Protein AF-0000000066665147 (afdb_homodimer)

Foldseek 3Di:
DDDPDPPDPPPPPPPPPPQPQFFQDFFFLFFADDLLLQLQLQQLLHWDFLVVSCVRSVHDSVSSVVSVVLCVVLQQKDWDQVPFDPPDPDDTRTTMHGPQQAAWEWFWEQDLFKIKIFIGTLSLHTPDIDIDTQDLPALVVRLLVSLVVNQVVVVVDDRYHYAFFEYEYAAFADFRQRFGDDVSSRDDRRRSQSSNCSSNVHHYTYDHLQLLLVSLLLRHDFPVRNPPSDPPPNPPCAWKEWEWEAELATFIWIDHNGGIDADPVGGDHQQAPALPAQCDDPVGDGRGLNCLQYFVNLVVVCCVVVVDPQDDPPHGDGSLRLLVSVVVPRPVSVVSLLSSLLSQLLSQQVVCQVVVTQEYEYEYCNCQVHPVSVVSSVVSNVVNHPDDDHHYYYRSHRPCSSVSSRSCRGNRVCSNPVSVSSVSRVVSD/DPPPDPPPPPPPPPPPPPQPLFFQDFFFLFFADDLLLQLQLVQLLHWDFLVVSCVVSVHDSVSSVVSQVLCVVLQQKDWDPVPFDPPDDDDTRTTMHGPQQAAWEWFWEQDLFKIKIFIGTLSLHTPDIDMDTQDLPALVVRLLVSLVVNQVVVVVDDRYHYAFFEYEYAAFADFRQRFGDDVSSRGDRRRSQSSNCSSNVHHYTYDHLQLLLVSLLLRHDFPVRNPPSDPPPNPPCAWKEWEWEAELATFIWIDHNGGIDADPVGGDHQQAPALPAQCDDPVGDGRGLNCLQYFVNLVVVCCVVVVDPQDDPPHGDGSLRLLVSVVVPRPVSVVSLLSSLLSQLLSQQVVCQVVVTQEYEYEYCNPQVHPVSVVSSVVSNVVNHPDDDHHYYYRSHRPCSSVSSRSCRGNRVCSNPVSVSSVSRVVSD

Nearest PDB structures (foldseek):
  5f7q-assembly1_J  TM=7.949E-01  e=7.055E-25  Listeria monocytogenes EGD-e
  3bp8-assembly2_A  TM=7.799E-01  e=2.335E-23  unclassified
  5f7r-assembly1_E  TM=8.277E-01  e=1.127E-18  Listeria monocytogenes EGD-e
  4ija-assembly1_B  TM=8.262E-01  e=5.347E-19  Staphylococcus aureus subsp. aureus N315
  5f7p-assembly1_E  TM=7.651E-01  e=4.151E-16  Listeria monocytogenes EGD-e

Structure (mmCIF, N/CA/C/O backbone):
data_AF-0000000066665147-model_v1
#
loop_
_entity.id
_entity.type
_entity.pdbx_description
1 polymer 'Transcriptional regulator'
#
loop_
_atom_site.group_PDB
_atom_site.id
_atom_site.type_symbol
_atom_site.label_atom_id
_atom_site.label_alt_id
_atom_site.label_comp_id
_atom_site.label_asym_id
_atom_site.label_entity_id
_atom_site.label_seq_id
_atom_site.pdbx_PDB_ins_code
_atom_site.Cartn_x
_atom_site.Cartn_y
_atom_site.Cartn_z
_atom_site.occupancy
_atom_site.B_iso_or_equiv
_atom_site.auth_seq_id
_atom_site.auth_comp_id
_atom_site.auth_asym_id
_atom_site.auth_atom_id
_atom_site.pdbx_PDB_model_num
ATOM 1 N N . MET A 1 1 ? -17.891 -16.344 -84.375 1 28.75 1 MET A N 1
ATOM 2 C CA . MET A 1 1 ? -17.75 -17.281 -83.312 1 28.75 1 MET A CA 1
ATOM 3 C C . MET A 1 1 ? -17.594 -16.547 -81.938 1 28.75 1 MET A C 1
ATOM 5 O O . MET A 1 1 ? -16.594 -15.859 -81.75 1 28.75 1 MET A O 1
ATOM 9 N N . SER A 1 2 ? -18.719 -16.141 -81.375 1 32.28 2 SER A N 1
ATOM 10 C CA . SER A 1 2 ? -19.016 -15.273 -80.188 1 32.28 2 SER A CA 1
ATOM 11 C C . SER A 1 2 ? -18.453 -15.859 -78.938 1 32.28 2 SER A C 1
ATOM 13 O O . SER A 1 2 ? -18.672 -17.031 -78.625 1 32.28 2 SER A O 1
ATOM 15 N N . LEU A 1 3 ? -17.297 -15.336 -78.5 1 34.94 3 LEU A N 1
ATOM 16 C CA . LEU A 1 3 ? -16.516 -15.766 -77.375 1 34.94 3 LEU A CA 1
ATOM 17 C C . LEU A 1 3 ? -17.375 -15.781 -76.125 1 34.94 3 LEU A C 1
ATOM 19 O O . LEU A 1 3 ? -18.047 -14.789 -75.812 1 34.94 3 LEU A O 1
ATOM 23 N N . PRO A 1 4 ? -17.797 -17.016 -75.688 1 35.25 4 PRO A N 1
ATOM 24 C CA . PRO A 1 4 ? -18.688 -17.203 -74.5 1 35.25 4 PRO A CA 1
ATOM 25 C C . PRO A 1 4 ? -18.188 -16.5 -73.25 1 35.25 4 PRO A C 1
ATOM 27 O O . PRO A 1 4 ? -16.984 -16.391 -73.062 1 35.25 4 PRO A O 1
ATOM 30 N N . THR A 1 5 ? -18.953 -15.477 -72.875 1 34.41 5 THR A N 1
ATOM 31 C CA . THR A 1 5 ? -18.75 -14.664 -71.625 1 34.41 5 THR A CA 1
ATOM 32 C C . THR A 1 5 ? -18.609 -15.547 -70.438 1 34.41 5 THR A C 1
ATOM 34 O O . THR A 1 5 ? -19.5 -16.344 -70.125 1 34.41 5 THR A O 1
ATOM 37 N N . LEU A 1 6 ? -17.375 -15.914 -70.062 1 34.59 6 LEU A N 1
ATOM 38 C CA . LEU A 1 6 ? -17.016 -16.688 -68.875 1 34.59 6 LEU A CA 1
ATOM 39 C C . LEU A 1 6 ? -17.703 -16.109 -67.625 1 34.59 6 LEU A C 1
ATOM 41 O O . LEU A 1 6 ? -17.562 -14.922 -67.375 1 34.59 6 LEU A O 1
ATOM 45 N N . GLU A 1 7 ? -18.781 -16.719 -67.188 1 31.02 7 GLU A N 1
ATOM 46 C CA . GLU A 1 7 ? -19.594 -16.453 -66 1 31.02 7 GLU A CA 1
ATOM 47 C C . GLU A 1 7 ? -18.719 -16.375 -64.75 1 31.02 7 GLU A C 1
ATOM 49 O O . GLU A 1 7 ? -17.906 -17.266 -64.5 1 31.02 7 GLU A O 1
ATOM 54 N N . ARG A 1 8 ? -18.484 -15.109 -64.312 1 31.14 8 ARG A N 1
ATOM 55 C CA . ARG A 1 8 ? -17.781 -14.766 -63.062 1 31.14 8 ARG A CA 1
ATOM 56 C C . ARG A 1 8 ? -18.312 -15.586 -61.906 1 31.14 8 ARG A C 1
ATOM 58 O O . ARG A 1 8 ? -19.516 -15.609 -61.656 1 31.14 8 ARG A O 1
ATOM 65 N N . SER A 1 9 ? -17.609 -16.719 -61.562 1 28.72 9 SER A N 1
ATOM 66 C CA . SER A 1 9 ? -17.891 -17.547 -60.406 1 28.72 9 SER A CA 1
ATOM 67 C C . SER A 1 9 ? -18.141 -16.688 -59.156 1 28.72 9 SER A C 1
ATOM 69 O O . SER A 1 9 ? -17.406 -15.742 -58.906 1 28.72 9 SER A O 1
ATOM 71 N N . THR A 1 10 ? -19.359 -16.578 -58.719 1 32.88 10 THR A N 1
ATOM 72 C CA . THR A 1 10 ? -19.828 -15.984 -57.469 1 32.88 10 THR A CA 1
ATOM 73 C C . THR A 1 10 ? -18.969 -16.469 -56.312 1 32.88 10 THR A C 1
ATOM 75 O O . THR A 1 10 ? -18.844 -17.672 -56.094 1 32.88 10 THR A O 1
ATOM 78 N N . ALA A 1 11 ? -18 -15.578 -55.938 1 34.41 11 ALA A N 1
ATOM 79 C CA . ALA A 1 11 ? -17.219 -15.758 -54.719 1 34.41 11 ALA A CA 1
ATOM 80 C C . ALA A 1 11 ? -18.141 -16.094 -53.531 1 34.41 11 ALA A C 1
ATOM 82 O O . ALA A 1 11 ? -19.031 -15.32 -53.219 1 34.41 11 ALA A O 1
ATOM 83 N N . ARG A 1 12 ? -18.297 -17.359 -53.281 1 31.16 12 ARG A N 1
ATOM 84 C CA . ARG A 1 12 ? -18.922 -17.828 -52.062 1 31.16 12 ARG A CA 1
ATOM 85 C C . ARG A 1 12 ? -18.375 -17.109 -50.844 1 31.16 12 ARG A C 1
ATOM 87 O O . ARG A 1 12 ? -17.172 -17.156 -50.594 1 31.16 12 ARG A O 1
ATOM 94 N N . VAL A 1 13 ? -18.984 -15.984 -50.5 1 31.97 13 VAL A N 1
ATOM 95 C CA . VAL A 1 13 ? -18.766 -15.383 -49.188 1 31.97 13 VAL A CA 1
ATOM 96 C C . VAL A 1 13 ? -18.906 -16.438 -48.094 1 31.97 13 VAL A C 1
ATOM 98 O O . VAL A 1 13 ? -19.984 -17 -47.906 1 31.97 13 VAL A O 1
ATOM 101 N N . THR A 1 14 ? -17.938 -17.281 -48.031 1 30.41 14 THR A N 1
ATOM 102 C CA . THR A 1 14 ? -17.906 -18.125 -46.844 1 30.41 14 THR A CA 1
ATOM 103 C C . THR A 1 14 ? -18.219 -17.297 -45.594 1 30.41 14 THR A C 1
ATOM 105 O O . THR A 1 14 ? -17.625 -16.234 -45.375 1 30.41 14 THR A O 1
ATOM 108 N N . ASN A 1 15 ? -19.5 -17.234 -45.281 1 32.78 15 ASN A N 1
ATOM 109 C CA . ASN A 1 15 ? -20.016 -16.734 -44.031 1 32.78 15 ASN A CA 1
ATOM 110 C C . ASN A 1 15 ? -19.172 -17.219 -42.844 1 32.78 15 ASN A C 1
ATOM 112 O O . ASN A 1 15 ? -19.328 -18.359 -42.406 1 32.78 15 ASN A O 1
ATOM 116 N N . GLY A 1 16 ? -17.922 -17.047 -42.906 1 30.8 16 GLY A N 1
ATOM 117 C CA . GLY A 1 16 ? -17.172 -17.328 -41.688 1 30.8 16 GLY A CA 1
ATOM 118 C C . GLY A 1 16 ? -17.875 -16.844 -40.438 1 30.8 16 GLY A C 1
ATOM 119 O O . GLY A 1 16 ? -18.266 -15.68 -40.344 1 30.8 16 GLY A O 1
ATOM 120 N N . ARG A 1 17 ? -18.594 -17.672 -39.781 1 32.81 17 ARG A N 1
ATOM 121 C CA . ARG A 1 17 ? -19.172 -17.344 -38.5 1 32.81 17 ARG A CA 1
ATOM 122 C C . ARG A 1 17 ? -18.234 -16.453 -37.688 1 32.81 17 ARG A C 1
ATOM 124 O O . ARG A 1 17 ? -17.016 -16.688 -37.625 1 32.81 17 ARG A O 1
ATOM 131 N N . ALA A 1 18 ? -18.641 -15.336 -37.5 1 35.16 18 ALA A N 1
ATOM 132 C CA . ALA A 1 18 ? -17.969 -14.43 -36.562 1 35.16 18 ALA A CA 1
ATOM 133 C C . ALA A 1 18 ? -17.469 -15.172 -35.344 1 35.16 18 ALA A C 1
ATOM 135 O O . ALA A 1 18 ? -18.266 -15.75 -34.594 1 35.16 18 ALA A O 1
ATOM 136 N N . ARG A 1 19 ? -16.328 -15.906 -35.344 1 37.78 19 ARG A N 1
ATOM 137 C CA . ARG A 1 19 ? -15.672 -16.562 -34.188 1 37.78 19 ARG A CA 1
ATOM 138 C C . ARG A 1 19 ? -15.914 -15.781 -32.906 1 37.78 19 ARG A C 1
ATOM 140 O O . ARG A 1 19 ? -15.625 -14.586 -32.844 1 37.78 19 ARG A O 1
ATOM 147 N N . VAL A 1 20 ? -16.812 -16.203 -32.125 1 39.81 20 VAL A N 1
ATOM 148 C CA . VAL A 1 20 ? -17.156 -15.594 -30.859 1 39.81 20 VAL A CA 1
ATOM 149 C C . VAL A 1 20 ? -15.906 -15.414 -30 1 39.81 20 VAL A C 1
ATOM 151 O O . VAL A 1 20 ? -15.242 -16.391 -29.656 1 39.81 20 VAL A O 1
ATOM 154 N N . GLN A 1 21 ? -15.062 -14.555 -30.234 1 49.97 21 GLN A N 1
ATOM 155 C CA . GLN A 1 21 ? -13.906 -14.172 -29.422 1 49.97 21 GLN A CA 1
ATOM 156 C C . GLN A 1 21 ? -14.234 -14.195 -27.938 1 49.97 21 GLN A C 1
ATOM 158 O O . GLN A 1 21 ? -15.133 -13.484 -27.484 1 49.97 21 GLN A O 1
ATOM 163 N N . ARG A 1 22 ? -14.062 -15.359 -27.297 1 61.22 22 ARG A N 1
ATOM 164 C CA . ARG A 1 22 ? -14.312 -15.383 -25.859 1 61.22 22 ARG A CA 1
ATOM 165 C C . ARG A 1 22 ? -13.453 -14.359 -25.125 1 61.22 22 ARG A C 1
ATOM 167 O O . ARG A 1 22 ? -12.266 -14.211 -25.422 1 61.22 22 ARG A O 1
ATOM 174 N N . PRO A 1 23 ? -14.117 -13.617 -24.172 1 77 23 PRO A N 1
ATOM 175 C CA . PRO A 1 23 ? -13.648 -12.344 -23.625 1 77 23 PRO A CA 1
ATOM 176 C C . PRO A 1 23 ? -12.594 -12.516 -22.531 1 77 23 PRO A C 1
ATOM 178 O O . PRO A 1 23 ? -12.609 -13.523 -21.812 1 77 23 PRO A O 1
ATOM 181 N N . VAL A 1 24 ? -11.398 -12.109 -22.609 1 94.75 24 VAL A N 1
ATOM 182 C CA . VAL A 1 24 ? -10.484 -11.883 -21.484 1 94.75 24 VAL A CA 1
ATOM 183 C C . VAL A 1 24 ? -11.234 -11.242 -20.328 1 94.75 24 VAL A C 1
ATOM 185 O O . VAL A 1 24 ? -11.969 -10.266 -20.516 1 94.75 24 VAL A O 1
ATOM 188 N N . VAL A 1 25 ? -11.227 -11.977 -19.188 1 96.81 25 VAL A N 1
ATOM 189 C CA . VAL A 1 25 ? -11.852 -11.461 -17.969 1 96.81 25 VAL A CA 1
ATOM 190 C C . VAL A 1 25 ? -10.781 -11.094 -16.953 1 96.81 25 VAL A C 1
ATOM 192 O O . VAL A 1 25 ? -9.875 -11.891 -16.672 1 96.81 25 VAL A O 1
ATOM 195 N N . ALA A 1 26 ? -10.836 -9.875 -16.438 1 95.94 26 ALA A N 1
ATOM 196 C CA . ALA A 1 26 ? -9.852 -9.461 -15.445 1 95.94 26 ALA A CA 1
ATOM 197 C C . ALA A 1 26 ? -9.875 -10.383 -14.234 1 95.94 26 ALA A C 1
ATOM 199 O O . ALA A 1 26 ? -10.945 -10.773 -13.758 1 95.94 26 ALA A O 1
ATOM 200 N N . PRO A 1 27 ? -8.695 -10.805 -13.742 1 96.88 27 PRO A N 1
ATOM 201 C CA . PRO A 1 27 ? -8.656 -11.625 -12.531 1 96.88 27 PRO A CA 1
ATOM 202 C C . PRO A 1 27 ? -9.148 -10.883 -11.289 1 96.88 27 PRO A C 1
ATOM 204 O O . PRO A 1 27 ? -9.148 -9.648 -11.273 1 96.88 27 PRO A O 1
ATOM 207 N N . GLU A 1 28 ? -9.648 -11.609 -10.367 1 96.81 28 GLU A N 1
ATOM 208 C CA . GLU A 1 28 ? -10.086 -11.078 -9.086 1 96.81 28 GLU A CA 1
ATOM 209 C C . GLU A 1 28 ? -9.195 -11.578 -7.949 1 96.81 28 GLU A C 1
ATOM 211 O O . GLU A 1 28 ? -9.586 -12.469 -7.188 1 96.81 28 GLU A O 1
ATOM 216 N N . LEU A 1 29 ? -8.109 -10.906 -7.707 1 96.19 29 LEU A N 1
ATOM 217 C CA . LEU A 1 29 ? -7.125 -11.352 -6.727 1 96.19 29 LEU A CA 1
ATOM 218 C C . LEU A 1 29 ? -7.48 -10.852 -5.332 1 96.19 29 LEU A C 1
ATOM 220 O O . LEU A 1 29 ? -6.691 -10.141 -4.703 1 96.19 29 LEU A O 1
ATOM 224 N N . ARG A 1 30 ? -8.648 -11.281 -4.926 1 95 30 ARG A N 1
ATOM 225 C CA . ARG A 1 30 ? -9.203 -10.82 -3.658 1 95 30 ARG A CA 1
ATOM 226 C C . ARG A 1 30 ? -10.164 -11.852 -3.074 1 95 30 ARG A C 1
ATOM 228 O O . ARG A 1 30 ? -10.703 -12.688 -3.805 1 95 30 ARG A O 1
ATOM 235 N N . LEU A 1 31 ? -10.383 -11.68 -1.777 1 93.5 31 LEU A N 1
ATOM 236 C CA . LEU A 1 31 ? -11.461 -12.406 -1.128 1 93.5 31 LEU A CA 1
ATOM 237 C C . LEU A 1 31 ? -12.82 -11.883 -1.585 1 93.5 31 LEU A C 1
ATOM 239 O O . LEU A 1 31 ? -13.055 -10.672 -1.591 1 93.5 31 LEU A O 1
ATOM 243 N N . GLY A 1 32 ? -13.633 -12.789 -1.979 1 93 32 GLY A N 1
ATOM 244 C CA . GLY A 1 32 ? -14.984 -12.398 -2.354 1 93 32 GLY A CA 1
ATOM 245 C C . GLY A 1 32 ? -15.773 -11.82 -1.196 1 93 32 GLY A C 1
ATOM 246 O O . GLY A 1 32 ? -15.648 -12.281 -0.06 1 93 32 GLY A O 1
ATOM 247 N N . ASP A 1 33 ? -16.625 -10.891 -1.503 1 88.75 33 ASP A N 1
ATOM 248 C CA . ASP A 1 33 ? -17.359 -10.203 -0.445 1 88.75 33 ASP A CA 1
ATOM 249 C C . ASP A 1 33 ? -18.844 -10.562 -0.481 1 88.75 33 ASP A C 1
ATOM 251 O O . ASP A 1 33 ? -19.641 -10.008 0.28 1 88.75 33 ASP A O 1
ATOM 255 N N . ASN A 1 34 ? -19.234 -11.461 -1.342 1 94.25 34 ASN A N 1
ATOM 256 C CA . ASN A 1 34 ? -20.641 -11.844 -1.401 1 94.25 34 ASN A CA 1
ATOM 257 C C . ASN A 1 34 ? -20.891 -13.172 -0.69 1 94.25 34 ASN A C 1
ATOM 259 O O . ASN A 1 34 ? -19.969 -13.945 -0.471 1 94.25 34 ASN A O 1
ATOM 263 N N . PRO A 1 35 ? -22.141 -13.477 -0.321 1 96.62 35 PRO A N 1
ATOM 264 C CA . PRO A 1 35 ? -22.469 -14.656 0.485 1 96.62 35 PRO A CA 1
ATOM 265 C C . PRO A 1 35 ? -22.109 -15.961 -0.212 1 96.62 35 PRO A C 1
ATOM 267 O O . PRO A 1 35 ? -21.641 -16.906 0.434 1 96.62 35 PRO A O 1
ATOM 270 N N . ALA A 1 36 ? -22.312 -16 -1.492 1 97.69 36 ALA A N 1
ATOM 271 C CA . ALA A 1 36 ? -22 -17.234 -2.219 1 97.69 36 ALA A CA 1
ATOM 272 C C . ALA A 1 36 ? -20.516 -17.547 -2.145 1 97.69 36 ALA A C 1
ATOM 274 O O . ALA A 1 36 ? -20.125 -18.688 -1.946 1 97.69 36 ALA A O 1
ATOM 275 N N . ALA A 1 37 ? -19.719 -16.547 -2.303 1 97.56 37 ALA A N 1
ATOM 276 C CA . ALA A 1 37 ? -18.266 -16.703 -2.219 1 97.56 37 ALA A CA 1
ATOM 277 C C . ALA A 1 37 ? -17.844 -17.172 -0.828 1 97.56 37 ALA A C 1
ATOM 279 O O . ALA A 1 37 ? -16.969 -18.031 -0.69 1 97.56 37 ALA A O 1
ATOM 280 N N . ALA A 1 38 ? -18.484 -16.594 0.152 1 96 38 ALA A N 1
ATOM 281 C CA . ALA A 1 38 ? -18.156 -16.969 1.529 1 96 38 ALA A CA 1
ATOM 282 C C . ALA A 1 38 ? -18.484 -18.438 1.799 1 96 38 ALA A C 1
ATOM 284 O O . ALA A 1 38 ? -17.703 -19.141 2.432 1 96 38 ALA A O 1
ATOM 285 N N . VAL A 1 39 ? -19.562 -18.828 1.343 1 96.75 39 VAL A N 1
ATOM 286 C CA . VAL A 1 39 ? -19.984 -20.219 1.549 1 96.75 39 VAL A CA 1
ATOM 287 C C . VAL A 1 39 ? -19.047 -21.156 0.801 1 96.75 39 VAL A C 1
ATOM 289 O O . VAL A 1 39 ? -18.641 -22.188 1.337 1 96.75 39 VAL A O 1
ATOM 292 N N . LEU A 1 40 ? -18.734 -20.828 -0.416 1 96.5 40 LEU A N 1
ATOM 293 C CA . LEU A 1 40 ? -17.812 -21.641 -1.186 1 96.5 40 LEU A CA 1
ATOM 294 C C . LEU A 1 40 ? -16.469 -21.766 -0.473 1 96.5 40 LEU A C 1
ATOM 296 O O . LEU A 1 40 ? -15.898 -22.844 -0.387 1 96.5 40 LEU A O 1
ATOM 300 N N . ARG A 1 41 ? -16 -20.672 -0.014 1 93.31 41 ARG A N 1
ATOM 301 C CA . ARG A 1 41 ? -14.719 -20.625 0.689 1 93.31 41 ARG A CA 1
ATOM 302 C C . ARG A 1 41 ? -14.75 -21.531 1.917 1 93.31 41 ARG A C 1
ATOM 304 O O . ARG A 1 41 ? -13.75 -22.188 2.232 1 93.31 41 ARG A O 1
ATOM 311 N N . ALA A 1 42 ? -15.812 -21.562 2.604 1 92.12 42 ALA A N 1
ATOM 312 C CA . ALA A 1 42 ? -15.953 -22.391 3.795 1 92.12 42 ALA A CA 1
ATOM 313 C C . ALA A 1 42 ? -15.781 -23.875 3.453 1 92.12 42 ALA A C 1
ATOM 315 O O . ALA A 1 42 ? -15.406 -24.672 4.312 1 92.12 42 ALA A O 1
ATOM 316 N N . ALA A 1 43 ? -16.016 -24.203 2.225 1 93.06 43 ALA A N 1
ATOM 317 C CA . ALA A 1 43 ? -15.984 -25.609 1.816 1 93.06 43 ALA A CA 1
ATOM 318 C C . ALA A 1 43 ? -14.641 -25.969 1.177 1 93.06 43 ALA A C 1
ATOM 320 O O . ALA A 1 43 ? -14.43 -27.109 0.77 1 93.06 43 ALA A O 1
ATOM 321 N N . THR A 1 44 ? -13.727 -25.047 1.032 1 88.12 44 THR A N 1
ATOM 322 C CA . THR A 1 44 ? -12.461 -25.297 0.346 1 88.12 44 THR A CA 1
ATOM 323 C C . THR A 1 44 ? -11.609 -26.281 1.123 1 88.12 44 THR A C 1
ATOM 325 O O . THR A 1 44 ? -10.82 -27.031 0.535 1 88.12 44 THR A O 1
ATOM 328 N N . GLY A 1 45 ? -11.82 -26.359 2.4 1 84 45 GLY A N 1
ATOM 329 C CA . GLY A 1 45 ? -11.039 -27.266 3.238 1 84 45 GLY A CA 1
ATOM 330 C C . GLY A 1 45 ? -11.633 -28.656 3.326 1 84 45 GLY A C 1
ATOM 331 O O . GLY A 1 45 ? -11.039 -29.547 3.928 1 84 45 GLY A O 1
ATOM 332 N N . GLY A 1 46 ? -12.75 -28.781 2.764 1 88.81 46 GLY A N 1
ATOM 333 C CA . GLY A 1 46 ? -13.43 -30.062 2.832 1 88.81 46 GLY A CA 1
ATOM 334 C C . GLY A 1 46 ? -14.898 -29.953 3.184 1 88.81 46 GLY A C 1
ATOM 335 O O . GLY A 1 46 ? -15.461 -28.859 3.164 1 88.81 46 GLY A O 1
ATOM 336 N N . PRO A 1 47 ? -15.438 -31.109 3.434 1 93.56 47 PRO A N 1
ATOM 337 C CA . PRO A 1 47 ? -16.875 -31.109 3.744 1 93.56 47 PRO A CA 1
ATOM 338 C C . PRO A 1 47 ? -17.203 -30.297 4.996 1 93.56 47 PRO A C 1
ATOM 340 O O . PRO A 1 47 ? -16.453 -30.344 5.977 1 93.56 47 PRO A O 1
ATOM 343 N N . VAL A 1 48 ? -18.266 -29.578 4.914 1 94.62 48 VAL A N 1
ATOM 344 C CA . VAL A 1 48 ? -18.672 -28.719 6.023 1 94.62 48 VAL A CA 1
ATOM 345 C C . VAL A 1 48 ? -20.188 -28.75 6.168 1 94.62 48 VAL A C 1
ATOM 347 O O . VAL A 1 48 ? -20.906 -28.859 5.176 1 94.62 48 VAL A O 1
ATOM 350 N N . SER A 1 49 ? -20.656 -28.656 7.43 1 94.38 49 SER A N 1
ATOM 351 C CA . SER A 1 49 ? -22.094 -28.578 7.676 1 94.38 49 SER A CA 1
ATOM 352 C C . SER A 1 49 ? -22.594 -27.156 7.48 1 94.38 49 SER A C 1
ATOM 354 O O . SER A 1 49 ? -21.812 -26.188 7.531 1 94.38 49 SER A O 1
ATOM 356 N N . ARG A 1 50 ? -23.891 -27.031 7.207 1 94.62 50 ARG A N 1
ATOM 357 C CA . ARG A 1 50 ? -24.484 -25.719 7.047 1 94.62 50 ARG A CA 1
ATOM 358 C C . ARG A 1 50 ? -24.359 -24.891 8.32 1 94.62 50 ARG A C 1
ATOM 360 O O . ARG A 1 50 ? -24.141 -23.672 8.266 1 94.62 50 ARG A O 1
ATOM 367 N N . ASP A 1 51 ? -24.375 -25.531 9.453 1 92.94 51 ASP A N 1
ATOM 368 C CA . ASP A 1 51 ? -24.219 -24.844 10.727 1 92.94 51 ASP A CA 1
ATOM 369 C C . ASP A 1 51 ? -22.797 -24.297 10.875 1 92.94 51 ASP A C 1
ATOM 371 O O . ASP A 1 51 ? -22.609 -23.156 11.312 1 92.94 51 ASP A O 1
ATOM 375 N N . ASN A 1 52 ? -21.938 -25.125 10.578 1 93.19 52 ASN A N 1
ATOM 376 C CA . ASN A 1 52 ? -20.547 -24.672 10.648 1 93.19 52 ASN A CA 1
ATOM 377 C C . ASN A 1 52 ? -20.25 -23.562 9.656 1 93.19 52 ASN A C 1
ATOM 379 O O . ASN A 1 52 ? -19.5 -22.641 9.953 1 93.19 52 ASN A O 1
ATOM 383 N N . ALA A 1 53 ? -20.812 -23.672 8.492 1 94.81 53 ALA A N 1
ATOM 384 C CA . ALA A 1 53 ? -20.656 -22.625 7.496 1 94.81 53 ALA A CA 1
ATOM 385 C C . ALA A 1 53 ? -21.219 -21.297 7.996 1 94.81 53 ALA A C 1
ATOM 387 O O . ALA A 1 53 ? -20.625 -20.234 7.793 1 94.81 53 ALA A O 1
ATOM 388 N N . ALA A 1 54 ? -22.359 -21.344 8.586 1 95.06 54 ALA A N 1
ATOM 389 C CA . ALA A 1 54 ? -22.969 -20.141 9.148 1 95.06 54 ALA A CA 1
ATOM 390 C C . ALA A 1 54 ? -22.047 -19.516 10.211 1 95.06 54 ALA A C 1
ATOM 392 O O . ALA A 1 54 ? -21.859 -18.297 10.219 1 95.06 54 ALA A O 1
ATOM 393 N N . ARG A 1 55 ? -21.5 -20.344 11.016 1 93.31 55 ARG A N 1
ATOM 394 C CA . ARG A 1 55 ? -20.625 -19.875 12.086 1 93.31 55 ARG A CA 1
ATOM 395 C C . ARG A 1 55 ? -19.359 -19.234 11.508 1 93.31 55 ARG A C 1
ATOM 397 O O . ARG A 1 55 ? -18.969 -18.141 11.938 1 93.31 55 ARG A O 1
ATOM 404 N N . THR A 1 56 ? -18.812 -19.875 10.562 1 90.19 56 THR A N 1
ATOM 405 C CA . THR A 1 56 ? -17.531 -19.438 10.031 1 90.19 56 THR A CA 1
ATOM 406 C C . THR A 1 56 ? -17.719 -18.188 9.172 1 90.19 56 THR A C 1
ATOM 408 O O . THR A 1 56 ? -16.828 -17.328 9.133 1 90.19 56 THR A O 1
ATOM 411 N N . THR A 1 57 ? -18.797 -18.078 8.508 1 92.75 57 THR A N 1
ATOM 412 C CA . THR A 1 57 ? -19 -16.969 7.59 1 92.75 57 THR A CA 1
ATOM 413 C C . THR A 1 57 ? -19.672 -15.797 8.305 1 92.75 57 THR A C 1
ATOM 415 O O . THR A 1 57 ? -19.641 -14.664 7.812 1 92.75 57 THR A O 1
ATOM 418 N N . GLY A 1 58 ? -20.328 -16.109 9.383 1 93.38 58 GLY A N 1
ATOM 419 C CA . GLY A 1 58 ? -21.109 -15.094 10.078 1 93.38 58 GLY A CA 1
ATOM 420 C C . GLY A 1 58 ? -22.453 -14.82 9.414 1 93.38 58 GLY A C 1
ATOM 421 O O . GLY A 1 58 ? -23.156 -13.883 9.797 1 93.38 58 GLY A O 1
ATOM 422 N N . LEU A 1 59 ? -22.844 -15.578 8.477 1 95.38 59 LEU A N 1
ATOM 423 C CA . LEU A 1 59 ? -24.109 -15.438 7.77 1 95.38 59 LEU A CA 1
ATOM 424 C C . LEU A 1 59 ? -25.234 -16.125 8.531 1 95.38 59 LEU A C 1
ATOM 426 O O . LEU A 1 59 ? -24.984 -17.031 9.328 1 95.38 59 LEU A O 1
ATOM 430 N N . SER A 1 60 ? -26.453 -15.656 8.242 1 96.75 60 SER A N 1
ATOM 431 C CA . SER A 1 60 ? -27.609 -16.359 8.805 1 96.75 60 SER A CA 1
ATOM 432 C C . SER A 1 60 ? -27.766 -17.734 8.188 1 96.75 60 SER A C 1
ATOM 434 O O . SER A 1 60 ? -27.375 -17.953 7.039 1 96.75 60 SER A O 1
ATOM 436 N N . ILE A 1 61 ? -28.391 -18.625 8.969 1 95.25 61 ILE A N 1
ATOM 437 C CA . ILE A 1 61 ? -28.625 -19.984 8.484 1 95.25 61 ILE A CA 1
ATOM 438 C C . ILE A 1 61 ? -29.5 -19.938 7.242 1 95.25 61 ILE A C 1
ATOM 440 O O . ILE A 1 61 ? -29.328 -20.734 6.316 1 95.25 61 ILE A O 1
ATOM 444 N N . ALA A 1 62 ? -30.391 -19.016 7.133 1 97.06 62 ALA A N 1
ATOM 445 C CA . ALA A 1 62 ? -31.25 -18.859 5.969 1 97.06 62 ALA A CA 1
ATOM 446 C C . ALA A 1 62 ? -30.453 -18.469 4.73 1 97.06 62 ALA A C 1
ATOM 448 O O . ALA A 1 62 ? -30.672 -19.016 3.645 1 97.06 62 ALA A O 1
ATOM 449 N N . THR A 1 63 ? -29.516 -17.609 4.906 1 97.38 63 THR A N 1
ATOM 450 C CA . THR A 1 63 ? -28.656 -17.172 3.805 1 97.38 63 THR A CA 1
ATOM 451 C C . THR A 1 63 ? -27.75 -18.312 3.342 1 97.38 63 THR A C 1
ATOM 453 O O . THR A 1 63 ? -27.594 -18.531 2.139 1 97.38 63 THR A O 1
ATOM 456 N N . VAL A 1 64 ? -27.219 -19.031 4.301 1 97.38 64 VAL A N 1
ATOM 457 C CA . VAL A 1 64 ? -26.359 -20.156 3.969 1 97.38 64 VAL A CA 1
ATOM 458 C C . VAL A 1 64 ? -27.156 -21.188 3.182 1 97.38 64 VAL A C 1
ATOM 460 O O . VAL A 1 64 ? -26.688 -21.688 2.15 1 97.38 64 VAL A O 1
ATOM 463 N N . ASN A 1 65 ? -28.328 -21.438 3.629 1 96.69 65 ASN A N 1
ATOM 464 C CA . ASN A 1 65 ? -29.156 -22.406 2.941 1 96.69 65 ASN A CA 1
ATOM 465 C C . ASN A 1 65 ? -29.438 -22 1.499 1 96.69 65 ASN A C 1
ATOM 467 O O . ASN A 1 65 ? -29.344 -22.812 0.583 1 96.69 65 ASN A O 1
ATOM 471 N N . ARG A 1 66 ? -29.734 -20.781 1.346 1 97.94 66 ARG A N 1
ATOM 472 C CA . ARG A 1 66 ? -30.031 -20.25 0.014 1 97.94 66 ARG A CA 1
ATOM 473 C C . ARG A 1 66 ? -28.797 -20.359 -0.887 1 97.94 66 ARG A C 1
ATOM 475 O O . ARG A 1 66 ? -28.906 -20.75 -2.051 1 97.94 66 ARG A O 1
ATOM 482 N N . GLN A 1 67 ? -2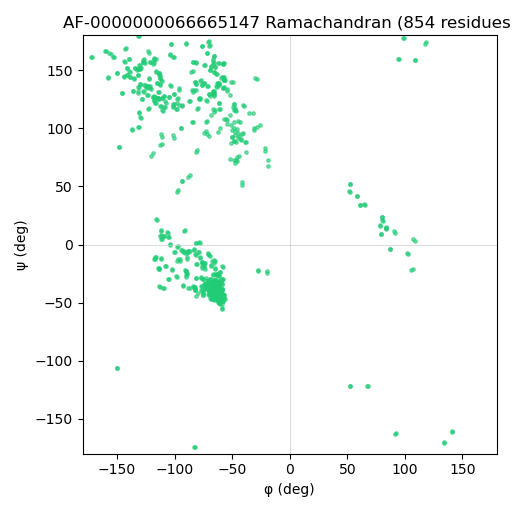7.688 -20 -0.369 1 97.94 67 GLN A N 1
ATOM 483 C CA . GLN A 1 67 ? -26.453 -20.016 -1.155 1 97.94 67 GLN A CA 1
ATOM 484 C C . GLN A 1 67 ? -26 -21.438 -1.461 1 97.94 67 GLN A C 1
ATOM 486 O O . GLN A 1 67 ? -25.516 -21.719 -2.559 1 97.94 67 GLN A O 1
ATOM 491 N N . VAL A 1 68 ? -26.125 -22.312 -0.495 1 97.69 68 VAL A N 1
ATOM 492 C CA . VAL A 1 68 ? -25.766 -23.703 -0.725 1 97.69 68 VAL A CA 1
ATOM 493 C C . VAL A 1 68 ? -26.641 -24.281 -1.846 1 97.69 68 VAL A C 1
ATOM 495 O O . VAL A 1 68 ? -26.125 -24.938 -2.756 1 97.69 68 VAL A O 1
ATOM 498 N N . SER A 1 69 ? -27.891 -24 -1.777 1 97.81 69 SER A N 1
ATOM 499 C CA . SER A 1 69 ? -28.797 -24.484 -2.814 1 97.81 69 SER A CA 1
ATOM 500 C C . SER A 1 69 ? -28.406 -23.953 -4.188 1 97.81 69 SER A C 1
ATOM 502 O O . SER A 1 69 ? -28.391 -24.703 -5.168 1 97.81 69 SER A O 1
ATOM 504 N N . ALA A 1 70 ? -28.094 -22.719 -4.238 1 97.88 70 ALA A N 1
ATOM 505 C CA . ALA A 1 70 ? -27.703 -22.094 -5.5 1 97.88 70 ALA A CA 1
ATOM 506 C C . ALA A 1 70 ? -26.406 -22.703 -6.031 1 97.88 70 ALA A C 1
ATOM 508 O O . ALA A 1 70 ? -26.281 -22.953 -7.23 1 97.88 70 ALA A O 1
ATOM 509 N N . LEU A 1 71 ? -25.469 -22.953 -5.18 1 97.94 71 LEU A N 1
ATOM 510 C CA . LEU A 1 71 ? -24.172 -23.5 -5.566 1 97.94 71 LEU A CA 1
ATOM 511 C C . LEU A 1 71 ? -24.281 -24.969 -5.961 1 97.94 71 LEU A C 1
ATOM 513 O O . LEU A 1 71 ? -23.562 -25.438 -6.84 1 97.94 71 LEU A O 1
ATOM 517 N N . LEU A 1 72 ? -25.188 -25.672 -5.297 1 97.25 72 LEU A N 1
ATOM 518 C CA . LEU A 1 72 ? -25.484 -27.031 -5.703 1 97.25 72 LEU A CA 1
ATOM 519 C C . LEU A 1 72 ? -26.094 -27.078 -7.098 1 97.25 72 LEU A C 1
ATOM 521 O O . LEU A 1 72 ? -25.688 -27.875 -7.938 1 97.25 72 LEU A O 1
ATOM 525 N N . ALA A 1 73 ? -26.969 -26.156 -7.293 1 97 73 ALA A N 1
ATOM 526 C CA . ALA A 1 73 ? -27.641 -26.078 -8.594 1 97 73 ALA A CA 1
ATOM 527 C C . ALA A 1 73 ? -26.641 -25.734 -9.695 1 97 73 ALA A C 1
ATOM 529 O O . ALA A 1 73 ? -26.781 -26.203 -10.828 1 97 73 ALA A O 1
ATOM 530 N N . ALA A 1 74 ? -25.672 -24.984 -9.375 1 95.75 74 ALA A N 1
ATOM 531 C CA . ALA A 1 74 ? -24.656 -24.547 -10.336 1 95.75 74 ALA A CA 1
ATOM 532 C C . ALA A 1 74 ? -23.594 -25.625 -10.539 1 95.75 74 ALA A C 1
ATOM 534 O O . ALA A 1 74 ? -22.719 -25.484 -11.391 1 95.75 74 ALA A O 1
ATOM 535 N N . GLY A 1 75 ? -23.625 -26.672 -9.727 1 95.06 75 GLY A N 1
ATOM 536 C CA . GLY A 1 75 ? -22.703 -27.781 -9.859 1 95.06 75 GLY A CA 1
ATOM 537 C C . GLY A 1 75 ? -21.359 -27.531 -9.172 1 95.06 75 GLY A C 1
ATOM 538 O O . GLY A 1 75 ? -20.406 -28.266 -9.398 1 95.06 75 GLY A O 1
ATOM 539 N N . LEU A 1 76 ? -21.266 -26.531 -8.336 1 97.06 76 LEU A N 1
ATOM 540 C CA . LEU A 1 76 ? -20.016 -26.188 -7.68 1 97.06 76 LEU A CA 1
ATOM 541 C C . LEU A 1 76 ? -19.875 -26.922 -6.355 1 97.06 76 LEU A C 1
ATOM 543 O O . LEU A 1 76 ? -18.75 -27.156 -5.879 1 97.06 76 LEU A O 1
ATOM 547 N N . LEU A 1 77 ? -21 -27.266 -5.766 1 97.69 77 LEU A N 1
ATOM 548 C CA . LEU A 1 77 ? -21.016 -28.031 -4.531 1 97.69 77 LEU A CA 1
ATOM 549 C C . LEU A 1 77 ? -21.703 -29.375 -4.746 1 97.69 77 LEU A C 1
ATOM 551 O O . LEU A 1 77 ? -22.406 -29.562 -5.738 1 97.69 77 LEU A O 1
ATOM 555 N N . ARG A 1 78 ? -21.406 -30.25 -3.887 1 97.19 78 ARG A N 1
ATOM 556 C CA . ARG A 1 78 ? -22.125 -31.516 -3.805 1 97.19 78 ARG A CA 1
ATOM 557 C C . ARG A 1 78 ? -22.391 -31.906 -2.354 1 97.19 78 ARG A C 1
ATOM 559 O O . ARG A 1 78 ? -21.625 -31.531 -1.46 1 97.19 78 ARG A O 1
ATOM 566 N N . GLU A 1 79 ? -23.438 -32.562 -2.129 1 96.12 79 GLU A N 1
ATOM 567 C CA . GLU A 1 79 ? -23.766 -33.062 -0.792 1 96.12 79 GLU A CA 1
ATOM 568 C C . GLU A 1 79 ? -23.094 -34.375 -0.493 1 96.12 79 GLU A C 1
ATOM 570 O O . GLU A 1 79 ? -22.812 -35.156 -1.407 1 96.12 79 GLU A O 1
ATOM 575 N N . ARG A 1 80 ? -22.828 -34.531 0.772 1 95.31 80 ARG A N 1
ATOM 576 C CA . ARG A 1 80 ? -22.156 -35.719 1.24 1 95.31 80 ARG A CA 1
ATOM 577 C C . ARG A 1 80 ? -23.016 -36.469 2.262 1 95.31 80 ARG A C 1
ATOM 579 O O . ARG A 1 80 ? -22.688 -36.5 3.451 1 95.31 80 ARG A O 1
ATOM 586 N N . PRO A 1 81 ? -24 -37.156 1.815 1 91.44 81 PRO A N 1
ATOM 587 C CA . PRO A 1 81 ? -24.844 -37.906 2.742 1 91.44 81 PRO A CA 1
ATOM 588 C C . PRO A 1 81 ? -24.094 -39 3.506 1 91.44 81 PRO A C 1
ATOM 590 O O . PRO A 1 81 ? -24.484 -39.375 4.613 1 91.44 81 PRO A O 1
ATOM 593 N N . ASP A 1 82 ? -23.016 -39.5 2.965 1 90.75 82 ASP A N 1
ATOM 594 C CA . ASP A 1 82 ? -22.203 -40.531 3.58 1 90.75 82 ASP A CA 1
ATOM 595 C C . ASP A 1 82 ? -21.531 -40.031 4.855 1 90.75 82 ASP A C 1
ATOM 597 O O . ASP A 1 82 ? -21.094 -40.812 5.688 1 90.75 82 ASP A O 1
ATOM 601 N N . LEU A 1 83 ? -21.516 -38.688 5.023 1 89.44 83 LEU A N 1
ATOM 602 C CA . LEU A 1 83 ? -20.844 -38.125 6.188 1 89.44 83 LEU A CA 1
ATOM 603 C C . LEU A 1 83 ? -21.859 -37.656 7.219 1 89.44 83 LEU A C 1
ATOM 605 O O . LEU A 1 83 ? -21.484 -37.031 8.219 1 89.44 83 LEU A O 1
ATOM 609 N N . THR A 1 84 ? -23.062 -37.938 6.973 1 83.56 84 THR A N 1
ATOM 610 C CA . THR A 1 84 ? -24.109 -37.531 7.906 1 83.56 84 THR A CA 1
ATOM 611 C C . THR A 1 84 ? -24 -38.312 9.219 1 83.56 84 THR A C 1
ATOM 613 O O . THR A 1 84 ? -23.859 -39.531 9.211 1 83.56 84 THR A O 1
ATOM 616 N N . ALA A 1 85 ? -23.609 -37.656 10.438 1 70 85 ALA A N 1
ATOM 617 C CA . ALA A 1 85 ? -23.547 -38.312 11.734 1 70 85 ALA A CA 1
ATOM 618 C C . ALA A 1 85 ? -24.844 -39.031 12.047 1 70 85 ALA A C 1
ATOM 620 O O . ALA A 1 85 ? -25.938 -38.531 11.773 1 70 85 ALA A O 1
ATOM 621 N N . SER A 1 86 ? -24.641 -40.312 12.414 1 61.75 86 SER A N 1
ATOM 622 C CA . SER A 1 86 ? -25.703 -41.188 12.891 1 61.75 86 SER A CA 1
ATOM 623 C C . SER A 1 86 ? -26.25 -40.688 14.234 1 61.75 86 SER A C 1
ATOM 625 O O . SER A 1 86 ? -25.484 -40.219 15.07 1 61.75 86 SER A O 1
ATOM 627 N N . GLY A 1 87 ? -27.703 -40.5 14.352 1 58 87 GLY A N 1
ATOM 628 C CA . GLY A 1 87 ? -28.406 -40.312 15.625 1 58 87 GLY A CA 1
ATOM 629 C C . GLY A 1 87 ? -28.859 -38.875 15.852 1 58 87 GLY A C 1
ATOM 630 O O . GLY A 1 87 ? -29.312 -38.531 16.938 1 58 87 GLY A O 1
ATOM 631 N N . ALA A 1 88 ? -28.188 -37.938 15.141 1 51.97 88 ALA A N 1
ATOM 632 C CA . ALA A 1 88 ? -28.641 -36.625 15.539 1 51.97 88 ALA A CA 1
ATOM 633 C C . ALA A 1 88 ? -30.156 -36.5 15.383 1 51.97 88 ALA A C 1
ATOM 635 O O . ALA A 1 88 ? -30.734 -37 14.406 1 51.97 88 ALA A O 1
ATOM 636 N N . VAL A 1 89 ? -30.859 -36.469 16.5 1 53.53 89 VAL A N 1
ATOM 637 C CA . VAL A 1 89 ? -32.281 -36.125 16.531 1 53.53 89 VAL A CA 1
ATOM 638 C C . VAL A 1 89 ? -32.531 -34.875 15.719 1 53.53 89 VAL A C 1
ATOM 640 O O . VAL A 1 89 ? -31.844 -33.875 15.891 1 53.53 89 VAL A O 1
ATOM 643 N N . GLY A 1 90 ? -33.406 -34.938 14.523 1 57.03 90 GLY A N 1
ATOM 644 C CA . GLY A 1 90 ? -33.844 -33.844 13.648 1 57.03 90 GLY A CA 1
ATOM 645 C C . GLY A 1 90 ? -33.375 -34.031 12.219 1 57.03 90 GLY A C 1
ATOM 646 O O . GLY A 1 90 ? -32.844 -35.094 11.852 1 57.03 90 GLY A O 1
ATOM 647 N N . ARG A 1 91 ? -33.812 -33.188 11.383 1 58.38 91 ARG A N 1
ATOM 648 C CA . ARG A 1 91 ? -33.469 -33.219 9.961 1 58.38 91 ARG A CA 1
ATOM 649 C C . ARG A 1 91 ? -31.953 -33.406 9.766 1 58.38 91 ARG A C 1
ATOM 651 O O . ARG A 1 91 ? -31.156 -32.719 10.383 1 58.38 91 ARG A O 1
ATOM 658 N N . PRO A 1 92 ? -31.609 -34.5 9.203 1 62.72 92 PRO A N 1
ATOM 659 C CA . PRO A 1 92 ? -30.188 -34.781 9.031 1 62.72 92 PRO A CA 1
ATOM 660 C C . PRO A 1 92 ? -29.422 -33.594 8.43 1 62.72 92 PRO A C 1
ATOM 662 O O . PRO A 1 92 ? -29.875 -33 7.465 1 62.72 92 PRO A O 1
ATOM 665 N N . ARG A 1 93 ? -28.438 -33.062 9.07 1 81.88 93 ARG A N 1
ATOM 666 C CA . ARG A 1 93 ? -27.578 -31.969 8.586 1 81.88 93 ARG A CA 1
ATOM 667 C C . ARG A 1 93 ? -26.484 -32.5 7.664 1 81.88 93 ARG A C 1
ATOM 669 O O . ARG A 1 93 ? -25.406 -32.875 8.117 1 81.88 93 ARG A O 1
ATOM 676 N N . VAL A 1 94 ? -26.828 -32.781 6.348 1 90.88 94 VAL A N 1
ATOM 677 C CA . VAL A 1 94 ? -25.953 -33.312 5.32 1 90.88 94 VAL A CA 1
ATOM 678 C C . VAL A 1 94 ? -24.844 -32.312 4.996 1 90.88 94 VAL A C 1
ATOM 680 O O . VAL A 1 94 ? -25.141 -31.188 4.578 1 90.88 94 VAL A O 1
ATOM 683 N N . PRO A 1 95 ? -23.625 -32.719 5.277 1 95.94 95 PRO A N 1
ATOM 684 C CA . PRO A 1 95 ? -22.547 -31.797 4.91 1 95.94 95 PRO A CA 1
ATOM 685 C C . PRO A 1 95 ? -22.406 -31.609 3.398 1 95.94 95 PRO A C 1
ATOM 687 O O . PRO A 1 95 ? -22.906 -32.438 2.627 1 95.94 95 PRO A O 1
ATOM 690 N N . PHE A 1 96 ? -21.875 -30.547 3.02 1 96.81 96 PHE A N 1
ATOM 691 C CA . PHE A 1 96 ? -21.578 -30.281 1.617 1 96.81 96 PHE A CA 1
ATOM 692 C C . PHE A 1 96 ? -20.078 -30.016 1.426 1 96.81 96 PHE A C 1
ATOM 694 O O . PHE A 1 96 ? -19.375 -29.719 2.387 1 96.81 96 PHE A O 1
ATOM 701 N N . GLU A 1 97 ? -19.562 -30.219 0.216 1 96.62 97 GLU A N 1
ATOM 702 C CA . GLU A 1 97 ? -18.203 -29.891 -0.18 1 96.62 97 GLU A CA 1
ATOM 703 C C . GLU A 1 97 ? -18.156 -29.375 -1.616 1 96.62 97 GLU A C 1
ATOM 705 O O . GLU A 1 97 ? -19.141 -29.438 -2.34 1 96.62 97 GLU A O 1
ATOM 710 N N . ILE A 1 98 ? -17.047 -28.859 -1.952 1 96.69 98 ILE A N 1
ATOM 711 C CA . ILE A 1 98 ? -16.844 -28.453 -3.342 1 96.69 98 ILE A CA 1
ATOM 712 C C . ILE A 1 98 ? -16.828 -29.703 -4.23 1 96.69 98 ILE A C 1
ATOM 714 O O . ILE A 1 98 ? -16.203 -30.719 -3.887 1 96.69 98 ILE A O 1
ATOM 718 N N . ASP A 1 99 ? -17.578 -29.656 -5.324 1 96.25 99 ASP A N 1
ATOM 719 C CA . ASP A 1 99 ? -17.469 -30.766 -6.281 1 96.25 99 ASP A CA 1
ATOM 720 C C . ASP A 1 99 ? -16.141 -30.719 -7.023 1 96.25 99 ASP A C 1
ATOM 722 O O . ASP A 1 99 ? -16.031 -30.109 -8.086 1 96.25 99 ASP A O 1
ATOM 726 N N . HIS A 1 100 ? -15.188 -31.453 -6.52 1 93.69 100 HIS A N 1
ATOM 727 C CA . HIS A 1 100 ? -13.828 -31.359 -7.039 1 93.69 100 HIS A CA 1
ATOM 728 C C . HIS A 1 100 ? -13.586 -32.375 -8.148 1 93.69 100 HIS A C 1
ATOM 730 O O . HIS A 1 100 ? -12.469 -32.5 -8.648 1 93.69 100 HIS A O 1
ATOM 736 N N . GLU A 1 101 ? -14.633 -33.031 -8.68 1 94.38 101 GLU A N 1
ATOM 737 C CA . GLU A 1 101 ? -14.453 -34.062 -9.703 1 94.38 101 GLU A CA 1
ATOM 738 C C . GLU A 1 101 ? -15.047 -33.625 -11.039 1 94.38 101 GLU A C 1
ATOM 740 O O . GLU A 1 101 ? -14.688 -34.156 -12.086 1 94.38 101 GLU A O 1
ATOM 745 N N . ALA A 1 102 ? -15.898 -32.719 -10.938 1 93.69 102 ALA A N 1
ATOM 746 C CA . ALA A 1 102 ? -16.672 -32.375 -12.125 1 93.69 102 ALA A CA 1
ATOM 747 C C . ALA A 1 102 ? -15.906 -31.422 -13.031 1 93.69 102 ALA A C 1
ATOM 749 O O . ALA A 1 102 ? -16.016 -31.484 -14.258 1 93.69 102 ALA A O 1
ATOM 750 N N . TYR A 1 103 ? -15.195 -30.547 -12.445 1 96.19 103 TYR A N 1
ATOM 751 C CA . TYR A 1 103 ? -14.617 -29.453 -13.211 1 96.19 103 TYR A CA 1
ATOM 752 C C . TYR A 1 103 ? -13.109 -29.359 -12.992 1 96.19 103 TYR A C 1
ATOM 754 O O . TYR A 1 103 ? -12.578 -29.938 -12.039 1 96.19 103 TYR A O 1
ATOM 762 N N . LEU A 1 104 ? -12.414 -28.719 -13.883 1 97.25 104 LEU A N 1
ATOM 763 C CA . LEU A 1 104 ? -11.023 -28.328 -13.695 1 97.25 104 LEU A CA 1
ATOM 764 C C . LEU A 1 104 ? -10.781 -26.922 -14.266 1 97.25 104 LEU A C 1
ATOM 766 O O . LEU A 1 104 ? -11.617 -26.406 -15 1 97.25 104 LEU A O 1
ATOM 770 N N . THR A 1 105 ? -9.758 -26.312 -13.828 1 97.94 105 THR A N 1
ATOM 771 C CA . THR A 1 105 ? -9.234 -25.094 -14.438 1 97.94 105 THR A CA 1
ATOM 772 C C . THR A 1 105 ? -7.812 -25.312 -14.938 1 97.94 105 THR A C 1
ATOM 774 O O . THR A 1 105 ? -7.129 -26.234 -14.5 1 97.94 105 THR A O 1
ATOM 777 N N . LEU A 1 106 ? -7.465 -24.5 -15.906 1 98.62 106 LEU A N 1
ATOM 778 C CA . LEU A 1 106 ? -6.137 -24.578 -16.5 1 98.62 106 LEU A CA 1
ATOM 779 C C . LEU A 1 106 ? -5.285 -23.375 -16.094 1 98.62 106 LEU A C 1
ATOM 781 O O . LEU A 1 106 ? -5.66 -22.234 -16.359 1 98.62 106 LEU A O 1
ATOM 785 N N . GLY A 1 107 ? -4.176 -23.656 -15.398 1 98.81 107 GLY A N 1
ATOM 786 C CA . GLY A 1 107 ? -3.217 -22.609 -15.047 1 98.81 107 GLY A CA 1
ATOM 787 C C . GLY A 1 107 ? -1.967 -22.641 -15.906 1 98.81 107 GLY A C 1
ATOM 788 O O . GLY A 1 107 ? -1.412 -23.719 -16.172 1 98.81 107 GLY A O 1
ATOM 789 N N . ILE A 1 108 ? -1.507 -21.453 -16.344 1 98.88 108 ILE A N 1
ATOM 790 C CA . ILE A 1 108 ? -0.304 -21.328 -17.156 1 98.88 108 ILE A CA 1
ATOM 791 C C . ILE A 1 108 ? 0.606 -20.25 -16.578 1 98.88 108 ILE A C 1
ATOM 793 O O . ILE A 1 108 ? 0.225 -19.078 -16.5 1 98.88 108 ILE A O 1
ATOM 797 N N . HIS A 1 109 ? 1.718 -20.609 -16.094 1 98.62 109 HIS A N 1
ATOM 798 C CA . HIS A 1 109 ? 2.74 -19.641 -15.742 1 98.62 109 HIS A CA 1
ATOM 799 C C . HIS A 1 109 ? 3.787 -19.5 -16.844 1 98.62 109 HIS A C 1
ATOM 801 O O . HIS A 1 109 ? 4.508 -20.469 -17.141 1 98.62 109 HIS A O 1
ATOM 807 N N . VAL A 1 110 ? 3.871 -18.375 -17.406 1 97.94 110 VAL A N 1
ATOM 808 C CA . VAL A 1 110 ? 4.871 -18.125 -18.438 1 97.94 110 VAL A CA 1
ATOM 809 C C . VAL A 1 110 ? 6.113 -17.5 -17.797 1 97.94 110 VAL A C 1
ATOM 811 O O . VAL A 1 110 ? 6.152 -16.281 -17.562 1 97.94 110 VAL A O 1
ATOM 814 N N . GLY A 1 111 ? 7.07 -18.312 -17.594 1 94.62 111 GLY A N 1
ATOM 815 C CA . GLY A 1 111 ? 8.344 -17.828 -17.078 1 94.62 111 GLY A CA 1
ATOM 816 C C . GLY A 1 111 ? 9.312 -17.438 -18.172 1 94.62 111 GLY A C 1
ATOM 817 O O . GLY A 1 111 ? 9.039 -17.641 -19.359 1 94.62 111 GLY A O 1
ATOM 818 N N . ALA A 1 112 ? 10.414 -16.859 -17.766 1 89.56 112 ALA A N 1
ATOM 819 C CA . ALA A 1 112 ? 11.43 -16.406 -18.719 1 89.56 112 ALA A CA 1
ATOM 820 C C . ALA A 1 112 ? 12.07 -17.594 -19.438 1 89.56 112 ALA A C 1
ATOM 822 O O . ALA A 1 112 ? 12.375 -17.516 -20.625 1 89.56 112 ALA A O 1
ATOM 823 N N . ALA A 1 113 ? 12.227 -18.703 -18.734 1 87.56 113 ALA A N 1
ATOM 824 C CA . ALA A 1 113 ? 12.914 -19.859 -19.312 1 87.56 113 ALA A CA 1
ATOM 825 C C . ALA A 1 113 ? 11.953 -21.031 -19.5 1 87.56 113 ALA A C 1
ATOM 827 O O . ALA A 1 113 ? 12.086 -21.797 -20.438 1 87.56 113 ALA A O 1
ATOM 828 N N . VAL A 1 114 ? 11.055 -21.125 -18.547 1 92.56 114 VAL A N 1
ATOM 829 C CA . VAL A 1 114 ? 10.18 -22.297 -18.516 1 92.56 114 VAL A CA 1
ATOM 830 C C . VAL A 1 114 ? 8.727 -21.844 -18.391 1 92.56 114 VAL A C 1
ATOM 832 O O . VAL A 1 114 ? 8.422 -20.922 -17.625 1 92.56 114 VAL A O 1
ATOM 835 N N . THR A 1 115 ? 7.867 -22.484 -19.125 1 97.44 115 THR A N 1
ATOM 836 C CA . THR A 1 115 ? 6.426 -22.312 -19 1 97.44 115 THR A CA 1
ATOM 837 C C . THR A 1 115 ? 5.793 -23.547 -18.375 1 97.44 115 THR A C 1
ATOM 839 O O . THR A 1 115 ? 6.012 -24.672 -18.828 1 97.44 115 THR A O 1
ATOM 842 N N . LYS A 1 116 ? 5.098 -23.297 -17.266 1 98.19 116 LYS A N 1
ATOM 843 C CA . LYS A 1 116 ? 4.391 -24.359 -16.562 1 98.19 116 LYS A CA 1
ATOM 844 C C . LYS A 1 116 ? 2.9 -24.344 -16.891 1 98.19 116 LYS A C 1
ATOM 846 O O . LYS A 1 116 ? 2.271 -23.281 -16.859 1 98.19 116 LYS A O 1
ATOM 851 N N . ILE A 1 117 ? 2.34 -25.484 -17.266 1 98.75 117 ILE A N 1
ATOM 852 C CA . ILE A 1 117 ? 0.915 -25.672 -17.516 1 98.75 117 ILE A CA 1
ATOM 853 C C . ILE A 1 117 ? 0.349 -26.703 -16.547 1 98.75 117 ILE A C 1
ATOM 855 O O . ILE A 1 117 ? 0.836 -27.844 -16.484 1 98.75 117 ILE A O 1
ATOM 859 N N . VAL A 1 118 ? -0.694 -26.297 -15.789 1 98.62 118 VAL A N 1
ATOM 860 C CA . VAL A 1 118 ? -1.192 -27.219 -14.766 1 98.62 118 VAL A CA 1
ATOM 861 C C . VAL A 1 118 ? -2.719 -27.25 -14.805 1 98.62 118 VAL A C 1
ATOM 863 O O . VAL A 1 118 ? -3.365 -26.25 -15.109 1 98.62 118 VAL A O 1
ATOM 866 N N . ALA A 1 119 ? -3.25 -28.406 -14.57 1 98.56 119 ALA A N 1
ATOM 867 C CA . ALA A 1 119 ? -4.68 -28.578 -14.312 1 98.56 119 ALA A CA 1
ATOM 868 C C . ALA A 1 119 ? -4.973 -28.625 -12.82 1 98.56 119 ALA A C 1
ATOM 870 O O . ALA A 1 119 ? -4.238 -29.25 -12.055 1 98.56 119 ALA A O 1
ATOM 871 N N . ALA A 1 120 ? -5.98 -27.875 -12.398 1 97.62 120 ALA A N 1
ATOM 872 C CA . ALA A 1 120 ? -6.348 -27.859 -10.984 1 97.62 120 ALA A CA 1
ATOM 873 C C . ALA A 1 120 ? -7.848 -28.062 -10.797 1 97.62 120 ALA A C 1
ATOM 875 O O . ALA A 1 120 ? -8.641 -27.734 -11.688 1 97.62 120 ALA A O 1
ATOM 876 N N . ASP A 1 121 ? -8.203 -28.641 -9.68 1 96.69 121 ASP A N 1
ATOM 877 C CA . ASP A 1 121 ? -9.625 -28.703 -9.352 1 96.69 121 ASP A CA 1
ATOM 878 C C . ASP A 1 121 ? -10.094 -27.391 -8.703 1 96.69 121 ASP A C 1
ATOM 880 O O . ASP A 1 121 ? -9.328 -26.438 -8.602 1 96.69 121 ASP A O 1
ATOM 884 N N . LEU A 1 122 ? -11.297 -27.375 -8.273 1 96.62 122 LEU A N 1
ATOM 885 C CA . LEU A 1 122 ? -11.898 -26.125 -7.828 1 96.62 122 LEU A CA 1
ATOM 886 C C . LEU A 1 122 ? -11.406 -25.75 -6.438 1 96.62 122 LEU A C 1
ATOM 888 O O . LEU A 1 122 ? -11.625 -24.625 -5.973 1 96.62 122 LEU A O 1
ATOM 892 N N . ARG A 1 123 ? -10.719 -26.656 -5.73 1 94.69 123 ARG A N 1
ATOM 893 C CA . ARG A 1 123 ? -10.141 -26.375 -4.426 1 94.69 123 ARG A CA 1
ATOM 894 C C . ARG A 1 123 ? -8.734 -25.812 -4.562 1 94.69 123 ARG A C 1
ATOM 896 O O . ARG A 1 123 ? -8.102 -25.453 -3.566 1 94.69 123 ARG A O 1
ATOM 903 N N . GLY A 1 124 ? -8.234 -25.797 -5.812 1 95.56 124 GLY A N 1
ATOM 904 C CA . GLY A 1 124 ? -6.891 -25.281 -6.051 1 95.56 124 GLY A CA 1
ATOM 905 C C . GLY A 1 124 ? -5.824 -26.359 -5.992 1 95.56 124 GLY A C 1
ATOM 906 O O . GLY A 1 124 ? -4.629 -26.062 -5.98 1 95.56 124 GLY A O 1
ATOM 907 N N . ARG A 1 125 ? -6.23 -27.578 -5.945 1 94.81 125 ARG A N 1
ATOM 908 C CA . ARG A 1 125 ? -5.281 -28.688 -5.953 1 94.81 125 ARG A CA 1
ATOM 909 C C . ARG A 1 125 ? -4.816 -29 -7.371 1 94.81 125 ARG A C 1
ATOM 911 O O . ARG A 1 125 ? -5.637 -29.141 -8.281 1 94.81 125 ARG A O 1
ATOM 918 N N . ILE A 1 126 ? -3.562 -29.141 -7.5 1 96.5 126 ILE A N 1
ATOM 919 C CA . ILE A 1 126 ? -3.006 -29.453 -8.805 1 96.5 126 ILE A CA 1
ATOM 920 C C . ILE A 1 126 ? -3.188 -30.953 -9.094 1 96.5 126 ILE A C 1
ATOM 922 O O . ILE A 1 126 ? -2.771 -31.797 -8.305 1 96.5 126 ILE A O 1
ATOM 926 N N . LEU A 1 127 ? -3.771 -31.25 -10.172 1 97.12 127 LEU A N 1
ATOM 927 C CA . LEU A 1 127 ? -4.059 -32.625 -10.602 1 97.12 127 LEU A CA 1
ATOM 928 C C . LEU A 1 127 ? -2.936 -33.156 -11.477 1 97.12 127 LEU A C 1
ATOM 930 O O . LEU A 1 127 ? -2.672 -34.344 -11.492 1 97.12 127 LEU A O 1
ATOM 934 N N . GLY A 1 128 ? -2.375 -32.344 -12.242 1 97.31 128 GLY A N 1
ATOM 935 C CA . GLY A 1 128 ? -1.303 -32.688 -13.18 1 97.31 128 GLY A CA 1
ATOM 936 C C . GLY A 1 128 ? -0.702 -31.438 -13.828 1 97.31 128 GLY A C 1
ATOM 937 O O . GLY A 1 128 ? -1.268 -30.344 -13.75 1 97.31 128 GLY A O 1
ATOM 938 N N . GLY A 1 129 ? 0.491 -31.703 -14.352 1 97.5 129 GLY A N 1
ATOM 939 C CA . GLY A 1 129 ? 1.172 -30.562 -14.969 1 97.5 129 GLY A CA 1
ATOM 940 C C . GLY A 1 129 ? 2.203 -30.984 -16 1 97.5 129 GLY A C 1
ATOM 941 O O . GLY A 1 129 ? 2.525 -32.156 -16.125 1 97.5 129 GLY A O 1
ATOM 942 N N . LEU A 1 130 ? 2.59 -30.031 -16.781 1 96 130 LEU A N 1
ATOM 943 C CA . LEU A 1 130 ? 3.658 -30.156 -17.766 1 96 130 LEU A CA 1
ATOM 944 C C . LEU A 1 130 ? 4.504 -28.891 -17.828 1 96 130 LEU A C 1
ATOM 946 O O . LEU A 1 130 ? 4.047 -27.812 -17.422 1 96 130 LEU A O 1
ATOM 950 N N . ALA A 1 131 ? 5.734 -29.062 -18.203 1 96.75 131 ALA A N 1
ATOM 951 C CA . ALA A 1 131 ? 6.652 -27.953 -18.406 1 96.75 131 ALA A CA 1
ATOM 952 C C . ALA A 1 131 ? 7.211 -27.938 -19.828 1 96.75 131 ALA A C 1
ATOM 954 O O . ALA A 1 131 ? 7.535 -29 -20.375 1 96.75 131 ALA A O 1
ATOM 955 N N . ILE A 1 132 ? 7.246 -26.812 -20.422 1 96.5 132 ILE A N 1
ATOM 956 C CA . ILE A 1 132 ? 7.91 -26.641 -21.719 1 96.5 132 ILE A CA 1
ATOM 957 C C . ILE A 1 132 ? 8.906 -25.484 -21.625 1 96.5 132 ILE A C 1
ATOM 959 O O . ILE A 1 132 ? 8.797 -24.625 -20.75 1 96.5 132 ILE A O 1
ATOM 963 N N . ALA A 1 133 ? 9.898 -25.516 -22.516 1 94.12 133 ALA A N 1
ATOM 964 C CA . ALA A 1 133 ? 10.758 -24.344 -22.625 1 94.12 133 ALA A CA 1
ATOM 965 C C . ALA A 1 133 ? 9.984 -23.141 -23.141 1 94.12 133 ALA A C 1
ATOM 967 O O . ALA A 1 133 ? 9.211 -23.25 -24.094 1 94.12 133 ALA A O 1
ATOM 968 N N . THR A 1 134 ? 10.086 -22 -22.469 1 95.62 134 THR A N 1
ATOM 969 C CA . THR A 1 134 ? 9.453 -20.797 -23 1 95.62 134 THR A CA 1
ATOM 970 C C . THR A 1 134 ? 10.047 -20.422 -24.359 1 95.62 134 THR A C 1
ATOM 972 O O . THR A 1 134 ? 11.258 -20.203 -24.469 1 95.62 134 THR A O 1
ATOM 975 N N . PRO A 1 135 ? 9.203 -20.344 -25.375 1 93.88 135 PRO A N 1
ATOM 976 C CA . PRO A 1 135 ? 9.758 -20.016 -26.688 1 93.88 135 PRO A CA 1
ATOM 977 C C . PRO A 1 135 ? 10.406 -18.625 -26.734 1 93.88 135 PRO A C 1
ATOM 979 O O . PRO A 1 135 ? 9.867 -17.672 -26.172 1 93.88 135 PRO A O 1
ATOM 982 N N . GLN A 1 136 ? 11.531 -18.516 -27.391 1 90.31 136 GLN A N 1
ATOM 983 C CA . GLN A 1 136 ? 12.289 -17.266 -27.453 1 90.31 136 GLN A CA 1
ATOM 984 C C . GLN A 1 136 ? 12.219 -16.656 -28.844 1 90.31 136 GLN A C 1
ATOM 986 O O . GLN A 1 136 ? 12.953 -15.711 -29.156 1 90.31 136 GLN A O 1
ATOM 991 N N . THR A 1 137 ? 11.414 -17.188 -29.75 1 87.5 137 THR A N 1
ATOM 992 C CA . THR A 1 137 ? 11.391 -16.828 -31.172 1 87.5 137 THR A CA 1
ATOM 993 C C . THR A 1 137 ? 10.281 -15.812 -31.438 1 87.5 137 THR A C 1
ATOM 995 O O . THR A 1 137 ? 9.555 -15.945 -32.438 1 87.5 137 THR A O 1
ATOM 998 N N . GLY A 1 138 ? 10.109 -14.781 -30.688 1 92.25 138 GLY A N 1
ATOM 999 C CA . GLY A 1 138 ? 9.125 -13.734 -30.938 1 92.25 138 GLY A CA 1
ATOM 1000 C C . GLY A 1 138 ? 7.812 -13.969 -30.203 1 92.25 138 GLY A C 1
ATOM 1001 O O . GLY A 1 138 ? 7.414 -15.117 -29.984 1 92.25 138 GLY A O 1
ATOM 1002 N N . GLN A 1 139 ? 7.047 -12.938 -30.031 1 96 139 GLN A N 1
ATOM 1003 C CA . GLN A 1 139 ? 5.883 -13.008 -29.156 1 96 139 GLN A CA 1
ATOM 1004 C C . GLN A 1 139 ? 4.727 -13.734 -29.828 1 96 139 GLN A C 1
ATOM 1006 O O . GLN A 1 139 ? 3.969 -14.453 -29.172 1 96 139 GLN A O 1
ATOM 1011 N N . GLU A 1 140 ? 4.543 -13.586 -31.156 1 96.12 140 GLU A N 1
ATOM 1012 C CA . GLU A 1 140 ? 3.443 -14.266 -31.844 1 96.12 140 GLU A CA 1
ATOM 1013 C C . GLU A 1 140 ? 3.625 -15.781 -31.812 1 96.12 140 GLU A C 1
ATOM 1015 O O . GLU A 1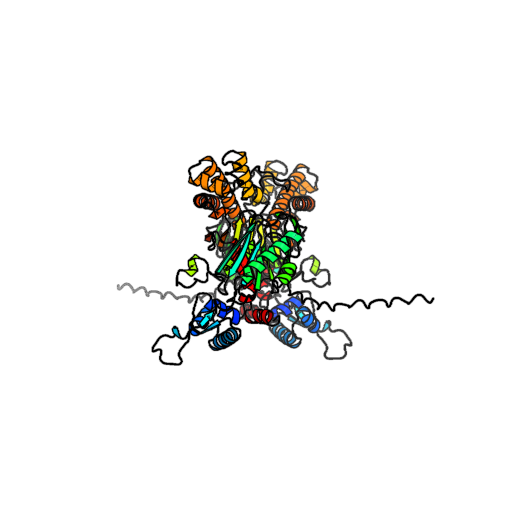 140 ? 2.691 -16.516 -31.469 1 96.12 140 GLU A O 1
ATOM 1020 N N . PHE A 1 141 ? 4.812 -16.125 -32.156 1 96.25 141 PHE A N 1
ATOM 1021 C CA . PHE A 1 141 ? 5.133 -17.547 -32.125 1 96.25 141 PHE A CA 1
ATOM 1022 C C . PHE A 1 141 ? 5.039 -18.078 -30.703 1 96.25 141 PHE A C 1
ATOM 1024 O O . PHE A 1 141 ? 4.5 -19.172 -30.469 1 96.25 141 PHE A O 1
ATOM 1031 N N . ALA A 1 142 ? 5.523 -17.422 -29.75 1 97.38 142 ALA A N 1
ATOM 1032 C CA . ALA A 1 142 ? 5.539 -17.844 -28.359 1 97.38 142 ALA A CA 1
ATOM 1033 C C . ALA A 1 142 ? 4.121 -18.016 -27.812 1 97.38 142 ALA A C 1
ATOM 1035 O O . ALA A 1 142 ? 3.797 -19.047 -27.219 1 97.38 142 ALA A O 1
ATOM 1036 N N . THR A 1 143 ? 3.273 -17 -28.062 1 97.69 143 THR A N 1
ATOM 1037 C CA . THR A 1 143 ? 1.907 -17.062 -27.547 1 97.69 143 THR A CA 1
ATOM 1038 C C . THR A 1 143 ? 1.142 -18.219 -28.188 1 97.69 143 THR A C 1
ATOM 1040 O O . THR A 1 143 ? 0.408 -18.938 -27.5 1 97.69 143 THR A O 1
ATOM 1043 N N . THR A 1 144 ? 1.361 -18.406 -29.453 1 97.5 144 THR A N 1
ATOM 1044 C CA . THR A 1 144 ? 0.688 -19.484 -30.156 1 97.5 144 THR A CA 1
ATOM 1045 C C . THR A 1 144 ? 1.175 -20.844 -29.656 1 97.5 144 THR A C 1
ATOM 1047 O O . THR A 1 144 ? 0.375 -21.75 -29.438 1 97.5 144 THR A O 1
ATOM 1050 N N . THR A 1 145 ? 2.449 -20.938 -29.5 1 97.94 145 THR A N 1
ATOM 1051 C CA . THR A 1 145 ? 3.031 -22.188 -29.016 1 97.94 145 THR A CA 1
ATOM 1052 C C . THR A 1 145 ? 2.512 -22.531 -27.625 1 97.94 145 THR A C 1
ATOM 1054 O O . THR A 1 145 ? 2.152 -23.672 -27.344 1 97.94 145 THR A O 1
ATOM 1057 N N . VAL A 1 146 ? 2.461 -21.609 -26.766 1 98.12 146 VAL A N 1
ATOM 1058 C CA . VAL A 1 146 ? 1.944 -21.812 -25.406 1 98.12 146 VAL A CA 1
ATOM 1059 C C . VAL A 1 146 ? 0.479 -22.234 -25.469 1 98.12 146 VAL A C 1
ATOM 1061 O O . VAL A 1 146 ? 0.073 -23.188 -24.797 1 98.12 146 VAL A O 1
ATOM 1064 N N . ALA A 1 147 ? -0.266 -21.578 -26.328 1 98.12 147 ALA A N 1
ATOM 1065 C CA . ALA A 1 147 ? -1.692 -21.859 -26.453 1 98.12 147 ALA A CA 1
ATOM 1066 C C . ALA A 1 147 ? -1.92 -23.281 -26.969 1 98.12 147 ALA A C 1
ATOM 1068 O O . ALA A 1 147 ? -2.768 -24.016 -26.453 1 98.12 147 ALA A O 1
ATOM 1069 N N . ARG A 1 148 ? -1.183 -23.656 -27.922 1 98.25 148 ARG A N 1
ATOM 1070 C CA . ARG A 1 148 ? -1.337 -24.969 -28.516 1 98.25 148 ARG A CA 1
ATOM 1071 C C . ARG A 1 148 ? -0.894 -26.062 -27.547 1 98.25 148 ARG A C 1
ATOM 1073 O O . ARG A 1 148 ? -1.504 -27.125 -27.484 1 98.25 148 ARG A O 1
ATOM 1080 N N . SER A 1 149 ? 0.145 -25.781 -26.844 1 98.44 149 SER A N 1
ATOM 1081 C CA . SER A 1 149 ? 0.592 -26.734 -25.828 1 98.44 149 SER A CA 1
ATOM 1082 C C . SER A 1 149 ? -0.458 -26.891 -24.734 1 98.44 149 SER A C 1
ATOM 1084 O O . SER A 1 149 ? -0.705 -28 -24.266 1 98.44 149 SER A O 1
ATOM 1086 N N . ALA A 1 150 ? -1.029 -25.828 -24.375 1 98.5 150 ALA A N 1
ATOM 1087 C CA . ALA A 1 150 ? -2.084 -25.859 -23.359 1 98.5 150 ALA A CA 1
ATOM 1088 C C . ALA A 1 150 ? -3.289 -26.656 -23.844 1 98.5 150 ALA A C 1
ATOM 1090 O O . ALA A 1 150 ? -3.861 -27.438 -23.094 1 98.5 150 ALA A O 1
ATOM 1091 N N . LYS A 1 151 ? -3.664 -26.453 -25.078 1 98.12 151 LYS A N 1
ATOM 1092 C CA . LYS A 1 151 ? -4.789 -27.188 -25.656 1 98.12 151 LYS A CA 1
ATOM 1093 C C . LYS A 1 151 ? -4.516 -28.688 -25.688 1 98.12 151 LYS A C 1
ATOM 1095 O O . LYS A 1 151 ? -5.375 -29.484 -25.312 1 98.12 151 LYS A O 1
ATOM 1100 N N . ALA A 1 152 ? -3.316 -28.984 -26.109 1 97.94 152 ALA A N 1
ATOM 1101 C CA . ALA A 1 152 ? -2.932 -30.391 -26.156 1 97.94 152 ALA A CA 1
ATOM 1102 C C . ALA A 1 152 ? -2.973 -31.016 -24.766 1 97.94 152 ALA A C 1
ATOM 1104 O O . ALA A 1 152 ? -3.422 -32.156 -24.609 1 97.94 152 ALA A O 1
ATOM 1105 N N . PHE A 1 153 ? -2.549 -30.328 -23.797 1 98 153 PHE A N 1
ATOM 1106 C CA . PHE A 1 153 ? -2.561 -30.797 -22.422 1 98 153 PHE A CA 1
ATOM 1107 C C . PHE A 1 153 ? -3.988 -30.953 -21.906 1 98 153 PHE A C 1
ATOM 1109 O O . PHE A 1 153 ? -4.312 -31.938 -21.234 1 98 153 PHE A O 1
ATOM 1116 N N . LEU A 1 154 ? -4.77 -30.016 -22.219 1 96.81 154 LEU A N 1
ATOM 1117 C CA . LEU A 1 154 ? -6.16 -30.016 -21.781 1 96.81 154 LEU A CA 1
ATOM 1118 C C . LEU A 1 154 ? -6.91 -31.219 -22.328 1 96.81 154 LEU A C 1
ATOM 1120 O O . LEU A 1 154 ? -7.785 -31.766 -21.672 1 96.81 154 LEU A O 1
ATOM 1124 N N . GLN A 1 155 ? -6.566 -31.672 -23.5 1 95.19 155 GLN A N 1
ATOM 1125 C CA . GLN A 1 155 ? -7.25 -32.781 -24.188 1 95.19 155 GLN A CA 1
ATOM 1126 C C . GLN A 1 155 ? -6.996 -34.094 -23.5 1 95.19 155 GLN A C 1
ATOM 1128 O O . GLN A 1 155 ? -7.695 -35.094 -23.75 1 95.19 155 GLN A O 1
ATOM 1133 N N . ARG A 1 156 ? -6.133 -34.094 -22.594 1 93.69 156 ARG A N 1
ATOM 1134 C CA . ARG A 1 156 ? -5.836 -35.312 -21.844 1 93.69 156 ARG A CA 1
ATOM 1135 C C . ARG A 1 156 ? -6.859 -35.562 -20.734 1 93.69 156 ARG A C 1
ATOM 1137 O O . ARG A 1 156 ? -6.93 -36.656 -20.172 1 93.69 156 ARG A O 1
ATOM 1144 N N . TRP A 1 157 ? -7.559 -34.531 -20.453 1 93.69 157 TRP A N 1
ATOM 1145 C CA . TRP A 1 157 ? -8.5 -34.594 -19.344 1 93.69 157 TRP A CA 1
ATOM 1146 C C . TRP A 1 157 ? -9.922 -34.781 -19.844 1 93.69 157 TRP A C 1
ATOM 1148 O O . TRP A 1 157 ? -10.633 -33.812 -20.109 1 93.69 157 TRP A O 1
ATOM 1158 N N . HIS A 1 158 ? -10.359 -36 -19.906 1 91.31 158 HIS A N 1
ATOM 1159 C CA . HIS A 1 158 ? -11.641 -36.281 -20.531 1 91.31 158 HIS A CA 1
ATOM 1160 C C . HIS A 1 158 ? -12.758 -36.406 -19.5 1 91.31 158 HIS A C 1
ATOM 1162 O O . HIS A 1 158 ? -13.938 -36.281 -19.828 1 91.31 158 HIS A O 1
ATOM 1168 N N . ARG A 1 159 ? -12.438 -36.531 -18.281 1 92.5 159 ARG A N 1
ATOM 1169 C CA . ARG A 1 159 ? -13.445 -36.812 -17.266 1 92.5 159 ARG A CA 1
ATOM 1170 C C . ARG A 1 159 ? -13.914 -35.531 -16.594 1 92.5 159 ARG A C 1
ATOM 1172 O O . ARG A 1 159 ? -14.922 -35.531 -15.875 1 92.5 159 ARG A O 1
ATOM 1179 N N . ARG A 1 160 ? -13.242 -34.438 -16.797 1 94.62 160 ARG A N 1
ATOM 1180 C CA . ARG A 1 160 ? -13.578 -33.156 -16.156 1 94.62 160 ARG A CA 1
ATOM 1181 C C . ARG A 1 160 ? -13.836 -32.062 -17.203 1 94.62 160 ARG A C 1
ATOM 1183 O O . ARG A 1 160 ? -13.141 -32 -18.219 1 94.62 160 ARG A O 1
ATOM 1190 N N . LYS A 1 161 ? -14.75 -31.25 -16.938 1 95.19 161 LYS A N 1
ATOM 1191 C CA . LYS A 1 161 ? -15.047 -30.125 -17.812 1 95.19 161 LYS A CA 1
ATOM 1192 C C . LYS A 1 161 ? -14.172 -28.922 -17.484 1 95.19 161 LYS A C 1
ATOM 1194 O O . LYS A 1 161 ? -14.172 -28.453 -16.344 1 95.19 161 LYS A O 1
ATOM 1199 N N . PRO A 1 162 ? -13.414 -28.375 -18.406 1 96.38 162 PRO A N 1
ATOM 1200 C CA . PRO A 1 162 ? -12.641 -27.156 -18.156 1 96.38 162 PRO A CA 1
ATOM 1201 C C . PRO A 1 162 ? -13.531 -25.922 -18.047 1 96.38 162 PRO A C 1
ATOM 1203 O O . PRO A 1 162 ? -14.438 -25.719 -18.859 1 96.38 162 PRO A O 1
ATOM 1206 N N . LEU A 1 163 ? -13.227 -25.047 -17.016 1 95.81 163 LEU A N 1
ATOM 1207 C CA . LEU A 1 163 ? -14.094 -23.906 -16.781 1 95.81 163 LEU A CA 1
ATOM 1208 C C . LEU A 1 163 ? -13.391 -22.609 -17.172 1 95.81 163 LEU A C 1
ATOM 1210 O O . LEU A 1 163 ? -14.031 -21.656 -17.625 1 95.81 163 LEU A O 1
ATOM 1214 N N . TRP A 1 164 ? -12.156 -22.594 -16.906 1 97.38 164 TRP A N 1
ATOM 1215 C CA . TRP A 1 164 ? -11.453 -21.312 -16.953 1 97.38 164 TRP A CA 1
ATOM 1216 C C . TRP A 1 164 ? -9.953 -21.516 -17.141 1 97.38 164 TRP A C 1
ATOM 1218 O O . TRP A 1 164 ? -9.398 -22.516 -16.688 1 97.38 164 TRP A O 1
ATOM 1228 N N . ALA A 1 165 ? -9.328 -20.656 -17.859 1 98.38 165 ALA A N 1
ATOM 1229 C CA . ALA A 1 165 ? -7.871 -20.641 -17.953 1 98.38 165 ALA A CA 1
ATOM 1230 C C . ALA A 1 165 ? -7.289 -19.391 -17.312 1 98.38 165 ALA A C 1
ATOM 1232 O O . ALA A 1 165 ? -7.863 -18.297 -17.438 1 98.38 165 ALA A O 1
ATOM 1233 N N . GLY A 1 166 ? -6.23 -19.531 -16.594 1 98.69 166 GLY A N 1
ATOM 1234 C CA . GLY A 1 166 ? -5.508 -18.438 -15.977 1 98.69 166 GLY A CA 1
ATOM 1235 C C . GLY A 1 166 ? -4.039 -18.391 -16.344 1 98.69 166 GLY A C 1
ATOM 1236 O O . GLY A 1 166 ? -3.363 -19.422 -16.328 1 98.69 166 GLY A O 1
ATOM 1237 N N . VAL A 1 167 ? -3.562 -17.219 -16.672 1 98.81 167 VAL A N 1
ATOM 1238 C CA . VAL A 1 167 ? -2.164 -17.016 -17.031 1 98.81 167 VAL A CA 1
ATOM 1239 C C . VAL A 1 167 ? -1.502 -16.094 -16.016 1 98.81 167 VAL A C 1
ATOM 1241 O O . VAL A 1 167 ? -2 -14.992 -15.742 1 98.81 167 VAL A O 1
ATOM 1244 N N . ALA A 1 168 ? -0.469 -16.562 -15.383 1 98.12 168 ALA A N 1
ATOM 1245 C CA . ALA A 1 168 ? 0.417 -15.719 -14.578 1 98.12 168 ALA A CA 1
ATOM 1246 C C . ALA A 1 168 ? 1.732 -15.461 -15.305 1 98.12 168 ALA A C 1
ATOM 1248 O O . ALA A 1 168 ? 2.408 -16.391 -15.734 1 98.12 168 ALA A O 1
ATOM 1249 N N . ILE A 1 169 ? 2.082 -14.203 -15.438 1 96.44 169 ILE A N 1
ATOM 1250 C CA . ILE A 1 169 ? 3.258 -13.867 -16.234 1 96.44 169 ILE A CA 1
ATOM 1251 C C . ILE A 1 169 ? 3.904 -12.594 -15.695 1 96.44 169 ILE A C 1
ATOM 1253 O O . ILE A 1 169 ? 3.221 -11.727 -15.156 1 96.44 169 ILE A O 1
ATOM 1257 N N . GLY A 1 170 ? 5.223 -12.555 -15.82 1 91.31 170 GLY A N 1
ATOM 1258 C CA . GLY A 1 170 ? 5.922 -11.336 -15.469 1 91.31 170 GLY A CA 1
ATOM 1259 C C . GLY A 1 170 ? 5.68 -10.203 -16.453 1 91.31 170 GLY A C 1
ATOM 1260 O O . GLY A 1 170 ? 4.988 -10.383 -17.453 1 91.31 170 GLY A O 1
ATOM 1261 N N . GLY A 1 171 ? 6.223 -9.016 -16.094 1 87.94 171 GLY A N 1
ATOM 1262 C CA . GLY A 1 171 ? 6.059 -7.844 -16.953 1 87.94 171 GLY A CA 1
ATOM 1263 C C . GLY A 1 171 ? 4.848 -7.008 -16.578 1 87.94 171 GLY A C 1
ATOM 1264 O O . GLY A 1 171 ? 4.375 -7.051 -15.445 1 87.94 171 GLY A O 1
ATOM 1265 N N . ARG A 1 172 ? 4.484 -6.164 -17.578 1 87.62 172 ARG A N 1
ATOM 1266 C CA . ARG A 1 172 ? 3.307 -5.324 -17.391 1 87.62 172 ARG A CA 1
ATOM 1267 C C . ARG A 1 172 ? 2.082 -5.953 -18.062 1 87.62 172 ARG A C 1
ATOM 1269 O O . ARG A 1 172 ? 2.066 -6.172 -19.266 1 87.62 172 ARG A O 1
ATOM 1276 N N . VAL A 1 173 ? 1.089 -6.18 -17.266 1 92.88 173 VAL A N 1
ATOM 1277 C CA . VAL A 1 173 ? -0.112 -6.871 -17.734 1 92.88 173 VAL A CA 1
ATOM 1278 C C . VAL A 1 173 ? -1.307 -5.922 -17.672 1 92.88 173 VAL A C 1
ATOM 1280 O O . VAL A 1 173 ? -1.538 -5.262 -16.656 1 92.88 173 VAL A O 1
ATOM 1283 N N . ASP A 1 174 ? -1.979 -5.773 -18.75 1 91.44 174 ASP A N 1
ATOM 1284 C CA . ASP A 1 174 ? -3.32 -5.203 -18.719 1 91.44 174 ASP A CA 1
ATOM 1285 C C . ASP A 1 174 ? -4.367 -6.27 -18.406 1 91.44 174 ASP A C 1
ATOM 1287 O O . ASP A 1 174 ? -4.691 -7.094 -19.266 1 91.44 174 ASP A O 1
ATOM 1291 N N . PRO A 1 175 ? -4.852 -6.234 -17.219 1 91 175 PRO A N 1
ATOM 1292 C CA . PRO A 1 175 ? -5.711 -7.352 -16.828 1 91 175 PRO A CA 1
ATOM 1293 C C . PRO A 1 175 ? -7.039 -7.375 -17.578 1 91 175 PRO A C 1
ATOM 1295 O O . PRO A 1 175 ? -7.719 -8.406 -17.609 1 91 175 PRO A O 1
ATOM 1298 N N . VAL A 1 176 ? -7.473 -6.336 -18.188 1 91.62 176 VAL A N 1
ATOM 1299 C CA . VAL A 1 176 ? -8.75 -6.254 -18.875 1 91.62 176 VAL A CA 1
ATOM 1300 C C . VAL A 1 176 ? -8.625 -6.859 -20.281 1 91.62 176 VAL A C 1
ATOM 1302 O O . VAL A 1 176 ? -9.492 -7.613 -20.719 1 91.62 176 VAL A O 1
ATOM 1305 N N . THR A 1 177 ? -7.496 -6.598 -20.906 1 94.06 177 THR A N 1
ATOM 1306 C CA . THR A 1 177 ? -7.34 -7.043 -22.297 1 94.06 177 THR A CA 1
ATOM 1307 C C . THR A 1 177 ? -6.465 -8.297 -22.359 1 94.06 177 THR A C 1
ATOM 1309 O O . THR A 1 177 ? -6.461 -9 -23.375 1 94.06 177 THR A O 1
ATOM 1312 N N . GLY A 1 178 ? -5.684 -8.508 -21.344 1 95.06 178 GLY A N 1
ATOM 1313 C CA . GLY A 1 178 ? -4.738 -9.617 -21.359 1 95.06 178 GLY A CA 1
ATOM 1314 C C . GLY A 1 178 ? -3.502 -9.328 -22.188 1 95.06 178 GLY A C 1
ATOM 1315 O O . GLY A 1 178 ? -2.818 -10.258 -22.625 1 95.06 178 GLY A O 1
ATOM 1316 N N . VAL A 1 179 ? -3.273 -8.07 -22.484 1 96.06 179 VAL A N 1
ATOM 1317 C CA . VAL A 1 179 ? -2.096 -7.652 -23.234 1 96.06 179 VAL A CA 1
ATOM 1318 C C . VAL A 1 179 ? -0.901 -7.52 -22.297 1 96.06 179 VAL A C 1
ATOM 1320 O O . VAL A 1 179 ? -1.041 -7.039 -21.172 1 96.06 179 VAL A O 1
ATOM 1323 N N . VAL A 1 180 ? 0.319 -7.98 -22.781 1 95.31 180 VAL A N 1
ATOM 1324 C CA . VAL A 1 180 ? 1.475 -8.047 -21.906 1 95.31 180 VAL A CA 1
ATOM 1325 C C . VAL A 1 180 ? 2.686 -7.41 -22.578 1 95.31 180 VAL A C 1
ATOM 1327 O O . VAL A 1 180 ? 2.957 -7.676 -23.75 1 95.31 180 VAL A O 1
ATOM 1330 N N . ASP A 1 181 ? 3.361 -6.527 -21.875 1 92.44 181 ASP A N 1
ATOM 1331 C CA . ASP A 1 181 ? 4.73 -6.121 -22.172 1 92.44 181 ASP A CA 1
ATOM 1332 C C . ASP A 1 181 ? 5.727 -6.832 -21.25 1 92.44 181 ASP A C 1
ATOM 1334 O O . ASP A 1 181 ? 5.59 -6.805 -20.031 1 92.44 181 ASP A O 1
ATOM 1338 N N . HIS A 1 182 ? 6.613 -7.551 -21.797 1 92 182 HIS A N 1
ATOM 1339 C CA . HIS A 1 182 ? 7.582 -8.336 -21.031 1 92 182 HIS A CA 1
ATOM 1340 C C . HI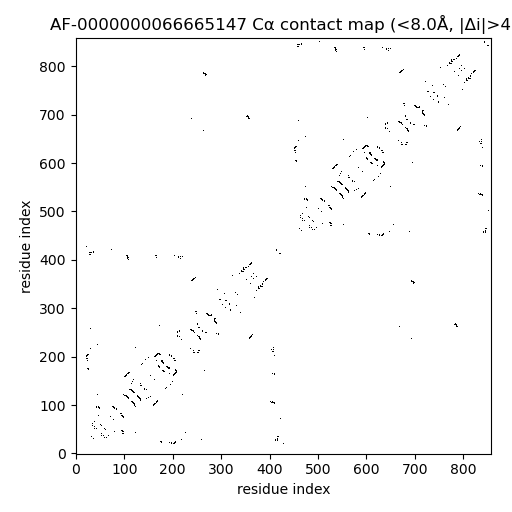S A 1 182 ? 9 -8.109 -21.547 1 92 182 HIS A C 1
ATOM 1342 O O . HIS A 1 182 ? 9.453 -8.812 -22.453 1 92 182 HIS A O 1
ATOM 1348 N N . PRO A 1 183 ? 9.805 -7.301 -20.891 1 85.12 183 PRO A N 1
ATOM 1349 C CA . PRO A 1 183 ? 11.133 -6.93 -21.391 1 85.12 183 PRO A CA 1
ATOM 1350 C C . PRO A 1 183 ? 12.062 -8.133 -21.531 1 85.12 183 PRO A C 1
ATOM 1352 O O . PRO A 1 183 ? 12.766 -8.258 -22.531 1 85.12 183 PRO A O 1
ATOM 1355 N N . LYS A 1 184 ? 12.039 -9.031 -20.625 1 85.94 184 LYS A N 1
ATOM 1356 C CA . LYS A 1 184 ? 12.945 -10.172 -20.672 1 85.94 184 LYS A CA 1
ATOM 1357 C C . LYS A 1 184 ? 12.609 -11.086 -21.859 1 85.94 184 LYS A C 1
ATOM 1359 O O . LYS A 1 184 ? 13.5 -11.719 -22.438 1 85.94 184 LYS A O 1
ATOM 1364 N N . LEU A 1 185 ? 11.344 -11.164 -22.188 1 92.69 185 LEU A N 1
ATOM 1365 C CA . LEU A 1 185 ? 10.906 -11.984 -23.297 1 92.69 185 LEU A CA 1
ATOM 1366 C C . LEU A 1 185 ? 10.844 -11.164 -24.578 1 92.69 185 LEU A C 1
ATOM 1368 O O . LEU A 1 185 ? 10.523 -11.688 -25.656 1 92.69 185 LEU A O 1
ATOM 1372 N N . GLU A 1 186 ? 11.062 -9.898 -24.438 1 93.38 186 GLU A N 1
ATOM 1373 C CA . GLU A 1 186 ? 10.977 -8.945 -25.531 1 93.38 186 GLU A CA 1
ATOM 1374 C C . GLU A 1 186 ? 9.57 -8.914 -26.125 1 93.38 186 GLU A C 1
ATOM 1376 O O . GLU A 1 186 ? 9.414 -8.906 -27.344 1 93.38 186 GLU A O 1
ATOM 1381 N N . TRP A 1 187 ? 8.602 -9.094 -25.328 1 95.69 187 TRP A N 1
ATOM 1382 C CA . TRP A 1 187 ? 7.207 -8.961 -25.734 1 95.69 187 TRP A CA 1
ATOM 1383 C C . TRP A 1 187 ? 6.754 -7.508 -25.656 1 95.69 187 TRP A C 1
ATOM 1385 O O . TRP A 1 187 ? 7.059 -6.805 -24.688 1 95.69 187 TRP A O 1
ATOM 1395 N N . GLN A 1 188 ? 6.129 -7.051 -26.656 1 95.81 188 GLN A N 1
ATOM 1396 C CA . GLN A 1 188 ? 5.508 -5.734 -26.719 1 95.81 188 GLN A CA 1
ATOM 1397 C C . GLN A 1 188 ? 4.066 -5.828 -27.219 1 95.81 188 GLN A C 1
ATOM 1399 O O . GLN A 1 188 ? 3.818 -6.129 -28.391 1 95.81 188 GLN A O 1
ATOM 1404 N N . GLY A 1 189 ? 3.203 -5.582 -26.312 1 96.19 189 GLY A N 1
ATOM 1405 C CA . GLY A 1 189 ? 1.794 -5.664 -26.656 1 96.19 189 GLY A CA 1
ATOM 1406 C C . GLY A 1 189 ? 1.356 -7.062 -27.047 1 96.19 189 GLY A C 1
ATOM 1407 O O . GLY A 1 189 ? 0.555 -7.234 -27.969 1 96.19 189 GLY A O 1
ATOM 1408 N N . ALA A 1 190 ? 1.912 -8.047 -26.438 1 97.38 190 ALA A N 1
ATOM 1409 C CA . ALA A 1 190 ? 1.577 -9.43 -26.766 1 97.38 190 ALA A CA 1
ATOM 1410 C C . ALA A 1 190 ? 0.141 -9.758 -26.375 1 97.38 190 ALA A C 1
ATOM 1412 O O . ALA A 1 190 ? -0.266 -9.516 -25.234 1 97.38 190 ALA A O 1
ATOM 1413 N N . GLN A 1 191 ? -0.646 -10.32 -27.219 1 96.94 191 GLN A N 1
ATOM 1414 C CA . GLN A 1 191 ? -2.064 -10.594 -27.016 1 96.94 191 GLN A CA 1
ATOM 1415 C C . GLN A 1 191 ? -2.285 -12 -26.484 1 96.94 191 GLN A C 1
ATOM 1417 O O . GLN A 1 191 ? -3.107 -12.75 -27.016 1 96.94 191 GLN A O 1
ATOM 1422 N N . ILE A 1 192 ? -1.651 -12.305 -25.422 1 97.62 192 ILE A N 1
ATOM 1423 C CA . ILE A 1 192 ? -1.664 -13.672 -24.938 1 97.62 192 ILE A CA 1
ATOM 1424 C C . ILE A 1 192 ? -3.074 -14.047 -24.484 1 97.62 192 ILE A C 1
ATOM 1426 O O . ILE A 1 192 ? -3.514 -15.18 -24.672 1 97.62 192 ILE A O 1
ATOM 1430 N N . GLY A 1 193 ? -3.799 -13.117 -23.875 1 97.81 193 GLY A N 1
ATOM 1431 C CA . GLY A 1 193 ? -5.168 -13.398 -23.469 1 97.81 193 GLY A CA 1
ATOM 1432 C C . GLY A 1 193 ? -6.06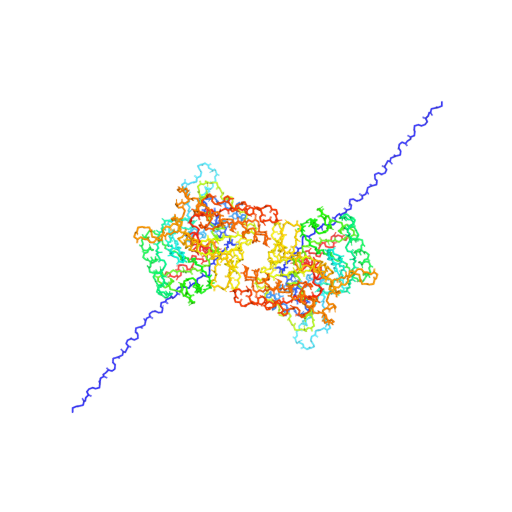2 -13.789 -24.641 1 97.81 193 GLY A C 1
ATOM 1433 O O . GLY A 1 193 ? -6.723 -14.836 -24.594 1 97.81 193 GLY A O 1
ATOM 1434 N N . ALA A 1 194 ? -6.066 -13.008 -25.656 1 96.69 194 ALA A N 1
ATOM 1435 C CA . ALA A 1 194 ? -6.914 -13.242 -26.828 1 96.69 194 ALA A CA 1
ATOM 1436 C C . ALA A 1 194 ? -6.535 -14.547 -27.531 1 96.69 194 ALA A C 1
ATOM 1438 O O . ALA A 1 194 ? -7.41 -15.312 -27.938 1 96.69 194 ALA A O 1
ATOM 1439 N N . VAL A 1 195 ? -5.258 -14.766 -27.688 1 97.56 195 VAL A N 1
ATOM 1440 C CA . VAL A 1 195 ? -4.77 -15.961 -28.375 1 97.56 195 VAL A CA 1
ATOM 1441 C C . VAL A 1 195 ? -5.207 -17.203 -27.609 1 97.56 195 VAL A C 1
ATOM 1443 O O . VAL A 1 195 ? -5.727 -18.156 -28.203 1 97.56 195 VAL A O 1
ATOM 1446 N N . LEU A 1 196 ? -5.039 -17.203 -26.328 1 97.81 196 LEU A N 1
ATOM 1447 C CA . LEU A 1 196 ? -5.43 -18.344 -25.5 1 97.81 196 LEU A CA 1
ATOM 1448 C C . LEU A 1 196 ? -6.945 -18.531 -25.531 1 97.81 196 LEU A C 1
ATOM 1450 O O . LEU A 1 196 ? -7.43 -19.672 -25.594 1 97.81 196 LEU A O 1
ATOM 1454 N N . GLY A 1 197 ? -7.637 -17.453 -25.438 1 96.44 197 GLY A N 1
ATOM 1455 C CA . GLY A 1 197 ? -9.086 -17.547 -25.5 1 96.44 197 GLY A CA 1
ATOM 1456 C C . GLY A 1 197 ? -9.578 -18.203 -26.781 1 96.44 197 GLY A C 1
ATOM 1457 O O . GLY A 1 197 ? -10.484 -19.047 -26.734 1 96.44 197 GLY A O 1
ATOM 1458 N N . GLU A 1 198 ? -8.992 -17.844 -27.844 1 95.31 198 GLU A N 1
ATOM 1459 C CA . GLU A 1 198 ? -9.383 -18.375 -29.141 1 95.31 198 GLU A CA 1
ATOM 1460 C C . GLU A 1 198 ? -9.039 -19.859 -29.25 1 95.31 198 GLU A C 1
ATOM 1462 O O . GLU A 1 198 ? -9.859 -20.672 -29.688 1 95.31 198 GLU A O 1
ATOM 1467 N N . VAL A 1 199 ? -7.93 -20.203 -28.812 1 96.75 199 VAL A N 1
ATOM 1468 C CA . VAL A 1 199 ? -7.426 -21.562 -29 1 96.75 199 VAL A CA 1
ATOM 1469 C C . VAL A 1 199 ? -8.109 -22.5 -28.016 1 96.75 199 VAL A C 1
ATOM 1471 O O . VAL A 1 199 ? -8.477 -23.625 -28.375 1 96.75 199 VAL A O 1
ATOM 1474 N N . LEU A 1 200 ? -8.328 -22.062 -26.797 1 96.31 200 LEU A N 1
ATOM 1475 C CA . LEU A 1 200 ? -8.859 -22.938 -25.75 1 96.31 200 LEU A CA 1
ATOM 1476 C C . LEU A 1 200 ? -10.383 -22.906 -25.734 1 96.31 200 LEU A C 1
ATOM 1478 O O . LEU A 1 200 ? -11.016 -23.812 -25.188 1 96.31 200 LEU A O 1
ATOM 1482 N N . GLU A 1 201 ? -10.883 -21.828 -26.266 1 94.31 201 GLU A N 1
ATOM 1483 C CA . GLU A 1 201 ? -12.328 -21.609 -26.234 1 94.31 201 GLU A CA 1
ATOM 1484 C C . GLU A 1 201 ? -12.852 -21.609 -24.797 1 94.31 201 GLU A C 1
ATOM 1486 O O . GLU A 1 201 ? -13.844 -22.281 -24.5 1 94.31 201 GLU A O 1
ATOM 1491 N N . LEU A 1 202 ? -12.141 -20.984 -23.906 1 95.44 202 LEU A N 1
ATOM 1492 C CA . LEU A 1 202 ? -12.461 -20.781 -22.5 1 95.44 202 LEU A CA 1
ATOM 1493 C C . LEU A 1 202 ? -12.297 -19.312 -22.125 1 95.44 202 LEU A C 1
ATOM 1495 O O . LEU A 1 202 ? -11.547 -18.578 -22.766 1 95.44 202 LEU A O 1
ATOM 1499 N N . PRO A 1 203 ? -13.078 -18.859 -21.125 1 96.31 203 PRO A N 1
ATOM 1500 C CA . PRO A 1 203 ? -12.672 -17.578 -20.547 1 96.31 203 PRO A CA 1
ATOM 1501 C C . PRO A 1 203 ? -11.234 -17.594 -20.031 1 96.31 203 PRO A C 1
ATOM 1503 O O . PRO A 1 203 ? -10.781 -18.609 -19.484 1 96.31 203 PRO A O 1
ATOM 1506 N N . VAL A 1 204 ? -10.547 -16.469 -20.234 1 98 204 VAL A N 1
ATOM 1507 C CA . VAL A 1 204 ? -9.133 -16.406 -19.859 1 98 204 VAL A CA 1
ATOM 1508 C C . VAL A 1 204 ? -8.891 -15.188 -18.969 1 98 204 VAL A C 1
ATOM 1510 O O . VAL A 1 204 ? -9.406 -14.094 -19.25 1 98 204 VAL A O 1
ATOM 1513 N N . SER A 1 205 ? -8.227 -15.375 -17.906 1 98.31 205 SER A N 1
ATOM 1514 C CA . SER A 1 205 ? -7.699 -14.281 -17.094 1 98.31 205 SER A CA 1
ATOM 1515 C C . SER A 1 205 ? -6.176 -14.234 -17.156 1 98.31 205 SER A C 1
ATOM 1517 O O . SER A 1 205 ? -5.516 -15.281 -17.156 1 98.31 205 SER A O 1
ATOM 1519 N N . VAL A 1 206 ? -5.605 -13.055 -17.203 1 97.88 206 VAL A N 1
ATOM 1520 C CA . VAL A 1 206 ? -4.16 -12.844 -17.219 1 97.88 206 VAL A CA 1
ATOM 1521 C C . VAL A 1 206 ? -3.766 -11.93 -16.047 1 97.88 206 VAL A C 1
ATOM 1523 O O . VAL A 1 206 ? -4.363 -10.875 -15.859 1 97.88 206 VAL A O 1
ATOM 1526 N N . ALA A 1 207 ? -2.789 -12.391 -15.273 1 96.56 207 ALA A N 1
ATOM 1527 C CA . ALA A 1 207 ? -2.367 -11.641 -14.094 1 96.56 207 ALA A CA 1
ATOM 1528 C C . ALA A 1 207 ? -0.848 -11.492 -14.055 1 96.56 207 ALA A C 1
ATOM 1530 O O . ALA A 1 207 ? -0.123 -12.352 -14.562 1 96.56 207 ALA A O 1
ATOM 1531 N N . PRO A 1 208 ? -0.354 -10.391 -13.414 1 94.62 208 PRO A N 1
ATOM 1532 C CA . PRO A 1 208 ? 1.067 -10.383 -13.062 1 94.62 208 PRO A CA 1
ATOM 1533 C C . PRO A 1 208 ? 1.44 -11.484 -12.078 1 94.62 208 PRO A C 1
ATOM 1535 O O . PRO A 1 208 ? 0.704 -11.742 -11.125 1 94.62 208 PRO A O 1
ATOM 1538 N N . HIS A 1 209 ? 2.498 -12.102 -12.281 1 95.56 209 HIS A N 1
ATOM 1539 C CA . HIS A 1 209 ? 2.738 -13.367 -11.594 1 95.56 209 HIS A CA 1
ATOM 1540 C C . HIS A 1 209 ? 3.025 -13.133 -10.109 1 95.56 209 HIS A C 1
ATOM 1542 O O . HIS A 1 209 ? 2.609 -13.93 -9.266 1 95.56 209 HIS A O 1
ATOM 1548 N N . VAL A 1 210 ? 3.686 -12.008 -9.727 1 95.56 210 VAL A N 1
ATOM 1549 C CA . VAL A 1 210 ? 3.973 -11.797 -8.312 1 95.56 210 VAL A CA 1
ATOM 1550 C C . VAL A 1 210 ? 2.676 -11.508 -7.559 1 95.56 210 VAL A C 1
ATOM 1552 O O . VAL A 1 210 ? 2.467 -12.016 -6.453 1 95.56 210 VAL A O 1
ATOM 1555 N N . GLU A 1 211 ? 1.842 -10.68 -8.148 1 95.38 211 GLU A N 1
ATOM 1556 C CA . GLU A 1 211 ? 0.53 -10.445 -7.555 1 95.38 211 GLU A CA 1
ATOM 1557 C C . GLU A 1 211 ? -0.267 -11.742 -7.441 1 95.38 211 GLU A C 1
ATOM 1559 O O . GLU A 1 211 ? -0.952 -11.969 -6.441 1 95.38 211 GLU A O 1
ATOM 1564 N N . ALA A 1 212 ? -0.139 -12.539 -8.422 1 97.19 212 ALA A N 1
ATOM 1565 C CA . ALA A 1 212 ? -0.821 -13.828 -8.383 1 97.19 212 ALA A CA 1
ATOM 1566 C C . ALA A 1 212 ? -0.257 -14.711 -7.277 1 97.19 212 ALA A C 1
ATOM 1568 O O . ALA A 1 212 ? -1.003 -15.43 -6.605 1 97.19 212 ALA A O 1
ATOM 1569 N N . MET A 1 213 ? 0.986 -14.711 -7.102 1 97.12 213 MET A N 1
ATOM 1570 C CA . MET A 1 213 ? 1.605 -15.477 -6.023 1 97.12 213 MET A CA 1
ATOM 1571 C C . MET A 1 213 ? 1.107 -15 -4.66 1 97.12 213 MET A C 1
ATOM 1573 O O . MET A 1 213 ? 0.784 -15.812 -3.795 1 97.12 213 MET A O 1
ATOM 1577 N N . ALA A 1 214 ? 1.051 -13.727 -4.547 1 96.19 214 ALA A N 1
ATOM 1578 C CA . ALA A 1 214 ? 0.489 -13.18 -3.312 1 96.19 214 ALA A CA 1
ATOM 1579 C C . ALA A 1 214 ? -0.956 -13.633 -3.121 1 96.19 214 ALA A C 1
ATOM 1581 O O . ALA A 1 214 ? -1.362 -13.984 -2.01 1 96.19 214 ALA A O 1
ATOM 1582 N N . ALA A 1 215 ? -1.681 -13.617 -4.168 1 96.88 215 ALA A N 1
ATOM 1583 C CA . ALA A 1 215 ? -3.082 -14.023 -4.105 1 96.88 215 ALA A CA 1
ATOM 1584 C C . ALA A 1 215 ? -3.207 -15.5 -3.729 1 96.88 215 ALA A C 1
ATOM 1586 O O . ALA A 1 215 ? -4.176 -15.898 -3.082 1 96.88 215 ALA A O 1
ATOM 1587 N N . SER A 1 216 ? -2.27 -16.328 -4.148 1 96.75 216 SER A N 1
ATOM 1588 C CA . SER A 1 216 ? -2.291 -17.734 -3.764 1 96.75 216 SER A CA 1
ATOM 1589 C C . SER A 1 216 ? -2.24 -17.891 -2.248 1 96.75 216 SER A C 1
ATOM 1591 O O . SER A 1 216 ? -2.941 -18.734 -1.685 1 96.75 216 SER A O 1
ATOM 1593 N N . GLU A 1 217 ? -1.469 -17.062 -1.6 1 94.56 217 GLU A N 1
ATOM 1594 C CA . GLU A 1 217 ? -1.359 -17.094 -0.144 1 94.56 217 GLU A CA 1
ATOM 1595 C C . GLU A 1 217 ? -2.686 -16.734 0.518 1 94.56 217 GLU A C 1
ATOM 1597 O O . GLU A 1 217 ? -2.982 -17.188 1.621 1 94.56 217 GLU A O 1
ATOM 1602 N N . LEU A 1 218 ? -3.385 -15.914 -0.196 1 91.94 218 LEU A N 1
ATOM 1603 C CA . LEU A 1 218 ? -4.637 -15.383 0.329 1 91.94 218 LEU A CA 1
ATOM 1604 C C . LEU A 1 218 ? -5.781 -16.359 0.096 1 91.94 218 LEU A C 1
ATOM 1606 O O . LEU A 1 218 ? -6.637 -16.547 0.968 1 91.94 218 LEU A O 1
ATOM 1610 N N . LEU A 1 219 ? -5.75 -17.047 -1.06 1 94.06 219 LEU A N 1
ATOM 1611 C CA . LEU A 1 219 ? -6.977 -17.672 -1.54 1 94.06 219 LEU A CA 1
ATOM 1612 C C . LEU A 1 219 ? -6.852 -19.188 -1.521 1 94.06 219 LEU A C 1
ATOM 1614 O O . LEU A 1 219 ? -7.859 -19.906 -1.563 1 94.06 219 LEU A O 1
ATOM 1618 N N . LEU A 1 220 ? -5.648 -19.703 -1.511 1 93.31 220 LEU A N 1
ATOM 1619 C CA . LEU A 1 220 ? -5.465 -21.141 -1.643 1 93.31 220 LEU A CA 1
ATOM 1620 C C . LEU A 1 220 ? -4.918 -21.734 -0.351 1 93.31 220 LEU A C 1
ATOM 1622 O O . LEU A 1 220 ? -4.168 -21.078 0.374 1 93.31 220 LEU A O 1
ATOM 1626 N N . PRO A 1 221 ? -5.367 -22.891 -0.041 1 84.62 221 PRO A N 1
ATOM 1627 C CA . PRO A 1 221 ? -4.711 -23.578 1.071 1 84.62 221 PRO A CA 1
ATOM 1628 C C . PRO A 1 221 ? -3.25 -23.906 0.783 1 84.62 221 PRO A C 1
ATOM 1630 O O . PRO A 1 221 ? -2.91 -24.297 -0.337 1 84.62 221 PRO A O 1
ATOM 1633 N N . THR A 1 222 ? -2.512 -23.641 1.789 1 77.25 222 THR A N 1
ATOM 1634 C CA . THR A 1 222 ? -1.101 -23.969 1.602 1 77.25 222 THR A CA 1
ATOM 1635 C C . THR A 1 222 ? -0.882 -25.484 1.623 1 77.25 222 THR A C 1
ATOM 1637 O O . THR A 1 222 ? -1.77 -26.234 2.023 1 77.25 222 THR A O 1
ATOM 1640 N N . ILE A 1 223 ? 0.253 -25.812 1.163 1 67.19 223 ILE A N 1
ATOM 1641 C CA . ILE A 1 223 ? 0.577 -27.234 1.051 1 67.19 223 ILE A CA 1
ATOM 1642 C C . ILE A 1 223 ? 0.55 -27.875 2.434 1 67.19 223 ILE A C 1
ATOM 1644 O O . ILE A 1 223 ? 0.022 -28.984 2.602 1 67.19 223 ILE A O 1
ATOM 1648 N N . GLU A 1 224 ? 1.027 -27.094 3.406 1 61.94 224 GLU A N 1
ATOM 1649 C CA . GLU A 1 224 ? 1.072 -27.641 4.762 1 61.94 224 GLU A CA 1
ATOM 1650 C C . GLU A 1 224 ? -0.326 -27.719 5.371 1 61.94 224 GLU A C 1
ATOM 1652 O O . GLU A 1 224 ? -0.618 -28.625 6.152 1 61.94 224 GLU A O 1
ATOM 1657 N N . SER A 1 225 ? -1.174 -26.766 5.051 1 59.19 225 SER A N 1
ATOM 1658 C CA . SER A 1 225 ? -2.512 -26.719 5.629 1 59.19 225 SER A CA 1
ATOM 1659 C C . SER A 1 225 ? -3.418 -27.781 5.031 1 59.19 225 SER A C 1
ATOM 1661 O O . SER A 1 225 ? -4.441 -28.141 5.617 1 59.19 225 SER A O 1
ATOM 1663 N N . ARG A 1 226 ? -3.084 -28.297 3.902 1 56.56 226 ARG A N 1
ATOM 1664 C CA . ARG A 1 226 ? -3.891 -29.312 3.23 1 56.56 226 ARG A CA 1
ATOM 1665 C C . ARG A 1 226 ? -3.807 -30.641 3.959 1 56.56 226 ARG A C 1
ATOM 1667 O O . ARG A 1 226 ? -4.762 -31.422 3.949 1 56.56 226 ARG A O 1
ATOM 1674 N N . ASP A 1 227 ? -2.691 -31.031 4.598 1 50.78 227 ASP A N 1
ATOM 1675 C CA . ASP A 1 227 ? -2.549 -32.281 5.34 1 50.78 227 ASP A CA 1
ATOM 1676 C C . ASP A 1 227 ? -3.148 -32.156 6.738 1 50.78 227 ASP A C 1
ATOM 1678 O O . ASP A 1 227 ? -3.469 -33.156 7.371 1 50.78 227 ASP A O 1
ATOM 1682 N N . ALA A 1 228 ? -2.945 -31.25 7.328 1 43.78 228 ALA A N 1
ATOM 1683 C CA . ALA A 1 228 ? -3.477 -31.125 8.68 1 43.78 228 ALA A CA 1
ATOM 1684 C C . ALA A 1 228 ? -4.984 -30.875 8.664 1 43.78 228 ALA A C 1
ATOM 1686 O O . ALA A 1 228 ? -5.48 -30.078 7.859 1 43.78 228 ALA A O 1
ATOM 1687 N N . ALA A 1 229 ? -5.715 -31.969 8.852 1 39.53 229 ALA A N 1
ATOM 1688 C CA . ALA A 1 229 ? -7.16 -31.828 9.023 1 39.53 229 ALA A CA 1
ATOM 1689 C C . ALA A 1 229 ? -7.504 -30.469 9.617 1 39.53 229 ALA A C 1
ATOM 1691 O O . ALA A 1 229 ? -8.641 -30.234 10.023 1 39.53 229 ALA A O 1
ATOM 1692 N N . ALA A 1 230 ? -6.504 -29.891 10.289 1 34.53 230 ALA A N 1
ATOM 1693 C CA . ALA A 1 230 ? -6.805 -28.781 11.188 1 34.53 230 ALA A CA 1
ATOM 1694 C C . ALA A 1 230 ? -7.145 -27.516 10.398 1 34.53 230 ALA A C 1
ATOM 1696 O O . ALA A 1 230 ? -6.594 -27.281 9.32 1 34.53 230 ALA A O 1
ATOM 1697 N N . GLY A 1 231 ? -8.203 -26.922 10.57 1 37.22 231 GLY A N 1
ATOM 1698 C CA . GLY A 1 231 ? -8.875 -25.719 10.109 1 37.22 231 GLY A CA 1
ATOM 1699 C C . GLY A 1 231 ? -7.914 -24.625 9.703 1 37.22 231 GLY A C 1
ATOM 1700 O O . GLY A 1 231 ? -6.855 -24.453 10.312 1 37.22 231 GLY A O 1
ATOM 1701 N N . ARG A 1 232 ? -7.727 -24.5 8.5 1 41.62 232 ARG A N 1
ATOM 1702 C CA . ARG A 1 232 ? -7.047 -23.281 8.094 1 41.62 232 ARG A CA 1
ATOM 1703 C C . ARG A 1 232 ? -7.18 -22.203 9.164 1 41.62 232 ARG A C 1
ATOM 1705 O O . ARG A 1 232 ? -8.289 -21.828 9.547 1 41.62 232 ARG A O 1
ATOM 1712 N N . THR A 1 233 ? -6.383 -22.297 10.055 1 36.66 233 THR A N 1
ATOM 1713 C CA . THR A 1 233 ? -6.504 -21.016 10.734 1 36.66 233 THR A CA 1
ATOM 1714 C C . THR A 1 233 ? -6.512 -19.859 9.734 1 36.66 233 THR A C 1
ATOM 1716 O O . THR A 1 233 ? -5.609 -19.75 8.898 1 36.66 233 THR A O 1
ATOM 1719 N N . ALA A 1 234 ? -7.594 -19.703 9.094 1 40.41 234 ALA A N 1
ATOM 1720 C CA . ALA A 1 234 ? -7.801 -18.5 8.273 1 40.41 234 ALA A CA 1
ATOM 1721 C C . ALA A 1 234 ? -6.836 -17.391 8.672 1 40.41 234 ALA A C 1
ATOM 1723 O O . ALA A 1 234 ? -6.836 -16.938 9.82 1 40.41 234 ALA A O 1
ATOM 1724 N N . GLY A 1 235 ? -5.613 -17.609 8.422 1 43.56 235 GLY A N 1
ATOM 1725 C CA . GLY A 1 235 ? -4.777 -16.453 8.695 1 43.56 235 GLY A CA 1
ATOM 1726 C C . GLY A 1 235 ? -5.508 -15.133 8.508 1 43.56 235 GLY A C 1
ATOM 1727 O O . GLY A 1 235 ? -6.57 -15.094 7.883 1 43.56 235 GLY A O 1
ATOM 1728 N N . PRO A 1 236 ? -5.219 -14.195 9.336 1 46.59 236 PRO A N 1
ATOM 1729 C CA . PRO A 1 236 ? -6.059 -13.008 9.523 1 46.59 236 PRO A CA 1
ATOM 1730 C C . PRO A 1 236 ? -6.398 -12.32 8.203 1 46.59 236 PRO A C 1
ATOM 1732 O O . PRO A 1 236 ? -5.496 -11.914 7.465 1 46.59 236 PRO A O 1
ATOM 1735 N N . GLU A 1 237 ? -7.59 -12.758 7.406 1 55.16 237 GLU A N 1
ATOM 1736 C CA . GLU A 1 237 ? -8.328 -12.023 6.387 1 55.16 237 GLU A CA 1
ATOM 1737 C C . GLU A 1 237 ? -8.07 -10.523 6.496 1 55.16 237 GLU A C 1
ATOM 1739 O O . GLU A 1 237 ? -8.055 -9.812 5.484 1 55.16 237 GLU A O 1
ATOM 1744 N N . ARG A 1 238 ? -7.641 -10.141 7.75 1 63.53 238 ARG A N 1
ATOM 1745 C CA . ARG A 1 238 ? -7.527 -8.703 7.945 1 63.53 238 ARG A CA 1
ATOM 1746 C C . ARG A 1 238 ? -6.078 -8.289 8.156 1 63.53 238 ARG A C 1
ATOM 1748 O O . ARG A 1 238 ? -5.258 -9.086 8.609 1 63.53 238 ARG A O 1
ATOM 1755 N N . GLY A 1 239 ? -5.57 -7.445 7.469 1 80.56 239 GLY A N 1
ATOM 1756 C CA . GLY A 1 239 ? -4.27 -6.824 7.668 1 80.56 239 GLY A CA 1
ATOM 1757 C C . GLY A 1 239 ? -3.516 -6.586 6.375 1 80.56 239 GLY A C 1
ATOM 1758 O O . GLY A 1 239 ? -4.125 -6.422 5.316 1 80.56 239 GLY A O 1
ATOM 1759 N N . SER A 1 240 ? -2.184 -6.406 6.555 1 88.81 240 SER A N 1
ATOM 1760 C CA . SER A 1 240 ? -1.329 -6.082 5.418 1 88.81 240 SER A CA 1
ATOM 1761 C C . SER A 1 240 ? -0.194 -7.09 5.273 1 88.81 240 SER A C 1
ATOM 1763 O O . SER A 1 240 ? 0.322 -7.598 6.273 1 88.81 240 SER A O 1
ATOM 1765 N N . SER A 1 241 ? 0.047 -7.5 4.039 1 92.94 241 SER A N 1
ATOM 1766 C CA . SER A 1 241 ? 1.162 -8.406 3.773 1 92.94 241 SER A CA 1
ATOM 1767 C C . SER A 1 241 ? 1.999 -7.922 2.596 1 92.94 241 SER A C 1
ATOM 1769 O O . SER A 1 241 ? 1.483 -7.258 1.692 1 92.94 241 SER A O 1
ATOM 1771 N N . LEU A 1 242 ? 3.289 -8.172 2.701 1 94.38 242 LEU A N 1
ATOM 1772 C CA . LEU A 1 242 ? 4.254 -7.941 1.633 1 94.38 242 LEU A CA 1
ATOM 1773 C C . LEU A 1 242 ? 4.781 -9.266 1.084 1 94.38 242 LEU A C 1
ATOM 1775 O O . LEU A 1 242 ? 5.359 -10.062 1.826 1 94.38 242 LEU A O 1
ATOM 1779 N N . TYR A 1 243 ? 4.512 -9.547 -0.134 1 96.44 243 TYR A N 1
ATOM 1780 C CA . TYR A 1 243 ? 5.078 -10.695 -0.826 1 96.44 243 TYR A CA 1
ATOM 1781 C C . TYR A 1 243 ? 6.336 -10.305 -1.594 1 96.44 243 TYR A C 1
ATOM 1783 O O . TYR A 1 243 ? 6.293 -9.43 -2.457 1 96.44 243 TYR A O 1
ATOM 1791 N N . PHE A 1 244 ? 7.461 -10.914 -1.277 1 96.88 244 PHE A N 1
ATOM 1792 C CA . PHE A 1 244 ? 8.758 -10.656 -1.893 1 96.88 244 PHE A CA 1
ATOM 1793 C C . PHE A 1 244 ? 9.219 -11.859 -2.705 1 96.88 244 PHE A C 1
ATOM 1795 O O . PHE A 1 244 ? 9.43 -12.945 -2.154 1 96.88 244 PHE A O 1
ATOM 1802 N N . TYR A 1 245 ? 9.414 -11.641 -4.035 1 96.62 245 TYR A N 1
ATOM 1803 C CA . TYR A 1 245 ? 9.711 -12.742 -4.938 1 96.62 245 TYR A CA 1
ATOM 1804 C C . TYR A 1 245 ? 11.039 -12.523 -5.652 1 96.62 245 TYR A C 1
ATOM 1806 O O . TYR A 1 245 ? 11.32 -11.414 -6.125 1 96.62 245 TYR A O 1
ATOM 1814 N N . VAL A 1 246 ? 11.891 -13.641 -5.695 1 96.06 246 VAL A N 1
ATOM 1815 C CA . VAL A 1 246 ? 13.094 -13.57 -6.52 1 96.06 246 VAL A CA 1
ATOM 1816 C C . VAL A 1 246 ? 13.391 -14.945 -7.117 1 96.06 246 VAL A C 1
ATOM 1818 O O . VAL A 1 246 ? 13.414 -15.945 -6.402 1 96.06 246 VAL A O 1
ATOM 1821 N N . ARG A 1 247 ? 13.609 -14.992 -8.312 1 94.44 247 ARG A N 1
ATOM 1822 C CA . ARG A 1 247 ? 14.18 -16.062 -9.117 1 94.44 247 ARG A CA 1
ATOM 1823 C C . ARG A 1 247 ? 14.93 -15.516 -10.32 1 94.44 247 ARG A C 1
ATOM 1825 O O . ARG A 1 247 ? 15.953 -14.844 -10.172 1 94.44 247 ARG A O 1
ATOM 1832 N N . GLU A 1 248 ? 14.234 -15.703 -11.508 1 90.12 248 GLU A N 1
ATOM 1833 C CA . GLU A 1 248 ? 14.789 -15.039 -12.68 1 90.12 248 GLU A CA 1
ATOM 1834 C C . GLU A 1 248 ? 14.531 -13.531 -12.625 1 90.12 248 GLU A C 1
ATOM 1836 O O . GLU A 1 248 ? 15.391 -12.734 -13.031 1 90.12 248 GLU A O 1
ATOM 1841 N N . THR A 1 249 ? 13.383 -13.203 -12.141 1 90.75 249 THR A N 1
ATOM 1842 C CA . THR A 1 249 ? 12.992 -11.812 -11.93 1 90.75 249 THR A CA 1
ATOM 1843 C C . THR A 1 249 ? 12.734 -11.539 -10.453 1 90.75 249 THR A C 1
ATOM 1845 O O . THR A 1 249 ? 12.641 -12.469 -9.648 1 90.75 249 THR A O 1
ATOM 1848 N N . ALA A 1 250 ? 12.781 -10.281 -10.117 1 93.44 250 ALA A N 1
ATOM 1849 C CA . ALA A 1 250 ? 12.469 -9.836 -8.766 1 93.44 250 ALA A CA 1
ATOM 1850 C C . ALA A 1 250 ? 11.219 -8.961 -8.75 1 93.44 250 ALA A C 1
ATOM 1852 O O . ALA A 1 250 ? 11 -8.164 -9.664 1 93.44 250 ALA A O 1
ATOM 1853 N N . GLY A 1 251 ? 10.391 -9.18 -7.746 1 94.06 251 GLY A N 1
ATOM 1854 C CA . GLY A 1 251 ? 9.188 -8.375 -7.621 1 94.06 251 GLY A CA 1
ATOM 1855 C C . GLY A 1 251 ? 8.594 -8.391 -6.227 1 94.06 251 GLY A C 1
ATOM 1856 O O . GLY A 1 251 ? 9.023 -9.172 -5.375 1 94.06 251 GLY A O 1
ATOM 1857 N N . VAL A 1 252 ? 7.66 -7.453 -5.98 1 94.44 252 VAL A N 1
ATOM 1858 C CA . VAL A 1 252 ? 6.934 -7.383 -4.715 1 94.44 252 VAL A CA 1
ATOM 1859 C C . VAL A 1 252 ? 5.441 -7.176 -4.988 1 94.44 252 VAL A C 1
ATOM 1861 O O . VAL A 1 252 ? 5.062 -6.664 -6.043 1 94.44 252 VAL A O 1
ATOM 1864 N N . ALA A 1 253 ? 4.641 -7.625 -4.121 1 94.25 253 ALA A N 1
ATOM 1865 C CA . ALA A 1 253 ? 3.201 -7.391 -4.141 1 94.25 253 ALA A CA 1
ATOM 1866 C C . ALA A 1 253 ? 2.672 -7.102 -2.74 1 94.25 253 ALA A C 1
ATOM 1868 O O . ALA A 1 253 ? 3.15 -7.672 -1.758 1 94.25 253 ALA A O 1
ATOM 1869 N N . VAL A 1 254 ? 1.689 -6.219 -2.693 1 91.44 254 VAL A N 1
ATOM 1870 C CA . VAL A 1 254 ? 1.109 -5.816 -1.417 1 91.44 254 VAL A CA 1
ATOM 1871 C C . VAL A 1 254 ? -0.341 -6.285 -1.336 1 91.44 254 VAL A C 1
ATOM 1873 O O . VAL A 1 254 ? -1.107 -6.121 -2.287 1 91.44 254 VAL A O 1
ATOM 1876 N N . THR A 1 255 ? -0.662 -6.902 -0.236 1 92.62 255 THR A N 1
ATOM 1877 C CA . THR A 1 255 ? -2.037 -7.277 0.074 1 92.62 255 THR A CA 1
ATOM 1878 C C . THR A 1 255 ? -2.574 -6.453 1.239 1 92.62 255 THR A C 1
ATOM 1880 O O . THR A 1 255 ? -1.918 -6.332 2.277 1 92.62 255 THR A O 1
ATOM 1883 N N . LEU A 1 256 ? -3.689 -5.828 1.011 1 87.69 256 LEU A N 1
ATOM 1884 C CA . LEU A 1 256 ? -4.363 -5.055 2.049 1 87.69 256 LEU A CA 1
ATOM 1885 C C . LEU A 1 256 ? -5.824 -5.465 2.168 1 87.69 256 LEU A C 1
ATOM 1887 O O . LEU A 1 256 ? -6.555 -5.48 1.173 1 87.69 256 LEU A O 1
ATOM 1891 N N . ASP A 1 257 ? -6.223 -5.812 3.303 1 84.06 257 ASP A N 1
ATOM 1892 C CA . ASP A 1 257 ? -7.613 -6.109 3.633 1 84.06 257 ASP A CA 1
ATOM 1893 C C . ASP A 1 257 ? -8.203 -7.121 2.656 1 84.06 257 ASP A C 1
ATOM 1895 O O . ASP A 1 257 ? -9.258 -6.879 2.064 1 84.06 257 ASP A O 1
ATOM 1899 N N . GLY A 1 258 ? -7.488 -8.133 2.387 1 89.94 258 GLY A N 1
ATOM 1900 C CA . GLY A 1 258 ? -7.988 -9.266 1.635 1 89.94 258 GLY A CA 1
ATOM 1901 C C . GLY A 1 258 ? -7.922 -9.07 0.133 1 89.94 258 GLY A C 1
ATOM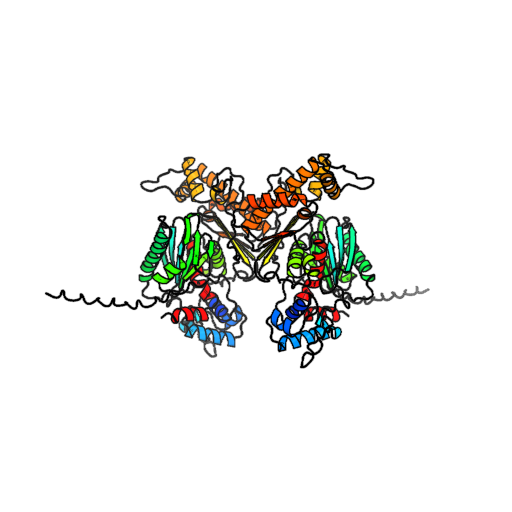 1902 O O . GLY A 1 258 ? -8.578 -9.789 -0.624 1 89.94 258 GLY A O 1
ATOM 1903 N N . ARG A 1 259 ? -7.203 -8.102 -0.298 1 92.31 259 ARG A N 1
ATOM 1904 C CA . ARG A 1 259 ? -7.074 -7.805 -1.722 1 92.31 259 ARG A CA 1
ATOM 1905 C C . ARG A 1 259 ? -5.625 -7.52 -2.094 1 92.31 259 ARG A C 1
ATOM 1907 O O . ARG A 1 259 ? -4.938 -6.77 -1.402 1 92.31 259 ARG A O 1
ATOM 1914 N N . VAL A 1 260 ? -5.199 -8.188 -3.188 1 93.69 260 VAL A N 1
ATOM 1915 C CA . VAL A 1 260 ? -3.893 -7.84 -3.738 1 93.69 260 VAL A CA 1
ATOM 1916 C C . VAL A 1 260 ? -4.004 -6.543 -4.543 1 93.69 260 VAL A C 1
ATOM 1918 O O . VAL A 1 260 ? -4.852 -6.43 -5.434 1 93.69 260 VAL A O 1
ATOM 1921 N N . HIS A 1 261 ? -3.186 -5.59 -4.215 1 86.88 261 HIS A N 1
ATOM 1922 C CA . HIS A 1 261 ? -3.289 -4.277 -4.844 1 86.88 261 HIS A CA 1
ATOM 1923 C C . HIS A 1 261 ? -2.293 -4.137 -5.992 1 86.88 261 HIS A C 1
ATOM 1925 O O . HIS A 1 261 ? -1.111 -4.449 -5.836 1 86.88 261 HIS A O 1
ATOM 1931 N N . THR A 1 262 ? -2.846 -3.805 -7.102 1 80.94 262 THR A N 1
ATOM 1932 C CA . THR A 1 262 ? -2.029 -3.42 -8.25 1 80.94 262 THR A CA 1
ATOM 1933 C C . THR A 1 262 ? -2.393 -2.016 -8.719 1 80.94 262 THR A C 1
ATOM 1935 O O . THR A 1 262 ? -3.535 -1.763 -9.109 1 80.94 262 THR A O 1
ATOM 1938 N N . PRO A 1 263 ? -1.43 -1.14 -8.641 1 76.81 263 PRO A N 1
ATOM 1939 C CA . PRO A 1 263 ? -1.728 0.209 -9.133 1 76.81 263 PRO A CA 1
ATOM 1940 C C . PRO A 1 263 ? -2.168 0.225 -10.594 1 76.81 263 PRO A C 1
ATOM 1942 O O . PRO A 1 263 ? -1.851 -0.698 -11.344 1 76.81 263 PRO A O 1
ATOM 1945 N N . SER A 1 264 ? -2.91 1.258 -10.992 1 74.94 264 SER A N 1
ATOM 1946 C CA . SER A 1 264 ? -3.418 1.373 -12.359 1 74.94 264 SER A CA 1
ATOM 1947 C C . SER A 1 264 ? -2.279 1.515 -13.359 1 74.94 264 SER A C 1
ATOM 1949 O O . SER A 1 264 ? -2.402 1.09 -14.508 1 74.94 264 SER A O 1
ATOM 1951 N N . ASN A 1 265 ? -1.177 2.049 -12.805 1 74.12 265 ASN A N 1
ATOM 1952 C CA . ASN A 1 265 ? -0.009 2.225 -13.664 1 74.12 265 ASN A CA 1
ATOM 1953 C C . ASN A 1 265 ? 0.778 0.925 -13.812 1 74.12 265 ASN A C 1
ATOM 1955 O O . ASN A 1 265 ? 1.771 0.876 -14.539 1 74.12 265 ASN A O 1
ATOM 1959 N N . GLY A 1 266 ? 0.262 -0.127 -13.172 1 76.06 266 GLY A N 1
ATOM 1960 C CA . GLY A 1 266 ? 0.976 -1.394 -13.188 1 76.06 266 GLY A CA 1
ATOM 1961 C C . GLY A 1 266 ? 1.778 -1.638 -11.922 1 76.06 266 GLY A C 1
ATOM 1962 O O . GLY A 1 266 ? 1.839 -0.776 -11.039 1 76.06 266 GLY A O 1
ATOM 1963 N N . PRO A 1 267 ? 2.383 -2.822 -11.93 1 78.5 267 PRO A N 1
ATOM 1964 C CA . PRO A 1 267 ? 3.145 -3.168 -10.727 1 78.5 267 PRO A CA 1
ATOM 1965 C C . PRO A 1 267 ? 4.402 -2.32 -10.562 1 78.5 267 PRO A C 1
ATOM 1967 O O . PRO A 1 267 ? 4.938 -1.805 -11.547 1 78.5 267 PRO A O 1
ATOM 1970 N N . GLY A 1 268 ? 4.77 -2.127 -9.352 1 86.19 268 GLY A N 1
ATOM 1971 C CA . GLY A 1 268 ? 6.078 -1.557 -9.086 1 86.19 268 GLY A CA 1
ATOM 1972 C C . GLY A 1 268 ? 7.219 -2.504 -9.406 1 86.19 268 GLY A C 1
ATOM 1973 O O . GLY A 1 268 ? 6.992 -3.66 -9.766 1 86.19 268 GLY A O 1
ATOM 1974 N N . SER A 1 269 ? 8.453 -1.923 -9.344 1 90.44 269 SER A N 1
ATOM 1975 C CA . SER A 1 269 ? 9.633 -2.723 -9.633 1 90.44 269 SER A CA 1
ATOM 1976 C C . SER A 1 269 ? 10.695 -2.561 -8.555 1 90.44 269 SER A C 1
ATOM 1978 O O . SER A 1 269 ? 10.945 -1.449 -8.086 1 90.44 269 SER A O 1
ATOM 1980 N N . ILE A 1 270 ? 11.242 -3.67 -8.164 1 93.94 270 ILE A N 1
ATOM 1981 C CA . ILE A 1 270 ? 12.367 -3.631 -7.234 1 93.94 270 ILE A CA 1
ATOM 1982 C C . ILE A 1 270 ? 13.641 -4.098 -7.938 1 93.94 270 ILE A C 1
ATOM 1984 O O . ILE A 1 270 ? 14.68 -4.289 -7.301 1 93.94 270 ILE A O 1
ATOM 1988 N N . ALA A 1 271 ? 13.547 -4.277 -9.219 1 92.94 271 ALA A N 1
ATOM 1989 C CA . ALA A 1 271 ? 14.641 -4.844 -10.008 1 92.94 271 ALA A CA 1
ATOM 1990 C C . ALA A 1 271 ? 15.906 -4 -9.875 1 92.94 271 ALA A C 1
ATOM 1992 O O . ALA A 1 271 ? 17.016 -4.531 -9.891 1 92.94 271 ALA A O 1
ATOM 1993 N N . HIS A 1 272 ? 15.734 -2.729 -9.664 1 92.75 272 HIS A N 1
ATOM 1994 C CA . HIS A 1 272 ? 16.875 -1.823 -9.75 1 92.75 272 HIS A CA 1
ATOM 1995 C C . HIS A 1 272 ? 17.234 -1.255 -8.383 1 92.75 272 HIS A C 1
ATOM 1997 O O . HIS A 1 272 ? 17.969 -0.269 -8.289 1 92.75 272 HIS A O 1
ATOM 2003 N N . LEU A 1 273 ? 16.688 -1.807 -7.328 1 93.12 273 LEU A N 1
ATOM 2004 C CA . LEU A 1 273 ? 17.125 -1.395 -6 1 93.12 273 LEU A CA 1
ATOM 2005 C C . LEU A 1 273 ? 18.625 -1.603 -5.828 1 93.12 273 LEU A C 1
ATOM 2007 O O . LEU A 1 273 ? 19.156 -2.615 -6.273 1 93.12 273 LEU A O 1
ATOM 2011 N N . PRO A 1 274 ? 19.234 -0.701 -5.172 1 89.56 274 PRO A N 1
ATOM 2012 C CA . PRO A 1 274 ? 20.688 -0.804 -5.02 1 89.56 274 PRO A CA 1
ATOM 2013 C C . PRO A 1 274 ? 21.109 -1.879 -4.02 1 89.56 274 PRO A C 1
ATOM 2015 O O . PRO A 1 274 ? 20.469 -2.025 -2.969 1 89.56 274 PRO A O 1
ATOM 2018 N N . THR A 1 275 ? 22.141 -2.631 -4.32 1 92.88 275 THR A N 1
ATOM 2019 C CA . THR A 1 275 ? 22.625 -3.68 -3.428 1 92.88 275 THR A CA 1
ATOM 2020 C C . THR A 1 275 ? 24.047 -3.383 -2.967 1 92.88 275 THR A C 1
ATOM 2022 O O . THR A 1 275 ? 24.562 -4.031 -2.051 1 92.88 275 THR A O 1
ATOM 2025 N N . GLY A 1 276 ? 24.734 -2.424 -3.59 1 87.69 276 GLY A N 1
ATOM 2026 C CA . GLY A 1 276 ? 26.125 -2.127 -3.297 1 87.69 276 GLY A CA 1
ATOM 2027 C C . GLY A 1 276 ? 27.094 -2.979 -4.098 1 87.69 276 GLY A C 1
ATOM 2028 O O . GLY A 1 276 ? 28.312 -2.76 -4.043 1 87.69 276 GLY A O 1
ATOM 2029 N N . SER A 1 277 ? 26.562 -3.943 -4.898 1 91.25 277 SER A N 1
ATOM 2030 C CA . SER A 1 277 ? 27.422 -4.777 -5.727 1 91.25 277 SER A CA 1
ATOM 2031 C C . SER A 1 277 ? 27.922 -4.016 -6.949 1 91.25 277 SER A C 1
ATOM 2033 O O . SER A 1 277 ? 27.453 -2.912 -7.234 1 91.25 277 SER A O 1
ATOM 2035 N N . ASP A 1 278 ? 28.844 -4.633 -7.641 1 91.75 278 ASP A N 1
ATOM 2036 C CA . ASP A 1 278 ? 29.438 -3.99 -8.805 1 91.75 278 ASP A CA 1
ATOM 2037 C C . ASP A 1 278 ? 28.938 -4.629 -10.102 1 91.75 278 ASP A C 1
ATOM 2039 O O . ASP A 1 278 ? 29.469 -4.367 -11.18 1 91.75 278 ASP A O 1
ATOM 2043 N N . VAL A 1 279 ? 27.953 -5.441 -9.961 1 94 279 VAL A N 1
ATOM 2044 C CA . VAL A 1 279 ? 27.422 -6.117 -11.141 1 94 279 VAL A CA 1
ATOM 2045 C C . VAL A 1 279 ? 26.781 -5.094 -12.078 1 94 279 VAL A C 1
ATOM 2047 O O . VAL A 1 279 ? 25.969 -4.277 -11.641 1 94 279 VAL A O 1
ATOM 2050 N N . GLU A 1 280 ? 27.109 -5.152 -13.336 1 93.69 280 GLU A N 1
ATOM 2051 C CA . GLU A 1 280 ? 26.578 -4.203 -14.32 1 93.69 280 GLU A CA 1
ATOM 2052 C C . GLU A 1 280 ? 25.141 -4.523 -14.688 1 93.69 280 GLU A C 1
ATOM 2054 O O . GLU A 1 280 ? 24.781 -5.691 -14.867 1 93.69 280 GLU A O 1
ATOM 2059 N N . CYS A 1 281 ? 24.406 -3.539 -14.758 1 93.06 281 CYS A N 1
ATOM 2060 C CA . CYS A 1 281 ? 23.016 -3.672 -15.164 1 93.06 281 CYS A CA 1
ATOM 2061 C C . CYS A 1 281 ? 22.766 -2.996 -16.5 1 93.06 281 CYS A C 1
ATOM 2063 O O . CYS A 1 281 ? 23.406 -1.993 -16.828 1 93.06 281 CYS A O 1
ATOM 2065 N N . THR A 1 282 ? 21.859 -3.537 -17.281 1 88.06 282 THR A N 1
ATOM 2066 C CA . THR A 1 282 ? 21.531 -2.984 -18.594 1 88.06 282 THR A CA 1
ATOM 2067 C C . THR A 1 282 ? 20.906 -1.603 -18.453 1 88.06 282 THR A C 1
ATOM 2069 O O . THR A 1 282 ? 20.828 -0.851 -19.438 1 88.06 282 THR A O 1
ATOM 2072 N N . CYS A 1 283 ? 20.5 -1.225 -17.281 1 86.38 283 CYS A N 1
ATOM 2073 C CA . CYS A 1 283 ? 19.891 0.086 -17.078 1 86.38 283 CYS A CA 1
ATOM 2074 C C . CYS A 1 283 ? 20.953 1.172 -17 1 86.38 283 CYS A C 1
ATOM 2076 O O . CYS A 1 283 ? 20.641 2.359 -16.938 1 86.38 283 CYS A O 1
ATOM 2078 N N . GLY A 1 284 ? 22.219 0.775 -16.984 1 89.75 284 GLY A N 1
ATOM 2079 C CA . GLY A 1 284 ? 23.312 1.728 -16.938 1 89.75 284 GLY A CA 1
ATOM 2080 C C . GLY A 1 284 ? 23.938 1.871 -15.562 1 89.75 284 GLY A C 1
ATOM 2081 O O . GLY A 1 284 ? 25 2.463 -15.414 1 89.75 284 GLY A O 1
ATOM 2082 N N . ARG A 1 285 ? 23.328 1.264 -14.531 1 90 285 ARG A N 1
ATOM 2083 C CA . ARG A 1 285 ? 23.844 1.334 -13.172 1 90 285 ARG A CA 1
ATOM 2084 C C . ARG A 1 285 ? 24.547 0.036 -12.781 1 90 285 ARG A C 1
ATOM 2086 O O . ARG A 1 285 ? 24.578 -0.917 -13.562 1 90 285 ARG A O 1
ATOM 2093 N N . ARG A 1 286 ? 25.141 0.139 -11.641 1 92.62 286 ARG A N 1
ATOM 2094 C CA . ARG A 1 286 ? 25.734 -1.056 -11.062 1 92.62 286 ARG A CA 1
ATOM 2095 C C . ARG A 1 286 ? 25 -1.473 -9.789 1 92.62 286 ARG A C 1
ATOM 2097 O O . ARG A 1 286 ? 24.484 -0.624 -9.055 1 92.62 286 ARG A O 1
ATOM 2104 N N . GLY A 1 287 ? 24.969 -2.744 -9.648 1 93.69 287 GLY A N 1
ATOM 2105 C CA . GLY A 1 287 ? 24.531 -3.293 -8.375 1 93.69 287 GLY A CA 1
ATOM 2106 C C . GLY A 1 287 ? 23.016 -3.312 -8.227 1 93.69 287 GLY A C 1
ATOM 2107 O O . GLY A 1 287 ? 22.5 -3.254 -7.113 1 93.69 287 GLY A O 1
ATOM 2108 N N . CYS A 1 288 ? 22.281 -3.311 -9.328 1 94.81 288 CYS A N 1
ATOM 2109 C CA . CYS A 1 288 ? 20.828 -3.457 -9.258 1 94.81 288 CYS A CA 1
ATOM 2110 C C . CYS A 1 288 ? 20.453 -4.832 -8.727 1 94.81 288 CYS A C 1
ATOM 2112 O O . CYS A 1 288 ? 21.125 -5.824 -9.023 1 94.81 288 CYS A O 1
ATOM 2114 N N . LEU A 1 289 ? 19.375 -4.914 -8.047 1 96.5 289 LEU A N 1
ATOM 2115 C CA . LEU A 1 289 ? 18.984 -6.105 -7.301 1 96.5 289 LEU A CA 1
ATOM 2116 C C . LEU A 1 289 ? 18.859 -7.309 -8.227 1 96.5 289 LEU A C 1
ATOM 2118 O O . LEU A 1 289 ? 19.516 -8.328 -8.023 1 96.5 289 LEU A O 1
ATOM 2122 N N . GLU A 1 290 ? 18.094 -7.227 -9.227 1 94.69 290 GLU A N 1
ATOM 2123 C CA . GLU A 1 290 ? 17.75 -8.375 -10.055 1 94.69 290 GLU A CA 1
ATOM 2124 C C . GLU A 1 290 ? 18.984 -8.961 -10.727 1 94.69 290 GLU A C 1
ATOM 2126 O O . GLU A 1 290 ? 19.172 -10.18 -10.742 1 94.69 290 GLU A O 1
ATOM 2131 N N . VAL A 1 291 ? 19.891 -8.117 -11.266 1 94.81 291 VAL A N 1
ATOM 2132 C CA . VAL A 1 291 ? 21.078 -8.609 -11.977 1 94.81 291 VAL A CA 1
ATOM 2133 C C . VAL A 1 291 ? 22.094 -9.148 -10.969 1 94.81 291 VAL A C 1
ATOM 2135 O O . VAL A 1 291 ? 23.047 -9.828 -11.344 1 94.81 291 VAL A O 1
ATOM 2138 N N . THR A 1 292 ? 21.953 -8.781 -9.742 1 96.69 292 THR A N 1
ATOM 2139 C CA . THR A 1 292 ? 22.875 -9.234 -8.719 1 96.69 292 THR A CA 1
ATOM 2140 C C . THR A 1 292 ? 22.438 -10.578 -8.148 1 96.69 292 THR A C 1
ATOM 2142 O O . THR A 1 292 ? 23.266 -11.461 -7.922 1 96.69 292 THR A O 1
ATOM 2145 N N . VAL A 1 293 ? 21.109 -10.75 -8 1 97.25 293 VAL A N 1
ATOM 2146 C CA . VAL A 1 293 ? 20.688 -11.891 -7.203 1 97.25 293 VAL A CA 1
ATOM 2147 C C . VAL A 1 293 ? 19.891 -12.859 -8.078 1 97.25 293 VAL A C 1
ATOM 2149 O O . VAL A 1 293 ? 19.594 -13.984 -7.652 1 97.25 293 VAL A O 1
ATOM 2152 N N . GLY A 1 294 ? 19.516 -12.516 -9.234 1 95.19 294 GLY A N 1
ATOM 2153 C CA . GLY A 1 294 ? 18.734 -13.375 -10.102 1 95.19 294 GLY A CA 1
ATOM 2154 C C . GLY A 1 294 ? 19.438 -14.664 -10.469 1 95.19 294 GLY A C 1
ATOM 2155 O O . GLY A 1 294 ? 20.672 -14.711 -10.516 1 95.19 294 GLY A O 1
ATOM 2156 N N . ASP A 1 295 ? 18.703 -15.672 -10.82 1 94 295 ASP A N 1
ATOM 2157 C CA . ASP A 1 295 ? 19.25 -17 -11.086 1 94 295 ASP A CA 1
ATOM 2158 C C . ASP A 1 295 ? 20.234 -16.969 -12.242 1 94 295 ASP A C 1
ATOM 2160 O O . ASP A 1 295 ? 21.359 -17.484 -12.133 1 94 295 ASP A O 1
ATOM 2164 N N . ARG A 1 296 ? 19.859 -16.406 -13.297 1 89.94 296 ARG A N 1
ATOM 2165 C CA . ARG A 1 296 ? 20.719 -16.391 -14.477 1 89.94 296 ARG A CA 1
ATOM 2166 C C . ARG A 1 296 ? 22.016 -15.625 -14.195 1 89.94 296 ARG A C 1
ATOM 2168 O O . ARG A 1 296 ? 23.094 -16.047 -14.609 1 89.94 296 ARG A O 1
ATOM 2175 N N . SER A 1 297 ? 21.844 -14.516 -13.562 1 91.69 297 SER A N 1
ATOM 2176 C CA . SER A 1 297 ? 23 -13.695 -13.242 1 91.69 297 SER A CA 1
ATOM 2177 C C . SER A 1 297 ? 23.953 -14.422 -12.289 1 91.69 297 SER A C 1
ATOM 2179 O O . SER A 1 297 ? 25.172 -14.398 -12.469 1 91.69 297 SER A O 1
ATOM 2181 N N . LEU A 1 298 ? 23.422 -15.016 -11.305 1 95.06 298 LEU A N 1
ATOM 2182 C CA . LEU A 1 298 ? 24.219 -15.75 -10.328 1 95.06 298 LEU A CA 1
ATOM 2183 C C . LEU A 1 298 ? 24.922 -16.938 -10.992 1 95.06 298 LEU A C 1
ATOM 2185 O O . LEU A 1 298 ? 26.094 -17.219 -10.703 1 95.06 298 LEU A O 1
ATOM 2189 N N . HIS A 1 299 ? 24.203 -17.641 -11.844 1 95.44 299 HIS A N 1
ATOM 2190 C CA . HIS A 1 299 ? 24.781 -18.75 -12.609 1 95.44 299 HIS A CA 1
ATOM 2191 C C . HIS A 1 299 ? 25.953 -18.281 -13.453 1 95.44 299 HIS A C 1
ATOM 2193 O O . HIS A 1 299 ? 27.031 -18.891 -13.43 1 95.44 299 HIS A O 1
ATOM 2199 N N . SER A 1 300 ? 25.75 -17.219 -14.156 1 94.75 300 SER A N 1
ATOM 2200 C CA . SER A 1 300 ? 26.797 -16.656 -15.008 1 94.75 300 SER A CA 1
ATOM 2201 C C . SER A 1 300 ? 28.047 -16.312 -14.195 1 94.75 300 SER A C 1
ATOM 2203 O O . SER A 1 300 ? 29.172 -16.562 -14.625 1 94.75 300 SER A O 1
ATOM 2205 N N . ARG A 1 301 ? 27.844 -15.742 -13.094 1 95.38 301 ARG A N 1
ATOM 2206 C CA . ARG A 1 301 ? 28.953 -15.375 -12.227 1 95.38 301 ARG A CA 1
ATOM 2207 C C . ARG A 1 301 ? 29.672 -16.625 -11.703 1 95.38 301 ARG A C 1
ATOM 2209 O O . ARG A 1 301 ? 30.906 -16.641 -11.602 1 95.38 301 ARG A O 1
ATOM 2216 N N . ALA A 1 302 ? 28.938 -17.625 -11.352 1 97.62 302 ALA A N 1
ATOM 2217 C CA . ALA A 1 302 ? 29.531 -18.875 -10.883 1 97.62 302 ALA A CA 1
ATOM 2218 C C . ALA A 1 302 ? 30.406 -19.516 -11.961 1 97.62 302 ALA A C 1
ATOM 2220 O O . ALA A 1 302 ? 31.516 -19.984 -11.68 1 97.62 302 ALA A O 1
ATOM 2221 N N . VAL A 1 303 ? 29.859 -19.5 -13.164 1 97.25 303 VAL A N 1
ATOM 2222 C CA . VAL A 1 303 ? 30.609 -20.047 -14.297 1 97.25 303 VAL A CA 1
ATOM 2223 C C . VAL A 1 303 ? 31.859 -19.188 -14.555 1 97.25 303 VAL A C 1
ATOM 2225 O O . VAL A 1 303 ? 32.969 -19.719 -14.711 1 97.25 303 VAL A O 1
ATOM 2228 N N . GLY A 1 304 ? 31.672 -17.922 -14.562 1 96.12 304 GLY A N 1
ATOM 2229 C CA . GLY A 1 304 ? 32.781 -16.984 -14.812 1 96.12 304 GLY A CA 1
ATOM 2230 C C . GLY A 1 304 ? 33.906 -17.109 -13.805 1 96.12 304 GLY A C 1
ATOM 2231 O O . GLY A 1 304 ? 35.062 -16.922 -14.141 1 96.12 304 GLY A O 1
ATOM 2232 N N . ARG A 1 305 ? 33.562 -17.469 -12.609 1 96.5 305 ARG A N 1
ATOM 2233 C CA . ARG A 1 305 ? 34.531 -17.594 -11.539 1 96.5 305 ARG A CA 1
ATOM 2234 C C . ARG A 1 305 ? 35.125 -19 -11.484 1 96.5 305 ARG A C 1
ATOM 2236 O O . ARG A 1 305 ? 35.969 -19.297 -10.633 1 96.5 305 ARG A O 1
ATOM 2243 N N . GLY A 1 306 ? 34.562 -19.844 -12.273 1 96.56 306 GLY A N 1
ATOM 2244 C CA . GLY A 1 306 ? 35.062 -21.219 -12.32 1 96.56 306 GLY A CA 1
ATOM 2245 C C . GLY A 1 306 ? 34.531 -22.062 -11.188 1 96.56 306 GLY A C 1
ATOM 2246 O O . GLY A 1 306 ? 35.125 -23.094 -10.852 1 96.56 306 GLY A O 1
ATOM 2247 N N . ILE A 1 307 ? 33.469 -21.656 -10.609 1 97.44 307 ILE A N 1
ATOM 2248 C CA . ILE A 1 307 ? 32.875 -22.391 -9.492 1 97.44 307 ILE A CA 1
ATOM 2249 C C . ILE A 1 307 ? 32.156 -23.641 -10.023 1 97.44 307 ILE A C 1
ATOM 2251 O O . ILE A 1 307 ? 32.219 -24.703 -9.406 1 97.44 307 ILE A O 1
ATOM 2255 N N . ILE A 1 308 ? 31.438 -23.484 -11.148 1 96.94 308 ILE A N 1
ATOM 2256 C CA . ILE A 1 308 ? 30.812 -24.578 -11.859 1 96.94 308 ILE A CA 1
ATOM 2257 C C . ILE A 1 308 ? 31.156 -24.5 -13.344 1 96.94 308 ILE A C 1
ATOM 2259 O O . ILE A 1 308 ? 31.484 -23.422 -13.852 1 96.94 308 ILE A O 1
ATOM 2263 N N . PRO A 1 309 ? 31.109 -25.625 -13.953 1 94.69 309 PRO A N 1
ATOM 2264 C CA . PRO A 1 309 ? 31.422 -25.609 -15.383 1 94.69 309 PRO A CA 1
ATOM 2265 C C . PRO A 1 309 ? 30.297 -25.016 -16.219 1 94.69 309 PRO A C 1
ATOM 2267 O O . PRO A 1 309 ? 29.156 -24.984 -15.789 1 94.69 309 PRO A O 1
ATOM 2270 N N . ALA A 1 310 ? 30.688 -24.484 -17.375 1 92.25 310 ALA A N 1
ATOM 2271 C CA . ALA A 1 310 ? 29.719 -23.922 -18.297 1 92.25 310 ALA A CA 1
ATOM 2272 C C . ALA A 1 310 ? 28.797 -25.016 -18.844 1 92.25 310 ALA A C 1
ATOM 2274 O O . ALA A 1 310 ? 27.641 -24.766 -19.188 1 92.25 310 ALA A O 1
ATOM 2275 N N . HIS A 1 311 ? 29.438 -26.188 -18.922 1 88.31 311 HIS A N 1
ATOM 2276 C CA . HIS A 1 311 ? 28.688 -27.312 -19.453 1 88.31 311 HIS A CA 1
ATOM 2277 C C . HIS A 1 311 ? 28.703 -28.5 -18.5 1 88.31 311 HIS A C 1
ATOM 2279 O O . HIS A 1 311 ? 29.688 -28.719 -17.797 1 88.31 311 HIS A O 1
ATOM 2285 N N . ASN A 1 312 ? 27.531 -29.047 -18.406 1 82.25 312 ASN A N 1
ATOM 2286 C CA . ASN A 1 312 ? 27.391 -30.312 -17.703 1 82.25 312 ASN A CA 1
ATOM 2287 C C . ASN A 1 312 ? 27.031 -31.438 -18.672 1 82.25 312 ASN A C 1
ATOM 2289 O O . ASN A 1 312 ? 25.859 -31.688 -18.953 1 82.25 312 ASN A O 1
ATOM 2293 N N . GLY A 1 313 ? 27.953 -32.125 -19.109 1 78.56 313 GLY A N 1
ATOM 2294 C CA . GLY A 1 313 ? 27.75 -33.094 -20.172 1 78.56 313 GLY A CA 1
ATOM 2295 C C . GLY A 1 313 ? 27.391 -32.469 -21.5 1 78.56 313 GLY A C 1
ATOM 2296 O O . GLY A 1 313 ? 28.078 -31.562 -21.984 1 78.56 313 GLY A O 1
ATOM 2297 N N . THR A 1 314 ? 26.266 -32.812 -22.062 1 75.19 314 THR A N 1
ATOM 2298 C CA . THR A 1 314 ? 25.812 -32.312 -23.359 1 75.19 314 THR A CA 1
ATOM 2299 C C . THR A 1 314 ? 24.906 -31.109 -23.203 1 75.19 314 THR A C 1
ATOM 2301 O O . THR A 1 314 ? 24.516 -30.484 -24.188 1 75.19 314 THR A O 1
ATOM 2304 N N . ALA A 1 315 ? 24.641 -30.828 -21.922 1 82.94 315 ALA A N 1
ATOM 2305 C CA . ALA A 1 315 ? 23.719 -29.703 -21.703 1 82.94 315 ALA A CA 1
ATOM 2306 C C . ALA A 1 315 ? 24.422 -28.562 -20.969 1 82.94 315 ALA A C 1
ATOM 2308 O O . ALA A 1 315 ? 25.453 -28.781 -20.328 1 82.94 315 ALA A O 1
ATOM 2309 N N . GLY A 1 316 ? 24.031 -27.469 -21.219 1 88.19 316 GLY A N 1
ATOM 2310 C CA . GLY A 1 316 ? 24.531 -26.344 -20.438 1 88.19 316 GLY A CA 1
ATOM 2311 C C . GLY A 1 316 ? 24.234 -26.469 -18.953 1 88.19 316 GLY A C 1
ATOM 2312 O O . GLY A 1 316 ? 23.219 -27.062 -18.562 1 88.19 316 GLY A O 1
ATOM 2313 N N . SER A 1 317 ? 25.141 -26.031 -18.094 1 92.31 317 SER A N 1
ATOM 2314 C CA . SER A 1 317 ? 24.875 -26.016 -16.656 1 92.31 317 SER A CA 1
ATOM 2315 C C . SER A 1 317 ? 23.781 -25.016 -16.297 1 92.31 317 SER A C 1
ATOM 2317 O O . SER A 1 317 ? 23.422 -24.156 -17.109 1 92.31 317 SER A O 1
ATOM 2319 N N . THR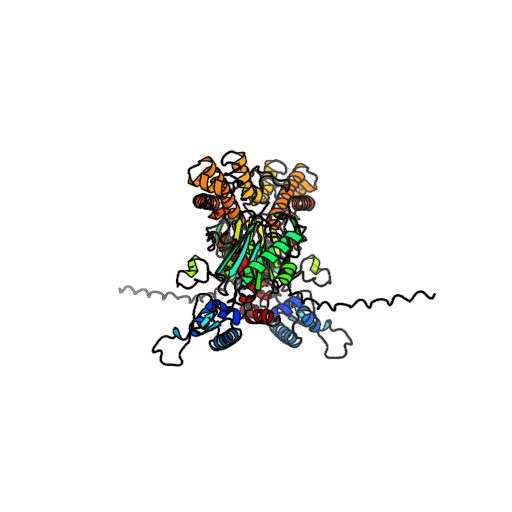 A 1 318 ? 23.203 -25.188 -15.195 1 91.75 318 THR A N 1
ATOM 2320 C CA . THR A 1 318 ? 22.156 -24.312 -14.664 1 91.75 318 THR A CA 1
ATOM 2321 C C . THR A 1 318 ? 22.453 -23.938 -13.211 1 91.75 318 THR A C 1
ATOM 2323 O O . THR A 1 318 ? 23.453 -24.391 -12.641 1 91.75 318 THR A O 1
ATOM 2326 N N . ILE A 1 319 ? 21.625 -23.188 -12.695 1 93.81 319 ILE A N 1
ATOM 2327 C CA . ILE A 1 319 ? 21.781 -22.766 -11.305 1 93.81 319 ILE A CA 1
ATOM 2328 C C . ILE A 1 319 ? 21.703 -23.984 -10.383 1 93.81 319 ILE A C 1
ATOM 2330 O O . ILE A 1 319 ? 22.312 -23.984 -9.305 1 93.81 319 ILE A O 1
ATOM 2334 N N . ALA A 1 320 ? 21.047 -25 -10.797 1 93.19 320 ALA A N 1
ATOM 2335 C CA . ALA A 1 320 ? 20.953 -26.234 -10.023 1 93.19 320 ALA A CA 1
ATOM 2336 C C . ALA A 1 320 ? 22.344 -26.828 -9.797 1 93.19 320 ALA A C 1
ATOM 2338 O O . ALA A 1 320 ? 22.594 -27.422 -8.742 1 93.19 320 ALA A O 1
ATOM 2339 N N . ASP A 1 321 ? 23.172 -26.625 -10.727 1 96.06 321 ASP A N 1
ATOM 2340 C CA . ASP A 1 321 ? 24.531 -27.125 -10.602 1 96.06 321 ASP A CA 1
ATOM 2341 C C . ASP A 1 321 ? 25.281 -26.375 -9.5 1 96.06 321 ASP A C 1
ATOM 2343 O O . ASP A 1 321 ? 26.141 -26.953 -8.82 1 96.06 321 ASP A O 1
ATOM 2347 N N . LEU A 1 322 ? 25.016 -25.125 -9.375 1 97.38 322 LEU A N 1
ATOM 2348 C CA . LEU A 1 322 ? 25.594 -24.344 -8.289 1 97.38 322 LEU A CA 1
ATOM 2349 C C . LEU A 1 322 ? 25.125 -24.859 -6.934 1 97.38 322 LEU A C 1
ATOM 2351 O O . LEU A 1 322 ? 25.922 -25.016 -6.008 1 97.38 322 LEU A O 1
ATOM 2355 N N . TYR A 1 323 ? 23.828 -25.156 -6.805 1 97.12 323 TYR A N 1
ATOM 2356 C CA . TYR A 1 323 ? 23.281 -25.703 -5.574 1 97.12 323 TYR A CA 1
ATOM 2357 C C . TYR A 1 323 ? 23.938 -27.047 -5.242 1 97.12 323 TYR A C 1
ATOM 2359 O O . TYR A 1 323 ? 24.328 -27.281 -4.098 1 97.12 323 TYR A O 1
ATOM 2367 N N . ARG A 1 324 ? 24.078 -27.844 -6.246 1 96.62 324 ARG A N 1
ATOM 2368 C CA . ARG A 1 324 ? 24.672 -29.156 -6.055 1 96.62 324 ARG A CA 1
ATOM 2369 C C . ARG A 1 324 ? 26.125 -29.031 -5.609 1 96.62 324 ARG A C 1
ATOM 2371 O O . ARG A 1 324 ? 26.594 -29.797 -4.75 1 96.62 324 ARG A O 1
ATOM 2378 N N . ALA A 1 325 ? 26.781 -28.141 -6.242 1 97.5 325 ALA A N 1
ATOM 2379 C CA . ALA A 1 325 ? 28.172 -27.906 -5.852 1 97.5 325 ALA A CA 1
ATOM 2380 C C . ALA A 1 325 ? 28.266 -27.484 -4.383 1 97.5 325 ALA A C 1
ATOM 2382 O O . ALA A 1 325 ? 29.141 -27.969 -3.654 1 97.5 325 ALA A O 1
ATOM 2383 N N . ALA A 1 326 ? 27.422 -26.625 -3.973 1 98.19 326 ALA A N 1
ATOM 2384 C CA . ALA A 1 326 ? 27.406 -26.188 -2.58 1 98.19 326 ALA A CA 1
ATOM 2385 C C . ALA A 1 326 ? 27.078 -27.344 -1.643 1 98.19 326 ALA A C 1
ATOM 2387 O O . ALA A 1 326 ? 27.719 -27.5 -0.597 1 98.19 326 ALA A O 1
ATOM 2388 N N . GLU A 1 327 ? 26.156 -28.156 -2.029 1 97.56 327 GLU A N 1
ATOM 2389 C CA . GLU A 1 327 ? 25.766 -29.312 -1.234 1 97.56 327 GLU A CA 1
ATOM 2390 C C . GLU A 1 327 ? 26.906 -30.312 -1.123 1 97.56 327 GLU A C 1
ATOM 2392 O O . GLU A 1 327 ? 27.062 -30.984 -0.101 1 97.56 327 GLU A O 1
ATOM 2397 N N . ALA A 1 328 ? 27.656 -30.297 -2.156 1 97.31 328 ALA A N 1
ATOM 2398 C CA . ALA A 1 328 ? 28.781 -31.219 -2.203 1 97.31 328 ALA A CA 1
ATOM 2399 C C . ALA A 1 328 ? 29.984 -30.656 -1.45 1 97.31 328 ALA A C 1
ATOM 2401 O O . ALA A 1 328 ? 31.031 -31.297 -1.383 1 97.31 328 ALA A O 1
ATOM 2402 N N . GLY A 1 329 ? 29.859 -29.438 -0.961 1 97.12 329 GLY A N 1
ATOM 2403 C CA . GLY A 1 329 ? 30.875 -28.922 -0.057 1 97.12 329 GLY A CA 1
ATOM 2404 C C . GLY A 1 329 ? 31.766 -27.875 -0.691 1 97.12 329 GLY A C 1
ATOM 2405 O O . GLY A 1 329 ? 32.75 -27.438 -0.087 1 97.12 329 GLY A O 1
ATOM 2406 N N . SER A 1 330 ? 31.469 -27.5 -1.877 1 98.12 330 SER A N 1
ATOM 2407 C CA . SER A 1 330 ? 32.25 -26.438 -2.506 1 98.12 330 SER A CA 1
ATOM 2408 C C . SER A 1 330 ? 32.156 -25.125 -1.729 1 98.12 330 SER A C 1
ATOM 2410 O O . SER A 1 330 ? 31.078 -24.5 -1.707 1 98.12 330 SER A O 1
ATOM 2412 N N . GLU A 1 331 ? 33.25 -24.656 -1.214 1 98 331 GLU A N 1
ATOM 2413 C CA . GLU A 1 331 ? 33.25 -23.438 -0.405 1 98 331 GLU A CA 1
ATOM 2414 C C . GLU A 1 331 ? 32.969 -22.219 -1.258 1 98 331 GLU A C 1
ATOM 2416 O O . GLU A 1 331 ? 32.156 -21.359 -0.866 1 98 331 GLU A O 1
ATOM 2421 N N . PRO A 1 332 ? 33.531 -22.125 -2.484 1 98.25 332 PRO A N 1
ATOM 2422 C CA . PRO A 1 332 ? 33.188 -20.969 -3.326 1 98.25 332 PRO A CA 1
ATOM 2423 C C . PRO A 1 332 ? 31.719 -20.922 -3.668 1 98.25 332 PRO A C 1
ATOM 2425 O O . PRO A 1 332 ? 31.141 -19.828 -3.756 1 98.25 332 PRO A O 1
ATOM 2428 N N . ALA A 1 333 ? 31.109 -22.094 -3.871 1 98.5 333 ALA A N 1
ATOM 2429 C CA . ALA A 1 333 ? 29.672 -22.141 -4.145 1 98.5 333 ALA A CA 1
ATOM 2430 C C . ALA A 1 333 ? 28.859 -21.672 -2.939 1 98.5 333 ALA A C 1
ATOM 2432 O O . ALA A 1 333 ? 27.953 -20.859 -3.078 1 98.5 333 ALA A O 1
ATOM 2433 N N . ARG A 1 334 ? 29.25 -22.141 -1.799 1 98.38 334 ARG A N 1
ATOM 2434 C CA . ARG A 1 334 ? 28.562 -21.766 -0.565 1 98.38 334 ARG A CA 1
ATOM 2435 C C . ARG A 1 334 ? 28.703 -20.266 -0.302 1 98.38 334 ARG A C 1
ATOM 2437 O O . ARG A 1 334 ? 27.734 -19.625 0.117 1 98.38 334 ARG A O 1
ATOM 2444 N N . GLU A 1 335 ? 29.859 -19.734 -0.566 1 98.12 335 GLU A N 1
ATOM 2445 C CA . GLU A 1 335 ? 30.109 -18.312 -0.35 1 98.12 335 GLU A CA 1
ATOM 2446 C C . GLU A 1 335 ? 29.266 -17.453 -1.283 1 98.12 335 GLU A C 1
ATOM 2448 O O . GLU A 1 335 ? 28.703 -16.438 -0.864 1 98.12 335 GLU A O 1
ATOM 2453 N N . LEU A 1 336 ? 29.203 -17.828 -2.52 1 97.88 336 LEU A N 1
ATOM 2454 C CA . LEU A 1 336 ? 28.422 -17.094 -3.494 1 97.88 336 LEU A CA 1
ATOM 2455 C C . LEU A 1 336 ? 26.938 -17.094 -3.123 1 97.88 336 LEU A C 1
ATOM 2457 O O . LEU A 1 336 ? 26.266 -16.062 -3.213 1 97.88 336 LEU A O 1
ATOM 2461 N N . LEU A 1 337 ? 26.484 -18.219 -2.666 1 98.31 337 LEU A N 1
ATOM 2462 C CA . LEU A 1 337 ? 25.094 -18.344 -2.26 1 98.31 337 LEU A CA 1
ATOM 2463 C C . LEU A 1 337 ? 24.828 -17.562 -0.978 1 98.31 337 LEU A C 1
ATOM 2465 O O . LEU A 1 337 ? 23.75 -16.984 -0.811 1 98.31 337 LEU A O 1
ATOM 2469 N N . ALA A 1 338 ? 25.781 -17.516 -0.121 1 98.12 338 ALA A N 1
ATOM 2470 C CA . ALA A 1 338 ? 25.672 -16.734 1.104 1 98.12 338 ALA A CA 1
ATOM 2471 C C . ALA A 1 338 ? 25.609 -15.242 0.791 1 98.12 338 ALA A C 1
ATOM 2473 O O . ALA A 1 338 ? 24.859 -14.5 1.419 1 98.12 338 ALA A O 1
ATOM 2474 N N . GLU A 1 339 ? 26.422 -14.852 -0.131 1 97.5 339 GLU A N 1
ATOM 2475 C CA . GLU A 1 339 ? 26.406 -13.461 -0.57 1 97.5 339 GLU A CA 1
ATOM 2476 C C . GLU A 1 339 ? 25.047 -13.062 -1.114 1 97.5 339 GLU A C 1
ATOM 2478 O O . GLU A 1 339 ? 24.5 -12.031 -0.731 1 97.5 339 GLU A O 1
ATOM 2483 N N . ARG A 1 340 ? 24.516 -13.898 -1.979 1 97.94 340 ARG A N 1
ATOM 2484 C CA . ARG A 1 340 ? 23.188 -13.664 -2.521 1 97.94 340 ARG A CA 1
ATOM 2485 C C . ARG A 1 340 ? 22.141 -13.547 -1.406 1 97.94 340 ARG A C 1
ATOM 2487 O O . ARG A 1 340 ? 21.328 -12.625 -1.395 1 97.94 340 ARG A O 1
ATOM 2494 N N . ALA A 1 341 ? 22.219 -14.469 -0.48 1 98.19 341 ALA A N 1
ATOM 2495 C CA . ALA A 1 341 ? 21.25 -14.531 0.619 1 98.19 341 ALA A CA 1
ATOM 2496 C C . ALA A 1 341 ? 21.344 -13.281 1.493 1 98.19 341 ALA A C 1
ATOM 2498 O O . ALA A 1 341 ? 20.312 -12.742 1.914 1 98.19 341 ALA A O 1
ATOM 2499 N N . THR A 1 342 ? 22.531 -12.844 1.739 1 98.06 342 THR A N 1
ATOM 2500 C CA . THR A 1 342 ? 22.75 -11.648 2.547 1 98.06 342 THR A CA 1
ATOM 2501 C C . THR A 1 342 ? 22.141 -10.414 1.865 1 98.06 342 THR A C 1
ATOM 2503 O O . THR A 1 342 ? 21.453 -9.617 2.506 1 98.06 342 THR A O 1
ATOM 2506 N N . ILE A 1 343 ? 22.359 -10.297 0.591 1 97.44 343 ILE A N 1
ATOM 2507 C CA . ILE A 1 343 ? 21.812 -9.188 -0.182 1 97.44 343 ILE A CA 1
ATOM 2508 C C . ILE A 1 343 ? 20.281 -9.234 -0.136 1 97.44 343 ILE A C 1
ATOM 2510 O O . ILE A 1 343 ? 19.625 -8.211 0.059 1 97.44 343 ILE A O 1
ATOM 2514 N N . LEU A 1 344 ? 19.75 -10.414 -0.297 1 97.94 344 LEU A N 1
ATOM 2515 C CA . LEU A 1 344 ? 18.297 -10.594 -0.252 1 97.94 344 LEU A CA 1
ATOM 2516 C C . LEU A 1 344 ? 17.734 -10.188 1.107 1 97.94 344 LEU A C 1
ATOM 2518 O O . LEU A 1 344 ? 16.766 -9.438 1.185 1 97.94 344 LEU A O 1
ATOM 2522 N N . GLY A 1 345 ? 18.391 -10.648 2.184 1 97.5 345 GLY A N 1
ATOM 2523 C CA . GLY A 1 345 ? 17.938 -10.289 3.521 1 97.5 345 GLY A CA 1
ATOM 2524 C C . GLY A 1 345 ? 17.938 -8.789 3.766 1 97.5 345 GLY A C 1
ATOM 2525 O O . GLY A 1 345 ? 16.969 -8.25 4.312 1 97.5 345 GLY A O 1
ATOM 2526 N N . ASN A 1 346 ? 18.984 -8.133 3.322 1 95.62 346 ASN A N 1
ATOM 2527 C CA . ASN A 1 346 ? 19.094 -6.688 3.461 1 95.62 346 ASN A CA 1
ATOM 2528 C C . ASN A 1 346 ? 17.984 -5.973 2.678 1 95.62 346 ASN A C 1
ATOM 2530 O O . ASN A 1 346 ? 17.406 -5.004 3.166 1 95.62 346 ASN A O 1
ATOM 2534 N N . THR A 1 347 ? 17.734 -6.461 1.488 1 96.25 347 THR A N 1
ATOM 2535 C CA . THR A 1 347 ? 16.734 -5.832 0.635 1 96.25 347 THR A CA 1
ATOM 2536 C C . THR A 1 347 ? 15.336 -6.004 1.227 1 96.25 347 THR A C 1
ATOM 2538 O O . THR A 1 347 ? 14.547 -5.055 1.254 1 96.25 347 THR A O 1
ATOM 2541 N N . VAL A 1 348 ? 15.07 -7.164 1.729 1 97.06 348 VAL A N 1
ATOM 2542 C CA . VAL A 1 348 ? 13.773 -7.426 2.346 1 97.06 348 VAL A CA 1
ATOM 2543 C C . VAL A 1 348 ? 13.586 -6.52 3.561 1 97.06 348 VAL A C 1
ATOM 2545 O O . VAL A 1 348 ? 12.508 -5.953 3.762 1 97.06 348 VAL A O 1
ATOM 2548 N N . ALA A 1 349 ? 14.633 -6.395 4.324 1 95.62 349 ALA A N 1
ATOM 2549 C CA . ALA A 1 349 ? 14.57 -5.527 5.496 1 95.62 349 ALA A CA 1
ATOM 2550 C C . ALA A 1 349 ? 14.227 -4.094 5.102 1 95.62 349 ALA A C 1
ATOM 2552 O O . ALA A 1 349 ? 13.375 -3.455 5.723 1 95.62 349 ALA A O 1
ATOM 2553 N N . MET A 1 350 ? 14.875 -3.641 4.105 1 93.19 350 MET A N 1
ATOM 2554 C CA . MET A 1 350 ? 14.68 -2.271 3.635 1 93.19 350 MET A CA 1
ATOM 2555 C C . MET A 1 350 ? 13.234 -2.053 3.184 1 93.19 350 MET A C 1
ATOM 2557 O O . MET A 1 350 ? 12.594 -1.08 3.588 1 93.19 350 MET A O 1
ATOM 2561 N N . VAL A 1 351 ? 12.727 -2.932 2.365 1 94.44 351 VAL A N 1
ATOM 2562 C CA . VAL A 1 351 ? 11.383 -2.801 1.814 1 94.44 351 VAL A CA 1
ATOM 2563 C C . VAL A 1 351 ? 10.352 -2.963 2.93 1 94.44 351 VAL A C 1
ATOM 2565 O O . VAL A 1 351 ? 9.383 -2.207 2.998 1 94.44 351 VAL A O 1
ATOM 2568 N N . ARG A 1 352 ? 10.594 -3.893 3.779 1 94.81 352 ARG A N 1
ATOM 2569 C CA . ARG A 1 352 ? 9.719 -4.117 4.922 1 94.81 352 ARG A CA 1
ATOM 2570 C C . ARG A 1 352 ? 9.641 -2.877 5.809 1 94.81 352 ARG A C 1
ATOM 2572 O O . ARG A 1 352 ? 8.555 -2.492 6.254 1 94.81 352 ARG A O 1
ATOM 2579 N N . ASP A 1 353 ? 10.711 -2.275 6.086 1 92.31 353 ASP A N 1
ATOM 2580 C CA . ASP A 1 353 ? 10.727 -1.105 6.957 1 92.31 353 ASP A CA 1
ATOM 2581 C C . ASP A 1 353 ? 9.945 0.052 6.34 1 92.31 353 ASP A C 1
ATOM 2583 O O . ASP A 1 353 ? 9.297 0.819 7.055 1 92.31 353 ASP A O 1
ATOM 2587 N N . MET A 1 354 ? 10.008 0.139 5.117 1 90.25 354 MET A N 1
ATOM 2588 C CA . MET A 1 354 ? 9.32 1.223 4.422 1 90.25 354 MET A CA 1
ATOM 2589 C C . MET A 1 354 ? 7.809 1.056 4.516 1 90.25 354 MET A C 1
ATOM 2591 O O . MET A 1 354 ? 7.078 2.039 4.645 1 90.25 354 MET A O 1
ATOM 2595 N N . LEU A 1 355 ? 7.352 -0.152 4.477 1 88.5 355 LEU A N 1
ATOM 2596 C CA . LEU A 1 355 ? 5.918 -0.396 4.375 1 88.5 355 LEU A CA 1
ATOM 2597 C C . LEU A 1 355 ? 5.352 -0.868 5.711 1 88.5 355 LEU A C 1
ATOM 2599 O O . LEU A 1 355 ? 4.152 -0.739 5.961 1 88.5 355 LEU A O 1
ATOM 2603 N N . ASN A 1 356 ? 6.145 -1.519 6.477 1 90.44 356 ASN A N 1
ATOM 2604 C CA . ASN A 1 356 ? 5.844 -2.055 7.801 1 90.44 356 ASN A CA 1
ATOM 2605 C C . ASN A 1 356 ? 4.586 -2.914 7.785 1 90.44 356 ASN A C 1
ATOM 2607 O O . ASN A 1 356 ? 3.678 -2.709 8.594 1 90.44 356 ASN A O 1
ATOM 2611 N N . PRO A 1 357 ? 4.559 -3.869 6.875 1 90.38 357 PRO A N 1
ATOM 2612 C CA . PRO A 1 357 ? 3.404 -4.77 6.812 1 90.38 357 PRO A CA 1
ATOM 2613 C C . PRO A 1 357 ? 3.279 -5.656 8.047 1 90.38 357 PRO A C 1
ATOM 2615 O O . PRO A 1 357 ? 4.246 -5.82 8.797 1 90.38 357 PRO A O 1
ATOM 2618 N N . ASP A 1 358 ? 2.086 -6.23 8.234 1 88.56 358 ASP A N 1
ATOM 2619 C CA . ASP A 1 358 ? 1.872 -7.16 9.336 1 88.56 358 ASP A CA 1
ATOM 2620 C C . ASP A 1 358 ? 2.641 -8.461 9.117 1 88.56 358 ASP A C 1
ATOM 2622 O O . ASP A 1 358 ? 3.037 -9.125 10.078 1 88.56 358 ASP A O 1
ATOM 2626 N N . ARG A 1 359 ? 2.82 -8.797 7.793 1 92.19 359 ARG A N 1
ATOM 2627 C CA . ARG A 1 359 ? 3.49 -10.039 7.438 1 92.19 359 ARG A CA 1
ATOM 2628 C C . ARG A 1 359 ? 4.348 -9.867 6.188 1 92.19 359 ARG A C 1
ATOM 2630 O O . ARG A 1 359 ? 3.979 -9.125 5.273 1 92.19 359 ARG A O 1
ATOM 2637 N N . VAL A 1 360 ? 5.461 -10.578 6.223 1 95.25 360 VAL A N 1
ATOM 2638 C CA . VAL A 1 360 ? 6.32 -10.656 5.043 1 95.25 360 VAL A CA 1
ATOM 2639 C C . VAL A 1 360 ? 6.418 -12.109 4.57 1 95.25 360 VAL A C 1
ATOM 2641 O O . VAL A 1 360 ? 6.695 -13.008 5.363 1 95.25 360 VAL A O 1
ATOM 2644 N N . ILE A 1 361 ? 6.137 -12.336 3.326 1 96.38 361 ILE A N 1
ATOM 2645 C CA . ILE A 1 361 ? 6.23 -13.664 2.732 1 96.38 361 ILE A CA 1
ATOM 2646 C C . ILE A 1 361 ? 7.324 -13.68 1.669 1 96.38 361 ILE A C 1
ATOM 2648 O O . ILE A 1 361 ? 7.336 -12.836 0.768 1 96.38 361 ILE A O 1
ATOM 2652 N N . LEU A 1 362 ? 8.242 -14.625 1.815 1 97 362 LEU A N 1
ATOM 2653 C CA . LEU A 1 362 ? 9.336 -14.773 0.869 1 97 362 LEU A CA 1
ATOM 2654 C C . LEU A 1 362 ? 9.07 -15.93 -0.096 1 97 362 LEU A C 1
ATOM 2656 O O . LEU A 1 362 ? 8.891 -17.078 0.329 1 97 362 LEU A O 1
ATOM 2660 N N . GLY A 1 363 ? 9 -15.562 -1.36 1 96.06 363 GLY A N 1
ATOM 2661 C CA . GLY A 1 363 ? 8.773 -16.578 -2.381 1 96.06 363 GLY A CA 1
ATOM 2662 C C . GLY A 1 363 ? 9.812 -16.547 -3.482 1 96.06 363 GLY A C 1
ATOM 2663 O O . GLY A 1 363 ? 10.492 -15.539 -3.686 1 96.06 363 GLY A O 1
ATOM 2664 N N . GLY A 1 364 ? 9.961 -17.734 -4.172 1 94.94 364 GLY A N 1
ATOM 2665 C CA . GLY A 1 364 ? 10.914 -17.875 -5.262 1 94.94 364 GLY A CA 1
ATOM 2666 C C . GLY A 1 364 ? 12.109 -18.75 -4.898 1 94.94 364 GLY A C 1
ATOM 2667 O O . GLY A 1 364 ? 12.5 -18.828 -3.732 1 94.94 364 GLY A O 1
ATOM 2668 N N . GLN A 1 365 ? 12.742 -19.25 -5.852 1 93.56 365 GLN A N 1
ATOM 2669 C CA . GLN A 1 365 ? 13.797 -20.25 -5.668 1 93.56 365 GLN A CA 1
ATOM 2670 C C . GLN A 1 365 ? 15.07 -19.609 -5.125 1 93.56 365 GLN A C 1
ATOM 2672 O O . GLN A 1 365 ? 15.961 -20.312 -4.641 1 93.56 365 GLN A O 1
ATOM 2677 N N . ALA A 1 366 ? 15.133 -18.281 -5.23 1 94.81 366 ALA A N 1
ATOM 2678 C CA . ALA A 1 366 ? 16.266 -17.609 -4.586 1 94.81 366 ALA A CA 1
ATOM 2679 C C . ALA A 1 366 ? 16.25 -17.859 -3.08 1 94.81 366 ALA A C 1
ATOM 2681 O O . ALA A 1 366 ? 17.312 -17.812 -2.434 1 94.81 366 ALA A O 1
ATOM 2682 N N . PHE A 1 367 ? 15.094 -18.094 -2.57 1 94.75 367 PHE A N 1
ATOM 2683 C CA . PHE A 1 367 ? 14.961 -18.328 -1.139 1 94.75 367 PHE A CA 1
ATOM 2684 C C . PHE A 1 367 ? 14.883 -19.828 -0.845 1 94.75 367 PHE A C 1
ATOM 2686 O O . PHE A 1 367 ? 15.289 -20.266 0.231 1 94.75 367 PHE A O 1
ATOM 2693 N N . THR A 1 368 ? 14.398 -20.609 -1.793 1 92.19 368 THR A N 1
ATOM 2694 C CA . THR A 1 368 ? 14.055 -21.984 -1.453 1 92.19 368 THR A CA 1
ATOM 2695 C C . THR A 1 368 ? 15 -22.969 -2.139 1 92.19 368 THR A C 1
ATOM 2697 O O . THR A 1 368 ? 15.047 -24.141 -1.779 1 92.19 368 THR A O 1
ATOM 2700 N N . GLY A 1 369 ? 15.789 -22.578 -3.064 1 92.5 369 GLY A N 1
ATOM 2701 C CA . GLY A 1 369 ? 16.594 -23.484 -3.859 1 92.5 369 GLY A CA 1
ATOM 2702 C C . GLY A 1 369 ? 17.75 -24.078 -3.08 1 92.5 369 GLY A C 1
ATOM 2703 O O . GLY A 1 369 ? 18.234 -25.172 -3.418 1 92.5 369 GLY A O 1
ATOM 2704 N N . TYR A 1 370 ? 18.234 -23.359 -2.119 1 95.44 370 TYR A N 1
ATOM 2705 C CA . TYR A 1 370 ? 19.328 -23.797 -1.252 1 95.44 370 TYR A CA 1
ATOM 2706 C C . TYR A 1 370 ? 19.047 -23.438 0.202 1 95.44 370 TYR A C 1
ATOM 2708 O O . TYR A 1 370 ? 19.391 -22.344 0.655 1 95.44 370 TYR A O 1
ATOM 2716 N N . ARG A 1 371 ? 18.562 -24.375 0.965 1 93.44 371 ARG A N 1
ATOM 2717 C CA . ARG A 1 371 ? 17.969 -24.188 2.285 1 93.44 371 ARG A CA 1
ATOM 2718 C C . ARG A 1 371 ? 18.984 -23.594 3.256 1 93.44 371 ARG A C 1
ATOM 2720 O O . ARG A 1 371 ? 18.641 -22.719 4.051 1 93.44 371 ARG A O 1
ATOM 2727 N N . PRO A 1 372 ? 20.188 -23.938 3.178 1 95.94 372 PRO A N 1
ATOM 2728 C CA . PRO A 1 372 ? 21.141 -23.406 4.152 1 95.94 372 PRO A CA 1
ATOM 2729 C C . PRO A 1 372 ? 21.312 -21.891 4.039 1 95.94 372 PRO A C 1
ATOM 2731 O O . PRO A 1 372 ? 21.75 -21.25 4.992 1 95.94 372 PRO A O 1
ATOM 2734 N N . ALA A 1 373 ? 20.984 -21.375 2.953 1 96.12 373 ALA A N 1
ATOM 2735 C CA . ALA A 1 373 ? 21.188 -19.938 2.742 1 96.12 373 ALA A CA 1
ATOM 2736 C C . ALA A 1 373 ? 20.125 -19.125 3.477 1 96.12 373 ALA A C 1
ATOM 2738 O O . ALA A 1 373 ? 20.281 -17.906 3.666 1 96.12 373 ALA A O 1
ATOM 2739 N N . VAL A 1 374 ? 19.047 -19.75 3.916 1 95.31 374 VAL A N 1
ATOM 2740 C CA . VAL A 1 374 ? 17.953 -19.047 4.57 1 95.31 374 VAL A CA 1
ATOM 2741 C C . VAL A 1 374 ? 18.438 -18.422 5.871 1 95.31 374 VAL A C 1
ATOM 2743 O O . VAL A 1 374 ? 17.984 -17.328 6.246 1 95.31 374 VAL A O 1
ATOM 2746 N N . ALA A 1 375 ? 19.344 -19.094 6.504 1 96.69 375 ALA A N 1
ATOM 2747 C CA . ALA A 1 375 ? 19.906 -18.547 7.742 1 96.69 375 ALA A CA 1
ATOM 2748 C C . ALA A 1 375 ? 20.609 -17.219 7.488 1 96.69 375 ALA A C 1
ATOM 2750 O O . ALA A 1 375 ? 20.562 -16.328 8.336 1 96.69 375 ALA A O 1
ATOM 2751 N N . HIS A 1 376 ? 21.281 -17.109 6.336 1 97.75 376 HIS A N 1
ATOM 2752 C CA . HIS A 1 376 ? 21.938 -15.867 5.973 1 97.75 376 HIS A CA 1
ATOM 2753 C C . HIS A 1 376 ? 20.922 -14.773 5.684 1 97.75 376 HIS A C 1
ATOM 2755 O O . HIS A 1 376 ? 21.141 -13.602 6.02 1 97.75 376 HIS A O 1
ATOM 2761 N N . VAL A 1 377 ? 19.766 -15.109 5.078 1 97.62 377 VAL A N 1
ATOM 2762 C CA . VAL A 1 377 ? 18.688 -14.156 4.832 1 97.62 377 VAL A CA 1
ATOM 2763 C C . VAL A 1 377 ? 18.172 -13.617 6.156 1 97.62 377 VAL A C 1
ATOM 2765 O O . VAL A 1 377 ? 18.062 -12.398 6.34 1 97.62 377 VAL A O 1
ATOM 2768 N N . ALA A 1 378 ? 17.906 -14.531 7.062 1 96.25 378 ALA A N 1
ATOM 2769 C CA . ALA A 1 378 ? 17.344 -14.164 8.359 1 96.25 378 ALA A CA 1
ATOM 2770 C C . ALA A 1 378 ? 18.297 -13.258 9.133 1 96.25 378 ALA A C 1
ATOM 2772 O O . ALA A 1 378 ? 17.875 -12.258 9.719 1 96.25 378 ALA A O 1
ATOM 2773 N N . ARG A 1 379 ? 19.531 -13.602 9.156 1 96.56 379 ARG A N 1
ATOM 2774 C CA . ARG A 1 379 ? 20.516 -12.812 9.867 1 96.56 379 ARG A CA 1
ATOM 2775 C C . ARG A 1 379 ? 20.625 -11.406 9.273 1 96.56 379 ARG A C 1
ATOM 2777 O O . ARG A 1 379 ? 20.609 -10.414 10.008 1 96.56 379 ARG A O 1
ATOM 2784 N N . ALA A 1 380 ? 20.719 -11.328 7.98 1 96.31 380 ALA A N 1
ATOM 2785 C CA . ALA A 1 380 ? 20.828 -10.039 7.301 1 96.31 380 ALA A CA 1
ATOM 2786 C C . ALA A 1 380 ? 19.578 -9.195 7.527 1 96.31 380 ALA A C 1
ATOM 2788 O O . ALA A 1 380 ? 19.672 -7.988 7.754 1 96.31 380 ALA A O 1
ATOM 2789 N N . PHE A 1 381 ? 18.438 -9.805 7.512 1 96 381 PHE A N 1
ATOM 2790 C CA . PHE A 1 381 ? 17.156 -9.133 7.75 1 96 381 PHE A CA 1
ATOM 2791 C C . PHE A 1 381 ? 17.125 -8.531 9.148 1 96 381 PHE A C 1
ATOM 2793 O O . PHE A 1 381 ? 16.781 -7.355 9.312 1 96 381 PHE A O 1
ATOM 2800 N N . ASN A 1 382 ? 17.469 -9.336 10.07 1 94.56 382 ASN A N 1
ATOM 2801 C CA . ASN A 1 382 ? 17.438 -8.906 11.461 1 94.56 382 ASN A CA 1
ATOM 2802 C C . ASN A 1 382 ? 18.406 -7.766 11.719 1 94.56 382 ASN A C 1
ATOM 2804 O O . ASN A 1 382 ? 18.125 -6.852 12.492 1 94.56 382 ASN A O 1
ATOM 2808 N N . GLN A 1 383 ? 19.531 -7.824 11.078 1 92.12 383 GLN A N 1
ATOM 2809 C CA . GLN A 1 383 ? 20.531 -6.785 11.242 1 92.12 383 GLN A CA 1
ATOM 2810 C C . GLN A 1 383 ? 20.141 -5.512 10.5 1 92.12 383 GLN A C 1
ATOM 2812 O O . GLN A 1 383 ? 20.5 -4.41 10.906 1 92.12 383 GLN A O 1
ATOM 2817 N N . GLY A 1 384 ? 19.422 -5.699 9.43 1 90.88 384 GLY A N 1
ATOM 2818 C CA . GLY A 1 384 ? 19.125 -4.582 8.547 1 90.88 384 GLY A CA 1
ATOM 2819 C C . GLY A 1 384 ? 17.859 -3.842 8.93 1 90.88 384 GLY A C 1
ATOM 2820 O O . GLY A 1 384 ? 17.688 -2.674 8.57 1 90.88 384 GLY A O 1
ATOM 2821 N N . SER A 1 385 ? 16.938 -4.473 9.594 1 90.38 385 SER A N 1
ATOM 2822 C CA . SER A 1 385 ? 15.664 -3.85 9.945 1 90.38 385 SER A CA 1
ATOM 2823 C C . SER A 1 385 ? 15.805 -2.977 11.188 1 90.38 385 SER A C 1
ATOM 2825 O O . SER A 1 385 ? 16.5 -3.35 12.141 1 90.38 385 SER A O 1
ATOM 2827 N N . SER A 1 386 ? 15.172 -1.809 11.141 1 86.12 386 SER A N 1
ATOM 2828 C CA . SER A 1 386 ? 15.195 -0.881 12.266 1 86.12 386 SER A CA 1
ATOM 2829 C C . SER A 1 386 ? 13.875 -0.897 13.023 1 86.12 386 SER A C 1
ATOM 2831 O O . SER A 1 386 ? 13.688 -0.125 13.969 1 86.12 386 SER A O 1
ATOM 2833 N N . LEU A 1 387 ? 12.953 -1.688 12.617 1 86.25 387 LEU A N 1
ATOM 2834 C CA . LEU A 1 387 ? 11.633 -1.767 13.227 1 86.25 387 LEU A CA 1
ATOM 2835 C C . LEU A 1 387 ? 11.508 -3.023 14.086 1 86.25 387 LEU A C 1
ATOM 2837 O O . LEU A 1 387 ? 12.32 -3.943 13.969 1 86.25 387 LEU A O 1
ATOM 2841 N N . PRO A 1 388 ? 10.508 -3.037 14.938 1 83.44 388 PRO A N 1
ATOM 2842 C CA . PRO A 1 388 ? 10.266 -4.258 15.719 1 83.44 388 PRO A CA 1
ATOM 2843 C C . PRO A 1 388 ? 10.016 -5.48 14.836 1 83.44 388 PRO A C 1
ATOM 2845 O O . PRO A 1 388 ? 9.617 -5.34 13.68 1 83.44 388 PRO A O 1
ATOM 2848 N N . PRO A 1 389 ? 10.297 -6.629 15.43 1 84.75 389 PRO A N 1
ATOM 2849 C CA . PRO A 1 389 ? 10.164 -7.852 14.633 1 84.75 389 PRO A CA 1
ATOM 2850 C C . PRO A 1 389 ? 8.766 -8.039 14.062 1 84.75 389 PRO A C 1
ATOM 2852 O O . PRO A 1 389 ? 7.777 -7.648 14.703 1 84.75 389 PRO A O 1
ATOM 2855 N N . THR A 1 390 ? 8.734 -8.562 12.898 1 84.75 390 THR A N 1
ATOM 2856 C CA . THR A 1 390 ? 7.492 -8.875 12.195 1 84.75 390 THR A CA 1
ATOM 2857 C C . THR A 1 390 ? 7.426 -10.359 11.836 1 84.75 390 THR A C 1
ATOM 2859 O O . THR A 1 390 ? 8.43 -11.07 11.945 1 84.75 390 THR A O 1
ATOM 2862 N N . ASP A 1 391 ? 6.25 -10.797 11.484 1 87.38 391 ASP A N 1
ATOM 2863 C CA . ASP A 1 391 ? 6.062 -12.156 10.984 1 87.38 391 ASP A CA 1
ATOM 2864 C C . ASP A 1 391 ? 6.641 -12.305 9.578 1 87.38 391 ASP A C 1
ATOM 2866 O O . ASP A 1 391 ? 6.164 -11.672 8.633 1 87.38 391 ASP A O 1
ATOM 2870 N N . ILE A 1 392 ? 7.762 -12.977 9.484 1 91.75 392 ILE A N 1
ATOM 2871 C CA . ILE A 1 392 ? 8.406 -13.242 8.203 1 91.75 392 ILE A CA 1
ATOM 2872 C C . ILE A 1 392 ? 8.469 -14.75 7.961 1 91.75 392 ILE A C 1
ATOM 2874 O O . ILE A 1 392 ? 8.891 -15.508 8.836 1 91.75 392 ILE A O 1
ATOM 2878 N N . ARG A 1 393 ? 7.977 -15.195 6.781 1 92.56 393 ARG A N 1
ATOM 2879 C CA . ARG A 1 393 ? 7.941 -16.625 6.496 1 92.56 393 ARG A CA 1
ATOM 2880 C C . ARG A 1 393 ? 8.234 -16.906 5.027 1 92.56 393 ARG A C 1
ATOM 2882 O O . ARG A 1 393 ? 8.055 -16.031 4.176 1 92.56 393 ARG A O 1
ATOM 2889 N N . ILE A 1 394 ? 8.664 -18.094 4.777 1 93.94 394 ILE A N 1
ATOM 2890 C CA . ILE A 1 394 ? 8.766 -18.594 3.41 1 93.94 394 ILE A CA 1
ATOM 2891 C C . ILE A 1 394 ? 7.387 -19 2.9 1 93.94 394 ILE A C 1
ATOM 2893 O O . ILE A 1 394 ? 6.59 -19.578 3.646 1 93.94 394 ILE A O 1
ATOM 2897 N N . SER A 1 395 ? 7.148 -18.719 1.685 1 93.94 395 SER A N 1
ATOM 2898 C CA . SER A 1 395 ? 5.863 -19.062 1.085 1 93.94 395 SER A CA 1
ATOM 2899 C C . SER A 1 395 ? 5.5 -20.516 1.355 1 93.94 395 SER A C 1
ATOM 2901 O O . SER A 1 395 ? 6.352 -21.406 1.25 1 93.94 395 SER A O 1
ATOM 2903 N N . GLY A 1 396 ? 4.258 -20.766 1.634 1 89.75 396 GLY A N 1
ATOM 2904 C CA . GLY A 1 396 ? 3.752 -22.094 1.872 1 89.75 396 GLY A CA 1
ATOM 2905 C C . GLY A 1 396 ? 3.686 -22.953 0.613 1 89.75 396 GLY A C 1
ATOM 2906 O O . GLY A 1 396 ? 3.486 -24.156 0.684 1 89.75 396 GLY A O 1
ATOM 2907 N N . PHE A 1 397 ? 3.928 -22.344 -0.498 1 92.81 397 PHE A N 1
ATOM 2908 C CA . PHE A 1 397 ? 3.84 -23.062 -1.765 1 92.81 397 PHE A CA 1
ATOM 2909 C C . PHE A 1 397 ? 5.223 -23.469 -2.254 1 92.81 397 PHE A C 1
ATOM 2911 O O . PHE A 1 397 ? 5.352 -24.141 -3.279 1 92.81 397 PHE A O 1
ATOM 2918 N N . GLY A 1 398 ? 6.215 -23 -1.553 1 86.56 398 GLY A N 1
ATOM 2919 C CA . GLY A 1 398 ? 7.578 -23.453 -1.75 1 86.56 398 GLY A CA 1
ATOM 2920 C C . GLY A 1 398 ? 8.031 -23.375 -3.195 1 86.56 398 GLY A C 1
ATOM 2921 O O . GLY A 1 398 ? 7.91 -22.312 -3.828 1 86.56 398 GLY A O 1
ATOM 2922 N N . GLY A 1 399 ? 8.438 -24.562 -3.713 1 86.69 399 GLY A N 1
ATOM 2923 C CA . GLY A 1 399 ? 8.992 -24.625 -5.055 1 86.69 399 GLY A CA 1
ATOM 2924 C C . GLY A 1 399 ? 7.93 -24.578 -6.141 1 86.69 399 GLY A C 1
ATOM 2925 O O . GLY A 1 399 ? 8.25 -24.531 -7.328 1 86.69 399 GLY A O 1
ATOM 2926 N N . LYS A 1 400 ? 6.664 -24.453 -5.754 1 93.12 400 LYS A N 1
ATOM 2927 C CA . LYS A 1 400 ? 5.578 -24.5 -6.734 1 93.12 400 LYS A CA 1
ATOM 2928 C C . LYS A 1 400 ? 4.84 -23.156 -6.793 1 93.12 400 LYS A C 1
ATOM 2930 O O . LYS A 1 400 ? 3.668 -23.109 -7.172 1 93.12 400 LYS A O 1
ATOM 2935 N N . VAL A 1 401 ? 5.488 -22.078 -6.348 1 95.44 401 VAL A N 1
ATOM 2936 C CA . VAL A 1 401 ? 4.848 -20.781 -6.301 1 95.44 401 VAL A CA 1
ATOM 2937 C C . VAL A 1 401 ? 4.375 -20.375 -7.699 1 95.44 401 VAL A C 1
ATOM 2939 O O . VAL A 1 401 ? 3.324 -19.75 -7.852 1 95.44 401 VAL A O 1
ATOM 2942 N N . GLN A 1 402 ? 5.117 -20.766 -8.75 1 96.94 402 GLN A N 1
ATOM 2943 C CA . GLN A 1 402 ? 4.742 -20.422 -10.117 1 96.94 402 GLN A CA 1
ATOM 2944 C C . GLN A 1 402 ? 3.457 -21.125 -10.539 1 96.94 402 GLN A C 1
ATOM 2946 O O . GLN A 1 402 ? 2.541 -20.5 -11.078 1 96.94 402 GLN A O 1
ATOM 2951 N N . GLU A 1 403 ? 3.391 -22.391 -10.258 1 97.62 403 GLU A N 1
ATOM 2952 C CA . GLU A 1 403 ? 2.211 -23.188 -10.586 1 97.62 403 GLU A CA 1
ATOM 2953 C C . GLU A 1 403 ? 0.973 -22.656 -9.867 1 97.62 403 GLU A C 1
ATOM 2955 O O . GLU A 1 403 ? -0.085 -22.484 -10.477 1 97.62 403 GLU A O 1
ATOM 2960 N N . PHE A 1 404 ? 1.157 -22.328 -8.641 1 97.69 404 PHE A N 1
ATOM 2961 C CA . PHE A 1 404 ? -0.002 -21.906 -7.863 1 97.69 404 PHE A CA 1
ATOM 2962 C C . PHE A 1 404 ? -0.398 -20.469 -8.219 1 97.69 404 PHE A C 1
ATOM 2964 O O . PHE A 1 404 ? -1.566 -20.094 -8.094 1 97.69 404 PHE A O 1
ATOM 2971 N N . ALA A 1 405 ? 0.568 -19.672 -8.648 1 98.25 405 ALA A N 1
ATOM 2972 C CA . ALA A 1 405 ? 0.211 -18.375 -9.219 1 98.25 405 ALA A CA 1
ATOM 2973 C C . ALA A 1 405 ? -0.735 -18.547 -10.406 1 98.25 405 ALA A C 1
ATOM 2975 O O . ALA A 1 405 ? -1.717 -17.797 -10.531 1 98.25 405 ALA A O 1
ATOM 2976 N N . ALA A 1 406 ? -0.448 -19.484 -11.227 1 98.69 406 ALA A N 1
ATOM 2977 C CA . ALA A 1 406 ? -1.289 -19.766 -12.391 1 98.69 406 ALA A CA 1
ATOM 2978 C C . ALA A 1 406 ? -2.645 -20.328 -11.961 1 98.69 406 ALA A C 1
ATOM 2980 O O . ALA A 1 406 ? -3.682 -19.922 -12.5 1 98.69 406 ALA A O 1
ATOM 2981 N N . VAL A 1 407 ? -2.637 -21.188 -11.008 1 98.44 407 VAL A N 1
ATOM 2982 C CA . VAL A 1 407 ? -3.859 -21.812 -10.516 1 98.44 407 VAL A CA 1
ATOM 2983 C C . VAL A 1 407 ? -4.793 -20.75 -9.953 1 98.44 407 VAL A C 1
ATOM 2985 O O . VAL A 1 407 ? -5.977 -20.703 -10.297 1 98.44 407 VAL A O 1
ATOM 2988 N N . VAL A 1 408 ? -4.25 -19.891 -9.141 1 98.31 408 VAL A N 1
ATOM 2989 C CA . VAL A 1 408 ? -5.109 -18.891 -8.5 1 98.31 408 VAL A CA 1
ATOM 2990 C C . VAL A 1 408 ? -5.676 -17.953 -9.555 1 98.31 408 VAL A C 1
ATOM 2992 O O . VAL A 1 408 ? -6.816 -17.484 -9.438 1 98.31 408 VAL A O 1
ATOM 2995 N N . THR A 1 409 ? -4.895 -17.656 -10.547 1 98.62 409 THR A N 1
ATOM 2996 C CA . THR A 1 409 ? -5.383 -16.797 -11.617 1 98.62 409 THR A CA 1
ATOM 2997 C C . THR A 1 409 ? -6.578 -17.438 -12.32 1 98.62 409 THR A C 1
ATOM 2999 O O . THR A 1 409 ? -7.535 -16.734 -12.672 1 98.62 409 THR A O 1
ATOM 3002 N N . SER A 1 410 ? -6.582 -18.719 -12.492 1 98.5 410 SER A N 1
ATOM 3003 C CA . SER A 1 410 ? -7.664 -19.422 -13.172 1 98.5 410 SER A CA 1
ATOM 3004 C C . SER A 1 410 ? -8.883 -19.562 -12.266 1 98.5 410 SER A C 1
ATOM 3006 O O . SER A 1 410 ? -10 -19.781 -12.75 1 98.5 410 SER A O 1
ATOM 3008 N N . LEU A 1 411 ? -8.688 -19.406 -10.961 1 98.12 411 LEU A N 1
ATOM 3009 C CA . LEU A 1 411 ? -9.766 -19.672 -10.016 1 98.12 411 LEU A CA 1
ATOM 3010 C C . LEU A 1 411 ? -10.305 -18.375 -9.43 1 98.12 411 LEU A C 1
ATOM 3012 O O . LEU A 1 411 ? -11.391 -18.359 -8.844 1 98.12 411 LEU A O 1
ATOM 3016 N N . SER A 1 412 ? -9.578 -17.297 -9.508 1 97.62 412 SER A N 1
ATOM 3017 C CA . SER A 1 412 ? -9.82 -16.094 -8.727 1 97.62 412 SER A CA 1
ATOM 3018 C C . SER A 1 412 ? -11.211 -15.523 -9.008 1 97.62 412 SER A C 1
ATOM 3020 O O . SER A 1 412 ? -11.898 -15.078 -8.094 1 97.62 412 SER A O 1
ATOM 3022 N N . VAL A 1 413 ? -11.602 -15.539 -10.281 1 97.38 413 VAL A N 1
ATOM 3023 C CA . VAL A 1 413 ? -12.906 -15 -10.641 1 97.38 413 VAL A CA 1
ATOM 3024 C C . VAL A 1 413 ? -14.008 -15.859 -10.016 1 97.38 413 VAL A C 1
ATOM 3026 O O . VAL A 1 413 ? -14.977 -15.328 -9.469 1 97.38 413 VAL A O 1
ATOM 3029 N N . LEU A 1 414 ? -13.836 -17.141 -10.086 1 96.94 414 LEU A N 1
ATOM 3030 C CA . LEU A 1 414 ? -14.781 -18.062 -9.484 1 96.94 414 LEU A CA 1
ATOM 3031 C C . LEU A 1 414 ? -14.867 -17.859 -7.977 1 96.94 414 LEU A C 1
ATOM 3033 O O . LEU A 1 414 ? -15.961 -17.875 -7.402 1 96.94 414 LEU A O 1
ATOM 3037 N N . TYR A 1 415 ? -13.758 -17.703 -7.316 1 97.25 415 TYR A N 1
ATOM 3038 C CA . TYR A 1 415 ? -13.719 -17.531 -5.871 1 97.25 415 TYR A CA 1
ATOM 3039 C C . TYR A 1 415 ? -14.352 -16.203 -5.465 1 97.25 415 TYR A C 1
ATOM 3041 O O . TYR A 1 415 ? -14.945 -16.094 -4.387 1 97.25 415 TYR A O 1
ATOM 3049 N N . ALA A 1 416 ? -14.227 -15.203 -6.289 1 96.75 416 ALA A N 1
ATOM 3050 C CA . ALA A 1 416 ? -14.742 -13.875 -5.98 1 96.75 416 ALA A CA 1
ATOM 3051 C C . ALA A 1 416 ? -16.266 -13.828 -6.141 1 96.75 416 ALA A C 1
ATOM 3053 O O . ALA A 1 416 ? -16.953 -13.234 -5.316 1 96.75 416 ALA A O 1
ATOM 3054 N N . ASP A 1 417 ? -16.75 -14.43 -7.215 1 96.88 417 ASP A N 1
ATOM 3055 C CA . ASP A 1 417 ? -18.172 -14.484 -7.516 1 96.88 417 ASP A CA 1
ATOM 3056 C C . ASP A 1 417 ? -18.531 -15.773 -8.258 1 96.88 417 ASP A C 1
ATOM 3058 O O . ASP A 1 417 ? -18.734 -15.758 -9.477 1 96.88 417 ASP A O 1
ATOM 3062 N N . PRO A 1 418 ? -18.734 -16.781 -7.492 1 97.25 418 PRO A N 1
ATOM 3063 C CA . PRO A 1 418 ? -18.875 -18.109 -8.102 1 97.25 418 PRO A CA 1
ATOM 3064 C C . PRO A 1 418 ? -20.078 -18.203 -9.023 1 97.25 418 PRO A C 1
ATOM 3066 O O . PRO A 1 418 ? -19.984 -18.766 -10.117 1 97.25 418 PRO A O 1
ATOM 3069 N N . LEU A 1 419 ? -21.203 -17.641 -8.648 1 96.31 419 LEU A N 1
ATOM 3070 C CA . LEU A 1 419 ? -22.422 -17.797 -9.43 1 96.31 419 LEU A CA 1
ATOM 3071 C C . LEU A 1 419 ? -22.344 -17 -10.727 1 96.31 419 LEU A C 1
ATOM 3073 O O . LEU A 1 419 ? -22.75 -17.469 -11.781 1 96.31 419 LEU A O 1
ATOM 3077 N N . ALA A 1 420 ? -21.75 -15.82 -10.664 1 94.88 420 ALA A N 1
ATOM 3078 C CA . ALA A 1 420 ? -21.562 -15.031 -11.883 1 94.88 420 ALA A CA 1
ATOM 3079 C C . ALA A 1 420 ? -20.547 -15.695 -12.812 1 94.88 420 ALA A C 1
ATOM 3081 O O . ALA A 1 420 ? -20.719 -15.672 -14.039 1 94.88 420 ALA A O 1
ATOM 3082 N N . ALA A 1 421 ? -19.562 -16.266 -12.258 1 94.62 421 ALA A N 1
ATOM 3083 C CA . ALA A 1 421 ? -18.5 -16.891 -13.047 1 94.62 421 ALA A CA 1
ATOM 3084 C C . ALA A 1 421 ? -19.031 -18.094 -13.812 1 94.62 421 ALA A C 1
ATOM 3086 O O . ALA A 1 421 ? -18.719 -18.266 -14.992 1 94.62 421 ALA A O 1
ATOM 3087 N N . ILE A 1 422 ? -19.812 -18.891 -13.188 1 93.69 422 ILE A N 1
ATOM 3088 C CA . ILE A 1 422 ? -20.312 -20.094 -13.828 1 93.69 422 ILE A CA 1
ATOM 3089 C C . ILE A 1 422 ? -21.281 -19.719 -14.953 1 93.69 422 ILE A C 1
ATOM 3091 O O . ILE A 1 422 ? -21.344 -20.406 -15.984 1 93.69 422 ILE A O 1
ATOM 3095 N N . ARG A 1 423 ? -22.016 -18.672 -14.734 1 91.25 423 ARG A N 1
ATOM 3096 C CA . ARG A 1 423 ? -22.906 -18.203 -15.781 1 91.25 423 ARG A CA 1
ATOM 3097 C C . ARG A 1 423 ? -22.141 -17.797 -17.031 1 91.25 423 ARG A C 1
ATOM 3099 O O . ARG A 1 423 ? -22.625 -17.969 -18.156 1 91.25 423 ARG A O 1
ATOM 3106 N N . ARG A 1 424 ? -21.031 -17.312 -16.812 1 86.81 424 ARG A N 1
ATOM 3107 C CA . ARG A 1 424 ? -20.203 -16.891 -17.922 1 86.81 424 ARG A CA 1
ATOM 3108 C C . ARG A 1 424 ? -19.672 -18.078 -18.703 1 86.81 424 ARG A C 1
ATOM 3110 O O . ARG A 1 424 ? -19.391 -17.969 -19.906 1 86.81 424 ARG A O 1
ATOM 3117 N N . THR A 1 425 ? -19.453 -19.172 -18.062 1 85.25 425 THR A N 1
ATOM 3118 C CA . THR A 1 425 ? -18.891 -20.359 -18.703 1 85.25 425 THR A CA 1
ATOM 3119 C C . THR A 1 425 ? -19.984 -21.141 -19.438 1 85.25 425 THR A C 1
ATOM 3121 O O . THR A 1 425 ? -19.688 -21.891 -20.375 1 85.25 425 THR A O 1
ATOM 3124 N N . THR A 1 426 ? -21.219 -21.062 -18.969 1 71.56 426 THR A N 1
ATOM 3125 C CA . THR A 1 426 ? -22.312 -21.812 -19.578 1 71.56 426 THR A CA 1
ATOM 3126 C C . THR A 1 426 ? -22.844 -21.062 -20.812 1 71.56 426 THR A C 1
ATOM 3128 O O . THR A 1 426 ? -23.328 -21.688 -21.75 1 71.56 426 THR A O 1
ATOM 3131 N N . LEU A 1 427 ? -22.922 -19.734 -20.75 1 54.25 427 LEU A N 1
ATOM 3132 C CA . LEU A 1 427 ? -23.422 -18.984 -21.891 1 54.25 427 LEU A CA 1
ATOM 3133 C C . LEU A 1 427 ? -22.578 -19.234 -23.125 1 54.25 427 LEU A C 1
ATOM 3135 O O . LEU A 1 427 ? -23.016 -19 -24.25 1 54.25 427 LEU A O 1
ATOM 3139 N N . ALA A 1 428 ? -21.438 -19.719 -22.859 1 49.06 428 ALA A N 1
ATOM 3140 C CA . ALA A 1 428 ? -20.578 -19.984 -24 1 49.06 428 ALA A CA 1
ATOM 3141 C C . ALA A 1 428 ? -20.797 -21.391 -24.547 1 49.06 428 ALA A C 1
ATOM 3143 O O . ALA A 1 428 ? -20.266 -21.75 -25.594 1 49.06 428 ALA A O 1
ATOM 3144 N N . ASP A 1 429 ? -21.469 -22.25 -23.938 1 46 429 ASP A N 1
ATOM 3145 C CA . ASP A 1 429 ? -21.797 -23.562 -24.469 1 46 429 ASP A CA 1
ATOM 3146 C C . ASP A 1 429 ? -23.016 -23.484 -25.406 1 46 429 ASP A C 1
ATOM 3148 O O . ASP A 1 429 ? -23.984 -22.781 -25.109 1 46 429 ASP A O 1
ATOM 3152 N N . MET B 1 1 ? -8.648 11.938 85.438 1 28.56 1 MET B N 1
ATOM 3153 C CA . MET B 1 1 ? -9.008 12.867 84.375 1 28.56 1 MET B CA 1
ATOM 3154 C C . MET B 1 1 ? -8.914 12.195 83 1 28.56 1 MET B C 1
ATOM 3156 O O . MET B 1 1 ? -7.852 11.719 82.562 1 28.56 1 MET B O 1
ATOM 3160 N N . SER B 1 2 ? -10 11.5 82.562 1 32.16 2 SER B N 1
ATOM 3161 C CA . SER B 1 2 ? -10.312 10.586 81.438 1 32.16 2 SER B CA 1
ATOM 3162 C C . SER B 1 2 ? -10.164 11.281 80.125 1 32.16 2 SER B C 1
ATOM 3164 O O . SER B 1 2 ? -10.734 12.352 79.875 1 32.16 2 SER B O 1
ATOM 3166 N N . LEU B 1 3 ? -8.984 11.094 79.5 1 34.56 3 LEU B N 1
ATOM 3167 C CA . LEU B 1 3 ? -8.578 11.766 78.312 1 34.56 3 LEU B CA 1
ATOM 3168 C C . LEU B 1 3 ? -9.633 11.586 77.188 1 34.56 3 LEU B C 1
ATOM 3170 O O . LEU B 1 3 ? -10.117 10.469 77 1 34.56 3 LEU B O 1
ATOM 3174 N N . PRO B 1 4 ? -10.391 12.688 76.875 1 35.22 4 PRO B N 1
ATOM 3175 C CA . PRO B 1 4 ? -11.492 12.68 75.875 1 35.22 4 PRO B CA 1
ATOM 3176 C C . PRO B 1 4 ? -11.102 12.039 74.562 1 35.22 4 PRO B C 1
ATOM 3178 O O . PRO B 1 4 ? -9.93 12.078 74.188 1 35.22 4 PRO B O 1
ATOM 3181 N N . THR B 1 5 ? -11.758 10.93 74.25 1 33.25 5 THR B N 1
ATOM 3182 C CA . THR B 1 5 ? -11.656 10.141 73.062 1 33.25 5 THR B CA 1
ATOM 3183 C C . THR B 1 5 ? -11.781 11.023 71.812 1 33.25 5 THR B C 1
ATOM 3185 O O . THR B 1 5 ? -12.758 11.758 71.625 1 33.25 5 THR B O 1
ATOM 3188 N N . LEU B 1 6 ? -10.656 11.406 71.188 1 34.12 6 LEU B N 1
ATOM 3189 C CA . LEU B 1 6 ? -10.508 12.172 70 1 34.12 6 LEU B CA 1
ATOM 3190 C C . LEU B 1 6 ? -11.398 11.602 68.875 1 34.12 6 LEU B C 1
ATOM 3192 O O . LEU B 1 6 ? -11.273 10.43 68.5 1 34.12 6 LEU B O 1
ATOM 3196 N N . GLU B 1 7 ? -12.617 12.117 68.75 1 30.86 7 GLU B N 1
ATOM 3197 C CA . GLU B 1 7 ? -13.586 11.75 67.688 1 30.86 7 GLU B CA 1
ATOM 3198 C C . GLU B 1 7 ? -12.945 11.781 66.312 1 30.86 7 GLU B C 1
ATOM 3200 O O . GLU B 1 7 ? -12.273 12.75 66 1 30.86 7 GLU B O 1
ATOM 3205 N N . ARG B 1 8 ? -12.68 10.562 65.75 1 30.98 8 ARG B N 1
ATOM 3206 C CA . ARG B 1 8 ? -12.188 10.312 64.438 1 30.98 8 ARG B CA 1
ATOM 3207 C C . ARG B 1 8 ? -12.984 11.109 63.375 1 30.98 8 ARG B C 1
ATOM 3209 O O . ARG B 1 8 ? -14.211 11 63.312 1 30.98 8 ARG B O 1
ATOM 3216 N N . SER B 1 9 ? -12.516 12.359 63.094 1 28.12 9 SER B N 1
ATOM 3217 C CA . SER B 1 9 ? -13.125 13.133 62.031 1 28.12 9 SER B CA 1
ATOM 3218 C C . SER B 1 9 ? -13.398 12.273 60.781 1 28.12 9 SER B C 1
ATOM 3220 O O . SER B 1 9 ? -12.539 11.5 60.375 1 28.12 9 SER B O 1
ATOM 3222 N N . THR B 1 10 ? -14.609 11.922 60.531 1 32.34 10 THR B N 1
ATOM 3223 C CA . THR B 1 10 ? -15.117 11.266 59.312 1 32.34 10 THR B CA 1
ATOM 3224 C C . THR B 1 10 ? -14.547 11.922 58.062 1 32.34 10 THR B C 1
ATOM 3226 O O . THR B 1 10 ? -14.672 13.133 57.875 1 32.34 10 THR B O 1
ATOM 3229 N N . ALA B 1 11 ? -13.453 11.289 57.562 1 33.88 11 ALA B N 1
ATOM 3230 C CA . ALA B 1 11 ? -12.93 11.656 56.25 1 33.88 11 ALA B CA 1
ATOM 3231 C C . ALA B 1 11 ? -14.062 11.82 55.25 1 33.88 11 ALA B C 1
ATOM 3233 O O . ALA B 1 11 ? -14.836 10.891 55.031 1 33.88 11 ALA B O 1
ATOM 3234 N N . ARG B 1 12 ? -14.547 13.031 55.094 1 30.23 12 ARG B N 1
ATOM 3235 C CA . ARG B 1 12 ? -15.445 13.352 54 1 30.23 12 ARG B CA 1
ATOM 3236 C C . ARG B 1 12 ? -14.93 12.766 52.688 1 30.23 12 ARG B C 1
ATOM 3238 O O . ARG B 1 12 ? -13.82 13.086 52.25 1 30.23 12 ARG B O 1
ATOM 3245 N N . VAL B 1 13 ? -15.328 11.562 52.312 1 31.84 13 VAL B N 1
ATOM 3246 C CA . VAL B 1 13 ? -15.172 11.039 50.969 1 31.84 13 VAL B CA 1
ATOM 3247 C C . VAL B 1 13 ? -15.641 12.07 49.938 1 31.84 13 VAL B C 1
ATOM 3249 O O . VAL B 1 13 ? -16.828 12.422 49.906 1 31.84 13 VAL B O 1
ATOM 3252 N N . THR B 1 14 ? -14.867 13.125 49.812 1 29.39 14 THR B N 1
ATOM 3253 C CA . THR B 1 14 ? -15.188 13.945 48.656 1 29.39 14 THR B CA 1
ATOM 3254 C C . THR B 1 14 ? -15.484 13.078 47.438 1 29.39 14 THR B C 1
ATOM 3256 O O . THR B 1 14 ? -14.703 12.18 47.094 1 29.39 14 THR B O 1
ATOM 3259 N N . ASN B 1 15 ? -16.734 12.719 47.25 1 32.38 15 ASN B N 1
ATOM 3260 C CA . ASN B 1 15 ? -17.25 12.133 46.031 1 32.38 15 ASN B CA 1
ATOM 3261 C C . ASN B 1 15 ? -16.672 12.812 44.781 1 32.38 15 ASN B C 1
ATOM 3263 O O . ASN B 1 15 ? -17.109 13.906 44.438 1 32.38 15 ASN B O 1
ATOM 3267 N N . GLY B 1 16 ? -15.406 12.859 44.719 1 33.56 16 GLY B N 1
ATOM 3268 C CA . GLY B 1 16 ? -14.883 13.344 43.438 1 33.56 16 GLY B CA 1
ATOM 3269 C C . GLY B 1 16 ? -15.625 12.797 42.25 1 33.56 16 GLY B C 1
ATOM 3270 O O . GLY B 1 16 ? -15.82 11.586 42.125 1 33.56 16 GLY B O 1
ATOM 3271 N N . ARG B 1 17 ? -16.594 13.523 41.75 1 33.12 17 ARG B N 1
ATOM 3272 C CA . ARG B 1 17 ? -17.266 13.18 40.5 1 33.12 17 ARG B CA 1
ATOM 3273 C C . ARG B 1 17 ? -16.297 12.484 39.562 1 33.12 17 ARG B C 1
ATOM 3275 O O . ARG B 1 17 ? -15.172 12.945 39.344 1 33.12 17 ARG B O 1
ATOM 3282 N N . ALA B 1 18 ? -16.469 11.312 39.281 1 34.56 18 ALA B N 1
ATOM 3283 C CA . ALA B 1 18 ? -15.789 10.516 38.281 1 34.56 18 ALA B CA 1
ATOM 3284 C C . ALA B 1 18 ? -15.648 11.297 36.969 1 34.56 18 ALA B C 1
ATOM 3286 O O . ALA B 1 18 ? -16.656 11.664 36.344 1 34.56 18 ALA B O 1
ATOM 3287 N N . ARG B 1 19 ? -14.711 12.297 36.844 1 37.28 19 ARG B N 1
ATOM 3288 C CA . ARG B 1 19 ? -14.391 13.047 35.625 1 37.28 19 ARG B CA 1
ATOM 3289 C C . ARG B 1 19 ? -14.602 12.195 34.375 1 37.28 19 ARG B C 1
ATOM 3291 O O . ARG B 1 19 ? -14.055 11.094 34.281 1 37.28 19 ARG B O 1
ATOM 3298 N N . VAL B 1 20 ? -15.672 12.32 33.719 1 39.72 20 VAL B N 1
ATOM 3299 C CA . VAL B 1 20 ? -16.031 11.641 32.469 1 39.72 20 VAL B CA 1
ATOM 3300 C C . VAL B 1 20 ? -14.859 11.719 31.5 1 39.72 20 VAL B C 1
ATOM 3302 O O . VAL B 1 20 ? -14.453 12.812 31.094 1 39.72 20 VAL B O 1
ATOM 3305 N N . GLN B 1 21 ? -13.82 11.055 31.656 1 49.66 21 GLN B N 1
ATOM 3306 C CA . GLN B 1 21 ? -12.711 10.945 30.703 1 49.66 21 GLN B CA 1
ATOM 3307 C C . GLN B 1 21 ? -13.227 10.859 29.266 1 49.66 21 GLN B C 1
ATOM 3309 O O . GLN B 1 21 ? -14 9.961 28.938 1 49.66 21 GLN B O 1
ATOM 3314 N N . ARG B 1 22 ? -13.43 12.023 28.625 1 61.47 22 ARG B N 1
ATOM 3315 C CA . ARG B 1 22 ? -13.844 11.961 27.234 1 61.47 22 ARG B CA 1
ATOM 3316 C C . ARG B 1 22 ? -12.875 11.117 26.406 1 61.47 22 ARG B C 1
ATOM 3318 O O . ARG B 1 22 ? -11.656 11.242 26.562 1 61.47 22 ARG B O 1
ATOM 3325 N N . PRO B 1 23 ? -13.453 10.203 25.562 1 76.94 23 PRO B N 1
ATOM 3326 C CA . PRO B 1 23 ? -12.789 9.047 24.953 1 76.94 23 PRO B CA 1
ATOM 3327 C C . PRO B 1 23 ? -11.945 9.43 23.734 1 76.94 23 PRO B C 1
ATOM 3329 O O . PRO B 1 23 ? -12.266 10.391 23.031 1 76.94 23 PRO B O 1
ATOM 3332 N N . VAL B 1 24 ? -10.695 9.281 23.656 1 94.69 24 VAL B N 1
ATOM 3333 C CA . VAL B 1 24 ? -9.906 9.234 22.438 1 94.69 24 VAL B CA 1
ATOM 3334 C C . VAL B 1 24 ? -10.648 8.438 21.359 1 94.69 24 VAL B C 1
ATOM 3336 O O . VAL B 1 24 ? -11.141 7.336 21.641 1 94.69 24 VAL B O 1
ATOM 3339 N N . VAL B 1 25 ? -10.938 9.141 20.234 1 96.75 25 VAL B N 1
ATOM 3340 C CA . VAL B 1 25 ? -11.586 8.492 19.094 1 96.75 25 VAL B CA 1
ATOM 3341 C C . VAL B 1 25 ? -10.594 8.352 17.953 1 96.75 25 VAL B C 1
ATOM 3343 O O . VAL B 1 25 ? -9.922 9.312 17.578 1 96.75 25 VAL B O 1
ATOM 3346 N N . ALA B 1 26 ? -10.461 7.133 17.438 1 95.94 26 ALA B N 1
ATOM 3347 C CA . ALA B 1 26 ? -9.547 6.918 16.328 1 95.94 26 ALA B CA 1
ATOM 3348 C C . ALA B 1 26 ? -9.906 7.805 15.133 1 95.94 26 ALA B C 1
ATOM 3350 O O . ALA B 1 26 ? -11.086 7.961 14.805 1 95.94 26 ALA B O 1
ATOM 3351 N N . PRO B 1 27 ? -8.922 8.461 14.5 1 96.75 27 PRO B N 1
ATOM 3352 C CA . PRO B 1 27 ? -9.203 9.266 13.305 1 96.75 27 PRO B CA 1
ATOM 3353 C C . PRO B 1 27 ? -9.68 8.414 12.125 1 96.75 27 PRO B C 1
ATOM 3355 O O . PRO B 1 27 ? -9.438 7.207 12.094 1 96.75 27 PRO B O 1
ATOM 3358 N N . GLU B 1 28 ? -10.438 9.023 11.289 1 96.75 28 GLU B N 1
ATOM 3359 C CA . GLU B 1 28 ? -10.914 8.406 10.062 1 96.75 28 GLU B CA 1
ATOM 3360 C C . GLU B 1 28 ? -10.281 9.055 8.836 1 96.75 28 GLU B C 1
ATOM 3362 O O . GLU B 1 28 ? -10.93 9.844 8.141 1 96.75 28 GLU B O 1
ATOM 3367 N N . LEU B 1 29 ? -9.133 8.609 8.43 1 96.12 29 LEU B N 1
ATOM 3368 C CA . LEU B 1 29 ? -8.383 9.234 7.348 1 96.12 29 LEU B CA 1
ATOM 3369 C C . LEU B 1 29 ? -8.797 8.656 6 1 96.12 29 LEU B C 1
ATOM 3371 O O . LEU B 1 29 ? -7.965 8.141 5.254 1 96.12 29 LEU B O 1
ATOM 3375 N N . ARG B 1 30 ? -10.078 8.805 5.762 1 95 30 ARG B N 1
ATOM 3376 C CA . ARG B 1 30 ? -10.68 8.227 4.566 1 95 30 ARG B CA 1
ATOM 3377 C C . ARG B 1 30 ? -11.906 9.031 4.125 1 95 30 ARG B C 1
ATOM 3379 O O . ARG B 1 30 ? -12.508 9.742 4.934 1 95 30 ARG B O 1
ATOM 3386 N N . LEU B 1 31 ? -12.25 8.805 2.867 1 93.56 31 LEU B N 1
ATOM 3387 C CA . LEU B 1 31 ? -13.531 9.281 2.371 1 93.56 31 LEU B CA 1
ATOM 3388 C C . LEU B 1 31 ? -14.688 8.492 2.99 1 93.56 31 LEU B C 1
ATOM 3390 O O . LEU B 1 31 ? -14.656 7.262 3.012 1 93.56 31 LEU B O 1
ATOM 3394 N N . GLY B 1 32 ? -15.609 9.234 3.496 1 93 32 GLY B N 1
ATOM 3395 C CA . GLY B 1 32 ? -16.781 8.57 4.031 1 93 32 GLY B CA 1
ATOM 3396 C C . GLY B 1 32 ? -17.578 7.824 2.973 1 93 32 GLY B C 1
ATOM 3397 O O . GLY B 1 32 ? -17.688 8.281 1.835 1 93 32 GLY B O 1
ATOM 3398 N N . ASP B 1 33 ? -18.156 6.746 3.369 1 88.75 33 ASP B N 1
ATOM 3399 C CA . ASP B 1 33 ? -18.859 5.906 2.402 1 88.75 33 ASP B CA 1
ATOM 3400 C C . ASP B 1 33 ? -20.359 5.945 2.627 1 88.75 33 ASP B C 1
ATOM 3402 O O . ASP B 1 33 ? -21.109 5.23 1.96 1 88.75 33 ASP B O 1
ATOM 3406 N N . ASN B 1 34 ? -20.828 6.75 3.547 1 94.25 34 ASN B N 1
ATOM 3407 C CA . ASN B 1 34 ? -22.266 6.832 3.783 1 94.25 34 ASN B CA 1
ATOM 3408 C C . ASN B 1 34 ? -22.875 8.062 3.127 1 94.25 34 ASN B C 1
ATOM 3410 O O . ASN B 1 34 ? -22.172 9.016 2.807 1 94.25 34 ASN B O 1
ATOM 3414 N N . PRO B 1 35 ? -24.203 8.094 2.912 1 96.62 35 PRO B N 1
ATOM 3415 C CA . PRO B 1 35 ? -24.859 9.172 2.168 1 96.62 35 PRO B CA 1
ATOM 3416 C C . PRO B 1 35 ? -24.703 10.531 2.832 1 96.62 35 PRO B C 1
ATOM 3418 O O . PRO B 1 35 ? -24.516 11.539 2.143 1 96.62 35 PRO B O 1
ATOM 3421 N N . ALA B 1 36 ? -24.734 10.547 4.125 1 97.69 36 ALA B N 1
ATOM 3422 C CA . ALA B 1 36 ? -24.594 11.82 4.824 1 97.69 36 ALA B CA 1
ATOM 3423 C C . ALA B 1 36 ? -23.219 12.438 4.566 1 97.69 36 ALA B C 1
ATOM 3425 O O . ALA B 1 36 ? -23.109 13.641 4.336 1 97.69 36 ALA B O 1
ATOM 3426 N N . ALA B 1 37 ? -22.234 11.625 4.617 1 97.56 37 ALA B N 1
ATOM 3427 C CA . ALA B 1 37 ? -20.875 12.086 4.355 1 97.56 37 ALA B CA 1
ATOM 3428 C C . ALA B 1 37 ? -20.734 12.609 2.928 1 97.56 37 ALA B C 1
ATOM 3430 O O . ALA B 1 37 ? -20.078 13.625 2.695 1 97.56 37 ALA B O 1
ATOM 3431 N N . ALA B 1 38 ? -21.344 11.906 2.027 1 96 38 ALA B N 1
ATOM 3432 C CA . ALA B 1 38 ? -21.281 12.312 0.625 1 96 38 ALA B CA 1
ATOM 3433 C C . ALA B 1 38 ? -21.938 13.68 0.42 1 96 38 ALA B C 1
ATOM 3435 O O . ALA B 1 38 ? -21.406 14.531 -0.294 1 96 38 ALA B O 1
ATOM 3436 N N . VAL B 1 39 ? -23.016 13.852 1.008 1 96.75 39 VAL B N 1
ATOM 3437 C CA . VAL B 1 39 ? -23.75 15.109 0.876 1 96.75 39 VAL B CA 1
ATOM 3438 C C . VAL B 1 39 ? -22.938 16.234 1.516 1 96.75 39 VAL B C 1
ATOM 3440 O O . VAL B 1 39 ? -22.828 17.328 0.949 1 96.75 39 VAL B O 1
ATOM 3443 N N . LEU B 1 40 ? -22.422 15.992 2.682 1 96.5 40 LEU B N 1
ATOM 3444 C CA . LEU B 1 40 ? -21.594 17 3.34 1 96.5 40 LEU B CA 1
ATOM 3445 C C . LEU B 1 40 ? -20.406 17.391 2.471 1 96.5 40 LEU B C 1
ATOM 3447 O O . LEU B 1 40 ? -20.078 18.562 2.328 1 96.5 40 LEU B O 1
ATOM 3451 N N . ARG B 1 41 ? -19.781 16.391 1.946 1 93.31 41 ARG B N 1
ATOM 3452 C CA . ARG B 1 41 ? -18.625 16.625 1.088 1 93.31 41 ARG B CA 1
ATOM 3453 C C . ARG B 1 41 ? -18.984 17.484 -0.114 1 93.31 41 ARG B C 1
ATOM 3455 O O . ARG B 1 41 ? -18.203 18.328 -0.539 1 93.31 41 ARG B O 1
ATOM 3462 N N . ALA B 1 42 ? -20.109 17.281 -0.664 1 92.06 42 ALA B N 1
ATOM 3463 C CA . ALA B 1 42 ? -20.562 18.062 -1.815 1 92.06 42 ALA B CA 1
ATOM 3464 C C . ALA B 1 42 ? -20.656 19.547 -1.476 1 92.06 42 ALA B C 1
ATOM 3466 O O . ALA B 1 42 ? -20.562 20.391 -2.361 1 92.06 42 ALA B O 1
ATOM 3467 N N . ALA B 1 43 ? -20.812 19.844 -0.221 1 93.06 43 ALA B N 1
ATOM 3468 C CA . ALA B 1 43 ? -21.016 21.219 0.204 1 93.06 43 ALA B CA 1
ATOM 3469 C C . ALA B 1 43 ? -19.719 21.859 0.676 1 93.06 43 ALA B C 1
ATOM 3471 O O . ALA B 1 43 ? -19.688 23.031 1.065 1 93.06 43 ALA B O 1
ATOM 3472 N N . THR B 1 44 ? -18.609 21.141 0.686 1 88.19 44 THR B N 1
ATOM 3473 C CA . THR B 1 44 ? -17.344 21.656 1.212 1 88.19 44 THR B CA 1
ATOM 3474 C C . THR B 1 44 ? -16.828 22.797 0.346 1 88.19 44 THR B C 1
ATOM 3476 O O . THR B 1 44 ? -16.125 23.688 0.838 1 88.19 44 THR B O 1
ATOM 3479 N N . GLY B 1 45 ? -17.203 22.797 -0.894 1 84.06 45 GLY B N 1
ATOM 3480 C CA . GLY B 1 45 ? -16.75 23.844 -1.81 1 84.06 45 GLY B CA 1
ATOM 3481 C C . GLY B 1 45 ? -17.625 25.078 -1.801 1 84.06 45 GLY B C 1
ATOM 3482 O O . GLY B 1 45 ? -17.312 26.062 -2.459 1 84.06 45 GLY B O 1
ATOM 3483 N N . GLY B 1 46 ? -18.672 24.984 -1.085 1 88.75 46 GLY B N 1
ATOM 3484 C CA . GLY B 1 46 ? -19.594 26.094 -1.049 1 88.75 46 GLY B CA 1
ATOM 3485 C C . GLY B 1 46 ? -21.047 25.672 -1.212 1 88.75 46 GLY B C 1
ATOM 3486 O O . GLY B 1 46 ? -21.359 24.484 -1.136 1 88.75 46 GLY B O 1
ATOM 3487 N N . PRO B 1 47 ? -21.828 26.688 -1.385 1 93.56 47 PRO B N 1
ATOM 3488 C CA . PRO B 1 47 ? -23.266 26.391 -1.515 1 93.56 47 PRO B CA 1
ATOM 3489 C C . PRO B 1 47 ? -23.578 25.516 -2.725 1 93.56 47 PRO B C 1
ATOM 3491 O O . PRO B 1 47 ? -22.984 25.703 -3.795 1 93.56 47 PRO B O 1
ATOM 3494 N N . VAL B 1 48 ? -24.438 24.594 -2.529 1 94.69 48 VAL B N 1
ATOM 3495 C CA . VAL B 1 48 ? -24.797 23.656 -3.592 1 94.69 48 VAL B CA 1
ATOM 3496 C C . VAL B 1 48 ? -26.297 23.375 -3.543 1 94.69 48 VAL B C 1
ATOM 3498 O O . VAL B 1 48 ? -26.891 23.328 -2.465 1 94.69 48 VAL B O 1
ATOM 3501 N N . SER B 1 49 ? -26.891 23.172 -4.734 1 94.44 49 SER B N 1
ATOM 3502 C CA . SER B 1 49 ? -28.297 22.781 -4.801 1 94.44 49 SER B CA 1
ATOM 3503 C C . SER B 1 49 ? -28.469 21.281 -4.566 1 94.44 49 SER B C 1
ATOM 3505 O O . SER B 1 49 ? -27.531 20.516 -4.73 1 94.44 49 SER B O 1
ATOM 3507 N N . ARG B 1 50 ? -29.656 20.891 -4.133 1 94.62 50 ARG B N 1
ATOM 3508 C CA . ARG B 1 50 ? -29.953 19.484 -3.914 1 94.62 50 ARG B CA 1
ATOM 3509 C C . ARG B 1 50 ? -29.812 18.688 -5.207 1 94.62 50 ARG B C 1
ATOM 3511 O O . ARG B 1 50 ? -29.344 17.547 -5.195 1 94.62 50 ARG B O 1
ATOM 3518 N N . ASP B 1 51 ? -30.109 19.312 -6.316 1 92.94 51 ASP B N 1
ATOM 3519 C CA . ASP B 1 51 ? -29.969 18.641 -7.613 1 92.94 51 ASP B CA 1
ATOM 3520 C C . ASP B 1 51 ? -28.5 18.406 -7.949 1 92.94 51 ASP B C 1
ATOM 3522 O O . ASP B 1 51 ? -28.141 17.328 -8.422 1 92.94 51 ASP B O 1
ATOM 3526 N N . ASN B 1 52 ? -27.797 19.391 -7.75 1 93.25 52 ASN B N 1
ATOM 3527 C CA . ASN B 1 52 ? -26.375 19.25 -8.008 1 93.25 52 ASN B CA 1
ATOM 3528 C C . ASN B 1 52 ? -25.734 18.234 -7.066 1 93.25 52 ASN B C 1
ATOM 3530 O O . ASN B 1 52 ? -24.844 17.484 -7.469 1 93.25 52 ASN B O 1
ATOM 3534 N N . ALA B 1 53 ? -26.156 18.234 -5.852 1 94.88 53 ALA B N 1
ATOM 3535 C CA . ALA B 1 53 ? -25.641 17.25 -4.898 1 94.88 53 ALA B CA 1
ATOM 3536 C C . ALA B 1 53 ? -26 15.836 -5.344 1 94.88 53 ALA B C 1
ATOM 3538 O O . ALA B 1 53 ? -25.172 14.922 -5.234 1 94.88 53 ALA B O 1
ATOM 3539 N N . ALA B 1 54 ? -27.172 15.648 -5.785 1 95.06 54 ALA B N 1
ATOM 3540 C CA . ALA B 1 54 ? -27.594 14.336 -6.289 1 95.06 54 ALA B CA 1
ATOM 3541 C C . ALA B 1 54 ? -26.719 13.898 -7.461 1 95.06 54 ALA B C 1
ATOM 3543 O O . ALA B 1 54 ? -26.266 12.758 -7.512 1 95.06 54 ALA B O 1
ATOM 3544 N N . ARG B 1 55 ? -26.453 14.812 -8.32 1 93.31 55 ARG B N 1
ATOM 3545 C CA . ARG B 1 55 ? -25.625 14.523 -9.492 1 93.31 55 ARG B CA 1
ATOM 3546 C C . ARG B 1 55 ? -24.203 14.156 -9.094 1 93.31 55 ARG B C 1
ATOM 3548 O O . ARG B 1 55 ? -23.641 13.18 -9.586 1 93.31 55 ARG B O 1
ATOM 3555 N N . THR B 1 56 ? -23.688 14.922 -8.219 1 90.06 56 THR B N 1
ATOM 3556 C CA . THR B 1 56 ? -22.281 14.758 -7.863 1 90.06 56 THR B CA 1
ATOM 3557 C C . THR B 1 56 ? -22.094 13.508 -7.004 1 90.06 56 THR B C 1
ATOM 3559 O O . THR B 1 56 ? -21.047 12.852 -7.09 1 90.06 56 THR B O 1
ATOM 3562 N N . THR B 1 57 ? -23.047 13.188 -6.199 1 92.75 57 THR B N 1
ATOM 3563 C CA . THR B 1 57 ? -22.891 12.062 -5.281 1 92.75 57 THR B CA 1
ATOM 3564 C C . THR B 1 57 ? -23.375 10.766 -5.926 1 92.75 57 THR B C 1
ATOM 3566 O O . THR B 1 57 ? -23.047 9.672 -5.461 1 92.75 57 THR B O 1
ATOM 3569 N N . GLY B 1 58 ? -24.219 10.93 -6.902 1 93.38 58 GLY B N 1
ATOM 3570 C CA . GLY B 1 58 ? -24.859 9.766 -7.504 1 93.38 58 GLY B CA 1
ATOM 3571 C C . GLY B 1 58 ? -26.016 9.227 -6.684 1 93.38 58 GLY B C 1
ATOM 3572 O O . GLY B 1 58 ? -26.547 8.156 -6.984 1 93.38 58 GLY B O 1
ATOM 3573 N N . LEU B 1 59 ? -26.422 9.906 -5.688 1 95.44 59 LEU B N 1
ATOM 3574 C CA . LEU B 1 59 ? -27.531 9.508 -4.832 1 95.44 59 LEU B CA 1
ATOM 3575 C C . LEU B 1 59 ? -28.859 9.945 -5.434 1 95.44 59 LEU B C 1
ATOM 3577 O O . LEU B 1 59 ? -28.906 10.867 -6.246 1 95.44 59 LEU B O 1
ATOM 3581 N N . SER B 1 60 ? -29.922 9.234 -4.996 1 96.75 60 SER B N 1
ATOM 3582 C CA . SER B 1 60 ? -31.25 9.672 -5.398 1 96.75 60 SER B CA 1
ATOM 3583 C C . SER B 1 60 ? -31.625 11 -4.746 1 96.75 60 SER B C 1
ATOM 3585 O O . SER B 1 60 ? -31.141 11.312 -3.654 1 96.75 60 SER B O 1
ATOM 3587 N N . ILE B 1 61 ? -32.5 11.734 -5.438 1 95.25 61 ILE B N 1
ATOM 3588 C CA . ILE B 1 61 ? -32.938 13.016 -4.906 1 95.25 61 ILE B CA 1
ATOM 3589 C C . ILE B 1 61 ? -33.625 12.797 -3.559 1 95.25 61 ILE B C 1
ATOM 3591 O O . ILE B 1 61 ? -33.531 13.633 -2.656 1 95.25 61 ILE B O 1
ATOM 3595 N N . ALA B 1 62 ? -34.281 11.703 -3.355 1 97.12 62 ALA B N 1
ATOM 3596 C CA . ALA B 1 62 ? -34.938 11.391 -2.096 1 97.12 62 ALA B CA 1
ATOM 3597 C C . ALA B 1 62 ? -33.938 11.195 -0.973 1 97.12 62 ALA B C 1
ATOM 3599 O O . ALA B 1 62 ? -34.125 11.695 0.138 1 97.12 62 ALA B O 1
ATOM 3600 N N . THR B 1 63 ? -32.875 10.539 -1.283 1 97.38 63 THR B N 1
ATOM 3601 C CA . THR B 1 63 ? -31.812 10.305 -0.306 1 97.38 63 THR B CA 1
ATOM 3602 C C . THR B 1 63 ? -31.109 11.617 0.056 1 97.38 63 THR B C 1
ATOM 3604 O O . THR B 1 63 ? -30.844 11.875 1.23 1 97.38 63 THR B O 1
ATOM 3607 N N . VAL B 1 64 ? -30.859 12.422 -0.949 1 97.38 64 VAL B N 1
ATOM 3608 C CA . VAL B 1 64 ? -30.219 13.711 -0.712 1 97.38 64 VAL B CA 1
ATOM 3609 C C . VAL B 1 64 ? -31.109 14.57 0.184 1 97.38 64 VAL B C 1
ATOM 3611 O O . VAL B 1 64 ? -30.641 15.164 1.155 1 97.38 64 VAL B O 1
ATOM 3614 N N . ASN B 1 65 ? -32.344 14.555 -0.111 1 96.69 65 ASN B N 1
ATOM 3615 C CA . ASN B 1 65 ? -33.281 15.344 0.69 1 96.69 65 ASN B CA 1
ATOM 3616 C C . ASN B 1 65 ? -33.281 14.898 2.148 1 96.69 65 ASN B C 1
ATOM 3618 O O . ASN B 1 65 ? -33.25 15.727 3.059 1 96.69 65 ASN B O 1
ATOM 3622 N N . ARG B 1 66 ? -33.281 13.641 2.324 1 97.94 66 ARG B N 1
ATOM 3623 C CA . ARG B 1 66 ? -33.281 13.086 3.676 1 97.94 66 ARG B CA 1
ATOM 3624 C C . ARG B 1 66 ? -32 13.453 4.414 1 97.94 66 ARG B C 1
ATOM 3626 O O . ARG B 1 66 ? -32.031 13.828 5.586 1 97.94 66 ARG B O 1
ATOM 3633 N N . GLN B 1 67 ? -30.922 13.328 3.75 1 97.94 67 GLN B N 1
ATOM 3634 C CA . GLN B 1 67 ? -29.625 13.594 4.375 1 97.94 67 GLN B CA 1
ATOM 3635 C C . GLN B 1 67 ? -29.453 15.086 4.641 1 97.94 67 GLN B C 1
ATOM 3637 O O . GLN B 1 67 ? -28.906 15.477 5.672 1 97.94 67 GLN B O 1
ATOM 3642 N N . VAL B 1 68 ? -29.859 15.922 3.709 1 97.69 68 VAL B N 1
ATOM 3643 C CA . VAL B 1 68 ? -29.797 17.359 3.914 1 97.69 68 VAL B CA 1
ATOM 3644 C C . VAL B 1 68 ? -30.609 17.75 5.145 1 97.69 68 VAL B C 1
ATOM 3646 O O . VAL B 1 68 ? -30.141 18.516 5.992 1 97.69 68 VAL B O 1
ATOM 3649 N N . SER B 1 69 ? -31.781 17.219 5.234 1 97.81 69 SER B N 1
ATOM 3650 C CA . SER B 1 69 ? -32.625 17.516 6.383 1 97.81 69 SER B CA 1
ATOM 3651 C C . SER B 1 69 ? -31.953 17.094 7.688 1 97.81 69 SER B C 1
ATOM 3653 O O . SER B 1 69 ? -31.969 17.844 8.672 1 97.81 69 SER B O 1
ATOM 3655 N N . ALA B 1 70 ? -31.375 15.953 7.672 1 97.81 70 ALA B N 1
ATOM 3656 C CA . ALA B 1 70 ? -30.719 15.438 8.867 1 97.81 70 ALA B CA 1
ATOM 3657 C C . ALA B 1 70 ? -29.516 16.312 9.242 1 97.81 70 ALA B C 1
ATOM 3659 O O . ALA B 1 70 ? -29.297 16.594 10.414 1 97.81 70 ALA B O 1
ATOM 3660 N N . LEU B 1 71 ? -28.781 16.75 8.289 1 97.94 71 LEU B N 1
ATOM 3661 C CA . LEU B 1 71 ? -27.578 17.547 8.516 1 97.94 71 LEU B CA 1
ATOM 3662 C C . LEU B 1 71 ? -27.938 18.969 8.945 1 97.94 71 LEU B C 1
ATOM 3664 O O . LEU B 1 71 ? -27.219 19.578 9.727 1 97.94 71 LEU B O 1
ATOM 3668 N N . LEU B 1 72 ? -29.047 19.469 8.406 1 97.19 72 LEU B N 1
ATOM 3669 C CA . LEU B 1 72 ? -29.578 20.75 8.867 1 97.19 72 LEU B CA 1
ATOM 3670 C C . LEU B 1 72 ? -30 20.672 10.336 1 97.19 72 LEU B C 1
ATOM 3672 O O . LEU B 1 72 ? -29.672 21.547 11.125 1 97.19 72 LEU B O 1
ATOM 3676 N N . ALA B 1 73 ? -30.625 19.594 10.625 1 96.88 73 ALA B N 1
ATOM 3677 C CA . ALA B 1 73 ? -31.094 19.391 11.992 1 96.88 73 ALA B CA 1
ATOM 3678 C C . ALA B 1 73 ? -29.922 19.266 12.961 1 96.88 73 ALA B C 1
ATOM 3680 O O . ALA B 1 73 ? -30 19.703 14.109 1 96.88 73 ALA B O 1
ATOM 3681 N N . ALA B 1 74 ? -28.844 18.734 12.5 1 95.62 74 ALA B N 1
ATOM 3682 C CA . ALA B 1 74 ? -27.656 18.531 13.32 1 95.62 74 ALA B CA 1
ATOM 3683 C C . ALA B 1 74 ? -26.828 19.812 13.398 1 95.62 74 ALA B C 1
ATOM 3685 O O . ALA B 1 74 ? -25.844 19.875 14.133 1 95.62 74 ALA B O 1
ATOM 3686 N N . GLY B 1 75 ? -27.172 20.812 12.625 1 95 75 GLY B N 1
ATOM 3687 C CA . GLY B 1 75 ? -26.484 22.094 12.656 1 95 75 GLY B CA 1
ATOM 3688 C C . GLY B 1 75 ? -25.234 22.125 11.805 1 95 75 GLY B C 1
ATOM 3689 O O . GLY B 1 75 ? -24.438 23.062 11.906 1 95 75 GLY B O 1
ATOM 3690 N N . LEU B 1 76 ? -25.031 21.156 10.938 1 97 76 LEU B N 1
ATOM 3691 C CA . LEU B 1 76 ? -23.828 21.062 10.117 1 97 76 LEU B CA 1
ATOM 3692 C C . LEU B 1 76 ? -24.016 21.812 8.797 1 97 76 LEU B C 1
ATOM 3694 O O . LEU B 1 76 ? -23.031 22.25 8.188 1 97 76 LEU B O 1
ATOM 3698 N N . LEU B 1 77 ? -25.25 21.891 8.367 1 97.69 77 LEU B N 1
ATOM 3699 C CA . LEU B 1 77 ? -25.594 22.625 7.156 1 97.69 77 LEU B CA 1
ATOM 3700 C C . LEU B 1 77 ? -26.5 23.812 7.48 1 97.69 77 LEU B C 1
ATOM 3702 O O . LEU B 1 77 ? -27.109 23.859 8.555 1 97.69 77 LEU B O 1
ATOM 3706 N N . ARG B 1 78 ? -26.516 24.703 6.613 1 97.12 78 ARG B N 1
ATOM 3707 C CA . ARG B 1 78 ? -27.484 25.797 6.641 1 97.12 78 ARG B CA 1
ATOM 3708 C C . ARG B 1 78 ? -28 26.109 5.242 1 97.12 78 ARG B C 1
ATOM 3710 O O . ARG B 1 78 ? -27.281 25.906 4.254 1 97.12 78 ARG B O 1
ATOM 3717 N N . GLU B 1 79 ? -29.188 26.547 5.164 1 96.12 79 GLU B N 1
ATOM 3718 C CA . GLU B 1 79 ? -29.781 26.922 3.889 1 96.12 79 GLU B CA 1
ATOM 3719 C C . GLU B 1 79 ? -29.438 28.375 3.527 1 96.12 79 GLU B C 1
ATOM 3721 O O . GLU B 1 79 ? -29.188 29.188 4.41 1 96.12 79 GLU B O 1
ATOM 3726 N N . ARG B 1 80 ? -29.344 28.547 2.229 1 95.31 80 ARG B N 1
ATOM 3727 C CA . ARG B 1 80 ? -29.016 29.859 1.697 1 95.31 80 ARG B CA 1
ATOM 3728 C C . ARG B 1 80 ? -30.125 30.391 0.805 1 95.31 80 ARG B C 1
ATOM 3730 O O . ARG B 1 80 ? -29.969 30.469 -0.416 1 95.31 80 ARG B O 1
ATOM 3737 N N . PRO B 1 81 ? -31.172 30.891 1.381 1 91.44 81 PRO B N 1
ATOM 3738 C CA . PRO B 1 81 ? -32.281 31.438 0.58 1 91.44 81 PRO B CA 1
ATOM 3739 C C . PRO B 1 81 ? -31.844 32.656 -0.258 1 91.44 81 PRO B C 1
ATOM 3741 O O . PRO B 1 81 ? -32.438 32.906 -1.303 1 91.44 81 PRO B O 1
ATOM 3744 N N . ASP B 1 82 ? -30.844 33.344 0.165 1 90.75 82 ASP B N 1
ATOM 3745 C CA . ASP B 1 82 ? -30.359 34.531 -0.533 1 90.75 82 ASP B CA 1
ATOM 3746 C C . ASP B 1 82 ? -29.75 34.156 -1.887 1 90.75 82 ASP B C 1
ATOM 3748 O O . ASP B 1 82 ? -29.594 35 -2.756 1 90.75 82 ASP B O 1
ATOM 3752 N N . LEU B 1 83 ? -29.484 32.875 -2.08 1 89.38 83 LEU B N 1
ATOM 3753 C CA . LEU B 1 83 ? -28.859 32.438 -3.324 1 89.38 83 LEU B CA 1
ATOM 3754 C C . LEU B 1 83 ? -29.859 31.734 -4.23 1 89.38 83 LEU B C 1
ATOM 3756 O O . LEU B 1 83 ? -29.5 31.188 -5.273 1 89.38 83 LEU B O 1
ATOM 3760 N N . THR B 1 84 ? -31.062 31.75 -3.832 1 83.94 84 THR B N 1
ATOM 3761 C CA . THR B 1 84 ? -32.125 31.141 -4.645 1 83.94 84 THR B CA 1
ATOM 3762 C C . THR B 1 84 ? -32.312 31.906 -5.945 1 83.94 84 THR B C 1
ATOM 3764 O O . THR B 1 84 ? -32.438 33.125 -5.93 1 83.94 84 THR B O 1
ATOM 3767 N N . ALA B 1 85 ? -32 31.297 -7.215 1 67.81 85 ALA B N 1
ATOM 3768 C CA . ALA B 1 85 ? -32.219 31.969 -8.5 1 67.81 85 ALA B CA 1
ATOM 3769 C C . ALA B 1 85 ? -33.688 32.438 -8.633 1 67.81 85 ALA B C 1
ATOM 3771 O O . ALA B 1 85 ? -34.594 31.703 -8.25 1 67.81 85 ALA B O 1
ATOM 3772 N N . SER B 1 86 ? -33.719 33.75 -9.062 1 59.56 86 SER B N 1
ATOM 3773 C CA . SER B 1 86 ? -35 34.375 -9.383 1 59.56 86 SER B CA 1
ATOM 3774 C C . SER B 1 86 ? -35.625 33.781 -10.641 1 59.56 86 SER B C 1
ATOM 3776 O O . SER B 1 86 ? -34.906 33.406 -11.57 1 59.56 86 SER B O 1
ATOM 3778 N N . GLY B 1 87 ? -37 33.312 -10.547 1 57.56 87 GLY B N 1
ATOM 3779 C CA . GLY B 1 87 ? -37.812 33 -11.711 1 57.56 87 GLY B CA 1
ATOM 3780 C C . GLY B 1 87 ? -38.031 31.531 -11.914 1 57.56 87 GLY B C 1
ATOM 3781 O O . GLY B 1 87 ? -38.531 31.109 -12.953 1 57.56 87 GLY B O 1
ATOM 3782 N N . ALA B 1 88 ? -37.125 30.781 -11.305 1 51.03 88 ALA B N 1
ATOM 3783 C CA . ALA B 1 88 ? -37.375 29.375 -11.672 1 51.03 88 ALA B CA 1
ATOM 3784 C C . ALA B 1 88 ? -38.781 28.953 -11.312 1 51.03 88 ALA B C 1
ATOM 3786 O O . ALA B 1 88 ? -39.312 29.328 -10.258 1 51.03 88 ALA B O 1
ATOM 3787 N N . VAL B 1 89 ? -39.594 28.781 -12.258 1 54.19 89 VAL B N 1
ATOM 3788 C CA . VAL B 1 89 ? -40.906 28.156 -12.125 1 54.19 89 VAL B CA 1
ATOM 3789 C C . VAL B 1 89 ? -40.781 26.844 -11.359 1 54.19 89 VAL B C 1
ATOM 3791 O O . VAL B 1 89 ? -39.906 26 -11.68 1 54.19 89 VAL B O 1
ATOM 3794 N N . GLY B 1 90 ? -41.469 26.672 -10.086 1 57.28 90 GLY B N 1
ATOM 3795 C CA . GLY B 1 90 ? -41.531 25.531 -9.188 1 57.28 90 GLY B CA 1
ATOM 3796 C C . GLY B 1 90 ? -40.938 25.812 -7.82 1 57.28 90 GLY B C 1
ATOM 3797 O O . GLY B 1 90 ? -40.625 26.953 -7.5 1 57.28 90 GLY B O 1
ATOM 3798 N N . ARG B 1 91 ? -41.094 24.891 -6.945 1 58.75 91 ARG B N 1
ATOM 3799 C CA . ARG B 1 91 ? -40.594 25.016 -5.582 1 58.75 91 ARG B CA 1
ATOM 3800 C C . ARG B 1 91 ? -39.125 25.5 -5.582 1 58.75 91 ARG B C 1
ATOM 3802 O O . ARG B 1 91 ? -38.312 24.953 -6.312 1 58.75 91 ARG B O 1
ATOM 3809 N N . PRO B 1 92 ? -38.938 26.656 -5.051 1 62.81 92 PRO B N 1
ATOM 3810 C CA . PRO B 1 92 ? -37.594 27.219 -5.066 1 62.81 92 PRO B CA 1
ATOM 3811 C C . PRO B 1 92 ? -36.531 26.219 -4.578 1 62.81 92 PRO B C 1
ATOM 3813 O O . PRO B 1 92 ? -36.75 25.547 -3.566 1 62.81 92 PRO B O 1
ATOM 3816 N N . ARG B 1 93 ? -35.531 25.859 -5.34 1 81.88 93 ARG B N 1
ATOM 3817 C CA . ARG B 1 93 ? -34.438 24.984 -4.98 1 81.88 93 ARG B CA 1
ATOM 3818 C C . ARG B 1 93 ? -33.375 25.75 -4.18 1 81.88 93 ARG B C 1
ATOM 3820 O O . ARG B 1 93 ? -32.469 26.344 -4.758 1 81.88 93 ARG B O 1
ATOM 3827 N N . VAL B 1 94 ? -33.594 25.938 -2.83 1 90.88 94 VAL B N 1
ATOM 3828 C CA . VAL B 1 94 ? -32.719 26.656 -1.914 1 90.88 94 VAL B CA 1
ATOM 3829 C C . VAL B 1 94 ? -31.406 25.906 -1.74 1 90.88 94 VAL B C 1
ATOM 3831 O O . VAL B 1 94 ? -31.406 24.75 -1.308 1 90.88 94 VAL B O 1
ATOM 3834 N N . PRO B 1 95 ? -30.328 26.547 -2.16 1 95.88 95 PRO B N 1
ATOM 3835 C CA . PRO B 1 95 ? -29.047 25.875 -1.941 1 95.88 95 PRO B CA 1
ATOM 3836 C C . PRO B 1 95 ? -28.688 25.75 -0.461 1 95.88 95 PRO B C 1
ATOM 3838 O O . PRO B 1 95 ? -29.25 26.453 0.378 1 95.88 95 PRO B O 1
ATOM 3841 N N . PHE B 1 96 ? -27.906 24.812 -0.176 1 96.81 96 PHE B N 1
ATOM 3842 C CA . PHE B 1 96 ? -27.375 24.641 1.173 1 96.81 96 PHE B CA 1
ATOM 3843 C C . PHE B 1 96 ? -25.859 24.688 1.173 1 96.81 96 PHE B C 1
ATOM 3845 O O . PHE B 1 96 ? -25.219 24.516 0.127 1 96.81 96 PHE B O 1
ATOM 3852 N N . GLU B 1 97 ? -25.234 25.016 2.311 1 96.62 97 GLU B N 1
ATOM 3853 C CA . GLU B 1 97 ? -23.797 24.969 2.527 1 96.62 97 GLU B CA 1
ATOM 3854 C C . GLU B 1 97 ? -23.469 24.5 3.938 1 96.62 97 GLU B C 1
ATOM 3856 O O . GLU B 1 97 ? -24.344 24.359 4.781 1 96.62 97 GLU B O 1
ATOM 3861 N N . ILE B 1 98 ? -22.234 24.234 4.117 1 96.62 98 IL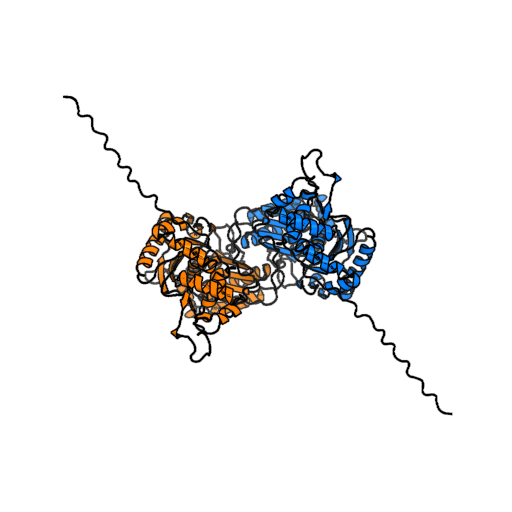E B N 1
ATOM 3862 C CA . ILE B 1 98 ? -21.781 23.906 5.461 1 96.62 98 ILE B CA 1
ATOM 3863 C C . ILE B 1 98 ? -21.906 25.141 6.359 1 96.62 98 ILE B C 1
ATOM 3865 O O . ILE B 1 98 ? -21.562 26.25 5.957 1 96.62 98 ILE B O 1
ATOM 3869 N N . ASP B 1 99 ? -22.5 24.953 7.531 1 96.19 99 ASP B N 1
ATOM 3870 C CA . ASP B 1 99 ? -22.5 26.062 8.484 1 96.19 99 ASP B CA 1
ATOM 3871 C C . ASP B 1 99 ? -21.109 26.312 9.047 1 96.19 99 ASP B C 1
ATOM 3873 O O . ASP B 1 99 ? -20.734 25.734 10.07 1 96.19 99 ASP B O 1
ATOM 3877 N N . HIS B 1 100 ? -20.406 27.203 8.43 1 93.62 100 HIS B N 1
ATOM 3878 C CA . HIS B 1 100 ? -19 27.406 8.766 1 93.62 100 HIS B CA 1
ATOM 3879 C C . HIS B 1 100 ? -18.844 28.469 9.852 1 93.62 100 HIS B C 1
ATOM 3881 O O . HIS B 1 100 ? -17.719 28.844 10.203 1 93.62 100 HIS B O 1
ATOM 3887 N N . GLU B 1 101 ? -19.922 28.906 10.539 1 94.38 101 GLU B N 1
ATOM 3888 C CA . GLU B 1 101 ? -19.828 29.969 11.547 1 94.38 101 GLU B CA 1
ATOM 3889 C C . GLU B 1 101 ? -20.141 29.438 12.938 1 94.38 101 GLU B C 1
ATOM 3891 O O . GLU B 1 101 ? -19.766 30.031 13.945 1 94.38 101 GLU B O 1
ATOM 3896 N N . ALA B 1 102 ? -20.797 28.344 12.938 1 93.69 102 ALA B N 1
ATOM 3897 C CA . ALA B 1 102 ? -21.328 27.875 14.211 1 93.69 102 ALA B CA 1
ATOM 3898 C C . ALA B 1 102 ? -20.266 27.094 14.992 1 93.69 102 ALA B C 1
ATOM 3900 O O . ALA B 1 102 ? -20.219 27.172 16.219 1 93.69 102 ALA B O 1
ATOM 3901 N N . TYR B 1 103 ? -19.469 26.391 14.305 1 96.12 103 TYR B N 1
ATOM 3902 C CA . TYR B 1 103 ? -18.594 25.438 14.977 1 96.12 103 TYR B CA 1
ATOM 3903 C C . TYR B 1 103 ? -17.141 25.656 14.57 1 96.12 103 TYR B C 1
ATOM 3905 O O . TYR B 1 103 ? -16.859 26.312 13.562 1 96.12 103 TYR B O 1
ATOM 3913 N N . LEU B 1 104 ? -16.234 25.203 15.352 1 97.31 104 LEU B N 1
ATOM 3914 C CA . LEU B 1 104 ? -14.82 25.094 14.984 1 97.31 104 LEU B CA 1
ATOM 3915 C C . LEU B 1 104 ? -14.227 23.797 15.508 1 97.31 104 LEU B C 1
ATOM 3917 O O . LEU B 1 104 ? -14.836 23.109 16.328 1 97.31 104 LEU B O 1
ATOM 3921 N N . THR B 1 105 ? -13.164 23.391 14.938 1 97.94 105 THR B N 1
ATOM 3922 C CA . THR B 1 105 ? -12.328 22.312 15.469 1 97.94 105 THR B CA 1
ATOM 3923 C C . THR B 1 105 ? -10.93 22.828 15.789 1 97.94 105 THR B C 1
ATOM 3925 O O . THR B 1 105 ? -10.516 23.875 15.281 1 97.94 105 THR B O 1
ATOM 3928 N N . LEU B 1 106 ? -10.305 22.109 16.688 1 98.62 106 LEU B N 1
ATOM 3929 C CA . LEU B 1 106 ? -8.953 22.469 17.109 1 98.62 106 LEU B CA 1
ATOM 3930 C C . LEU B 1 106 ? -7.93 21.469 16.594 1 98.62 106 LEU B C 1
ATOM 3932 O O . LEU B 1 106 ? -8.023 20.281 16.875 1 98.62 106 LEU B O 1
ATOM 3936 N N . GLY B 1 107 ? -7 21.969 15.766 1 98.81 107 GLY B N 1
ATOM 3937 C CA . GLY B 1 107 ? -5.895 21.156 15.281 1 98.81 107 GLY B CA 1
ATOM 3938 C C . GLY B 1 107 ? -4.582 21.453 15.977 1 98.81 107 GLY B C 1
ATOM 3939 O O . GLY B 1 107 ? -4.234 22.609 16.188 1 98.81 107 GLY B O 1
ATOM 3940 N N . ILE B 1 108 ? -3.838 20.375 16.328 1 98.88 108 ILE B N 1
ATOM 3941 C CA . ILE B 1 108 ? -2.541 20.516 16.984 1 98.88 108 ILE B CA 1
ATOM 3942 C C . ILE B 1 108 ? -1.508 19.656 16.281 1 98.88 108 ILE B C 1
ATOM 3944 O O . ILE B 1 108 ? -1.646 18.422 16.234 1 98.88 108 ILE B O 1
ATOM 3948 N N . HIS B 1 109 ? -0.565 20.219 15.68 1 98.62 109 HIS B N 1
ATOM 3949 C CA . HIS B 1 109 ? 0.587 19.469 15.188 1 98.62 109 HIS B CA 1
ATOM 3950 C C . HIS B 1 109 ? 1.768 19.578 16.141 1 98.62 109 HIS B C 1
ATOM 3952 O O . HIS B 1 109 ? 2.299 20.672 16.359 1 98.62 109 HIS B O 1
ATOM 3958 N N . VAL B 1 110 ? 2.158 18.516 16.672 1 97.94 110 VAL B N 1
ATOM 3959 C CA . VAL B 1 110 ? 3.312 18.484 17.562 1 97.94 110 VAL B CA 1
ATOM 3960 C C . VAL B 1 110 ? 4.566 18.125 16.766 1 97.94 110 VAL B C 1
ATOM 3962 O O . VAL B 1 110 ? 4.824 16.938 16.516 1 97.94 110 VAL B O 1
ATOM 3965 N N . GLY B 1 111 ? 5.297 19.109 16.453 1 94.62 111 GLY B N 1
ATOM 3966 C CA . GLY B 1 111 ? 6.57 18.891 15.781 1 94.62 111 GLY B CA 1
ATOM 3967 C C . GLY B 1 111 ? 7.727 18.719 16.75 1 94.62 111 GLY B C 1
ATOM 3968 O O . GLY B 1 111 ? 7.566 18.891 17.953 1 94.62 111 GLY B O 1
ATOM 3969 N N . ALA B 1 112 ? 8.867 18.391 16.188 1 89.56 112 ALA B N 1
ATOM 3970 C CA . ALA B 1 112 ? 10.062 18.172 17 1 89.56 112 ALA B CA 1
ATOM 3971 C C . ALA B 1 112 ? 10.531 19.484 17.641 1 89.56 112 ALA B C 1
ATOM 3973 O O . ALA B 1 112 ? 10.977 19.484 18.797 1 89.56 112 ALA B O 1
ATOM 3974 N N . ALA B 1 113 ? 10.375 20.578 16.938 1 87.38 113 ALA B N 1
ATOM 3975 C CA . ALA B 1 113 ? 10.875 21.859 17.438 1 87.38 113 ALA B CA 1
ATOM 3976 C C . ALA B 1 113 ? 9.719 22.797 17.766 1 87.38 113 ALA B C 1
ATOM 3978 O O . ALA B 1 113 ? 9.812 23.594 18.703 1 87.38 113 ALA B O 1
ATOM 3979 N N . VAL B 1 114 ? 8.703 22.703 16.938 1 92.56 114 VAL B N 1
ATOM 3980 C CA . VAL B 1 114 ? 7.609 23.656 17.047 1 92.56 114 VAL B CA 1
ATOM 3981 C C . VAL B 1 114 ? 6.273 22.922 17.094 1 92.56 114 VAL B C 1
ATOM 3983 O O . VAL B 1 114 ? 6.074 21.938 16.375 1 92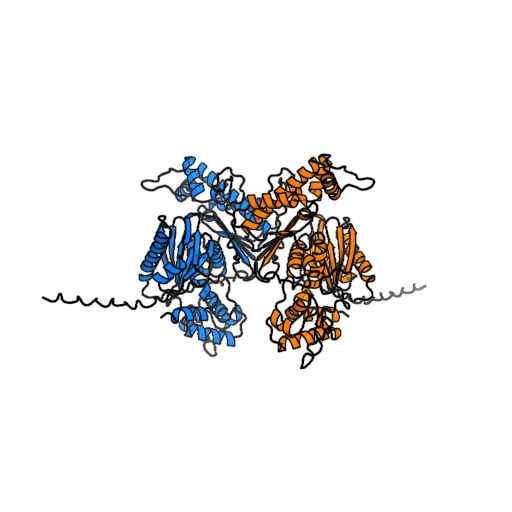.56 114 VAL B O 1
ATOM 3986 N N . THR B 1 115 ? 5.395 23.359 17.938 1 97.44 115 THR B N 1
ATOM 3987 C CA . THR B 1 115 ? 4.012 22.906 18 1 97.44 115 THR B CA 1
ATOM 3988 C C . THR B 1 115 ? 3.064 23.969 17.469 1 97.44 115 THR B C 1
ATOM 3990 O O . THR B 1 115 ? 3.102 25.125 17.906 1 97.44 115 THR B O 1
ATOM 3993 N N . LYS B 1 116 ? 2.307 23.578 16.453 1 98.19 116 LYS B N 1
ATOM 3994 C CA . LYS B 1 116 ? 1.314 24.469 15.859 1 98.19 116 LYS B CA 1
ATOM 3995 C C . LYS B 1 116 ? -0.09 24.141 16.359 1 98.19 116 LYS B C 1
ATOM 3997 O O . LYS B 1 116 ? -0.482 22.969 16.391 1 98.19 116 LYS B O 1
ATOM 4002 N N . ILE B 1 117 ? -0.819 25.125 16.828 1 98.75 117 ILE B N 1
ATOM 4003 C CA . ILE B 1 117 ? -2.209 25.016 17.25 1 98.75 117 ILE B CA 1
ATOM 4004 C C . ILE B 1 117 ? -3.092 25.906 16.375 1 98.75 117 ILE B C 1
ATOM 4006 O O . ILE B 1 117 ? -2.859 27.109 16.281 1 98.75 117 ILE B O 1
ATOM 4010 N N . VAL B 1 118 ? -4.117 25.297 15.758 1 98.62 118 VAL B N 1
ATOM 4011 C CA . VAL B 1 118 ? -4.914 26.062 14.812 1 98.62 118 VAL B CA 1
ATOM 4012 C C . VAL B 1 118 ? -6.398 25.797 15.039 1 98.62 118 VAL B C 1
ATOM 4014 O O . VAL B 1 118 ? -6.781 24.672 15.414 1 98.62 118 VAL B O 1
ATOM 4017 N N . ALA B 1 119 ? -7.184 26.812 14.891 1 98.56 119 ALA B N 1
ATOM 4018 C CA . ALA B 1 119 ? -8.633 26.672 14.82 1 98.56 119 ALA B CA 1
ATOM 4019 C C . ALA B 1 119 ? -9.109 26.625 13.367 1 98.56 119 ALA B C 1
ATOM 4021 O O . ALA B 1 119 ? -8.625 27.391 12.531 1 98.56 119 ALA B O 1
ATOM 4022 N N . ALA B 1 120 ? -10 25.703 13.07 1 97.62 120 ALA B N 1
ATOM 4023 C CA . ALA B 1 120 ? -10.523 25.578 11.711 1 97.62 120 ALA B CA 1
ATOM 4024 C C . ALA B 1 120 ? -12.039 25.469 11.719 1 97.62 120 ALA B C 1
ATOM 4026 O O . ALA B 1 120 ? -12.633 25 12.688 1 97.62 120 ALA B O 1
ATOM 4027 N N . ASP B 1 121 ? -12.648 25.953 10.656 1 96.69 121 ASP B N 1
ATOM 4028 C CA . ASP B 1 121 ? -14.086 25.719 10.508 1 96.69 121 ASP B CA 1
ATOM 4029 C C . ASP B 1 121 ? -14.352 24.328 9.906 1 96.69 121 ASP B C 1
ATOM 4031 O O . ASP B 1 121 ? -13.414 23.547 9.695 1 96.69 121 ASP B O 1
ATOM 4035 N N . LEU B 1 122 ? -15.57 24.047 9.625 1 96.62 122 LEU B N 1
ATOM 4036 C CA . LEU B 1 122 ? -15.945 22.688 9.242 1 96.62 122 LEU B CA 1
ATOM 4037 C C . LEU B 1 122 ? -15.57 22.406 7.793 1 96.62 122 LEU B C 1
ATOM 4039 O O . LEU B 1 122 ? -15.617 21.266 7.348 1 96.62 122 LEU B O 1
ATOM 4043 N N . ARG B 1 123 ? -15.18 23.453 7.043 1 94.88 123 ARG B N 1
ATOM 4044 C CA . ARG B 1 123 ? -14.727 23.281 5.672 1 94.88 123 ARG B CA 1
ATOM 4045 C C . ARG B 1 123 ? -13.227 23.016 5.625 1 94.88 123 ARG B C 1
ATOM 4047 O O . ARG B 1 123 ? -12.664 22.781 4.555 1 94.88 123 ARG B O 1
ATOM 4054 N N . GLY B 1 124 ? -12.57 23.094 6.766 1 95.31 124 GLY B N 1
ATOM 4055 C CA . GLY B 1 124 ? -11.133 22.875 6.828 1 95.31 124 GLY B CA 1
ATOM 4056 C C . GLY B 1 124 ? -10.336 24.156 6.648 1 95.31 124 GLY B C 1
ATOM 4057 O O . GLY B 1 124 ? -9.117 24.109 6.473 1 95.31 124 GLY B O 1
ATOM 4058 N N . ARG B 1 125 ? -10.992 25.266 6.703 1 94.69 125 ARG B N 1
ATOM 4059 C CA . ARG B 1 125 ? -10.297 26.547 6.605 1 94.69 125 ARG B CA 1
ATOM 4060 C C . ARG B 1 125 ? -9.734 26.969 7.961 1 94.69 125 ARG B C 1
ATOM 4062 O O . ARG B 1 125 ? -10.438 26.938 8.969 1 94.69 125 ARG B O 1
ATOM 4069 N N . ILE B 1 126 ? -8.531 27.359 7.926 1 96.44 126 ILE B N 1
ATOM 4070 C CA . ILE B 1 126 ? -7.891 27.797 9.156 1 96.44 126 ILE B CA 1
ATOM 4071 C C . ILE B 1 126 ? -8.344 29.219 9.492 1 96.44 126 ILE B C 1
ATOM 4073 O O . ILE B 1 126 ? -8.219 30.125 8.664 1 96.44 126 ILE B O 1
ATOM 4077 N N . LEU B 1 127 ? -8.844 29.422 10.633 1 97.12 127 LEU B N 1
ATOM 4078 C CA . LEU B 1 127 ? -9.352 30.703 11.117 1 97.12 127 LEU B CA 1
ATOM 4079 C C . LEU B 1 127 ? -8.258 31.469 11.859 1 97.12 127 LEU B C 1
ATOM 4081 O O . LEU B 1 127 ? -8.258 32.719 11.852 1 97.12 127 LEU B O 1
ATOM 4085 N N . GLY B 1 128 ? -7.449 30.828 12.523 1 97.25 128 GLY B N 1
ATOM 4086 C CA . GLY B 1 128 ? -6.355 31.359 13.312 1 97.25 128 GLY B CA 1
ATOM 4087 C C . GLY B 1 128 ? -5.434 30.297 13.867 1 97.25 128 GLY B C 1
ATOM 4088 O O . GLY B 1 128 ? -5.766 29.109 13.852 1 97.25 128 GLY B O 1
ATOM 4089 N N . GLY B 1 129 ? -4.254 30.781 14.234 1 97.5 129 GLY B N 1
ATOM 4090 C CA . GLY B 1 129 ? -3.279 29.828 14.742 1 97.5 129 GLY B CA 1
ATOM 4091 C C . GLY B 1 129 ? -2.242 30.469 15.656 1 97.5 129 GLY B C 1
ATOM 4092 O O . GLY B 1 129 ? -2.164 31.688 15.758 1 97.5 129 GLY B O 1
ATOM 4093 N N . LEU B 1 130 ? -1.587 29.609 16.359 1 96 130 LEU B N 1
ATOM 4094 C CA . LEU B 1 130 ? -0.464 29.984 17.219 1 96 130 LEU B CA 1
ATOM 4095 C C . LEU B 1 130 ? 0.631 28.922 17.156 1 96 130 LEU B C 1
ATOM 4097 O O . LEU B 1 130 ? 0.368 27.766 16.797 1 96 130 LEU B O 1
ATOM 4101 N N . ALA B 1 131 ? 1.847 29.344 17.375 1 96.75 131 ALA B N 1
ATOM 4102 C CA . ALA B 1 131 ? 2.994 28.453 17.453 1 96.75 131 ALA B CA 1
ATOM 4103 C C . ALA B 1 131 ? 3.711 28.578 18.797 1 96.75 131 ALA B C 1
ATOM 4105 O O . ALA B 1 131 ? 3.875 29.688 19.312 1 96.75 131 ALA B O 1
ATOM 4106 N N . ILE B 1 132 ? 4.059 27.484 19.359 1 96.5 132 ILE B N 1
ATOM 4107 C CA . ILE B 1 132 ? 4.898 27.469 20.547 1 96.5 132 ILE B CA 1
ATOM 4108 C C . ILE B 1 132 ? 6.094 26.547 20.328 1 96.5 132 ILE B C 1
ATOM 4110 O O . ILE B 1 132 ? 6.059 25.672 19.453 1 96.5 132 ILE B O 1
ATOM 4114 N N . ALA B 1 133 ? 7.164 26.797 21.094 1 94.06 133 ALA B N 1
ATOM 4115 C CA . ALA B 1 133 ? 8.258 25.828 21.078 1 94.06 133 ALA B CA 1
ATOM 4116 C C . ALA B 1 133 ? 7.816 24.5 21.672 1 94.06 133 ALA B C 1
ATOM 4118 O O . ALA B 1 133 ? 7.152 24.453 22.703 1 94.06 133 ALA B O 1
ATOM 4119 N N . THR B 1 134 ? 8.062 23.391 20.969 1 95.56 134 THR B N 1
ATOM 4120 C CA . THR B 1 134 ? 7.77 22.078 21.562 1 95.56 134 THR B CA 1
ATOM 4121 C C . THR B 1 134 ? 8.594 21.859 22.812 1 95.56 134 THR B C 1
ATOM 4123 O O . THR B 1 134 ? 9.828 21.891 22.781 1 95.56 134 THR B O 1
ATOM 4126 N N . PRO B 1 135 ? 7.922 21.625 23.938 1 93.81 135 PRO B N 1
ATOM 4127 C CA . PRO B 1 135 ? 8.688 21.438 25.172 1 93.81 135 PRO B CA 1
ATOM 4128 C C . PRO B 1 135 ? 9.617 20.219 25.109 1 93.81 135 PRO B C 1
ATOM 4130 O O . PRO B 1 135 ? 9.227 19.156 24.609 1 93.81 135 PRO B O 1
ATOM 4133 N N . GLN B 1 136 ? 10.812 20.359 25.625 1 90.31 136 GLN B N 1
ATOM 4134 C CA . GLN B 1 136 ? 11.82 19.297 25.578 1 90.31 136 GLN B CA 1
ATOM 4135 C C . GLN B 1 136 ? 12.047 18.703 26.953 1 90.31 136 GLN B C 1
ATOM 4137 O O . GLN B 1 136 ? 13.008 17.953 27.172 1 90.31 136 GLN B O 1
ATOM 4142 N N . THR B 1 137 ? 11.266 19.047 27.969 1 87.56 137 THR B N 1
ATOM 4143 C CA . THR B 1 137 ? 11.5 18.703 29.359 1 87.56 137 THR B CA 1
ATOM 4144 C C . THR B 1 137 ? 10.672 17.484 29.766 1 87.56 137 THR B C 1
ATOM 4146 O O . THR B 1 137 ? 10.078 17.453 30.844 1 87.56 137 THR B O 1
ATOM 4149 N N . GLY B 1 138 ? 10.609 16.438 29 1 92.19 138 GLY B N 1
ATOM 4150 C CA . GLY B 1 138 ? 9.906 15.219 29.359 1 92.19 138 GLY B CA 1
ATOM 4151 C C . GLY B 1 138 ? 8.492 15.164 28.812 1 92.19 138 GLY B C 1
ATOM 4152 O O . GLY B 1 138 ? 7.84 16.188 28.656 1 92.19 138 GLY B O 1
ATOM 4153 N N . GLN B 1 139 ? 7.949 13.984 28.719 1 95.94 139 GLN B N 1
ATOM 4154 C CA . GLN B 1 139 ? 6.695 13.797 28 1 95.94 139 GLN B CA 1
ATOM 4155 C C . GLN B 1 139 ? 5.508 14.281 28.812 1 95.94 139 GLN B C 1
ATOM 4157 O O . GLN B 1 139 ? 4.539 14.805 28.266 1 95.94 139 GLN B O 1
ATOM 4162 N N . GLU B 1 140 ? 5.531 14.117 30.156 1 96.12 140 GLU B N 1
ATOM 4163 C CA . GLU B 1 140 ? 4.41 14.555 30.969 1 96.12 140 GLU B CA 1
ATOM 4164 C C . GLU B 1 140 ? 4.262 16.078 30.953 1 96.12 140 GLU B C 1
ATOM 4166 O O . GLU B 1 140 ? 3.164 16.594 30.75 1 96.12 140 GLU B O 1
ATOM 4171 N N . PHE B 1 141 ? 5.395 16.672 31.156 1 96.25 141 PHE B N 1
ATOM 4172 C CA . PHE B 1 141 ? 5.402 18.125 31.109 1 96.25 141 PHE B CA 1
ATOM 4173 C C . PHE B 1 141 ? 5.023 18.625 29.703 1 96.25 141 PHE B C 1
ATOM 4175 O O . PHE B 1 141 ? 4.242 19.562 29.562 1 96.25 141 PHE B O 1
ATOM 4182 N N . ALA B 1 142 ? 5.516 18.047 28.703 1 97.38 142 ALA B N 1
ATOM 4183 C CA . ALA B 1 142 ? 5.27 18.453 27.328 1 97.38 142 ALA B CA 1
ATOM 4184 C C . ALA B 1 142 ? 3.791 18.312 26.969 1 97.38 142 ALA B C 1
ATOM 4186 O O . ALA B 1 142 ? 3.186 19.25 26.438 1 97.38 142 ALA B O 1
ATOM 4187 N N . THR B 1 143 ? 3.201 17.156 27.297 1 97.62 143 THR B N 1
ATOM 4188 C CA . THR B 1 143 ? 1.8 16.922 26.969 1 97.62 143 THR B CA 1
ATOM 4189 C C . THR B 1 143 ? 0.896 17.906 27.703 1 97.62 143 THR B C 1
ATOM 4191 O O . THR B 1 143 ? -0.052 18.438 27.141 1 97.62 143 THR B O 1
ATOM 4194 N N . THR B 1 144 ? 1.228 18.141 28.922 1 97.56 144 THR B N 1
ATOM 4195 C CA . THR B 1 144 ? 0.44 19.062 29.734 1 97.56 144 THR B CA 1
ATOM 4196 C C . THR B 1 144 ? 0.567 20.5 29.188 1 97.56 144 THR B C 1
ATOM 4198 O O . THR B 1 144 ? -0.426 21.219 29.094 1 97.56 144 THR B O 1
ATOM 4201 N N . THR B 1 145 ? 1.768 20.859 28.875 1 97.94 145 THR B N 1
ATOM 4202 C CA . THR B 1 145 ? 2.014 22.203 28.344 1 97.94 145 THR B CA 1
ATOM 4203 C C . THR B 1 145 ? 1.263 22.406 27.031 1 97.94 145 THR B C 1
ATOM 4205 O O . THR B 1 145 ? 0.642 23.453 26.828 1 97.94 145 THR B O 1
ATOM 4208 N N . VAL B 1 146 ? 1.293 21.469 26.172 1 98.12 146 VAL B N 1
ATOM 4209 C CA . VAL B 1 146 ? 0.582 21.547 24.906 1 98.12 146 VAL B CA 1
ATOM 4210 C C . VAL B 1 146 ? -0.92 21.656 25.156 1 98.12 146 VAL B C 1
ATOM 4212 O O . VAL B 1 146 ? -1.597 22.5 24.547 1 98.12 146 VAL B O 1
ATOM 4215 N N . ALA B 1 147 ? -1.396 20.875 26.078 1 98.12 147 ALA B N 1
ATOM 4216 C CA . ALA B 1 147 ? -2.826 20.859 26.391 1 98.12 147 ALA B CA 1
ATOM 4217 C C . ALA B 1 147 ? -3.273 22.203 26.953 1 98.12 147 ALA B C 1
ATOM 4219 O O . ALA B 1 147 ? -4.312 22.734 26.562 1 98.12 147 ALA B O 1
ATOM 4220 N N . ARG B 1 148 ? -2.521 22.734 27.812 1 98.25 148 ARG B N 1
ATOM 4221 C CA . ARG B 1 148 ? -2.871 24 28.438 1 98.25 148 ARG B CA 1
ATOM 4222 C C . ARG B 1 148 ? -2.787 25.141 27.438 1 98.25 148 ARG B C 1
ATOM 4224 O O . ARG B 1 148 ? -3.607 26.062 27.469 1 98.25 148 ARG B O 1
ATOM 4231 N N . SER B 1 149 ? -1.807 25.094 26.609 1 98.44 149 SER B N 1
ATOM 4232 C CA . SER B 1 149 ? -1.696 26.094 25.547 1 98.44 149 SER B CA 1
ATOM 4233 C C . SER B 1 149 ? -2.887 26.031 24.594 1 98.44 149 SER B C 1
ATOM 4235 O O . SER B 1 149 ? -3.416 27.062 24.188 1 98.44 149 SER B O 1
ATOM 4237 N N . ALA B 1 150 ? -3.27 24.859 24.312 1 98.5 150 ALA B N 1
ATOM 4238 C CA . ALA B 1 150 ? -4.426 24.641 23.438 1 98.5 150 ALA B CA 1
ATOM 4239 C C . ALA B 1 150 ? -5.699 25.188 24.078 1 98.5 150 ALA B C 1
ATOM 4241 O O . ALA B 1 150 ? -6.516 25.828 23.406 1 98.5 150 ALA B O 1
ATOM 4242 N N . LYS B 1 151 ? -5.859 24.938 25.344 1 98.12 151 LYS B N 1
ATOM 4243 C CA . LYS B 1 151 ? -7.031 25.422 26.062 1 98.12 151 LYS B CA 1
ATOM 4244 C C . LYS B 1 151 ? -7.07 26.938 26.094 1 98.12 151 LYS B C 1
ATOM 4246 O O . LYS B 1 151 ? -8.117 27.547 25.844 1 98.12 151 LYS B O 1
ATOM 4251 N N . ALA B 1 152 ? -5.914 27.5 26.359 1 97.94 152 ALA B N 1
ATOM 4252 C CA . ALA B 1 152 ? -5.828 28.953 26.391 1 97.94 152 ALA B CA 1
ATOM 4253 C C . ALA B 1 152 ? -6.172 29.547 25.016 1 97.94 152 ALA B C 1
ATOM 4255 O O . ALA B 1 152 ? -6.863 30.562 24.938 1 97.94 152 ALA B O 1
ATOM 4256 N N . PHE B 1 153 ? -5.746 28.953 23.984 1 98 153 PHE B N 1
ATOM 4257 C CA . PHE B 1 153 ? -6.023 29.391 22.625 1 98 153 PHE B CA 1
ATOM 4258 C C . PHE B 1 153 ? -7.504 29.234 22.297 1 98 153 PHE B C 1
ATOM 4260 O O . PHE B 1 153 ? -8.109 30.125 21.688 1 98 153 PHE B O 1
ATOM 4267 N N . LEU B 1 154 ? -8.023 28.141 22.703 1 96.75 154 LEU B N 1
ATOM 4268 C CA . LEU B 1 154 ? -9.43 27.844 22.438 1 96.75 154 LEU B CA 1
ATOM 4269 C C . LEU B 1 154 ? -10.336 28.891 23.094 1 96.75 154 LEU B C 1
ATOM 4271 O O . LEU B 1 154 ? -11.383 29.234 22.547 1 96.75 154 LEU B O 1
ATOM 4275 N N . GLN B 1 155 ? -9.961 29.422 24.203 1 95.19 155 GLN B N 1
ATOM 4276 C CA . GLN B 1 155 ? -10.758 30.359 24.984 1 95.19 155 GLN B CA 1
ATOM 4277 C C . GLN B 1 155 ? -10.883 31.719 24.266 1 95.19 155 GLN B C 1
ATOM 4279 O O . GLN B 1 155 ? -11.727 32.531 24.625 1 95.19 155 GLN B O 1
ATOM 4284 N N . ARG B 1 156 ? -10.156 31.875 23.266 1 93.69 156 ARG B N 1
ATOM 4285 C CA . ARG B 1 156 ? -10.211 33.125 22.5 1 93.69 156 ARG B CA 1
ATOM 4286 C C . ARG B 1 156 ? -11.398 33.125 21.531 1 93.69 156 ARG B C 1
ATOM 4288 O O . ARG B 1 156 ? -11.758 34.156 20.984 1 93.69 156 ARG B O 1
ATOM 4295 N N . TRP B 1 157 ? -11.891 31.953 21.328 1 93.81 157 TRP B N 1
ATOM 4296 C CA . TRP B 1 157 ? -12.953 31.797 20.344 1 93.81 157 TRP B CA 1
ATOM 4297 C C . TRP B 1 157 ? -14.32 31.703 21.016 1 93.81 157 TRP B C 1
ATOM 4299 O O . TRP B 1 157 ? -14.789 30.594 21.312 1 93.81 157 TRP B O 1
ATOM 4309 N N . HIS B 1 158 ? -14.969 32.812 21.188 1 91.38 158 HIS B N 1
ATOM 4310 C CA . HIS B 1 158 ? -16.203 32.844 21.984 1 91.38 158 HIS B CA 1
ATOM 4311 C C . HIS B 1 158 ? -17.438 32.719 21.094 1 91.38 158 HIS B C 1
ATOM 4313 O O . HIS B 1 158 ? -18.516 32.344 21.562 1 91.38 158 HIS B O 1
ATOM 4319 N N . ARG B 1 159 ? -17.297 32.875 19.844 1 92.5 159 ARG B N 1
ATOM 4320 C CA . ARG B 1 159 ? -18.469 32.938 18.969 1 92.5 159 ARG B CA 1
ATOM 4321 C C . ARG B 1 159 ? -18.75 31.578 18.344 1 92.5 159 ARG B C 1
ATOM 4323 O O . ARG B 1 159 ? -19.812 31.375 17.75 1 92.5 159 ARG B O 1
ATOM 4330 N N . ARG B 1 160 ? -17.844 30.641 18.438 1 94.62 160 ARG B N 1
ATOM 4331 C CA . ARG B 1 160 ? -17.984 29.328 17.828 1 94.62 160 ARG B CA 1
ATOM 4332 C C . ARG B 1 160 ? -17.875 28.234 18.875 1 94.62 160 ARG B C 1
ATOM 4334 O O . ARG B 1 160 ? -17.062 28.328 19.812 1 94.62 160 ARG B O 1
ATOM 4341 N N . LYS B 1 161 ? -18.625 27.219 18.719 1 95.19 161 LYS B N 1
ATOM 4342 C CA . LYS B 1 161 ? -18.562 26.062 19.609 1 95.19 161 LYS B CA 1
ATOM 4343 C C . LYS B 1 161 ? -17.516 25.062 19.141 1 95.19 161 LYS B C 1
ATOM 4345 O O . LYS B 1 161 ? -17.562 24.594 18 1 95.19 161 LYS B O 1
ATOM 4350 N N . PRO B 1 162 ? -16.547 24.703 19.969 1 96.38 162 PRO B N 1
ATOM 4351 C CA . PRO B 1 162 ? -15.586 23.672 19.594 1 96.38 162 PRO B CA 1
ATOM 4352 C C . PRO B 1 162 ? -16.188 22.281 19.578 1 96.38 162 PRO B C 1
ATOM 4354 O O . PRO B 1 162 ? -16.922 21.906 20.5 1 96.38 162 PRO B O 1
ATOM 4357 N N . LEU B 1 163 ? -15.852 21.484 18.516 1 95.81 163 LEU B N 1
ATOM 4358 C CA . LEU B 1 163 ? -16.484 20.172 18.375 1 95.81 163 LEU B CA 1
ATOM 4359 C C . LEU B 1 163 ? -15.477 19.062 18.656 1 95.81 163 LEU B C 1
ATOM 4361 O O . LEU B 1 163 ? -15.852 18 19.156 1 95.81 163 LEU B O 1
ATOM 4365 N N . TRP B 1 164 ? -14.312 19.281 18.234 1 97.38 164 TRP B N 1
ATOM 4366 C CA . TRP B 1 164 ? -13.367 18.188 18.172 1 97.38 164 TRP B CA 1
ATOM 4367 C C . TRP B 1 164 ? -11.93 18.703 18.172 1 97.38 164 TRP B C 1
ATOM 4369 O O . TRP B 1 164 ? -11.656 19.797 17.672 1 97.38 164 TRP B O 1
ATOM 4379 N N . ALA B 1 165 ? -11.055 18 18.812 1 98.38 165 ALA B N 1
ATOM 4380 C CA . ALA B 1 165 ? -9.625 18.281 18.719 1 98.38 165 ALA B CA 1
ATOM 4381 C C . ALA B 1 165 ? -8.883 17.172 18 1 98.38 165 ALA B C 1
ATOM 4383 O O . ALA B 1 165 ? -9.195 15.992 18.172 1 98.38 165 ALA B O 1
ATOM 4384 N N . GLY B 1 166 ? -7.98 17.531 17.141 1 98.75 166 GLY B N 1
ATOM 4385 C CA . GLY B 1 166 ? -7.133 16.594 16.422 1 98.75 166 GLY B CA 1
ATOM 4386 C C . GLY B 1 166 ? -5.652 16.875 16.609 1 98.75 166 GLY B C 1
ATOM 4387 O O . GLY B 1 166 ? -5.211 18.016 16.516 1 98.75 166 GLY B O 1
ATOM 4388 N N . VAL B 1 167 ? -4.902 15.82 16.844 1 98.81 167 VAL B N 1
ATOM 4389 C CA . VAL B 1 167 ? -3.459 15.914 17.016 1 98.81 167 VAL B CA 1
ATOM 4390 C C . VAL B 1 167 ? -2.752 15.133 15.914 1 98.81 167 VAL B C 1
ATOM 4392 O O . VAL B 1 167 ? -3.041 13.953 15.695 1 98.81 167 VAL B O 1
ATOM 4395 N N . ALA B 1 168 ? -1.93 15.797 15.18 1 98.12 168 ALA B N 1
ATOM 4396 C CA . ALA B 1 168 ? -0.994 15.148 14.266 1 98.12 168 ALA B CA 1
ATOM 4397 C C . ALA B 1 168 ? 0.427 15.18 14.82 1 98.12 168 ALA B C 1
ATOM 4399 O O . ALA B 1 168 ? 0.939 16.234 15.18 1 98.12 168 ALA B O 1
ATOM 4400 N N . ILE B 1 169 ? 1.044 14.039 14.891 1 96.44 169 ILE B N 1
ATOM 4401 C CA . ILE B 1 169 ? 2.352 13.969 15.531 1 96.44 169 ILE B CA 1
ATOM 4402 C C . ILE B 1 169 ? 3.178 12.852 14.898 1 96.44 169 ILE B C 1
ATOM 4404 O O . ILE B 1 169 ? 2.627 11.852 14.43 1 96.44 169 ILE B O 1
ATOM 4408 N N . GLY B 1 170 ? 4.477 13.078 14.852 1 91.38 170 GLY B N 1
ATOM 4409 C CA . GLY B 1 170 ? 5.367 12.023 14.398 1 91.38 170 GLY B CA 1
ATOM 4410 C C . GLY B 1 170 ? 5.488 10.875 15.383 1 91.38 170 GLY B C 1
ATOM 4411 O O . GLY B 1 170 ? 4.906 10.922 16.469 1 91.38 170 GLY B O 1
ATOM 4412 N N . GLY B 1 171 ? 6.219 9.828 14.945 1 88.06 171 GLY B N 1
ATOM 4413 C CA . GLY B 1 171 ? 6.41 8.664 15.789 1 88.06 171 GLY B CA 1
ATOM 4414 C C . GLY B 1 171 ? 5.363 7.586 15.57 1 88.06 171 GLY B C 1
ATOM 4415 O O . GLY B 1 171 ? 4.75 7.516 14.5 1 88.06 171 GLY B O 1
ATOM 4416 N N . ARG B 1 172 ? 5.309 6.691 16.578 1 87.69 172 ARG B N 1
ATOM 4417 C CA . ARG B 1 172 ? 4.32 5.621 16.547 1 87.69 172 ARG B CA 1
ATOM 4418 C C . ARG B 1 172 ? 3.084 5.988 17.359 1 87.69 172 ARG B C 1
ATOM 4420 O O . ARG B 1 172 ? 3.176 6.215 18.562 1 87.69 172 ARG B O 1
ATOM 4427 N N . VAL B 1 173 ? 1.97 6.012 16.703 1 92.88 173 VAL B N 1
ATOM 4428 C CA . VAL B 1 173 ? 0.719 6.438 17.328 1 92.88 173 VAL B CA 1
ATOM 4429 C C . VAL B 1 173 ? -0.246 5.258 17.406 1 92.88 173 VAL B C 1
ATOM 4431 O O . VAL B 1 173 ? -0.462 4.555 16.422 1 92.88 173 VAL B O 1
ATOM 4434 N N . ASP B 1 174 ? -0.72 4.988 18.562 1 91.5 174 ASP B N 1
ATOM 4435 C CA . ASP B 1 174 ? -1.904 4.145 18.688 1 91.5 174 ASP B CA 1
ATOM 4436 C C . ASP B 1 174 ? -3.182 4.965 18.531 1 91.5 174 ASP B C 1
ATOM 4438 O O . ASP B 1 174 ? -3.562 5.715 19.422 1 91.5 174 ASP B O 1
ATOM 4442 N N . PRO B 1 175 ? -3.793 4.805 17.406 1 90.94 175 PRO B N 1
ATOM 4443 C CA . PRO B 1 175 ? -4.91 5.711 17.125 1 90.94 175 PRO B CA 1
ATOM 4444 C C . PRO B 1 175 ? -6.109 5.469 18.047 1 90.94 175 PRO B C 1
ATOM 4446 O O . PRO B 1 175 ? -6.98 6.332 18.172 1 90.94 175 PRO B O 1
ATOM 4449 N N . VAL B 1 176 ? -6.242 4.379 18.688 1 91.62 176 VAL B N 1
ATOM 4450 C CA . VAL B 1 176 ? -7.379 4.039 19.531 1 91.62 176 VAL B CA 1
ATOM 4451 C C . VAL B 1 176 ? -7.203 4.68 20.922 1 91.62 176 VAL B C 1
ATOM 4453 O O . VAL B 1 176 ? -8.148 5.246 21.469 1 91.62 176 VAL B O 1
ATOM 4456 N N . THR B 1 177 ? -5.977 4.668 21.406 1 94 177 THR B N 1
ATOM 4457 C CA . THR B 1 177 ? -5.742 5.156 22.766 1 94 177 THR B CA 1
ATOM 4458 C C . THR B 1 177 ? -5.152 6.562 22.734 1 94 177 THR B C 1
ATOM 4460 O O . THR B 1 177 ? -5.172 7.27 23.75 1 94 177 THR B O 1
ATOM 4463 N N . GLY B 1 178 ? -4.562 6.914 21.641 1 95.06 178 GLY B N 1
ATOM 4464 C CA . GLY B 1 178 ? -3.877 8.195 21.547 1 95.06 178 GLY B CA 1
ATOM 4465 C C . GLY B 1 178 ? -2.512 8.188 22.203 1 95.06 178 GLY B C 1
ATOM 4466 O O . GLY B 1 178 ? -1.986 9.242 22.562 1 95.06 178 GLY B O 1
ATOM 4467 N N . VAL B 1 179 ? -1.991 7.008 22.469 1 96.06 179 VAL B N 1
ATOM 4468 C CA . VAL B 1 179 ? -0.668 6.852 23.062 1 96.06 179 VAL B CA 1
ATOM 4469 C C . VAL B 1 179 ? 0.402 6.957 21.969 1 96.06 179 VAL B C 1
ATOM 4471 O O . VAL B 1 179 ? 0.223 6.445 20.859 1 96.06 179 VAL B O 1
ATOM 4474 N N . VAL B 1 180 ? 1.544 7.668 22.312 1 95.31 180 VAL B N 1
ATOM 4475 C CA . VAL B 1 180 ? 2.539 7.957 21.281 1 95.31 180 VAL B CA 1
ATOM 4476 C C . VAL B 1 180 ? 3.932 7.602 21.797 1 95.31 180 VAL B C 1
ATOM 4478 O O . VAL B 1 180 ? 4.285 7.93 22.922 1 95.31 180 VAL B O 1
ATOM 4481 N N . ASP B 1 181 ? 4.68 6.879 20.984 1 92.44 181 ASP B N 1
ATOM 4482 C CA . ASP B 1 181 ? 6.129 6.766 21.109 1 92.44 181 ASP B CA 1
ATOM 4483 C C . ASP B 1 181 ? 6.832 7.66 20.094 1 92.44 181 ASP B C 1
ATOM 4485 O O . ASP B 1 181 ? 6.551 7.586 18.891 1 92.44 181 ASP B O 1
ATOM 4489 N N . HIS B 1 182 ? 7.613 8.547 20.516 1 92 182 HIS B N 1
ATOM 4490 C CA . HIS B 1 182 ? 8.297 9.508 19.656 1 92 182 HIS B CA 1
ATOM 4491 C C . HIS B 1 182 ? 9.781 9.586 19.984 1 92 182 HIS B C 1
ATOM 4493 O O . HIS B 1 182 ? 10.188 10.383 20.844 1 92 182 HIS B O 1
ATOM 4499 N N . PRO B 1 183 ? 10.641 8.961 19.219 1 85.12 183 PRO B N 1
ATOM 4500 C CA . PRO B 1 183 ? 12.062 8.875 19.547 1 85.12 183 PRO B CA 1
ATOM 4501 C C . PRO B 1 183 ? 12.742 10.242 19.594 1 85.12 183 PRO B C 1
ATOM 4503 O O . PRO B 1 183 ? 13.523 10.523 20.5 1 85.12 183 PRO B O 1
ATOM 4506 N N . LYS B 1 184 ? 12.438 11.109 18.703 1 86.12 184 LYS B N 1
ATOM 4507 C CA . LYS B 1 184 ? 13.086 12.414 18.672 1 86.12 184 LYS B CA 1
ATOM 4508 C C . LYS B 1 184 ? 12.719 13.25 19.891 1 86.12 184 LYS B C 1
ATOM 4510 O O . LYS B 1 184 ? 13.523 14.047 20.359 1 86.12 184 LYS B O 1
ATOM 4515 N N . LEU B 1 185 ? 11.508 13.078 20.375 1 92.81 185 LEU B N 1
ATOM 4516 C CA . LEU B 1 185 ? 11.047 13.797 21.547 1 92.81 185 LEU B CA 1
ATOM 4517 C C . LEU B 1 185 ? 11.312 12.984 22.812 1 92.81 185 LEU B C 1
ATOM 4519 O O . LEU B 1 185 ? 11.031 13.445 23.922 1 92.81 185 LEU B O 1
ATOM 4523 N N . GLU B 1 186 ? 11.766 11.797 22.625 1 93.44 186 GLU B N 1
ATOM 4524 C CA . GLU B 1 186 ? 12.016 10.852 23.719 1 93.44 186 GLU B CA 1
ATOM 4525 C C . GLU B 1 186 ? 10.734 10.539 24.484 1 93.44 186 GLU B C 1
ATOM 4527 O O . GLU B 1 186 ? 10.727 10.523 25.703 1 93.44 186 GLU B O 1
ATOM 4532 N N . TRP B 1 187 ? 9.664 10.508 23.812 1 95.75 187 TRP B N 1
ATOM 4533 C CA . TRP B 1 187 ? 8.383 10.094 24.375 1 95.75 187 TRP B CA 1
ATOM 4534 C C . TRP B 1 187 ? 8.234 8.578 24.344 1 95.75 187 TRP B C 1
ATOM 4536 O O . TRP B 1 187 ? 8.547 7.945 23.328 1 95.75 187 TRP B O 1
ATOM 4546 N N . GLN B 1 188 ? 7.863 8.016 25.406 1 95.75 188 GLN B N 1
ATOM 4547 C CA . GLN B 1 188 ? 7.543 6.598 25.531 1 95.75 188 GLN B CA 1
ATOM 4548 C C . GLN B 1 188 ? 6.184 6.398 26.188 1 95.75 188 GLN B C 1
ATOM 4550 O O . GLN B 1 188 ? 6.027 6.66 27.391 1 95.75 188 GLN B O 1
ATOM 4555 N N . GLY B 1 189 ? 5.281 5.973 25.391 1 96.25 189 GLY B N 1
ATOM 4556 C CA . GLY B 1 189 ? 3.939 5.762 25.922 1 96.25 189 GLY B CA 1
ATOM 4557 C C . GLY B 1 189 ? 3.271 7.043 26.375 1 96.25 189 GLY B C 1
ATOM 4558 O O . GLY B 1 189 ? 2.57 7.055 27.391 1 96.25 189 GLY B O 1
ATOM 4559 N N . ALA B 1 190 ? 3.537 8.117 25.719 1 97.38 190 ALA B N 1
ATOM 4560 C CA . ALA B 1 190 ? 2.967 9.406 26.109 1 97.38 190 ALA B CA 1
ATOM 4561 C C . ALA B 1 190 ? 1.454 9.422 25.906 1 97.38 190 ALA B C 1
ATOM 4563 O O . ALA B 1 190 ? 0.966 9.086 24.812 1 97.38 190 ALA B O 1
ATOM 4564 N N . GLN B 1 191 ? 0.688 9.812 26.859 1 97 191 GLN B N 1
ATOM 4565 C CA . GLN B 1 191 ? -0.771 9.781 26.828 1 97 191 GLN B CA 1
ATOM 4566 C C . GLN B 1 191 ? -1.347 11.102 26.344 1 97 191 GLN B C 1
ATOM 4568 O O . GLN B 1 191 ? -2.232 11.672 26.984 1 97 191 GLN B O 1
ATOM 4573 N N . ILE B 1 192 ? -0.932 11.516 25.234 1 97.62 192 ILE B N 1
ATOM 4574 C CA . ILE B 1 192 ? -1.294 12.844 24.75 1 97.62 192 ILE B CA 1
ATOM 4575 C C . ILE B 1 192 ? -2.797 12.906 24.484 1 97.62 192 ILE B C 1
ATOM 4577 O O . ILE B 1 192 ? -3.438 13.93 24.75 1 97.62 192 ILE B O 1
ATOM 4581 N N . GLY B 1 193 ? -3.381 11.844 23.984 1 97.75 193 GLY B N 1
ATOM 4582 C CA . GLY B 1 193 ? -4.816 11.828 23.75 1 97.75 193 GLY B CA 1
ATOM 4583 C C . GLY B 1 193 ? -5.621 12.039 25.016 1 97.75 193 GLY B C 1
ATOM 4584 O O . GLY B 1 193 ? -6.484 12.914 25.078 1 97.75 193 GLY B O 1
ATOM 4585 N N . ALA B 1 194 ? -5.332 11.289 26.031 1 96.75 194 ALA B N 1
ATOM 4586 C CA . ALA B 1 194 ? -6.059 11.359 27.297 1 96.75 194 ALA B CA 1
ATOM 4587 C C . ALA B 1 194 ? -5.871 12.719 27.969 1 96.75 194 ALA B C 1
ATOM 4589 O O . ALA B 1 194 ? -6.828 13.297 28.484 1 96.75 194 ALA B O 1
ATOM 4590 N N . VAL B 1 195 ? -4.652 13.203 27.969 1 97.56 195 VAL B N 1
ATOM 4591 C CA . VAL B 1 195 ? -4.344 14.484 28.594 1 97.56 195 VAL B CA 1
ATOM 4592 C C . VAL B 1 195 ? -5.121 15.602 27.906 1 97.56 195 VAL B C 1
ATOM 4594 O O . VAL B 1 195 ? -5.754 16.422 28.578 1 97.56 195 VAL B O 1
ATOM 4597 N N . LEU B 1 196 ? -5.117 15.617 26.609 1 97.81 196 LEU B N 1
ATOM 4598 C CA . LEU B 1 196 ? -5.84 16.641 25.859 1 97.81 196 LEU B CA 1
ATOM 4599 C C . LEU B 1 196 ? -7.344 16.516 26.078 1 97.81 196 LEU B C 1
ATOM 4601 O O . LEU B 1 196 ? -8.039 17.516 26.219 1 97.81 196 LEU B O 1
ATOM 4605 N N . GLY B 1 197 ? -7.809 15.305 26.062 1 96.38 197 GLY B N 1
ATOM 4606 C CA . GLY B 1 197 ? -9.227 15.086 26.312 1 96.38 197 GLY B CA 1
ATOM 4607 C C . GLY B 1 197 ? -9.68 15.648 27.656 1 96.38 197 GLY B C 1
ATOM 4608 O O . GLY B 1 197 ? -10.734 16.281 27.734 1 96.38 197 GLY B O 1
ATOM 4609 N N . GLU B 1 198 ? -8.906 15.43 28.625 1 95.38 198 GLU B N 1
ATOM 4610 C CA . GLU B 1 198 ? -9.227 15.898 29.969 1 95.38 198 GLU B CA 1
ATOM 4611 C C . GLU B 1 198 ? -9.188 17.422 30.047 1 95.38 198 GLU B C 1
ATOM 4613 O O . GLU B 1 198 ? -10.102 18.031 30.609 1 95.38 198 GLU B O 1
ATOM 4618 N N . VAL B 1 199 ? -8.227 17.969 29.484 1 96.75 199 VAL B N 1
ATOM 4619 C CA . VAL B 1 199 ? -7.992 19.406 29.625 1 96.75 199 VAL B CA 1
ATOM 4620 C C . VAL B 1 199 ? -8.977 20.188 28.75 1 96.75 199 VAL B C 1
ATOM 4622 O O . VAL B 1 199 ? -9.523 21.203 29.172 1 96.75 199 VAL B O 1
ATOM 4625 N N . LEU B 1 200 ? -9.258 19.688 27.562 1 96.31 200 LEU B N 1
ATOM 4626 C CA . LEU B 1 200 ? -10.078 20.422 26.609 1 96.31 200 LEU B CA 1
ATOM 4627 C C . LEU B 1 200 ? -11.555 20.078 26.781 1 96.31 200 LEU B C 1
ATOM 4629 O O . LEU B 1 200 ? -12.43 20.812 26.312 1 96.31 200 LEU B O 1
ATOM 4633 N N . GLU B 1 201 ? -11.758 18.922 27.344 1 94.31 201 GLU B N 1
ATOM 4634 C CA . GLU B 1 201 ? -13.117 18.406 27.5 1 94.31 201 GLU B CA 1
ATOM 4635 C C . GLU B 1 201 ? -13.812 18.281 26.141 1 94.31 201 GLU B C 1
ATOM 4637 O O . GLU B 1 201 ? -14.953 18.719 25.969 1 94.31 201 GLU B O 1
ATOM 4642 N N . LEU B 1 202 ? -13.094 17.812 25.156 1 95.5 202 LEU B N 1
ATOM 4643 C CA . LEU B 1 202 ? -13.539 17.516 23.797 1 95.5 202 LEU B CA 1
ATOM 4644 C C . LEU B 1 202 ? -13.125 16.109 23.391 1 95.5 202 LEU B C 1
ATOM 4646 O O . LEU B 1 202 ? -12.156 15.562 23.922 1 95.5 202 LEU B O 1
ATOM 4650 N N . PRO B 1 203 ? -13.914 15.508 22.484 1 96.31 203 PRO B N 1
ATOM 4651 C CA . PRO B 1 203 ? -13.328 14.328 21.844 1 96.31 203 PRO B CA 1
ATOM 4652 C C . PRO B 1 203 ? -12 14.641 21.156 1 96.31 203 PRO B C 1
ATOM 4654 O O . PRO B 1 203 ? -11.836 15.719 20.562 1 96.31 203 PRO B O 1
ATOM 4657 N N . VAL B 1 204 ? -11.07 13.68 21.266 1 98 204 VAL B N 1
ATOM 4658 C CA . VAL B 1 204 ? -9.734 13.898 20.719 1 98 204 VAL B CA 1
ATOM 4659 C C . VAL B 1 204 ? -9.359 12.75 19.781 1 98 204 VAL B C 1
ATOM 4661 O O . VAL B 1 204 ? -9.594 11.586 20.109 1 98 204 VAL B O 1
ATOM 4664 N N . SER B 1 205 ? -8.891 13.062 18.641 1 98.38 205 SER B N 1
ATOM 4665 C CA . SER B 1 205 ? -8.25 12.094 17.75 1 98.38 205 SER B CA 1
ATOM 4666 C C . SER B 1 205 ? -6.754 12.367 17.625 1 98.38 205 SER B C 1
ATOM 4668 O O . SER B 1 205 ? -6.332 13.523 17.562 1 98.38 205 SER B O 1
ATOM 4670 N N . VAL B 1 206 ? -5.953 11.336 17.594 1 97.94 206 VAL B N 1
ATOM 4671 C CA . VAL B 1 206 ? -4.508 11.43 17.406 1 97.94 206 VAL B CA 1
ATOM 4672 C C . VAL B 1 206 ? -4.082 10.602 16.203 1 97.94 206 VAL B C 1
ATOM 4674 O O . VAL B 1 206 ? -4.469 9.438 16.062 1 97.94 206 VAL B O 1
ATOM 4677 N N . ALA B 1 207 ? -3.326 11.234 15.312 1 96.5 207 ALA B N 1
ATOM 4678 C CA . ALA B 1 207 ? -2.908 10.578 14.078 1 96.5 207 ALA B CA 1
ATOM 4679 C C . ALA B 1 207 ? -1.411 10.75 13.844 1 96.5 207 ALA B C 1
ATOM 4681 O O . ALA B 1 207 ? -0.821 11.742 14.273 1 96.5 207 ALA B O 1
ATOM 4682 N N . PRO B 1 208 ? -0.776 9.766 13.141 1 94.56 208 PRO B N 1
ATOM 4683 C CA . PRO B 1 208 ? 0.562 10.047 12.609 1 94.56 208 PRO B CA 1
ATOM 4684 C C . PRO B 1 208 ? 0.57 11.195 11.602 1 94.56 208 PRO B C 1
ATOM 4686 O O . PRO B 1 208 ? -0.324 11.289 10.758 1 94.56 208 PRO B O 1
ATOM 4689 N N . HIS B 1 209 ? 1.496 12.023 11.68 1 95.5 209 HIS B N 1
ATOM 4690 C CA . HIS B 1 209 ? 1.382 13.297 10.977 1 95.5 209 HIS B CA 1
ATOM 4691 C C . HIS B 1 209 ? 1.523 13.117 9.477 1 95.5 209 HIS B C 1
ATOM 4693 O O . HIS B 1 209 ? 0.849 13.797 8.695 1 95.5 209 HIS B O 1
ATOM 4699 N N . VAL B 1 210 ? 2.344 12.133 8.992 1 95.56 210 VAL B N 1
ATOM 4700 C CA . VAL B 1 210 ? 2.488 11.977 7.547 1 95.56 210 VAL B CA 1
ATOM 4701 C C . VAL B 1 210 ? 1.198 11.414 6.953 1 95.56 210 VAL B C 1
ATOM 4703 O O . VAL B 1 210 ? 0.75 11.859 5.895 1 95.56 210 VAL B O 1
ATOM 4706 N N . GLU B 1 211 ? 0.638 10.438 7.633 1 95.38 211 GLU B N 1
ATOM 4707 C CA . GLU B 1 211 ? -0.66 9.93 7.203 1 95.38 211 GLU B CA 1
ATOM 4708 C C . GLU B 1 211 ? -1.717 11.031 7.211 1 95.38 211 GLU B C 1
ATOM 4710 O O . GLU B 1 211 ? -2.555 11.094 6.309 1 95.38 211 GLU B O 1
ATOM 4715 N N . ALA B 1 212 ? -1.642 11.844 8.188 1 97.12 212 ALA B N 1
ATOM 4716 C CA . ALA B 1 212 ? -2.576 12.961 8.25 1 97.12 212 ALA B CA 1
ATOM 4717 C C . ALA B 1 212 ? -2.352 13.93 7.094 1 97.12 212 ALA B C 1
ATOM 4719 O O . ALA B 1 212 ? -3.311 14.469 6.535 1 97.12 212 ALA B O 1
ATOM 4720 N N . MET B 1 213 ? -1.171 14.188 6.754 1 97.06 213 MET B N 1
ATOM 4721 C CA . MET B 1 213 ? -0.865 15.047 5.617 1 97.06 213 MET B CA 1
ATOM 4722 C C . MET B 1 213 ? -1.419 14.461 4.32 1 97.06 213 MET B C 1
ATOM 4724 O O . MET B 1 213 ? -2.01 15.18 3.512 1 97.06 213 MET B O 1
ATOM 4728 N N . ALA B 1 214 ? -1.221 13.211 4.199 1 96.19 214 ALA B N 1
ATOM 4729 C CA . ALA B 1 214 ? -1.808 12.539 3.041 1 96.19 214 ALA B CA 1
ATOM 4730 C C . ALA B 1 214 ? -3.326 12.68 3.037 1 96.19 214 ALA B C 1
ATOM 4732 O O . ALA B 1 214 ? -3.932 12.922 1.99 1 96.19 214 ALA B O 1
ATOM 4733 N N . ALA B 1 215 ? -3.893 12.539 4.168 1 96.88 215 ALA B N 1
ATOM 4734 C CA . ALA B 1 215 ? -5.344 12.641 4.285 1 96.88 215 ALA B CA 1
ATOM 4735 C C . ALA B 1 215 ? -5.816 14.055 3.949 1 96.88 215 ALA B C 1
ATOM 4737 O O . ALA B 1 215 ? -6.922 14.242 3.434 1 96.88 215 ALA B O 1
ATOM 4738 N N . SER B 1 216 ? -5.031 15.062 4.262 1 96.75 216 SER B N 1
ATOM 4739 C CA . SER B 1 216 ? -5.391 16.422 3.902 1 96.75 216 SER B CA 1
ATOM 4740 C C . SER B 1 216 ? -5.566 16.578 2.395 1 96.75 216 SER B C 1
ATOM 4742 O O . SER B 1 216 ? -6.496 17.234 1.936 1 96.75 216 SER B O 1
ATOM 4744 N N . GLU B 1 217 ? -4.727 15.922 1.644 1 94.56 217 GLU B N 1
ATOM 4745 C CA . GLU B 1 217 ? -4.812 15.961 0.187 1 94.56 217 GLU B CA 1
ATOM 4746 C C . GLU B 1 217 ? -6.105 15.312 -0.308 1 94.56 217 GLU B C 1
ATOM 4748 O O . GLU B 1 217 ? -6.633 15.695 -1.354 1 94.56 217 GLU B O 1
ATOM 4753 N N . LEU B 1 218 ? -6.516 14.375 0.473 1 92 218 LEU B N 1
ATOM 4754 C CA . LEU B 1 218 ? -7.684 13.586 0.103 1 92 218 LEU B CA 1
ATOM 4755 C C . LEU B 1 218 ? -8.969 14.305 0.49 1 92 218 LEU B C 1
ATOM 4757 O O . LEU B 1 218 ? -9.945 14.289 -0.266 1 92 218 LEU B O 1
ATOM 4761 N N . LEU B 1 219 ? -8.938 15 1.636 1 94.06 219 LEU B N 1
ATOM 4762 C CA . LEU B 1 219 ? -10.203 15.359 2.273 1 94.06 219 LEU B CA 1
ATOM 4763 C C . LEU B 1 219 ? -10.406 16.875 2.258 1 94.06 219 LEU B C 1
ATOM 4765 O O . LEU B 1 219 ? -11.523 17.359 2.438 1 94.06 219 LEU B O 1
ATOM 4769 N N . LEU B 1 220 ? -9.344 17.625 2.1 1 93.25 220 LEU B N 1
ATOM 4770 C CA . LEU B 1 220 ? -9.453 19.078 2.227 1 93.25 220 LEU B CA 1
ATOM 4771 C C . LEU B 1 220 ? -9.211 19.75 0.883 1 93.25 220 LEU B C 1
ATOM 4773 O O . LEU B 1 220 ? -8.438 19.266 0.06 1 93.25 220 LEU B O 1
ATOM 4777 N N . PRO B 1 221 ? -9.93 20.781 0.654 1 84.62 221 PRO B N 1
ATOM 4778 C CA . PRO B 1 221 ? -9.578 21.594 -0.522 1 84.62 221 PRO B CA 1
ATOM 4779 C C . PRO B 1 221 ? -8.188 22.219 -0.417 1 84.62 221 PRO B C 1
ATOM 4781 O O . PRO B 1 221 ? -7.797 22.672 0.658 1 84.62 221 PRO B O 1
ATOM 4784 N N . THR B 1 222 ? -7.547 22.094 -1.517 1 77.12 222 THR B N 1
ATOM 4785 C CA . THR B 1 222 ? -6.223 22.703 -1.505 1 77.12 222 THR B CA 1
ATOM 4786 C C . THR B 1 222 ? -6.328 24.219 -1.531 1 77.12 222 THR B C 1
ATOM 4788 O O . THR B 1 222 ? -7.395 24.766 -1.805 1 77.12 222 THR B O 1
ATOM 4791 N N . ILE B 1 223 ? -5.238 24.797 -1.211 1 67.06 223 ILE B N 1
ATOM 4792 C CA . ILE B 1 223 ? -5.203 26.25 -1.12 1 67.06 223 ILE B CA 1
ATOM 4793 C C . ILE B 1 223 ? -5.543 26.859 -2.479 1 67.06 223 ILE B C 1
ATOM 4795 O O . ILE B 1 223 ? -6.305 27.828 -2.559 1 67.06 223 ILE B O 1
ATOM 4799 N N . GLU B 1 224 ? -5.035 26.172 -3.502 1 61.75 224 GLU B N 1
ATOM 4800 C CA . GLU B 1 224 ? -5.273 26.688 -4.844 1 61.75 224 GLU B CA 1
ATOM 4801 C C . GLU B 1 224 ? -6.723 26.469 -5.27 1 61.75 224 GLU B C 1
ATOM 4803 O O . GLU B 1 224 ? -7.293 27.297 -5.996 1 61.75 224 GLU B O 1
ATOM 4808 N N . SER B 1 225 ? -7.301 25.375 -4.867 1 59.66 225 SER B N 1
ATOM 4809 C CA . SER B 1 225 ? -8.664 25.047 -5.277 1 59.66 225 SER B CA 1
ATOM 4810 C C . SER B 1 225 ? -9.688 25.922 -4.555 1 59.66 225 SER B C 1
ATOM 4812 O O . SER B 1 225 ? -10.828 26.047 -5.012 1 59.66 225 SER B O 1
ATOM 4814 N N . ARG B 1 226 ? -9.352 26.484 -3.473 1 56.56 226 ARG B N 1
ATOM 4815 C CA . ARG B 1 226 ? -10.258 27.328 -2.697 1 56.56 226 ARG B CA 1
ATOM 4816 C C . ARG B 1 226 ? -10.539 28.641 -3.418 1 56.56 226 ARG B C 1
ATOM 4818 O O . ARG B 1 226 ? -11.625 29.203 -3.285 1 56.56 226 ARG B O 1
ATOM 4825 N N . ASP B 1 227 ? -9.602 29.234 -4.152 1 50.75 227 ASP B N 1
ATOM 4826 C CA . ASP B 1 227 ? -9.812 30.484 -4.895 1 50.75 227 ASP B CA 1
ATOM 4827 C C . ASP B 1 227 ? -10.547 30.219 -6.207 1 50.75 227 ASP B C 1
ATOM 4829 O O . ASP B 1 227 ? -11.133 31.125 -6.789 1 50.75 227 ASP B O 1
ATOM 4833 N N . ALA B 1 228 ? -10.258 29.344 -6.797 1 43.31 228 ALA B N 1
ATOM 4834 C CA . ALA B 1 228 ? -10.914 29.078 -8.07 1 43.31 228 ALA B CA 1
ATOM 4835 C C . ALA B 1 228 ? -12.328 28.531 -7.852 1 43.31 228 ALA B C 1
ATOM 4837 O O . ALA B 1 228 ? -12.539 27.656 -7.008 1 43.31 228 ALA B O 1
ATOM 4838 N N . ALA B 1 229 ? -13.281 29.438 -7.906 1 39.78 229 ALA B N 1
ATOM 4839 C CA . ALA B 1 229 ? -14.664 28.984 -7.887 1 39.78 229 ALA B CA 1
ATOM 4840 C C . ALA B 1 229 ? -14.797 27.578 -8.461 1 39.78 229 ALA B C 1
ATOM 4842 O O . ALA B 1 229 ? -15.906 27.109 -8.719 1 39.78 229 ALA B O 1
ATOM 4843 N N . ALA B 1 230 ? -13.797 27.234 -9.25 1 35.28 230 ALA B N 1
ATOM 4844 C CA . ALA B 1 230 ? -13.992 26.047 -10.086 1 35.28 230 ALA B CA 1
ATOM 4845 C C . ALA B 1 230 ? -13.953 24.781 -9.25 1 35.28 230 ALA B C 1
ATOM 4847 O O . ALA B 1 230 ? -13.242 24.703 -8.25 1 35.28 230 ALA B O 1
ATOM 4848 N N . GLY B 1 231 ? -14.859 23.984 -9.234 1 37.38 231 GLY B N 1
ATOM 4849 C CA . GLY B 1 231 ? -15.188 22.672 -8.688 1 37.38 231 GLY B CA 1
ATOM 4850 C C . GLY B 1 231 ? -13.969 21.812 -8.43 1 37.38 231 GLY B C 1
ATOM 4851 O O . GLY B 1 231 ? -12.961 21.922 -9.125 1 37.38 231 GLY B O 1
ATOM 4852 N N . ARG B 1 232 ? -13.633 21.734 -7.242 1 41.75 232 ARG B N 1
ATOM 4853 C CA . ARG B 1 232 ? -12.664 20.688 -6.949 1 41.75 232 ARG B CA 1
ATOM 4854 C C . ARG B 1 232 ? -12.672 19.609 -8.039 1 41.75 232 ARG B C 1
ATOM 4856 O O . ARG B 1 232 ? -13.711 19.016 -8.328 1 41.75 232 ARG B O 1
ATOM 4863 N N . THR B 1 233 ? -12.047 19.891 -9.047 1 37.09 233 THR B N 1
ATOM 4864 C CA . THR B 1 233 ? -11.953 18.609 -9.727 1 37.09 233 THR B CA 1
ATOM 4865 C C . THR B 1 233 ? -11.555 17.5 -8.75 1 37.09 233 THR B C 1
ATOM 4867 O O . THR B 1 233 ? -10.531 17.609 -8.07 1 37.09 233 THR B O 1
ATOM 4870 N N . ALA B 1 234 ? -12.438 17.156 -7.945 1 40.5 234 ALA B N 1
ATOM 4871 C CA . ALA B 1 234 ? -12.227 15.969 -7.113 1 40.5 234 ALA B CA 1
ATOM 4872 C C . ALA B 1 234 ? -11.133 15.07 -7.695 1 40.5 234 ALA B C 1
ATOM 4874 O O . ALA B 1 234 ? -11.234 14.633 -8.844 1 40.5 234 ALA B O 1
ATOM 4875 N N . GLY B 1 235 ? -9.945 15.484 -7.602 1 43.84 235 GLY B N 1
ATOM 4876 C CA . GLY B 1 235 ? -8.953 14.516 -8.031 1 43.84 235 GLY B CA 1
ATOM 4877 C C . GLY B 1 235 ? -9.406 13.078 -7.84 1 43.84 235 GLY B C 1
ATOM 4878 O O . GLY B 1 235 ? -10.352 12.812 -7.098 1 43.84 235 GLY B O 1
ATOM 4879 N N . PRO B 1 236 ? -9.07 12.25 -8.742 1 46.72 236 PRO B N 1
ATOM 4880 C CA . PRO B 1 236 ? -9.68 10.922 -8.859 1 46.72 236 PRO B CA 1
ATOM 4881 C C . PRO B 1 236 ? -9.719 10.172 -7.535 1 46.72 236 PRO B C 1
ATOM 4883 O O . PRO B 1 236 ? -8.68 9.984 -6.895 1 46.72 236 PRO B O 1
ATOM 4886 N N . GLU B 1 237 ? -10.891 10.32 -6.605 1 54.91 237 GLU B N 1
ATOM 4887 C CA . GLU B 1 237 ? -11.336 9.445 -5.523 1 54.91 237 GLU B CA 1
ATOM 4888 C C . GLU B 1 237 ? -10.766 8.039 -5.684 1 54.91 237 GLU B C 1
ATOM 4890 O O . GLU B 1 237 ? -10.492 7.355 -4.695 1 54.91 237 GLU B O 1
ATOM 4895 N N . ARG B 1 238 ? -10.438 7.742 -6.988 1 63.53 238 ARG B N 1
ATOM 4896 C CA . ARG B 1 238 ? -10.055 6.352 -7.223 1 63.53 238 ARG B CA 1
ATOM 4897 C C . ARG B 1 238 ? -8.578 6.25 -7.613 1 63.53 238 ARG B C 1
ATOM 4899 O O . ARG B 1 238 ? -8.008 7.199 -8.156 1 63.53 238 ARG B O 1
ATOM 4906 N N . GLY B 1 239 ? -7.832 5.531 -6.996 1 80.38 239 GLY B N 1
ATOM 4907 C CA . GLY B 1 239 ? -6.465 5.191 -7.359 1 80.38 239 GLY B CA 1
ATOM 4908 C C . GLY B 1 239 ? -5.527 5.137 -6.168 1 80.38 239 GLY B C 1
ATOM 4909 O O . GLY B 1 239 ? -5.961 4.875 -5.043 1 80.38 239 GLY B O 1
ATOM 4910 N N . SER B 1 240 ? -4.223 5.223 -6.508 1 88.81 240 SER B N 1
ATOM 4911 C CA . SER B 1 240 ? -3.188 5.102 -5.484 1 88.81 240 SER B CA 1
ATOM 4912 C C . SER B 1 240 ? -2.275 6.324 -5.473 1 88.81 240 SER B C 1
ATOM 4914 O O . SER B 1 240 ? -1.996 6.906 -6.523 1 88.81 240 SER B O 1
ATOM 4916 N N . SER B 1 241 ? -1.98 6.805 -4.27 1 92.94 241 SER B N 1
ATOM 4917 C CA . SER B 1 241 ? -1.053 7.926 -4.137 1 92.94 241 SER B CA 1
ATOM 4918 C C . SER B 1 241 ? 0.007 7.641 -3.076 1 92.94 241 SER B C 1
ATOM 4920 O O . SER B 1 241 ? -0.245 6.902 -2.121 1 92.94 241 SER B O 1
ATOM 4922 N N . LEU B 1 242 ? 1.197 8.148 -3.34 1 94.38 242 LEU B N 1
ATOM 4923 C CA . LEU B 1 242 ? 2.314 8.141 -2.402 1 94.38 242 LEU B CA 1
ATOM 4924 C C . LEU B 1 242 ? 2.621 9.547 -1.908 1 94.38 242 LEU B C 1
ATOM 4926 O O . LEU B 1 242 ? 2.924 10.438 -2.707 1 94.38 242 LEU B O 1
ATOM 4930 N N . TYR B 1 243 ? 2.443 9.797 -0.656 1 96.44 243 TYR B N 1
ATOM 4931 C CA . TYR B 1 243 ? 2.844 11.047 -0.027 1 96.44 243 TYR B CA 1
ATOM 4932 C C . TYR B 1 243 ? 4.238 10.938 0.574 1 96.44 243 TYR B C 1
ATOM 4934 O O . TYR B 1 243 ? 4.488 10.078 1.428 1 96.44 243 TYR B O 1
ATOM 4942 N N . PHE B 1 244 ? 5.176 11.75 0.119 1 96.88 244 PHE B N 1
ATOM 4943 C CA . PHE B 1 244 ? 6.562 11.773 0.566 1 96.88 244 PHE B CA 1
ATOM 4944 C C . PHE B 1 244 ? 6.863 13.062 1.33 1 96.88 244 PHE B C 1
ATOM 4946 O O . PHE B 1 244 ? 6.77 14.156 0.772 1 96.88 244 PHE B O 1
ATOM 4953 N N . TYR B 1 245 ? 7.25 12.898 2.625 1 96.69 245 TYR B N 1
ATOM 4954 C CA . TYR B 1 245 ? 7.422 14.047 3.502 1 96.69 245 TYR B CA 1
ATOM 4955 C C . TYR B 1 245 ? 8.844 14.117 4.039 1 96.69 245 TYR B C 1
ATOM 4957 O O . TYR B 1 245 ? 9.406 13.102 4.457 1 96.69 245 TYR B O 1
ATOM 4965 N N . VAL B 1 246 ? 9.453 15.383 3.992 1 96.12 246 VAL B N 1
ATOM 4966 C CA . VAL B 1 246 ? 10.742 15.578 4.656 1 96.12 246 VAL B CA 1
ATOM 4967 C C . VAL B 1 246 ? 10.82 16.984 5.234 1 96.12 246 VAL B C 1
ATOM 4969 O O . VAL B 1 246 ? 10.539 17.969 4.535 1 96.12 246 VAL B O 1
ATOM 4972 N N . ARG B 1 247 ? 11.172 17.094 6.398 1 94.56 247 ARG B N 1
ATOM 4973 C CA . ARG B 1 247 ? 11.602 18.266 7.133 1 94.56 247 ARG B CA 1
ATOM 4974 C C . ARG B 1 247 ? 12.594 17.906 8.234 1 94.56 247 ARG B C 1
ATOM 4976 O O . ARG B 1 247 ? 13.703 17.438 7.945 1 94.56 247 ARG B O 1
ATOM 4983 N N . GLU B 1 248 ? 12.016 17.969 9.5 1 90.38 248 GLU B N 1
ATOM 4984 C CA . GLU B 1 248 ? 12.836 17.438 10.586 1 90.38 248 GLU B CA 1
ATOM 4985 C C . GLU B 1 248 ? 12.898 15.914 10.547 1 90.38 248 GLU B C 1
ATOM 4987 O O . GLU B 1 248 ? 13.938 15.32 10.82 1 90.38 248 GLU B O 1
ATOM 4992 N N . THR B 1 249 ? 11.773 15.352 10.203 1 91 249 THR B N 1
ATOM 4993 C CA . THR B 1 249 ? 11.656 13.906 10.031 1 91 249 THR B CA 1
ATOM 4994 C C . THR B 1 249 ? 11.281 13.562 8.586 1 91 249 THR B C 1
ATOM 4996 O O . THR B 1 249 ? 10.898 14.445 7.816 1 91 249 THR B O 1
ATOM 4999 N N . ALA B 1 250 ? 11.555 12.344 8.242 1 93.56 250 ALA B N 1
ATOM 5000 C CA . ALA B 1 250 ? 11.172 11.828 6.926 1 93.56 250 ALA B CA 1
ATOM 5001 C C . ALA B 1 250 ? 10.141 10.711 7.051 1 93.56 250 ALA B C 1
ATOM 5003 O O . ALA B 1 250 ? 10.203 9.898 7.977 1 93.56 250 ALA B O 1
ATOM 5004 N N . GLY B 1 251 ? 9.164 10.742 6.16 1 94.12 251 GLY B N 1
ATOM 5005 C CA . GLY B 1 251 ? 8.148 9.703 6.176 1 94.12 251 GLY B CA 1
ATOM 5006 C C . GLY B 1 251 ? 7.402 9.578 4.859 1 94.12 251 GLY B C 1
ATOM 5007 O O . GLY B 1 251 ? 7.551 10.422 3.971 1 94.12 251 GLY B O 1
ATOM 5008 N N . VAL B 1 252 ? 6.66 8.461 4.715 1 94.44 252 VAL B N 1
ATOM 5009 C CA . VAL B 1 252 ? 5.812 8.227 3.549 1 94.44 252 VAL B CA 1
ATOM 5010 C C . VAL B 1 252 ? 4.445 7.715 3.998 1 94.44 252 VAL B C 1
ATOM 5012 O O . VAL B 1 252 ? 4.312 7.148 5.086 1 94.44 252 VAL B O 1
ATOM 5015 N N . ALA B 1 253 ? 3.467 7.973 3.25 1 94.25 253 ALA B N 1
ATOM 5016 C CA . ALA B 1 253 ? 2.117 7.449 3.449 1 94.25 253 ALA B CA 1
ATOM 5017 C C . ALA B 1 253 ? 1.489 7.035 2.121 1 94.25 253 ALA B C 1
ATOM 5019 O O . ALA B 1 253 ? 1.71 7.684 1.094 1 94.25 253 ALA B O 1
ATOM 5020 N N . VAL B 1 254 ? 0.714 5.969 2.18 1 91.44 254 VAL B N 1
ATOM 5021 C CA . VAL B 1 254 ? 0.074 5.438 0.981 1 91.44 254 VAL B CA 1
ATOM 5022 C C . VAL B 1 254 ? -1.44 5.598 1.089 1 91.44 254 VAL B C 1
ATOM 5024 O O . VAL B 1 254 ? -2.031 5.285 2.127 1 91.44 254 VAL B O 1
ATOM 5027 N N . THR B 1 255 ? -2.02 6.125 0.05 1 92.62 255 THR B N 1
ATOM 5028 C CA . THR B 1 255 ? -3.471 6.203 -0.08 1 92.62 255 THR B CA 1
ATOM 5029 C C . THR B 1 255 ? -3.965 5.266 -1.178 1 92.62 255 THR B C 1
ATOM 5031 O O . THR B 1 255 ? -3.439 5.273 -2.293 1 92.62 255 THR B O 1
ATOM 5034 N N . LEU B 1 256 ? -4.883 4.422 -0.822 1 87.69 256 LEU B N 1
ATOM 5035 C CA . LEU B 1 256 ? -5.504 3.51 -1.775 1 87.69 256 LEU B CA 1
ATOM 5036 C C . LEU B 1 256 ? -7.023 3.598 -1.701 1 87.69 256 LEU B C 1
ATOM 5038 O O . LEU B 1 256 ? -7.605 3.482 -0.62 1 87.69 256 LEU B O 1
ATOM 5042 N N . ASP B 1 257 ? -7.625 3.838 -2.779 1 83.88 257 ASP B N 1
ATOM 5043 C CA . ASP B 1 257 ? -9.078 3.828 -2.924 1 83.88 257 ASP B CA 1
ATOM 5044 C C . ASP B 1 257 ? -9.742 4.719 -1.875 1 83.88 257 ASP B C 1
ATOM 5046 O O . ASP B 1 257 ? -10.633 4.277 -1.153 1 83.88 257 ASP B O 1
ATOM 5050 N N . GLY B 1 258 ? -9.219 5.859 -1.688 1 89.94 258 GLY B N 1
ATOM 5051 C CA . GLY B 1 258 ? -9.844 6.883 -0.869 1 89.94 258 GLY B CA 1
ATOM 5052 C C . GLY B 1 258 ? -9.555 6.723 0.612 1 89.94 258 GLY B C 1
ATOM 5053 O O . GLY B 1 258 ? -10.258 7.293 1.451 1 89.94 258 GLY B O 1
ATOM 5054 N N . ARG B 1 259 ? -8.609 5.938 0.941 1 92.38 259 ARG B N 1
ATOM 5055 C CA . ARG B 1 259 ? -8.242 5.699 2.334 1 92.38 259 ARG B CA 1
ATOM 5056 C C . ARG B 1 259 ? -6.73 5.727 2.52 1 92.38 259 ARG B C 1
ATOM 5058 O O . ARG B 1 259 ? -5.992 5.121 1.74 1 92.38 259 ARG B O 1
ATOM 5065 N N . VAL B 1 260 ? -6.32 6.492 3.553 1 93.69 260 VAL B N 1
ATOM 5066 C CA . VAL B 1 260 ? -4.914 6.426 3.93 1 93.69 260 VAL B CA 1
ATOM 5067 C C . VAL B 1 260 ? -4.652 5.156 4.73 1 93.69 260 VAL B C 1
ATOM 5069 O O . VAL B 1 260 ? -5.324 4.895 5.73 1 93.69 260 VAL B O 1
ATOM 5072 N N . HIS B 1 261 ? -3.713 4.379 4.285 1 86.75 261 HIS B N 1
ATOM 5073 C CA . HIS B 1 261 ? -3.465 3.086 4.91 1 86.75 261 HIS B CA 1
ATOM 5074 C C . HIS B 1 261 ? -2.326 3.172 5.922 1 86.75 261 HIS B C 1
ATOM 5076 O O . HIS B 1 261 ? -1.27 3.732 5.629 1 86.75 261 HIS B O 1
ATOM 5082 N N . THR B 1 262 ? -2.654 2.729 7.078 1 80.69 262 THR B N 1
ATOM 5083 C CA . THR B 1 262 ? -1.641 2.539 8.109 1 80.69 262 THR B CA 1
ATOM 5084 C C . THR B 1 262 ? -1.642 1.098 8.609 1 80.69 262 THR B C 1
ATOM 5086 O O . THR B 1 262 ? -2.645 0.621 9.148 1 80.69 262 THR B O 1
ATOM 5089 N N . PRO B 1 263 ? -0.538 0.434 8.391 1 76.5 263 PRO B N 1
ATOM 5090 C CA . PRO B 1 263 ? -0.485 -0.939 8.898 1 76.5 263 PRO B CA 1
ATOM 5091 C C . PRO B 1 263 ? -0.725 -1.022 10.398 1 76.5 263 PRO B C 1
ATOM 5093 O O . PRO B 1 263 ? -0.52 -0.039 11.117 1 76.5 263 PRO B O 1
ATOM 5096 N N . SER B 1 264 ? -1.181 -2.186 10.898 1 74.88 264 SER B N 1
ATOM 5097 C CA . SER B 1 264 ? -1.479 -2.377 12.312 1 74.88 264 SER B CA 1
ATOM 5098 C C . SER B 1 264 ? -0.217 -2.27 13.164 1 74.88 264 SER B C 1
ATOM 5100 O O . SER B 1 264 ? -0.279 -1.863 14.328 1 74.88 264 SER B O 1
ATOM 5102 N N . ASN B 1 265 ? 0.897 -2.566 12.461 1 74.12 265 ASN B N 1
ATOM 5103 C CA . ASN B 1 265 ? 2.178 -2.482 13.156 1 74.12 265 ASN B CA 1
ATOM 5104 C C . ASN B 1 265 ? 2.688 -1.047 13.227 1 74.12 265 ASN B C 1
ATOM 5106 O O . ASN B 1 265 ? 3.736 -0.781 13.812 1 74.12 265 ASN B O 1
ATOM 5110 N N . GLY B 1 266 ? 1.876 -0.132 12.672 1 76.12 266 GLY B N 1
ATOM 5111 C CA . GLY B 1 266 ? 2.305 1.256 12.602 1 76.12 266 GLY B CA 1
ATOM 5112 C C . GLY B 1 266 ? 2.881 1.641 11.258 1 76.12 266 GLY B C 1
ATOM 5113 O O . GLY B 1 266 ? 3.006 0.797 10.367 1 76.12 266 GLY B O 1
ATOM 5114 N N . PRO B 1 267 ? 3.217 2.92 11.203 1 78.44 267 PRO B N 1
ATOM 5115 C CA . PRO B 1 267 ? 3.74 3.396 9.922 1 78.44 267 PRO B CA 1
ATOM 5116 C C . PRO B 1 267 ? 5.121 2.826 9.602 1 78.44 267 PRO B C 1
ATOM 5118 O O . PRO B 1 267 ? 5.863 2.449 10.508 1 78.44 267 PRO B O 1
ATOM 5121 N N . GLY B 1 268 ? 5.371 2.689 8.352 1 86.12 268 GLY B N 1
ATOM 5122 C CA . GLY B 1 268 ? 6.73 2.4 7.922 1 86.12 268 GLY B CA 1
ATOM 5123 C C . GLY B 1 268 ? 7.68 3.57 8.117 1 86.12 268 GLY B C 1
ATOM 5124 O O . GLY B 1 268 ? 7.258 4.656 8.523 1 86.12 268 GLY B O 1
ATOM 5125 N N . SER B 1 269 ? 8.984 3.262 7.883 1 90.38 269 SER B N 1
ATOM 5126 C CA . SER B 1 269 ? 10 4.297 8.039 1 90.38 269 SER B CA 1
ATOM 5127 C C . SER B 1 269 ? 10.93 4.344 6.836 1 90.38 269 SER B C 1
ATOM 5129 O O . SER B 1 269 ? 11.336 3.301 6.316 1 90.38 269 SER B O 1
ATOM 5131 N N . ILE B 1 270 ? 11.195 5.527 6.402 1 93.94 270 ILE B N 1
ATOM 5132 C CA . ILE B 1 270 ? 12.18 5.711 5.344 1 93.94 270 ILE B CA 1
ATOM 5133 C C . ILE B 1 270 ? 13.406 6.438 5.891 1 93.94 270 ILE B C 1
ATOM 5135 O O . ILE B 1 270 ? 14.289 6.836 5.133 1 93.94 270 ILE B O 1
ATOM 5139 N N . ALA B 1 271 ? 13.43 6.621 7.184 1 92.94 271 ALA B N 1
ATOM 5140 C CA . ALA B 1 271 ? 14.469 7.414 7.836 1 92.94 271 ALA B CA 1
ATOM 5141 C C . ALA B 1 271 ? 15.852 6.848 7.539 1 92.94 271 ALA B C 1
ATOM 5143 O O . ALA B 1 271 ? 16.828 7.598 7.426 1 92.94 271 ALA B O 1
ATOM 5144 N N . HIS B 1 272 ? 15.93 5.562 7.324 1 92.75 272 HIS B N 1
ATOM 5145 C CA . HIS B 1 272 ? 17.234 4.914 7.262 1 92.75 272 HIS B CA 1
ATOM 5146 C C . HIS B 1 272 ? 17.547 4.414 5.855 1 92.75 272 HIS B C 1
ATOM 5148 O O . HIS B 1 272 ? 18.438 3.598 5.664 1 92.75 272 HIS B O 1
ATOM 5154 N N . LEU B 1 273 ? 16.766 4.82 4.887 1 93.12 273 LEU B N 1
ATOM 5155 C CA . LEU B 1 273 ? 17.109 4.488 3.508 1 93.12 273 LEU B CA 1
ATOM 5156 C C . LEU B 1 273 ? 18.5 4.996 3.158 1 93.12 273 LEU B C 1
ATOM 5158 O O . LEU B 1 273 ? 18.875 6.109 3.543 1 93.12 273 LEU B O 1
ATOM 5162 N N . PRO B 1 274 ? 19.203 4.246 2.422 1 89.5 274 PRO B N 1
ATOM 5163 C CA . PRO B 1 274 ? 20.562 4.645 2.094 1 89.5 274 PRO B CA 1
ATOM 5164 C C . PRO B 1 274 ? 20.625 5.77 1.06 1 89.5 274 PRO B C 1
ATOM 5166 O O . PRO B 1 274 ? 19.859 5.766 0.097 1 89.5 274 PRO B O 1
ATOM 5169 N N . THR B 1 275 ? 21.5 6.719 1.232 1 92.94 275 THR B N 1
ATOM 5170 C CA . THR B 1 275 ? 21.641 7.836 0.303 1 92.94 275 THR B CA 1
ATOM 5171 C C . THR B 1 275 ? 23.031 7.84 -0.335 1 92.94 275 THR B C 1
ATOM 5173 O O . THR B 1 275 ? 23.281 8.57 -1.298 1 92.94 275 THR B O 1
ATOM 5176 N N . GLY B 1 276 ? 23.969 7.059 0.187 1 87.75 276 GLY B N 1
ATOM 5177 C CA . GLY B 1 276 ? 25.344 7.062 -0.278 1 87.75 276 GLY B CA 1
ATOM 5178 C C . GLY B 1 276 ? 26.203 8.102 0.409 1 87.75 276 GLY B C 1
ATOM 5179 O O . GLY B 1 276 ? 27.422 8.148 0.203 1 87.75 276 GLY B O 1
ATOM 5180 N N . SER B 1 277 ? 25.578 8.938 1.293 1 91.25 277 SER B N 1
ATOM 5181 C CA . SER B 1 277 ? 26.344 9.945 2.023 1 91.25 277 SER B CA 1
ATOM 5182 C C . SER B 1 277 ? 27.141 9.32 3.162 1 91.25 277 SER B C 1
ATOM 5184 O O . SER B 1 277 ? 26.953 8.141 3.479 1 91.25 277 SER B O 1
ATOM 5186 N N . ASP B 1 278 ? 28 10.117 3.738 1 91.81 278 ASP B N 1
ATOM 5187 C CA . ASP B 1 278 ? 28.859 9.625 4.816 1 91.81 278 ASP B CA 1
ATOM 5188 C C . ASP B 1 278 ? 28.391 10.156 6.168 1 91.81 278 ASP B C 1
ATOM 5190 O O . ASP B 1 278 ? 29.094 10.016 7.172 1 91.81 278 ASP B O 1
ATOM 5194 N N . VAL B 1 279 ? 27.25 10.758 6.168 1 94.12 279 VAL B N 1
ATOM 5195 C CA . VAL B 1 279 ? 26.75 11.32 7.418 1 94.12 279 VAL B CA 1
ATOM 5196 C C . VAL B 1 279 ? 26.453 10.195 8.406 1 94.12 279 VAL B C 1
ATOM 5198 O O . VAL B 1 279 ? 25.781 9.219 8.062 1 94.12 279 VAL B O 1
ATOM 5201 N N . GLU B 1 280 ? 26.906 10.328 9.609 1 93.75 280 GLU B N 1
ATOM 5202 C CA . GLU B 1 280 ? 26.719 9.305 10.633 1 93.75 280 GLU B CA 1
ATOM 5203 C C . GLU B 1 280 ? 25.297 9.32 11.172 1 93.75 280 GLU B C 1
ATOM 5205 O O . GLU B 1 280 ? 24.734 10.391 11.406 1 93.75 280 GLU B O 1
ATOM 5210 N N . CYS B 1 281 ? 24.797 8.195 11.32 1 93.12 281 CYS B N 1
ATOM 5211 C CA . CYS B 1 281 ? 23.469 8.039 11.891 1 93.12 281 CYS B CA 1
ATOM 5212 C C . CYS B 1 281 ? 23.531 7.34 13.242 1 93.12 281 CYS B C 1
ATOM 5214 O O . CYS B 1 281 ? 24.391 6.496 13.469 1 93.12 281 CYS B O 1
ATOM 5216 N N . THR B 1 282 ? 22.625 7.691 14.133 1 88 282 THR B N 1
ATOM 5217 C CA . THR B 1 282 ? 22.578 7.098 15.469 1 88 282 THR B CA 1
ATOM 5218 C C . THR B 1 282 ? 22.234 5.613 15.383 1 88 282 THR B C 1
ATOM 5220 O O . THR B 1 282 ? 22.422 4.875 16.359 1 88 282 THR B O 1
ATOM 5223 N N . CYS B 1 283 ? 21.781 5.145 14.273 1 86.38 283 CYS B N 1
ATOM 5224 C CA . CYS B 1 283 ? 21.438 3.734 14.117 1 86.38 283 CYS B CA 1
ATOM 5225 C C . CYS B 1 283 ? 22.688 2.893 13.891 1 86.38 283 CYS B C 1
ATOM 5227 O O . CYS B 1 283 ? 22.609 1.664 13.852 1 86.38 283 CYS B O 1
ATOM 5229 N N . GLY B 1 284 ? 23.828 3.545 13.734 1 89.69 284 GLY B N 1
ATOM 5230 C CA . GLY B 1 284 ? 25.094 2.842 13.547 1 89.69 284 GLY B CA 1
ATOM 5231 C C . GLY B 1 284 ? 25.547 2.812 12.102 1 89.69 284 GLY B C 1
ATOM 5232 O O . GLY B 1 284 ? 26.688 2.445 11.82 1 89.69 284 GLY B O 1
ATOM 5233 N N . ARG B 1 285 ? 24.719 3.277 11.172 1 90 285 ARG B N 1
ATOM 5234 C CA . ARG B 1 285 ? 25.062 3.299 9.758 1 90 285 ARG B CA 1
ATOM 5235 C C . ARG B 1 285 ? 25.438 4.711 9.305 1 90 285 ARG B C 1
ATOM 5237 O O . ARG B 1 285 ? 25.359 5.656 10.086 1 90 285 ARG B O 1
ATOM 5244 N N . ARG B 1 286 ? 25.891 4.73 8.094 1 92.62 286 ARG B N 1
ATOM 5245 C CA . ARG B 1 286 ? 26.141 6.02 7.457 1 92.62 286 ARG B CA 1
ATOM 5246 C C . ARG B 1 286 ? 25.203 6.258 6.289 1 92.62 286 ARG B C 1
ATOM 5248 O O . ARG B 1 286 ? 24.781 5.312 5.617 1 92.62 286 ARG B O 1
ATOM 5255 N N . GLY B 1 287 ? 24.891 7.492 6.172 1 93.69 287 GLY B N 1
ATOM 5256 C CA . GLY B 1 287 ? 24.188 7.918 4.969 1 93.69 287 GLY B CA 1
ATOM 5257 C C . GLY B 1 287 ? 22.703 7.621 5.012 1 93.69 287 GLY B C 1
ATOM 5258 O O . GLY B 1 287 ? 22.062 7.438 3.969 1 93.69 287 GLY B O 1
ATOM 5259 N N . CYS B 1 288 ? 22.125 7.48 6.191 1 94.75 288 CYS B N 1
ATOM 5260 C CA . CYS B 1 288 ? 20.672 7.32 6.297 1 94.75 288 CYS B CA 1
ATOM 5261 C C . CYS B 1 288 ? 19.953 8.578 5.836 1 94.75 288 CYS B C 1
ATOM 5263 O O . CYS B 1 288 ? 20.438 9.695 6.055 1 94.75 288 CYS B O 1
ATOM 5265 N N . LEU B 1 289 ? 18.812 8.422 5.289 1 96.5 289 LEU B N 1
ATOM 5266 C CA . LEU B 1 289 ? 18.094 9.5 4.613 1 96.5 289 LEU B CA 1
ATOM 5267 C C . LEU B 1 289 ? 17.828 10.656 5.566 1 96.5 289 LEU B C 1
ATOM 5269 O O . LEU B 1 289 ? 18.234 11.789 5.293 1 96.5 289 LEU B O 1
ATOM 5273 N N . GLU B 1 290 ? 17.234 10.422 6.66 1 94.75 290 GLU B N 1
ATOM 5274 C CA . GLU B 1 290 ? 16.766 11.492 7.543 1 94.75 290 GLU B CA 1
ATOM 5275 C C . GLU B 1 290 ? 17.922 12.328 8.062 1 94.75 290 GLU B C 1
ATOM 5277 O O . GLU B 1 290 ? 17.859 13.562 8.062 1 94.75 290 GLU B O 1
ATOM 5282 N N . VAL B 1 291 ? 19.062 11.711 8.461 1 94.88 291 VAL B N 1
ATOM 5283 C CA . VAL B 1 291 ? 20.188 12.445 9.016 1 94.88 291 VAL B CA 1
ATOM 5284 C C . VAL B 1 291 ? 20.953 13.156 7.902 1 94.88 291 VAL B C 1
ATOM 5286 O O . VAL B 1 291 ? 21.781 14.031 8.172 1 94.88 291 VAL B O 1
ATOM 5289 N N . THR B 1 292 ? 20.719 12.766 6.707 1 96.75 292 THR B N 1
ATOM 5290 C CA . THR B 1 292 ? 21.406 13.391 5.582 1 96.75 292 THR B CA 1
ATOM 5291 C C . THR B 1 292 ? 20.625 14.609 5.09 1 96.75 292 THR B C 1
ATOM 5293 O O . THR B 1 292 ? 21.219 15.641 4.766 1 96.75 292 THR B O 1
ATOM 5296 N N . VAL B 1 293 ? 19.281 14.492 5.109 1 97.31 293 VAL B N 1
ATOM 5297 C CA . VAL B 1 293 ? 18.531 15.516 4.387 1 97.31 293 VAL B CA 1
ATOM 5298 C C . VAL B 1 293 ? 17.672 16.312 5.359 1 97.31 293 VAL B C 1
ATOM 5300 O O . VAL B 1 293 ? 17.094 17.328 4.996 1 97.31 293 VAL B O 1
ATOM 5303 N N . GLY B 1 294 ? 17.531 15.898 6.562 1 95.31 294 GLY B N 1
ATOM 5304 C CA . GLY B 1 294 ? 16.688 16.594 7.535 1 95.31 294 GLY B CA 1
ATOM 5305 C C . GLY B 1 294 ? 17.156 18 7.828 1 95.31 294 GLY B C 1
ATOM 5306 O O . GLY B 1 294 ? 18.359 18.297 7.73 1 95.31 294 GLY B O 1
ATOM 5307 N N . ASP B 1 295 ? 16.281 18.844 8.273 1 94.19 295 ASP B N 1
ATOM 5308 C CA . ASP B 1 295 ? 16.562 20.266 8.484 1 94.19 295 ASP B CA 1
ATOM 5309 C C . ASP B 1 295 ? 17.672 20.453 9.516 1 94.19 295 ASP B C 1
ATOM 5311 O O . ASP B 1 295 ? 18.625 21.188 9.273 1 94.19 295 ASP B O 1
ATOM 5315 N N . ARG B 1 296 ? 17.547 19.844 10.594 1 89.94 296 ARG B N 1
ATOM 5316 C CA . ARG B 1 296 ? 18.531 20.016 11.656 1 89.94 296 ARG B CA 1
ATOM 5317 C C . ARG B 1 296 ? 19.922 19.531 11.211 1 89.94 296 ARG B C 1
ATOM 5319 O O . ARG B 1 296 ? 20.922 20.172 11.5 1 89.94 296 ARG B O 1
ATOM 5326 N N . SER B 1 297 ? 19.891 18.406 10.594 1 91.75 297 SER B N 1
ATOM 5327 C CA . SER B 1 297 ? 21.156 17.844 10.125 1 91.75 297 SER B CA 1
ATOM 5328 C C . SER B 1 297 ? 21.797 18.734 9.07 1 91.75 297 SER B C 1
ATOM 5330 O O . SER B 1 297 ? 23.016 18.953 9.102 1 91.75 297 SER B O 1
ATOM 5332 N N . LEU B 1 298 ? 21.047 19.188 8.156 1 95.12 298 LEU B N 1
ATOM 5333 C CA . LEU B 1 298 ? 21.562 20.062 7.105 1 95.12 298 LEU B CA 1
ATOM 5334 C C . LEU B 1 298 ? 22.062 21.375 7.688 1 95.12 298 LEU B C 1
ATOM 5336 O O . LEU B 1 298 ? 23.109 21.875 7.27 1 95.12 298 LEU B O 1
ATOM 5340 N N . HIS B 1 299 ? 21.328 21.922 8.625 1 95.5 299 HIS B N 1
ATOM 5341 C CA . HIS B 1 299 ? 21.75 23.125 9.336 1 95.5 299 HIS B CA 1
ATOM 5342 C C . HIS B 1 299 ? 23.094 22.922 10.023 1 95.5 299 HIS B C 1
ATOM 5344 O O . HIS B 1 299 ? 24 23.75 9.875 1 95.5 299 HIS B O 1
ATOM 5350 N N . SER B 1 300 ? 23.203 21.844 10.734 1 94.75 300 SER B N 1
ATOM 5351 C CA . SER B 1 300 ? 24.453 21.547 11.438 1 94.75 300 SER B CA 1
ATOM 5352 C C . SER B 1 300 ? 25.625 21.438 10.477 1 94.75 300 SER B C 1
ATOM 5354 O O . SER B 1 300 ? 26.719 21.938 10.766 1 94.75 300 SER B O 1
ATOM 5356 N N . ARG B 1 301 ? 25.422 20.828 9.406 1 95.38 301 ARG B N 1
ATOM 5357 C CA . ARG B 1 301 ? 26.469 20.688 8.398 1 95.38 301 ARG B CA 1
ATOM 5358 C C . ARG B 1 301 ? 26.844 22.047 7.812 1 95.38 301 ARG B C 1
ATOM 5360 O O . ARG B 1 301 ? 28.016 22.328 7.562 1 95.38 301 ARG B O 1
ATOM 5367 N N . ALA B 1 302 ? 25.875 22.891 7.562 1 97.62 302 ALA B N 1
ATOM 5368 C CA . ALA B 1 302 ? 26.125 24.219 7.043 1 97.62 302 ALA B CA 1
ATOM 5369 C C . ALA B 1 302 ? 26.984 25.047 8.016 1 97.62 302 ALA B C 1
ATOM 5371 O O . ALA B 1 302 ? 27.922 25.719 7.605 1 97.62 302 ALA B O 1
ATOM 5372 N N . VAL B 1 303 ? 26.609 24.938 9.266 1 97.31 303 VAL B N 1
ATOM 5373 C CA . VAL B 1 303 ? 27.359 25.641 10.305 1 97.31 303 VAL B CA 1
ATOM 5374 C C . VAL B 1 303 ? 28.766 25.062 10.398 1 97.31 303 VAL B C 1
ATOM 5376 O O . VAL B 1 303 ? 29.75 25.812 10.422 1 97.31 303 VAL B O 1
ATOM 5379 N N . GLY B 1 304 ? 28.859 23.766 10.422 1 96.19 304 GLY B N 1
ATOM 5380 C CA . GLY B 1 304 ? 30.156 23.094 10.523 1 96.19 304 GLY B CA 1
ATOM 5381 C C . GLY B 1 304 ? 31.094 23.438 9.383 1 96.19 304 GLY B C 1
ATOM 5382 O O . GLY B 1 304 ? 32.312 23.5 9.57 1 96.19 304 GLY B O 1
ATOM 5383 N N . ARG B 1 305 ? 30.547 23.719 8.242 1 96.5 305 ARG B N 1
ATOM 5384 C CA . ARG B 1 305 ? 31.328 24.016 7.062 1 96.5 305 ARG B CA 1
ATOM 5385 C C . ARG B 1 305 ? 31.594 25.516 6.953 1 96.5 305 ARG B C 1
ATOM 5387 O O . ARG B 1 305 ? 32.25 25.984 6.008 1 96.5 305 ARG B O 1
ATOM 5394 N N . GLY B 1 306 ? 30.984 26.234 7.812 1 96.56 306 GLY B N 1
ATOM 5395 C CA . GLY B 1 306 ? 31.172 27.688 7.816 1 96.56 306 GLY B CA 1
ATOM 5396 C C . GLY B 1 306 ? 30.344 28.391 6.762 1 96.56 306 GLY B C 1
ATOM 5397 O O . GLY B 1 306 ? 30.672 29.516 6.375 1 96.56 306 GLY B O 1
ATOM 5398 N N . ILE B 1 307 ? 29.328 27.734 6.32 1 97.44 307 ILE B N 1
ATOM 5399 C CA . ILE B 1 307 ? 28.484 28.328 5.293 1 97.44 307 ILE B CA 1
ATOM 5400 C C . ILE B 1 307 ? 27.594 29.406 5.918 1 97.44 307 ILE B C 1
ATOM 5402 O O . ILE B 1 307 ? 27.344 30.438 5.312 1 97.44 307 ILE B O 1
ATOM 5406 N N . ILE B 1 308 ? 27.062 29.109 7.125 1 96.94 308 ILE B N 1
ATOM 5407 C CA . ILE B 1 308 ? 26.312 30.078 7.926 1 96.94 308 ILE B CA 1
ATOM 5408 C C . ILE B 1 308 ? 26.844 30.094 9.352 1 96.94 308 ILE B C 1
ATOM 5410 O O . ILE B 1 308 ? 27.453 29.109 9.805 1 96.94 308 ILE B O 1
ATOM 5414 N N . PRO B 1 309 ? 26.641 31.203 9.969 1 94.62 309 PRO B N 1
ATOM 5415 C CA . PRO B 1 309 ? 27.141 31.266 11.344 1 94.62 309 PRO B CA 1
ATOM 5416 C C . PRO B 1 309 ? 26.281 30.453 12.32 1 94.62 309 PRO B C 1
ATOM 5418 O O . PRO B 1 309 ? 25.109 30.172 12.023 1 94.62 309 PRO B O 1
ATOM 5421 N N . ALA B 1 310 ? 26.906 30.031 13.406 1 92.31 310 ALA B N 1
ATOM 5422 C CA . ALA B 1 310 ? 26.188 29.297 14.445 1 92.31 310 ALA B CA 1
ATOM 5423 C C . ALA B 1 310 ? 25.141 30.188 15.117 1 92.31 310 ALA B C 1
ATOM 5425 O O . ALA B 1 310 ? 24.109 29.688 15.594 1 92.31 310 ALA B O 1
ATOM 5426 N N . HIS B 1 311 ? 25.531 31.469 15.109 1 88.31 311 HIS B N 1
ATOM 5427 C CA . HIS B 1 311 ? 24.625 32.406 15.75 1 88.31 311 HIS B CA 1
ATOM 5428 C C . HIS B 1 311 ? 24.266 33.562 14.805 1 88.31 311 HIS B C 1
ATOM 5430 O O . HIS B 1 311 ? 25.094 33.969 13.984 1 88.31 311 HIS B O 1
ATOM 5436 N N . ASN B 1 312 ? 23.016 33.844 14.867 1 82.5 312 ASN B N 1
ATOM 5437 C CA . ASN B 1 312 ? 22.516 35.031 14.203 1 82.5 312 ASN B CA 1
ATOM 5438 C C . ASN B 1 312 ? 22.062 36.094 15.203 1 82.5 312 ASN B C 1
ATOM 5440 O O . ASN B 1 312 ? 20.906 36.094 15.633 1 82.5 312 ASN B O 1
ATOM 5444 N N . GLY B 1 313 ? 22.859 36.938 15.539 1 78.31 313 GLY B N 1
ATOM 5445 C CA . GLY B 1 313 ? 22.594 37.875 16.625 1 78.31 313 GLY B CA 1
ATOM 5446 C C . GLY B 1 313 ? 22.531 37.219 17.984 1 78.31 313 GLY B C 1
ATOM 5447 O O . GLY B 1 313 ? 23.453 36.5 18.375 1 78.31 313 GLY B O 1
ATOM 5448 N N . THR B 1 314 ? 21.438 37.344 18.672 1 75.19 314 THR B N 1
ATOM 5449 C CA . THR B 1 314 ? 21.25 36.781 20.016 1 75.19 314 THR B CA 1
ATOM 5450 C C . THR B 1 314 ? 20.609 35.406 19.969 1 75.19 314 THR B C 1
ATOM 5452 O O . THR B 1 314 ? 20.5 34.719 20.984 1 75.19 314 THR B O 1
ATOM 5455 N N . ALA B 1 315 ? 20.25 35.031 18.734 1 83.12 315 ALA B N 1
ATOM 5456 C CA . ALA B 1 315 ? 19.578 33.75 18.609 1 83.12 315 ALA B CA 1
ATOM 5457 C C . ALA B 1 315 ? 20.406 32.75 17.781 1 83.12 315 ALA B C 1
ATOM 5459 O O . ALA B 1 315 ? 21.281 33.188 17.016 1 83.12 315 ALA B O 1
ATOM 5460 N N . GLY B 1 316 ? 20.281 31.625 18.078 1 88.31 316 GLY B N 1
ATOM 5461 C CA . GLY B 1 316 ? 20.906 30.609 17.234 1 88.31 316 GLY B CA 1
ATOM 5462 C C . GLY B 1 316 ? 20.406 30.656 15.797 1 88.31 316 GLY B C 1
ATOM 5463 O O . GLY B 1 316 ? 19.25 31.016 15.539 1 88.31 316 GLY B O 1
ATOM 5464 N N . SER B 1 317 ? 21.266 30.391 14.828 1 92.38 317 SER B N 1
ATOM 5465 C CA . SER B 1 317 ? 20.859 30.297 13.43 1 92.38 317 SER B CA 1
ATOM 5466 C C . SER B 1 317 ? 19.953 29.094 13.203 1 92.38 317 SER B C 1
ATOM 5468 O O . SER B 1 317 ? 19.859 28.203 14.047 1 92.38 317 SER B O 1
ATOM 5470 N N . THR B 1 318 ? 19.203 29.141 12.172 1 91.75 318 THR B N 1
ATOM 5471 C CA . THR B 1 318 ? 18.312 28.062 11.766 1 91.75 318 THR B CA 1
ATOM 5472 C C . THR B 1 318 ? 18.5 27.734 10.281 1 91.75 318 THR B C 1
ATOM 5474 O O . THR B 1 318 ? 19.312 28.375 9.602 1 91.75 318 THR B O 1
ATOM 5477 N N . ILE B 1 319 ? 17.781 26.812 9.852 1 93.88 319 ILE B N 1
ATOM 5478 C CA . ILE B 1 319 ? 17.859 26.422 8.453 1 93.88 319 ILE B CA 1
ATOM 5479 C C . ILE B 1 319 ? 17.422 27.578 7.566 1 93.88 319 ILE B C 1
ATOM 5481 O O . ILE B 1 319 ? 17.875 27.703 6.422 1 93.88 319 ILE B O 1
ATOM 5485 N N . ALA B 1 320 ? 16.625 28.453 8.07 1 93.25 320 ALA B N 1
ATOM 5486 C CA . ALA B 1 320 ? 16.188 29.625 7.32 1 93.25 320 ALA B CA 1
ATOM 5487 C C . ALA B 1 320 ? 17.375 30.5 6.934 1 93.25 320 ALA B C 1
ATOM 5489 O O . ALA B 1 320 ? 17.375 31.125 5.867 1 93.25 320 ALA B O 1
ATOM 5490 N N . ASP B 1 321 ? 18.328 30.484 7.758 1 96.12 321 ASP B N 1
ATOM 5491 C CA . ASP B 1 321 ? 19.547 31.25 7.469 1 96.12 321 ASP B CA 1
ATOM 5492 C C . ASP B 1 321 ? 20.297 30.656 6.277 1 96.12 321 ASP B C 1
ATOM 5494 O O . ASP B 1 321 ? 20.922 31.391 5.504 1 96.12 321 ASP B O 1
ATOM 5498 N N . LEU B 1 322 ? 20.266 29.375 6.172 1 97.38 322 LEU B N 1
ATOM 5499 C CA . LEU B 1 322 ? 20.875 28.719 5.012 1 97.38 322 LEU B CA 1
ATOM 5500 C C . LEU B 1 322 ? 20.125 29.109 3.732 1 97.38 322 LEU B C 1
ATOM 5502 O O . LEU B 1 322 ? 20.766 29.422 2.721 1 97.38 322 LEU B O 1
ATOM 5506 N N . TYR B 1 323 ? 18.812 29.125 3.771 1 97.19 323 TYR B N 1
ATOM 5507 C CA . TYR B 1 323 ? 18.016 29.531 2.621 1 97.19 323 TYR B CA 1
ATOM 5508 C C . TYR B 1 323 ? 18.312 30.969 2.23 1 97.19 323 TYR B C 1
ATOM 5510 O O . TYR B 1 323 ? 18.516 31.266 1.051 1 97.19 323 TYR B O 1
ATOM 5518 N N . ARG B 1 324 ? 18.422 31.797 3.221 1 96.69 324 ARG B N 1
ATOM 5519 C CA . ARG B 1 324 ? 18.703 33.219 2.975 1 96.69 324 ARG B CA 1
ATOM 5520 C C . ARG B 1 324 ? 20.094 33.375 2.355 1 96.69 324 ARG B C 1
ATOM 5522 O O . ARG B 1 324 ? 20.266 34.219 1.457 1 96.69 324 ARG B O 1
ATOM 5529 N N . ALA B 1 325 ? 21 32.656 2.887 1 97.5 325 ALA B N 1
ATOM 5530 C CA . ALA B 1 325 ? 22.344 32.688 2.324 1 97.5 325 ALA B CA 1
ATOM 5531 C C . ALA B 1 325 ? 22.344 32.281 0.853 1 97.5 325 ALA B C 1
ATOM 5533 O O . ALA B 1 325 ? 23 32.938 0.027 1 97.5 325 ALA B O 1
ATOM 5534 N N . ALA B 1 326 ? 21.641 31.266 0.544 1 98.19 326 ALA B N 1
ATOM 5535 C CA . ALA B 1 326 ? 21.531 30.812 -0.84 1 98.19 326 ALA B CA 1
ATOM 5536 C C . ALA B 1 326 ? 20.859 31.859 -1.717 1 98.19 326 ALA B C 1
ATOM 5538 O O . ALA B 1 326 ? 21.328 32.125 -2.83 1 98.19 326 ALA B O 1
ATOM 5539 N N . GLU B 1 327 ? 19.844 32.469 -1.212 1 97.56 327 GLU B N 1
ATOM 5540 C CA . GLU B 1 327 ? 19.141 33.531 -1.938 1 97.56 327 GLU B CA 1
ATOM 5541 C C . GLU B 1 327 ? 20.031 34.75 -2.178 1 97.56 327 GLU B C 1
ATOM 5543 O O . GLU B 1 327 ? 19.906 35.406 -3.203 1 97.56 327 GLU B O 1
ATOM 5548 N N . ALA B 1 328 ? 20.875 34.875 -1.242 1 97.38 328 ALA B N 1
ATOM 5549 C CA . ALA B 1 328 ? 21.781 36.031 -1.323 1 97.38 328 ALA B CA 1
ATOM 5550 C C . ALA B 1 328 ? 22.969 35.719 -2.223 1 97.38 328 ALA B C 1
ATOM 5552 O O . ALA B 1 328 ? 23.859 36.562 -2.41 1 97.38 328 ALA B O 1
ATOM 5553 N N . GLY B 1 329 ? 23.047 34.469 -2.701 1 97.12 329 GLY B N 1
ATOM 5554 C CA . GLY B 1 329 ? 24.031 34.188 -3.73 1 97.12 329 GLY B CA 1
ATOM 5555 C C . GLY B 1 329 ? 25.188 33.344 -3.225 1 97.12 329 GLY B C 1
ATOM 5556 O O . GLY B 1 329 ? 26.172 33.125 -3.947 1 97.12 329 GLY B O 1
ATOM 5557 N N . SER B 1 330 ? 25.141 32.938 -2.02 1 98.12 330 SER B N 1
ATOM 5558 C CA . SER B 1 330 ? 26.188 32.062 -1.504 1 98.12 330 SER B CA 1
ATOM 5559 C C . SER B 1 330 ? 26.25 30.75 -2.279 1 98.12 330 SER B C 1
ATOM 5561 O O . SER B 1 330 ? 25.344 29.922 -2.178 1 98.12 330 SER B O 1
ATOM 5563 N N . GLU B 1 331 ? 27.375 30.516 -2.936 1 98 331 GLU B N 1
ATOM 5564 C CA . GLU B 1 331 ? 27.531 29.312 -3.754 1 98 331 GLU B CA 1
ATOM 5565 C C . GLU B 1 331 ? 27.594 28.062 -2.887 1 98 331 GLU B C 1
ATOM 5567 O O . GLU B 1 331 ? 26.953 27.062 -3.191 1 98 331 GLU B O 1
ATOM 5572 N N . PRO B 1 332 ? 28.328 28.109 -1.74 1 98.25 332 PRO B N 1
ATOM 5573 C CA . PRO B 1 332 ? 28.328 26.922 -0.876 1 98.25 332 PRO B CA 1
ATOM 5574 C C . PRO B 1 332 ? 26.938 26.578 -0.357 1 98.25 332 PRO B C 1
ATOM 5576 O O . PRO B 1 332 ? 26.609 25.391 -0.214 1 98.25 332 PRO B O 1
ATOM 5579 N N . ALA B 1 333 ? 26.141 27.609 -0.064 1 98.5 333 ALA B N 1
ATOM 5580 C CA . ALA B 1 333 ? 24.766 27.359 0.386 1 98.5 333 ALA B CA 1
ATOM 5581 C C . ALA B 1 333 ? 23.938 26.719 -0.718 1 98.5 333 ALA B C 1
ATOM 5583 O O . ALA B 1 333 ? 23.234 25.734 -0.477 1 98.5 333 ALA B O 1
ATOM 5584 N N . ARG B 1 334 ? 24.062 27.234 -1.894 1 98.38 334 ARG B N 1
ATOM 5585 C CA . ARG B 1 334 ? 23.328 26.703 -3.039 1 98.38 334 ARG B CA 1
ATOM 5586 C C . ARG B 1 334 ? 23.75 25.266 -3.334 1 98.38 334 ARG B C 1
ATOM 5588 O O . ARG B 1 334 ? 22.891 24.422 -3.639 1 98.38 334 ARG B O 1
ATOM 5595 N N . GLU B 1 335 ? 25.016 25 -3.223 1 98.12 335 GLU B N 1
ATOM 5596 C CA . GLU B 1 335 ? 25.531 23.656 -3.486 1 98.12 335 GLU B CA 1
ATOM 5597 C C . GLU B 1 335 ? 25 22.656 -2.465 1 98.12 335 GLU B C 1
ATOM 5599 O O . GLU B 1 335 ? 24.625 21.531 -2.824 1 98.12 335 GLU B O 1
ATOM 5604 N N . LEU B 1 336 ? 25 23.031 -1.232 1 97.88 336 LEU B N 1
ATOM 5605 C CA . LEU B 1 336 ? 24.516 22.156 -0.176 1 97.88 336 LEU B CA 1
ATOM 5606 C C . LEU B 1 336 ? 23.031 21.844 -0.364 1 97.88 336 LEU B C 1
ATOM 5608 O O . LEU B 1 336 ? 22.609 20.703 -0.203 1 97.88 336 LEU B O 1
ATOM 5612 N N . LEU B 1 337 ? 22.312 22.844 -0.742 1 98.31 337 LEU B N 1
ATOM 5613 C CA . LEU B 1 337 ? 20.875 22.672 -0.974 1 98.31 337 LEU B CA 1
ATOM 5614 C C . LEU B 1 337 ? 20.625 21.844 -2.225 1 98.31 337 LEU B C 1
ATOM 5616 O O . LEU B 1 337 ? 19.688 21.047 -2.266 1 98.31 337 LEU B O 1
ATOM 5620 N N . ALA B 1 338 ? 21.453 21.984 -3.189 1 98.12 338 ALA B N 1
ATOM 5621 C CA . ALA B 1 338 ? 21.359 21.172 -4.398 1 98.12 338 ALA B CA 1
ATOM 5622 C C . ALA B 1 338 ? 21.656 19.703 -4.098 1 98.12 338 ALA B C 1
ATOM 5624 O O . ALA B 1 338 ? 21 18.812 -4.641 1 98.12 338 ALA B O 1
ATOM 5625 N N . GLU B 1 339 ? 22.625 19.5 -3.285 1 97.5 339 GLU B N 1
ATOM 5626 C CA . GLU B 1 339 ? 22.969 18.141 -2.863 1 97.5 339 GLU B CA 1
ATOM 5627 C C . GLU B 1 339 ? 21.781 17.484 -2.162 1 97.5 339 GLU B C 1
ATOM 5629 O O . GLU B 1 339 ? 21.422 16.344 -2.488 1 97.5 339 GLU B O 1
ATOM 5634 N N . ARG B 1 340 ? 21.203 18.203 -1.228 1 97.94 340 ARG B N 1
ATOM 5635 C CA . ARG B 1 340 ? 20.016 17.703 -0.532 1 97.94 340 ARG B CA 1
ATOM 5636 C C . ARG B 1 340 ? 18.906 17.359 -1.517 1 97.94 340 ARG B C 1
ATOM 5638 O O . ARG B 1 340 ? 18.312 16.281 -1.444 1 97.94 340 ARG B O 1
ATOM 5645 N N . ALA B 1 341 ? 18.672 18.266 -2.432 1 98.19 341 ALA B N 1
ATOM 5646 C CA . ALA B 1 341 ? 17.578 18.109 -3.406 1 98.19 341 ALA B CA 1
ATOM 5647 C C . ALA B 1 341 ? 17.828 16.906 -4.301 1 98.19 341 ALA B C 1
ATOM 5649 O O . ALA B 1 341 ? 16.891 16.156 -4.602 1 98.19 341 ALA B O 1
ATOM 5650 N N . THR B 1 342 ? 19.031 16.703 -4.688 1 98.06 342 THR B N 1
ATOM 5651 C CA . THR B 1 342 ? 19.391 15.57 -5.531 1 98.06 342 THR B CA 1
ATOM 5652 C C . THR B 1 342 ? 19.156 14.258 -4.801 1 98.06 342 THR B C 1
ATOM 5654 O O . THR B 1 342 ? 18.562 13.328 -5.363 1 98.06 342 THR B O 1
ATOM 5657 N N . ILE B 1 343 ? 19.531 14.195 -3.572 1 97.5 343 ILE B N 1
ATOM 5658 C CA . ILE B 1 343 ? 19.328 13.008 -2.752 1 97.5 343 ILE B CA 1
ATOM 5659 C C . ILE B 1 343 ? 17.828 12.742 -2.609 1 97.5 343 ILE B C 1
ATOM 5661 O O . ILE B 1 343 ? 17.375 11.602 -2.734 1 97.5 343 ILE B O 1
ATOM 5665 N N . LEU B 1 344 ? 17.078 13.781 -2.369 1 97.94 344 LEU B N 1
ATOM 5666 C CA . LEU B 1 344 ? 15.633 13.656 -2.234 1 97.94 344 LEU B CA 1
ATOM 5667 C C . LEU B 1 344 ? 15.008 13.125 -3.52 1 97.94 344 LEU B C 1
ATOM 5669 O O . LEU B 1 344 ? 14.203 12.195 -3.486 1 97.94 344 LEU B O 1
ATOM 5673 N N . GLY B 1 345 ? 15.406 13.703 -4.664 1 97.5 345 GLY B N 1
ATOM 5674 C CA . GLY B 1 345 ? 14.883 13.242 -5.941 1 97.5 345 GLY B CA 1
ATOM 5675 C C . GLY B 1 345 ? 15.156 11.773 -6.203 1 97.5 345 GLY B C 1
ATOM 5676 O O . GLY B 1 345 ? 14.266 11.039 -6.633 1 97.5 345 GLY B O 1
ATOM 5677 N N . ASN B 1 346 ? 16.375 11.359 -5.895 1 95.62 346 ASN B N 1
ATOM 5678 C CA . ASN B 1 346 ? 16.75 9.961 -6.066 1 95.62 346 ASN B CA 1
ATOM 5679 C C . ASN B 1 346 ? 15.93 9.047 -5.164 1 95.62 346 ASN B C 1
ATOM 5681 O O . ASN B 1 346 ? 15.5 7.969 -5.586 1 95.62 346 ASN B O 1
ATOM 5685 N N . THR B 1 347 ? 15.727 9.477 -3.947 1 96.31 347 THR B N 1
ATOM 5686 C CA . THR B 1 347 ? 14.992 8.672 -2.984 1 96.31 347 THR B CA 1
ATOM 5687 C C . THR B 1 347 ? 13.523 8.539 -3.396 1 96.31 347 THR B C 1
ATOM 5689 O O . THR B 1 347 ? 12.953 7.445 -3.34 1 96.31 347 THR B O 1
ATOM 5692 N N . VAL B 1 348 ? 12.961 9.609 -3.844 1 97.12 348 VAL B N 1
ATOM 5693 C CA . VAL B 1 348 ? 11.578 9.594 -4.293 1 97.12 348 VAL B CA 1
ATOM 5694 C C . VAL B 1 348 ? 11.43 8.648 -5.484 1 97.12 348 VAL B C 1
ATOM 5696 O O . VAL B 1 348 ? 10.484 7.871 -5.559 1 97.12 348 VAL B O 1
ATOM 5699 N N . ALA B 1 349 ? 12.375 8.734 -6.375 1 95.69 349 ALA B N 1
ATOM 5700 C CA . ALA B 1 349 ? 12.352 7.859 -7.543 1 95.69 349 ALA B CA 1
ATOM 5701 C C . ALA B 1 349 ? 12.367 6.391 -7.129 1 95.69 349 ALA B C 1
ATOM 5703 O O . ALA B 1 349 ? 11.594 5.582 -7.648 1 95.69 349 ALA B O 1
ATOM 5704 N N . MET B 1 350 ? 13.203 6.098 -6.223 1 93.19 350 MET B N 1
ATOM 5705 C CA . MET B 1 350 ? 13.359 4.723 -5.754 1 93.19 350 MET B CA 1
ATOM 5706 C C . MET B 1 350 ? 12.062 4.215 -5.129 1 93.19 350 MET B C 1
ATOM 5708 O O . MET B 1 350 ? 11.594 3.125 -5.461 1 93.19 350 MET B O 1
ATOM 5712 N N . VAL B 1 351 ? 11.484 4.973 -4.242 1 94.44 351 VAL B N 1
ATOM 5713 C CA . VAL B 1 351 ? 10.273 4.57 -3.531 1 94.44 351 VAL B CA 1
ATOM 5714 C C . VAL B 1 351 ? 9.102 4.504 -4.508 1 94.44 351 VAL B C 1
ATOM 5716 O O . VAL B 1 351 ? 8.305 3.561 -4.465 1 94.44 351 VAL B O 1
ATOM 5719 N N . ARG B 1 352 ? 9.039 5.457 -5.363 1 94.88 352 ARG B N 1
ATOM 5720 C CA . ARG B 1 352 ? 8 5.484 -6.387 1 94.88 352 ARG B CA 1
ATOM 5721 C C . ARG B 1 352 ? 8.078 4.242 -7.273 1 94.88 352 ARG B C 1
ATOM 5723 O O . ARG B 1 352 ? 7.047 3.637 -7.59 1 94.88 352 ARG B O 1
ATOM 5730 N N . ASP B 1 353 ? 9.203 3.873 -7.691 1 92.44 353 ASP B N 1
ATOM 5731 C CA . ASP B 1 353 ? 9.352 2.721 -8.578 1 92.44 353 ASP B CA 1
ATOM 5732 C C . ASP B 1 353 ? 8.906 1.435 -7.883 1 92.44 353 ASP B C 1
ATOM 5734 O O . ASP B 1 353 ? 8.344 0.541 -8.516 1 92.44 353 ASP B O 1
ATOM 5738 N N . MET B 1 354 ? 9.148 1.377 -6.68 1 90.38 354 MET B N 1
ATOM 5739 C CA . MET B 1 354 ? 8.789 0.182 -5.918 1 90.38 354 MET B CA 1
ATOM 5740 C C . MET B 1 354 ? 7.277 0.032 -5.816 1 90.38 354 MET B C 1
ATOM 5742 O O . MET B 1 354 ? 6.754 -1.084 -5.871 1 90.38 354 MET B O 1
ATOM 5746 N N . LEU B 1 355 ? 6.59 1.122 -5.703 1 88.56 355 LEU B N 1
ATOM 5747 C CA . LEU B 1 355 ? 5.16 1.064 -5.418 1 88.56 355 LEU B CA 1
ATOM 5748 C C . LEU B 1 355 ? 4.344 1.39 -6.668 1 88.56 355 LEU B C 1
ATOM 5750 O O . LEU B 1 355 ? 3.174 1.013 -6.766 1 88.56 355 LEU B O 1
ATOM 5754 N N . ASN B 1 356 ? 4.883 2.182 -7.516 1 90.44 356 ASN B N 1
ATOM 5755 C CA . ASN B 1 356 ? 4.312 2.625 -8.781 1 90.44 356 ASN B CA 1
ATOM 5756 C C . ASN B 1 356 ? 2.912 3.203 -8.602 1 90.44 356 ASN B C 1
ATOM 5758 O O . ASN B 1 356 ? 1.975 2.805 -9.289 1 90.44 356 ASN B O 1
ATOM 5762 N N . PRO B 1 357 ? 2.805 4.141 -7.672 1 90.5 357 PRO B N 1
ATOM 5763 C CA . PRO B 1 357 ? 1.506 4.781 -7.457 1 90.5 357 PRO B CA 1
ATOM 5764 C C . PRO B 1 357 ? 1.048 5.605 -8.656 1 90.5 357 PRO B C 1
ATOM 5766 O O . PRO B 1 357 ? 1.863 5.965 -9.516 1 90.5 357 PRO B O 1
ATOM 5769 N N . ASP B 1 358 ? -0.257 5.914 -8.695 1 88.5 358 ASP B N 1
ATOM 5770 C CA . ASP B 1 358 ? -0.794 6.762 -9.758 1 88.5 358 ASP B CA 1
ATOM 5771 C C . ASP B 1 358 ? -0.29 8.195 -9.625 1 88.5 358 ASP B C 1
ATOM 5773 O O . ASP B 1 358 ? -0.164 8.914 -10.617 1 88.5 358 ASP B O 1
ATOM 5777 N N . ARG B 1 359 ? -0.018 8.586 -8.328 1 92.19 359 ARG B N 1
ATOM 5778 C CA . ARG B 1 359 ? 0.419 9.953 -8.047 1 92.19 359 ARG B CA 1
ATOM 5779 C C . ARG B 1 359 ? 1.441 9.977 -6.914 1 92.19 359 ARG B C 1
ATOM 5781 O O . ARG B 1 359 ? 1.354 9.188 -5.973 1 92.19 359 ARG B O 1
ATOM 5788 N N . VAL B 1 360 ? 2.369 10.906 -7.07 1 95.25 360 VAL B N 1
ATOM 5789 C CA . VAL B 1 360 ? 3.332 11.172 -6.008 1 95.25 360 VAL B CA 1
ATOM 5790 C C . VAL B 1 360 ? 3.188 12.617 -5.531 1 95.25 360 VAL B C 1
ATOM 5792 O O . VAL B 1 360 ? 3.17 13.547 -6.344 1 95.25 360 VAL B O 1
ATOM 5795 N N . ILE B 1 361 ? 3.021 12.797 -4.258 1 96.38 361 ILE B N 1
ATOM 5796 C CA . ILE B 1 361 ? 2.908 14.125 -3.666 1 96.38 361 ILE B CA 1
ATOM 5797 C C . ILE B 1 361 ? 4.102 14.383 -2.748 1 96.38 361 ILE B C 1
ATOM 5799 O O . ILE B 1 361 ? 4.398 13.57 -1.865 1 96.38 361 ILE B O 1
ATOM 5803 N N . LEU B 1 362 ? 4.781 15.492 -3.002 1 97.06 362 LEU B N 1
ATOM 5804 C CA . LEU B 1 362 ? 5.934 15.883 -2.197 1 97.06 362 LEU B CA 1
ATOM 5805 C C . LEU B 1 362 ? 5.551 16.969 -1.192 1 97.06 362 LEU B C 1
ATOM 5807 O O . LEU B 1 362 ? 5.098 18.047 -1.578 1 97.06 362 LEU B O 1
ATOM 5811 N N . GLY B 1 363 ? 5.711 16.609 0.074 1 96.12 363 GLY B N 1
ATOM 5812 C CA . GLY B 1 363 ? 5.41 17.562 1.127 1 96.12 363 GLY B CA 1
ATOM 5813 C C . GLY B 1 363 ? 6.562 17.766 2.092 1 96.12 363 GLY B C 1
ATOM 5814 O O . GLY B 1 363 ? 7.453 16.922 2.193 1 96.12 363 GLY B O 1
ATOM 5815 N N . GLY B 1 364 ? 6.551 18.969 2.771 1 95 364 GLY B N 1
ATOM 5816 C CA . GLY B 1 364 ? 7.582 19.328 3.736 1 95 364 GLY B CA 1
ATOM 5817 C C . GLY B 1 364 ? 8.508 20.406 3.244 1 95 364 GLY B C 1
ATOM 5818 O O . GLY B 1 364 ? 8.727 20.562 2.039 1 95 364 GLY B O 1
ATOM 5819 N N . GLN B 1 365 ? 9.148 21.062 4.117 1 93.69 365 GLN B N 1
ATOM 5820 C CA . GLN B 1 365 ? 9.945 22.25 3.818 1 93.69 365 GLN B CA 1
ATOM 5821 C C . GLN B 1 365 ? 11.242 21.875 3.117 1 93.69 365 GLN B C 1
ATOM 5823 O O . GLN B 1 365 ? 11.906 22.734 2.531 1 93.69 365 GLN B O 1
ATOM 5828 N N . ALA B 1 366 ? 11.594 20.578 3.191 1 94.94 366 ALA B N 1
ATOM 5829 C CA . ALA B 1 366 ? 12.75 20.156 2.4 1 94.94 366 ALA B CA 1
ATOM 5830 C C . ALA B 1 366 ? 12.5 20.375 0.91 1 94.94 366 ALA B C 1
ATOM 5832 O O . ALA B 1 366 ? 13.445 20.547 0.136 1 94.94 366 ALA B O 1
ATOM 5833 N N . PHE B 1 367 ? 11.258 20.344 0.56 1 94.88 367 PHE B N 1
ATOM 5834 C CA . PHE B 1 367 ? 10.898 20.547 -0.842 1 94.88 367 PHE B CA 1
ATOM 5835 C C . PHE B 1 367 ? 10.484 21.984 -1.105 1 94.88 367 PHE B C 1
ATOM 5837 O O . PHE B 1 367 ? 10.648 22.484 -2.217 1 94.88 367 PHE B O 1
ATOM 5844 N N . THR B 1 368 ? 9.961 22.672 -0.098 1 92.31 368 THR B N 1
ATOM 5845 C CA . THR B 1 368 ? 9.297 23.938 -0.375 1 92.31 368 THR B CA 1
ATOM 5846 C C . THR B 1 368 ? 10.102 25.094 0.198 1 92.31 368 THR B C 1
ATOM 5848 O O . THR B 1 368 ? 9.859 26.25 -0.15 1 92.31 368 THR B O 1
ATOM 5851 N N . GLY B 1 369 ? 11.062 24.891 1.023 1 92.62 369 GLY B N 1
ATOM 5852 C CA . GLY B 1 369 ? 11.766 25.953 1.724 1 92.62 369 GLY B CA 1
ATOM 5853 C C . GLY B 1 369 ? 12.656 26.781 0.815 1 92.62 369 GLY B C 1
ATOM 5854 O O . GLY B 1 369 ? 12.945 27.938 1.104 1 92.62 369 GLY B O 1
ATOM 5855 N N . TYR B 1 370 ? 13.164 26.156 -0.212 1 95.5 370 TYR B N 1
ATOM 5856 C CA . TYR B 1 370 ? 14.023 26.797 -1.199 1 95.5 370 TYR B CA 1
ATOM 5857 C C . TYR B 1 370 ? 13.648 26.359 -2.611 1 95.5 370 TYR B C 1
ATOM 5859 O O . TYR B 1 370 ? 14.164 25.359 -3.117 1 95.5 370 TYR B O 1
ATOM 5867 N N . ARG B 1 371 ? 12.891 27.188 -3.295 1 93.56 371 ARG B N 1
ATOM 5868 C CA . ARG B 1 371 ? 12.195 26.859 -4.535 1 93.56 371 ARG B CA 1
ATOM 5869 C C . ARG B 1 371 ? 13.18 26.469 -5.629 1 93.56 371 ARG B C 1
ATOM 5871 O O . ARG B 1 371 ? 12.938 25.516 -6.387 1 93.56 371 ARG B O 1
ATOM 5878 N N . PRO B 1 372 ? 14.289 27.062 -5.703 1 96 372 PRO B N 1
ATOM 5879 C CA . PRO B 1 372 ? 15.203 26.719 -6.797 1 96 372 PRO B CA 1
ATOM 5880 C C . PRO B 1 372 ? 15.703 25.281 -6.723 1 96 372 PRO B C 1
ATOM 5882 O O . PRO B 1 372 ? 16.156 24.719 -7.73 1 96 372 PRO B O 1
ATOM 5885 N N . ALA B 1 373 ? 15.625 24.719 -5.613 1 96.19 373 ALA B N 1
ATOM 5886 C CA . ALA B 1 373 ? 16.141 23.359 -5.449 1 96.19 373 ALA B CA 1
ATOM 5887 C C . ALA B 1 373 ? 15.188 22.328 -6.059 1 96.19 373 ALA B C 1
ATOM 5889 O O . ALA B 1 373 ? 15.57 21.188 -6.281 1 96.19 373 ALA B O 1
ATOM 5890 N N . VAL B 1 374 ? 13.961 22.719 -6.352 1 95.38 374 VAL B N 1
ATOM 5891 C CA . VAL B 1 374 ? 12.953 21.797 -6.875 1 95.38 374 VAL B CA 1
ATOM 5892 C C . VAL B 1 374 ? 13.398 21.266 -8.234 1 95.38 374 VAL B C 1
ATOM 5894 O O . VAL B 1 374 ? 13.141 20.109 -8.57 1 95.38 374 VAL B O 1
ATOM 5897 N N . ALA B 1 375 ? 14.07 22.109 -8.961 1 96.75 375 ALA B N 1
ATOM 5898 C CA . ALA B 1 375 ? 14.57 21.688 -10.258 1 96.75 375 ALA B CA 1
ATOM 5899 C C . ALA B 1 375 ? 15.555 20.531 -10.117 1 96.75 375 ALA B C 1
ATOM 5901 O O . ALA B 1 375 ? 15.602 19.625 -10.961 1 96.75 375 ALA B O 1
ATOM 5902 N N . HIS B 1 376 ? 16.375 20.578 -9.055 1 97.81 376 HIS B N 1
ATOM 5903 C CA . HIS B 1 376 ? 17.328 19.5 -8.789 1 97.81 376 HIS B CA 1
ATOM 5904 C C . HIS B 1 376 ? 16.594 18.219 -8.391 1 97.81 376 HIS B C 1
ATOM 5906 O O . HIS B 1 376 ? 17 17.125 -8.766 1 97.81 376 HIS B O 1
ATOM 5912 N N . VAL B 1 377 ? 15.477 18.312 -7.648 1 97.69 377 VAL B N 1
ATOM 5913 C CA . VAL B 1 377 ? 14.656 17.156 -7.285 1 97.69 377 VAL B CA 1
ATOM 5914 C C . VAL B 1 377 ? 14.094 16.5 -8.547 1 97.69 377 VAL B C 1
ATOM 5916 O O . VAL B 1 377 ? 14.219 15.297 -8.727 1 97.69 377 VAL B O 1
ATOM 5919 N N . ALA B 1 378 ? 13.539 17.344 -9.398 1 96.31 378 ALA B N 1
ATOM 5920 C CA . ALA B 1 378 ? 12.914 16.859 -10.625 1 96.31 378 ALA B CA 1
ATOM 5921 C C . ALA B 1 378 ? 13.93 16.156 -11.516 1 96.31 378 ALA B C 1
ATOM 5923 O O . ALA B 1 378 ? 13.648 15.078 -12.055 1 96.31 378 ALA B O 1
ATOM 5924 N N . ARG B 1 379 ? 15.055 16.734 -11.688 1 96.56 379 ARG B N 1
ATOM 5925 C CA . ARG B 1 379 ? 16.094 16.156 -12.523 1 96.56 379 ARG B CA 1
ATOM 5926 C C . ARG B 1 379 ? 16.562 14.812 -11.977 1 96.56 379 ARG B C 1
ATOM 5928 O O . ARG B 1 379 ? 16.656 13.836 -12.711 1 96.56 379 ARG B O 1
ATOM 5935 N N . ALA B 1 380 ? 16.828 14.781 -10.695 1 96.38 380 ALA B N 1
ATOM 5936 C CA . ALA B 1 380 ? 17.281 13.547 -10.055 1 96.38 380 ALA B CA 1
ATOM 5937 C C . ALA B 1 380 ? 16.203 12.461 -10.133 1 96.38 380 ALA B C 1
ATOM 5939 O O . ALA B 1 380 ? 16.516 11.297 -10.383 1 96.38 380 ALA B O 1
ATOM 5940 N N . PHE B 1 381 ? 14.969 12.82 -9.961 1 96.06 381 PHE B N 1
ATOM 5941 C CA . PHE B 1 381 ? 13.844 11.898 -10.055 1 96.06 381 PHE B CA 1
ATOM 5942 C C . PHE B 1 381 ? 13.758 11.281 -11.445 1 96.06 381 PHE B C 1
ATOM 5944 O O . PHE B 1 381 ? 13.664 10.062 -11.586 1 96.06 381 PHE B O 1
ATOM 5951 N N . ASN B 1 382 ? 13.812 12.133 -12.391 1 94.56 382 ASN B N 1
ATOM 5952 C CA . ASN B 1 382 ? 13.703 11.688 -13.773 1 94.56 382 ASN B CA 1
ATOM 5953 C C . ASN B 1 382 ? 14.859 10.766 -14.164 1 94.56 382 ASN B C 1
ATOM 5955 O O . ASN B 1 382 ? 14.664 9.805 -14.898 1 94.56 382 ASN B O 1
ATOM 5959 N N . GLN B 1 383 ? 16 11.062 -13.664 1 92.12 383 GLN B N 1
ATOM 5960 C CA . GLN B 1 383 ? 17.172 10.25 -13.953 1 92.12 383 GLN B CA 1
ATOM 5961 C C . GLN B 1 383 ? 17.141 8.938 -13.18 1 92.12 383 GLN B C 1
ATOM 5963 O O . GLN B 1 383 ? 17.672 7.926 -13.648 1 92.12 383 GLN B O 1
ATOM 5968 N N . GLY B 1 384 ? 16.531 8.984 -12.039 1 91 384 GLY B N 1
ATOM 5969 C CA . GLY B 1 384 ? 16.578 7.848 -11.141 1 91 384 GLY B CA 1
ATOM 5970 C C . GLY B 1 384 ? 15.461 6.855 -11.367 1 91 384 GLY B C 1
ATOM 5971 O O . GLY B 1 384 ? 15.57 5.684 -11 1 91 384 GLY B O 1
ATOM 5972 N N . SER B 1 385 ? 14.359 7.27 -11.914 1 90.56 385 SER B N 1
ATOM 5973 C CA . SER B 1 385 ? 13.211 6.395 -12.117 1 90.56 385 SER B CA 1
ATOM 5974 C C . SER B 1 385 ? 13.375 5.547 -13.375 1 90.56 385 SER B C 1
ATOM 5976 O O . SER B 1 385 ? 13.859 6.035 -14.398 1 90.56 385 SER B O 1
ATOM 5978 N N . SER B 1 386 ? 13.008 4.273 -13.266 1 86.25 386 SER B N 1
ATOM 5979 C CA . SER B 1 386 ? 13.086 3.352 -14.391 1 86.25 386 SER B CA 1
ATOM 5980 C C . SER B 1 386 ? 11.703 3.082 -14.984 1 86.25 386 SER B C 1
ATOM 5982 O O . SER B 1 386 ? 11.562 2.273 -15.906 1 86.25 386 SER B O 1
ATOM 5984 N N . LEU B 1 387 ? 10.695 3.666 -14.438 1 86.25 387 LEU B N 1
ATOM 5985 C CA . LEU B 1 387 ? 9.32 3.465 -14.891 1 86.25 387 LEU B CA 1
ATOM 5986 C C . LEU B 1 387 ? 8.828 4.656 -15.703 1 86.25 387 LEU B C 1
ATOM 5988 O O . LEU B 1 387 ? 9.445 5.727 -15.672 1 86.25 387 LEU B O 1
ATOM 5992 N N . PRO B 1 388 ? 7.754 4.453 -16.438 1 83.44 388 PRO B N 1
ATOM 5993 C CA . PRO B 1 388 ? 7.18 5.586 -17.156 1 83.44 388 PRO B CA 1
ATOM 5994 C C . PRO B 1 388 ? 6.789 6.742 -16.25 1 83.44 388 PRO B C 1
ATOM 5996 O O . PRO B 1 388 ? 6.566 6.539 -15.047 1 83.44 388 PRO B O 1
ATOM 5999 N N . PRO B 1 389 ? 6.754 7.918 -16.844 1 84.56 389 PRO B N 1
ATOM 6000 C CA . PRO B 1 389 ? 6.465 9.102 -16.031 1 84.56 389 PRO B CA 1
ATOM 6001 C C . PRO B 1 389 ? 5.133 9 -15.297 1 84.56 389 PRO B C 1
ATOM 6003 O O . PRO B 1 389 ? 4.184 8.398 -15.812 1 84.56 389 PRO B O 1
ATOM 6006 N N . THR B 1 390 ? 5.145 9.531 -14.125 1 84.62 390 THR B N 1
ATOM 6007 C CA . THR B 1 390 ? 3.957 9.578 -13.281 1 84.62 390 THR B CA 1
ATOM 6008 C C . THR B 1 390 ? 3.629 11.023 -12.898 1 84.62 390 THR B C 1
ATOM 6010 O O . THR B 1 390 ? 4.434 11.93 -13.125 1 84.62 390 THR B O 1
ATOM 6013 N N . ASP B 1 391 ? 2.439 11.211 -12.383 1 87.25 391 ASP B N 1
ATOM 6014 C CA . ASP B 1 391 ? 2.033 12.508 -11.844 1 87.25 391 ASP B CA 1
ATOM 6015 C C . ASP B 1 391 ? 2.736 12.789 -10.523 1 87.25 391 ASP B C 1
ATOM 6017 O O . ASP B 1 391 ? 2.52 12.086 -9.531 1 87.25 391 ASP B O 1
ATOM 6021 N N . ILE B 1 392 ? 3.707 13.68 -10.562 1 91.75 392 ILE B N 1
ATOM 6022 C CA . ILE B 1 392 ? 4.438 14.094 -9.367 1 91.75 392 ILE B CA 1
ATOM 6023 C C . ILE B 1 392 ? 4.215 15.578 -9.117 1 91.75 392 ILE B C 1
ATOM 6025 O O . ILE B 1 392 ? 4.359 16.406 -10.023 1 91.75 392 ILE B O 1
ATOM 6029 N N . ARG B 1 393 ? 3.777 15.938 -7.883 1 92.56 393 ARG B N 1
ATOM 6030 C CA . ARG B 1 393 ? 3.479 17.328 -7.578 1 92.56 393 ARG B CA 1
ATOM 6031 C C . ARG B 1 393 ? 3.893 17.688 -6.152 1 92.56 393 ARG B C 1
ATOM 6033 O O . ARG B 1 393 ? 4.004 16.797 -5.297 1 92.56 393 ARG B O 1
ATOM 6040 N N . ILE B 1 394 ? 4.098 18.938 -5.941 1 93.88 394 ILE B N 1
ATOM 6041 C CA . ILE B 1 394 ? 4.266 19.469 -4.594 1 93.88 394 ILE B CA 1
ATOM 6042 C C . ILE B 1 394 ? 2.902 19.578 -3.912 1 93.88 394 ILE B C 1
ATOM 6044 O O . ILE B 1 394 ? 1.915 19.953 -4.547 1 93.88 394 ILE B O 1
ATOM 6048 N N . SER B 1 395 ? 2.889 19.281 -2.67 1 93.94 395 SER B N 1
ATOM 6049 C CA . SER B 1 395 ? 1.645 19.344 -1.911 1 93.94 395 SER B CA 1
ATOM 6050 C C . SER B 1 395 ? 0.952 20.688 -2.115 1 93.94 395 SER B C 1
ATOM 6052 O O . SER B 1 395 ? 1.603 21.734 -2.105 1 93.94 395 SER B O 1
ATOM 6054 N N . GLY B 1 396 ? -0.345 20.672 -2.24 1 89.75 396 GLY B N 1
ATOM 6055 C CA . GLY B 1 396 ? -1.148 21.875 -2.396 1 89.75 396 GLY B CA 1
ATOM 6056 C C . GLY B 1 396 ? -1.233 22.703 -1.129 1 89.75 396 GLY B C 1
ATOM 6057 O O . GLY B 1 396 ? -1.7 23.844 -1.157 1 89.75 396 GLY B O 1
ATOM 6058 N N . PHE B 1 397 ? -0.716 22.172 -0.062 1 92.75 397 PHE B N 1
ATOM 6059 C CA . PHE B 1 397 ? -0.795 22.875 1.216 1 92.75 397 PHE B CA 1
ATOM 6060 C C . PHE B 1 397 ? 0.522 23.578 1.534 1 92.75 397 PHE B C 1
ATOM 6062 O O . PHE B 1 397 ? 0.632 24.266 2.543 1 92.75 397 PHE B O 1
ATOM 6069 N N . GLY B 1 398 ? 1.499 23.328 0.704 1 86.62 398 GLY B N 1
ATOM 6070 C CA . GLY B 1 398 ? 2.75 24.062 0.738 1 86.62 398 GLY B CA 1
ATOM 6071 C C . GLY B 1 398 ? 3.389 24.094 2.113 1 86.62 398 GLY B C 1
ATOM 6072 O O . GLY B 1 398 ? 3.562 23.047 2.746 1 86.62 398 GLY B O 1
ATOM 6073 N N . GLY B 1 399 ? 3.584 25.344 2.594 1 86.81 399 GLY B N 1
ATOM 6074 C CA . GLY B 1 399 ? 4.27 25.547 3.859 1 86.81 399 GLY B CA 1
ATOM 6075 C C . GLY B 1 399 ? 3.383 25.297 5.066 1 86.81 399 GLY B C 1
ATOM 6076 O O . GLY B 1 399 ? 3.854 25.312 6.203 1 86.81 399 GLY B O 1
ATOM 6077 N N . LYS B 1 400 ? 2.141 24.891 4.848 1 93.12 400 LYS B N 1
ATOM 6078 C CA . LYS B 1 400 ? 1.202 24.719 5.953 1 93.12 400 LYS B CA 1
ATOM 6079 C C . LYS B 1 400 ? 0.771 23.266 6.086 1 93.12 400 LYS B C 1
ATOM 6081 O O . LYS B 1 400 ? -0.306 22.969 6.613 1 93.12 400 LYS B O 1
ATOM 6086 N N . VAL B 1 401 ? 1.573 22.328 5.551 1 95.44 401 VAL B N 1
ATOM 6087 C CA . VAL B 1 401 ? 1.215 20.922 5.566 1 95.44 401 VAL B CA 1
ATOM 6088 C C . VAL B 1 401 ? 1.013 20.453 7.008 1 95.44 401 VAL B C 1
ATOM 6090 O O . VAL B 1 401 ? 0.141 19.625 7.281 1 95.44 401 VAL B O 1
ATOM 6093 N N . GLN B 1 402 ? 1.789 21 7.969 1 96.94 402 GLN B N 1
ATOM 6094 C CA . GLN B 1 402 ? 1.668 20.594 9.367 1 96.94 402 GLN B CA 1
ATOM 6095 C C . GLN B 1 402 ? 0.327 21.031 9.945 1 96.94 402 GLN B C 1
ATOM 6097 O O . GLN B 1 402 ? -0.366 20.234 10.586 1 96.94 402 GLN B O 1
ATOM 6102 N N . GLU B 1 403 ? -0.033 22.25 9.703 1 97.62 403 GLU B N 1
ATOM 6103 C CA . GLU B 1 403 ? -1.303 22.797 10.18 1 97.62 403 GLU B CA 1
ATOM 6104 C C . GLU B 1 403 ? -2.482 22 9.617 1 97.62 403 GLU B C 1
ATOM 6106 O O . GLU B 1 403 ? -3.398 21.641 10.352 1 97.62 403 GLU B O 1
ATOM 6111 N N . PHE B 1 404 ? -2.396 21.703 8.367 1 97.69 404 PHE B N 1
ATOM 6112 C CA . PHE B 1 404 ? -3.531 21.047 7.738 1 97.69 404 PHE B CA 1
ATOM 6113 C C . PHE B 1 404 ? -3.574 19.578 8.125 1 97.69 404 PHE B C 1
ATOM 6115 O O . PHE B 1 404 ? -4.648 18.969 8.148 1 97.69 404 PHE B O 1
ATOM 6122 N N . ALA B 1 405 ? -2.416 18.984 8.414 1 98.25 405 ALA B N 1
ATOM 6123 C CA . ALA B 1 405 ? -2.422 17.656 9.008 1 98.25 405 ALA B CA 1
ATOM 6124 C C . ALA B 1 405 ? -3.223 17.625 10.305 1 98.25 405 ALA B C 1
ATOM 6126 O O . ALA B 1 405 ? -4.008 16.703 10.539 1 98.25 405 ALA B O 1
ATOM 6127 N N . ALA B 1 406 ? -3.031 18.625 11.102 1 98.69 406 ALA B N 1
ATOM 6128 C CA . ALA B 1 406 ? -3.758 18.734 12.359 1 98.69 406 ALA B CA 1
ATOM 6129 C C . ALA B 1 406 ? -5.242 19 12.117 1 98.69 406 ALA B C 1
ATOM 6131 O O . ALA B 1 406 ? -6.098 18.391 12.773 1 98.69 406 ALA B O 1
ATOM 6132 N N . VAL B 1 407 ? -5.539 19.828 11.18 1 98.44 407 VAL B N 1
ATOM 6133 C CA . VAL B 1 407 ? -6.918 20.188 10.859 1 98.44 407 VAL B CA 1
ATOM 6134 C C . VAL B 1 407 ? -7.672 18.938 10.398 1 98.44 407 VAL B C 1
ATOM 6136 O O . VAL B 1 407 ? -8.766 18.656 10.891 1 98.44 407 VAL B O 1
ATOM 6139 N N . VAL B 1 408 ? -7.066 18.188 9.508 1 98.31 408 VAL B N 1
ATOM 6140 C CA . VAL B 1 408 ? -7.773 17.031 8.969 1 98.31 408 VAL B CA 1
ATOM 6141 C C . VAL B 1 408 ? -7.992 16 10.07 1 98.31 408 VAL B C 1
ATOM 6143 O O . VAL B 1 408 ? -9.016 15.32 10.094 1 98.31 408 VAL B O 1
ATOM 6146 N N . THR B 1 409 ? -7.047 15.898 10.961 1 98.62 409 THR B N 1
ATOM 6147 C CA . THR B 1 409 ? -7.207 14.969 12.07 1 98.62 409 THR B CA 1
ATOM 6148 C C . THR B 1 409 ? -8.406 15.344 12.93 1 98.62 409 THR B C 1
ATOM 6150 O O . THR B 1 409 ? -9.141 14.477 13.398 1 98.62 409 THR B O 1
ATOM 6153 N N . SER B 1 410 ? -8.664 16.609 13.117 1 98.44 410 SER B N 1
ATOM 6154 C CA . SER B 1 410 ? -9.773 17.094 13.93 1 98.44 410 SER B CA 1
ATOM 6155 C C . SER B 1 410 ? -11.102 16.953 13.195 1 98.44 410 SER B C 1
ATOM 6157 O O . SER B 1 410 ? -12.164 16.938 13.812 1 98.44 410 SER B O 1
ATOM 6159 N N . LEU B 1 411 ? -11.039 16.828 11.867 1 98.06 411 LEU B N 1
ATOM 6160 C CA . LEU B 1 411 ? -12.266 16.859 11.07 1 98.06 411 LEU B CA 1
ATOM 6161 C C . LEU B 1 411 ? -12.594 15.469 10.531 1 98.06 411 LEU B C 1
ATOM 6163 O O . LEU B 1 411 ? -13.711 15.219 10.086 1 98.06 411 LEU B O 1
ATOM 6167 N N . SER B 1 412 ? -11.641 14.57 10.5 1 97.56 412 SER B N 1
ATOM 6168 C CA . SER B 1 412 ? -11.727 13.328 9.734 1 97.56 412 SER B CA 1
ATOM 6169 C C . SER B 1 412 ? -12.922 12.484 10.18 1 97.56 412 SER B C 1
ATOM 6171 O O . SER B 1 412 ? -13.617 11.898 9.352 1 97.56 412 SER B O 1
ATOM 6173 N N . VAL B 1 413 ? -13.141 12.438 11.5 1 97.31 413 VAL B N 1
ATOM 6174 C CA . VAL B 1 413 ? -14.25 11.648 12.008 1 97.31 413 VAL B CA 1
ATOM 6175 C C . VAL B 1 413 ? -15.578 12.25 11.539 1 97.31 413 VAL B C 1
ATOM 6177 O O . VAL B 1 413 ? -16.469 11.523 11.102 1 97.31 413 VAL B O 1
ATOM 6180 N N . LEU B 1 414 ? -15.672 13.539 11.602 1 96.94 414 LEU B N 1
ATOM 6181 C CA . LEU B 1 414 ? -16.859 14.242 11.141 1 96.94 414 LEU B CA 1
ATOM 6182 C C . LEU B 1 414 ? -17.094 14.008 9.648 1 96.94 414 LEU B C 1
ATOM 6184 O O . LEU B 1 414 ? -18.219 13.789 9.219 1 96.94 414 LEU B O 1
ATOM 6188 N N . TYR B 1 415 ? -16.062 14.062 8.852 1 97.19 415 TYR B N 1
ATOM 6189 C CA . TYR B 1 415 ? -16.172 13.883 7.41 1 97.19 415 TYR B CA 1
ATOM 6190 C C . TYR B 1 415 ? -16.562 12.453 7.07 1 97.19 415 TYR B C 1
ATOM 6192 O O . TYR B 1 415 ? -17.25 12.203 6.074 1 97.19 415 TYR B O 1
ATOM 6200 N N . ALA B 1 416 ? -16.125 11.516 7.863 1 96.75 416 ALA B N 1
ATOM 6201 C CA . ALA B 1 416 ? -16.391 10.102 7.605 1 96.75 416 ALA B CA 1
ATOM 6202 C C . ALA B 1 416 ? -17.828 9.742 7.953 1 96.75 416 ALA B C 1
ATOM 6204 O O . ALA B 1 416 ? -18.484 9.016 7.211 1 96.75 416 ALA B O 1
ATOM 6205 N N . ASP B 1 417 ? -18.297 10.242 9.094 1 96.88 417 ASP B N 1
ATOM 6206 C CA . ASP B 1 417 ? -19.656 10 9.57 1 96.88 417 ASP B CA 1
ATOM 6207 C C . ASP B 1 417 ? -20.172 11.195 10.367 1 96.88 417 ASP B C 1
ATOM 6209 O O . ASP B 1 417 ? -20.203 11.156 11.602 1 96.88 417 ASP B O 1
ATOM 6213 N N . PRO B 1 418 ? -20.672 12.141 9.648 1 97.19 418 PRO B N 1
ATOM 6214 C CA . PRO B 1 418 ? -21 13.406 10.289 1 97.19 418 PRO B CA 1
ATOM 6215 C C . PRO B 1 418 ? -22.094 13.266 11.352 1 97.19 418 PRO B C 1
ATOM 6217 O O . PRO B 1 418 ? -21.969 13.836 12.445 1 97.19 418 PRO B O 1
ATOM 6220 N N . LEU B 1 419 ? -23.094 12.477 11.109 1 96.31 419 LEU B N 1
ATOM 6221 C CA . LEU B 1 419 ? -24.219 12.383 12.047 1 96.31 419 LEU B CA 1
ATOM 6222 C C . LEU B 1 419 ? -23.797 11.625 13.305 1 96.31 419 LEU B C 1
ATOM 6224 O O . LEU B 1 419 ? -24.172 12.016 14.414 1 96.31 419 LEU B O 1
ATOM 6228 N N . ALA B 1 420 ? -22.984 10.609 13.156 1 94.88 420 ALA B N 1
ATOM 6229 C CA . ALA B 1 420 ? -22.484 9.891 14.328 1 94.88 420 ALA B CA 1
ATOM 6230 C C . ALA B 1 420 ? -21.531 10.766 15.133 1 94.88 420 ALA B C 1
ATOM 6232 O O . ALA B 1 420 ? -21.547 10.719 16.375 1 94.88 420 ALA B O 1
ATOM 6233 N N . ALA B 1 421 ? -20.75 11.523 14.469 1 94.56 421 ALA B N 1
ATOM 6234 C CA . ALA B 1 421 ? -19.766 12.367 15.125 1 94.56 421 ALA B CA 1
ATOM 6235 C C . ALA B 1 421 ? -20.438 13.445 15.977 1 94.56 421 ALA B C 1
ATOM 6237 O O . ALA B 1 421 ? -20.016 13.695 17.109 1 94.56 421 ALA B O 1
ATOM 6238 N N . ILE B 1 422 ? -21.438 14.055 15.453 1 93.69 422 ILE B N 1
ATOM 6239 C CA . ILE B 1 422 ? -22.109 15.133 16.172 1 93.69 422 ILE B CA 1
ATOM 6240 C C . ILE B 1 422 ? -22.812 14.578 17.406 1 93.69 422 ILE B C 1
ATOM 6242 O O . ILE B 1 422 ? -22.875 15.242 18.438 1 93.69 422 ILE B O 1
ATOM 6246 N N . ARG B 1 423 ? -23.328 13.391 17.266 1 91.25 423 ARG B N 1
ATOM 6247 C CA . ARG B 1 423 ? -23.969 12.758 18.406 1 91.25 423 ARG B CA 1
ATOM 6248 C C . ARG B 1 423 ? -22.969 12.547 19.547 1 91.25 423 ARG B C 1
ATOM 6250 O O . ARG B 1 423 ? -23.344 12.633 20.719 1 91.25 423 ARG B O 1
ATOM 6257 N N . ARG B 1 424 ? -21.844 12.305 19.188 1 87 424 ARG B N 1
ATOM 6258 C CA . ARG B 1 424 ? -20.797 12.07 20.172 1 87 424 ARG B CA 1
ATOM 6259 C C . ARG B 1 424 ? -20.438 13.359 20.906 1 87 424 ARG B C 1
ATOM 6261 O O . ARG B 1 424 ? -19.969 13.32 22.047 1 87 424 ARG B O 1
ATOM 6268 N N . THR B 1 425 ? -20.531 14.461 20.25 1 85.25 425 THR B N 1
ATOM 6269 C CA . THR B 1 425 ? -20.141 15.75 20.828 1 85.25 425 THR B CA 1
ATOM 6270 C C . THR B 1 425 ? -21.266 16.297 21.703 1 85.25 425 THR B C 1
ATOM 6272 O O . THR B 1 425 ? -21.016 17.094 22.609 1 85.25 425 THR B O 1
ATOM 6275 N N . THR B 1 426 ? -22.516 15.969 21.406 1 71.31 426 THR B N 1
ATOM 6276 C CA . THR B 1 426 ? -23.656 16.469 22.156 1 71.31 426 THR B CA 1
ATOM 6277 C C . THR B 1 426 ? -23.875 15.648 23.422 1 71.31 426 THR B C 1
ATOM 6279 O O . THR B 1 426 ? -24.359 16.172 24.438 1 71.31 426 THR B O 1
ATOM 6282 N N . LEU B 1 427 ? -23.688 14.336 23.359 1 54.12 427 LEU B N 1
ATOM 6283 C CA . LEU B 1 427 ? -23.859 13.5 24.531 1 54.12 427 LEU B CA 1
ATOM 6284 C C . LEU B 1 427 ? -22.938 13.945 25.656 1 54.12 427 LEU B C 1
ATOM 6286 O O . LEU B 1 427 ? -23.172 13.633 26.828 1 54.12 427 LEU B O 1
ATOM 6290 N N . ALA B 1 428 ? -21.984 14.648 25.266 1 49.19 428 ALA B N 1
ATOM 6291 C CA . ALA B 1 428 ? -21.062 15.102 26.297 1 49.19 428 ALA B CA 1
ATOM 6292 C C . ALA B 1 428 ? -21.5 16.438 26.891 1 49.19 428 ALA B C 1
ATOM 6294 O O . ALA B 1 428 ? -20.906 16.922 27.859 1 49.19 428 ALA B O 1
ATOM 6295 N N . ASP B 1 429 ? -22.406 17.141 26.344 1 45.91 429 ASP B N 1
ATOM 6296 C CA . ASP B 1 429 ? -22.938 18.359 26.938 1 45.91 429 ASP B CA 1
ATOM 6297 C C . ASP B 1 429 ? -23.984 18.047 28 1 45.91 429 ASP B C 1
ATOM 6299 O O . ASP B 1 429 ? -24.812 17.156 27.812 1 45.91 429 ASP B O 1
#

InterPro domains:
  IPR000600 ROK family [PF00480] (106-365)
  IPR000600 ROK family [PTHR18964] (44-400)
  IPR036388 Winged helix-like DNA-binding domain superfamily [G3DSA:1.10.10.10] (37-98)
  IPR036390 Winged helix DNA-binding domain superfamily [SSF46785] (43-98)
  IPR043129 ATPase, nucleotide binding domain [SSF53067] (105-399)

Sequence (858 aa):
MSLPTLERSTARVTNGRARVQRPVVAPELRLGDNPAAAVLRAATGGPVSRDNAARTTGLSIATVNRQVSALLAAGLLRERPDLTASGAVGRPRVPFEIDHEAYLTLGIHVGAAVTKIVAADLRGRILGGLAIATPQTGQEFATTTVARSAKAFLQRWHRRKPLWAGVAIGGRVDPVTGVVDHPKLEWQGAQIGAVLGEVLELPVSVAPHVEAMAASELLLPTIESRDAAAGRTAGPERGSSLYFYVRETAGVAVTLDGRVHTPSNGPGSIAHLPTGSDVECTCGRRGCLEVTVGDRSLHSRAVGRGIIPAHNGTAGSTIADLYRAAEAGSEPARELLAERATILGNTVAMVRDMLNPDRVILGGQAFTGYRPAVAHVARAFNQGSSLPPTDIRISGFGGKVQEFAAVVTSLSVLYADPLAAIRRTTLADMSLPTLERSTARVTNGRARVQRPVVAPELRLGDNPAAAVLRAATGGPVSRDNAARTTGLSIATVNRQVSALLAAGLLRERPDLTASGAVGRPRVPFEIDHEAYLTLGIHVGAAVTKIVAADLRGRILGGLAIATPQTGQEFATTTVARSAKAFLQRWHRRKPLWAGVAIGGRVDPVTGVVDHPKLEWQGAQIGAVLGEVLELPVSVAPHVEAMAASELLLPTIESRDAAAGRTAGPERGSSLYFYVRETAGVAVTLDGRVHTPSNGPGSIAHLPTGSDVECTCGRRGCLEVTVGDRSLHSRAVGRGIIPAHNGTAGSTIADLYRAAEAGSEPARELLAERATILGNTVAMVRDMLNPDRVILGGQAFTGYRPAVAHVARAFNQGSSLPPTDIRISGFGGKVQEFAAVVTSLSVLYADPLAAIRRTTLAD

Radius of gyration: 31.73 Å; Cα contacts (8 Å, |Δi|>4): 1802; chains: 2; bounding box: 77×79×168 Å

pLDDT: mean 88.26, std 16.9, range [28.12, 98.88]

Secondary structure (DSSP, 8-state):
-----------------------B-----B---SHHHHHHHHTTTS-B-HHHHHHHH---HHHHHHHHHHHHHTTSEEE-GGG--TT-SSS----EEE-TTTEEEEEEEE-SSEEEEEEE-TTS-EEEEEEEEPP-S-HHHHHHHHHHHHHHHHTT--SSEEEEEEEEESSEEETTTTEEEEGGGTEEEE-HHHHHHHHH-S-EEEEEHHHHHHHHHHHS--HHHHHS-S------SSSEEEEEEESSSEEEEEEETTEEE--TT-----TT-B-S---B-TTS-BSBHHHHHSHHHHHHHHHHTTSS-SEETTEE--HHHHHHHHHTT-HHHHHHHHHHHHHHHHHHHHHHHHH--SEEEEESHHHHSSGGGHHHHHHHHHHH--S---EEEE-TTGGGHHHHHHHHHHHHHHHH-HHHHHHHHHTT-/-----------------------B-----B---SHHHHHHHHTTTS-B-HHHHHHHH---HHHHHHHHHHHHHTTSEEE-GGG--TT-SSS----EEE-TTTEEEEEEEE-SSEEEEEEE-TTS-EEEEEEEEPP-S-HHHHHHHHHHHHHHHHTT--SSEEEEEEEEESSEEETTTTEEEEGGGTEEEE-HHHHHHHHH-S-EEEEEHHHHHHHHHHHS--HHHHHS-S------SSSEEEEEEESSSEEEEEEETTEEE--TT-----TT-B-S---B-TTS-BSBHHHHHSHHHHHHHHHHTTSS-SEETTEE--HHHHHHHHHTT-HHHHHHHHHHHHHHHHHHHHHHHHH--SEEEEESHHHHSSGGGHHHHHHHHHHH--SPP-EEEE-TTGGGHHHHHHHHHHHHHHHH-HHHHHHHHHTT-

Organism: Nocardia brasiliensis (strain ATCC 700358 / HUJEG-1) (NCBI:txid1133849)

Solvent-accessible surface area (backbone atoms only — not comparable to full-atom values): 44274 Å² total; per-residue (Å²): 136,82,77,77,77,78,76,78,76,77,77,74,74,72,77,67,70,78,72,77,70,42,58,40,40,51,53,32,52,40,66,34,87,43,70,55,17,40,54,53,56,58,17,55,86,34,72,35,35,64,67,55,40,17,63,74,62,68,46,52,65,68,55,45,52,54,37,50,51,52,35,40,73,70,55,51,31,40,76,34,68,88,68,39,75,85,80,64,88,66,82,79,70,52,20,31,22,56,36,56,64,56,38,29,26,36,11,30,20,52,42,89,60,44,24,40,41,33,38,22,29,80,59,62,48,74,75,48,72,52,75,44,74,35,62,82,74,46,46,69,55,28,42,50,50,53,30,52,51,50,43,58,54,52,67,71,50,80,79,36,47,77,54,24,31,5,31,12,26,68,58,45,56,40,34,60,60,17,30,28,34,20,76,94,70,61,26,72,69,30,53,48,23,51,52,33,6,61,67,60,71,32,45,22,17,30,38,38,27,54,48,23,36,45,27,23,71,73,75,36,75,35,63,69,49,66,69,43,89,56,67,66,68,70,60,73,64,61,52,32,35,37,32,40,36,32,27,76,56,42,35,58,26,43,33,48,64,42,28,51,62,65,36,92,73,25,72,29,47,47,37,67,40,77,65,84,47,80,41,73,34,95,87,75,48,56,6,23,34,26,59,54,55,9,43,64,42,42,33,51,51,34,33,75,71,62,67,39,62,69,53,54,84,95,39,71,48,53,52,66,53,46,45,50,40,28,74,73,61,37,60,69,38,42,48,52,46,38,51,40,21,30,52,50,12,35,49,49,17,51,55,41,32,44,54,22,42,50,29,38,34,42,38,38,50,67,56,61,65,46,65,77,29,43,59,36,20,53,51,28,21,63,71,51,34,88,61,80,90,65,52,69,45,68,41,61,49,52,95,41,40,56,58,41,7,1,39,36,32,24,40,19,41,40,48,29,36,39,72,64,40,51,51,60,51,50,72,71,103,136,81,75,78,79,79,76,78,74,76,76,74,74,71,75,67,71,79,74,76,70,41,59,39,40,51,52,32,51,39,67,34,85,44,69,53,17,40,54,53,56,57,19,56,87,34,73,36,37,65,67,55,42,18,64,74,62,68,47,53,63,68,55,43,52,53,38,50,52,52,34,39,74,70,56,51,30,40,76,34,68,89,68,40,74,85,80,63,87,67,83,79,72,53,20,31,22,56,36,55,64,57,38,27,27,37,12,30,18,51,42,87,61,43,24,40,40,32,36,21,28,79,58,64,48,74,76,46,70,50,75,43,74,37,63,83,73,46,45,68,56,27,42,49,50,53,30,51,51,49,42,58,56,52,68,70,49,79,80,36,48,78,53,25,30,6,31,13,27,68,60,45,55,41,35,60,62,17,32,29,34,21,76,93,70,61,26,72,68,29,51,46,22,51,51,34,6,60,66,61,70,31,46,21,17,30,37,36,26,53,48,24,36,46,27,23,70,72,74,34,76,36,62,68,46,67,71,42,88,55,66,67,69,68,63,74,65,62,51,32,35,35,31,41,38,31,29,75,57,42,38,58,27,42,31,48,65,43,28,50,61,67,35,91,74,25,73,30,45,49,35,68,42,76,66,82,47,80,43,73,33,97,87,74,49,55,6,22,34,26,58,53,55,9,43,63,42,42,35,52,49,35,33,75,69,63,67,39,62,69,54,52,83,94,38,71,49,51,52,65,52,46,45,50,39,28,72,72,60,37,60,69,37,44,50,53,46,37,52,40,21,30,52,49,13,35,50,50,17,52,56,41,32,44,54,21,41,51,27,37,35,42,36,37,52,69,57,60,64,47,63,79,31,42,61,37,20,52,51,28,21,63,72,50,35,90,60,78,90,65,52,68,43,68,40,60,48,51,95,41,41,58,57,41,7,1,38,35,30,25,40,19,41,40,48,28,35,38,72,64,41,52,52,59,51,50,72,72,102